Protein 3IT4 (pdb70)

Foldseek 3Di:
DKDKFWLFFDLPFPQKKKAWAQLCLDVVSWTWKMKIFGNDPAFFDADKDFPPPFDALLRVLQVQLCVVRGAGMEMEGESDQLGPVPPVSNVLNLVLLQLLQVLVVVVPDHGHSSRYRYGYYYDHDDHTPRVSSSVVSNVGSVVIDSDRVRRVNNQRNNEDPDPHWTWMKIQDPVGGMHIHTDYDDPPDDGDID/DAEEEAEELADDDPVLVVVLQVLQCVAAVVQECAANDDDPDYDYYYYYPVNVVHHDDSVVSNVVSNVVRNVVSVVCLVPDQPFQAWEKEKEWAFQALVLRSLLSVQQQNDQVNQQCLQVQWLPVVSSLVSSVPRPGDADLQQKWKDKPNHTQAHSNHGDVCNRVDGSPDRYIYMYIYRNHGTHMGMHTYGHDDPRNVVVVPD/DKDKDWLFFDLPFPQKKKAWAQLCLDVVSFTWKMKIFGRDPAFFDDDKDFPPPFDALLRVLQVVLCVVRGAGMEMEGESEFNTPVPPVSNVLNLVLLQLLQVLVVVVPDRGHSSRYRYGYYDDHDDHTPSVSSSVRSNVGSVVIDSDRVRRLRNQRNNEDPDPHWTKMKIQDPVGGIHIHTDYDDPPDDGDID/DDEEEAEELADDDVVLVVVLVVLLCVAAVVQECAANDDDPDYDYYYYYPVNVVHHDDSVVSSVVSNVVRNVVSVVCQVPDQPFQAWEKEKEWAFPAQVLQSQLSVQQQNDQVNQACLQVQHPCVVSSLVRSVPRPGDADLQQKWKDKPNHTQDGSNHGDVDGRVHRYIYIYMYRNNHGHMGMHIYGHDYVRNVVVVPD

Nearest PDB structures (foldseek):
  3it4-assembly1_B  TM=1.005E+00  e=2.518E-44  Mycobacterium tuberculosis
  3it4-assembly1_D  TM=1.002E+00  e=5.647E-40  Mycobacterium tuberculosis
  1vra-assembly1_B  TM=9.342E-01  e=1.288E-21  Halalkalibacterium halodurans
  2vzk-assembly1_B  TM=9.354E-01  e=4.824E-19  Streptomyces clavuligerus
  2yep-assembly4_H  TM=9.374E-01  e=1.156E-17  Streptomyces clavuligerus

Organism: Mycobacterium tuberculosis (strain ATCC 25618 / H37Rv) (NCBI:txid83332)

Secondary structure (DSSP, 8-state):
--EEEES--TTSSTTEEEEEE--S-STT----EEEEEE--S--BEEEEEB--SS--HHHHHHHHHHTTSB-SEEEEE-SB---S-HHHHHHHHHHHHHHHHHHHHHHTS---GGGEEEEEBS-SSPPP-HHHHHHHHHHHHHH-BSSHHHHHHHHHHT-SS-SS-EEEEEE-TTS-EEEEEEE-SSS----B-/--EEEEEE-S---HHHHHHHHHHHHHHTGGGB-SSS---S--EEEEEE--TT-----HHHHHHHHHHHHHHHHHHHHHT-TT---EEEEEEEEESSHHHHHHHHHHHHH-HHHHHHHHTT---HHHHHHHHTTSSS---GGG-EEEETTEEEEETTEEPTTGGG----SSEEEEEEE-SS--EEEEEEEE---HHHHHHHH-/--EEEES--TTSSTTEEEEEE--S-STT----EEEEEE-SS--BEEEEEB--SS--HHHHHHHHHGGG-B-SEEEEE-SB---S-HHHHHHHHHHHHHHHHHHHHHHT----GGGEEEEEBS-SSPPP-HHHHHHHHHHHHHH-BSSHHHHHHHHHHT-SS-SS-EEEEEE-TTS-EEEEEEE-SSS----B-/--EEEEEE-S---HHHHHHHHHHHHHHTGGGB-SSS---S--EEEEEE--TT-----HHHHHHHHHHHHHHHHHHHHHT-TT-S-EEEEEEEEESSHHHHHHHHHHHHH-HHHHHHHHTT---HHHHHHHHTTSSS---GGG-EEEETTEEEEETTEE------SSEEEEEEE-SSSSEEEEEEEE---HHHHHHHH-

InterPro domains:
  IPR002813 Arginine biosynthesis protein ArgJ [MF_01106] (1-404)
  IPR002813 Arginine biosynthesis protein ArgJ [PF01960] (23-404)
  IPR002813 Arginine biosynthesis protein ArgJ [PTHR23100] (13-404)
  IPR002813 Arginine biosynthesis protein ArgJ [TIGR00120] (14-403)
  IPR002813 Arginine biosynthesis protein ArgJ [cd02152] (19-404)
  IPR016117 ArgJ-like domain superfamily [SSF56266] (19-400)
  IPR042195 ArgJ beta chain, C-terminal domain [G3DSA:3.10.20.340] (279-404)

Radius of gyration: 29.38 Å; Cα contacts (8 Å, |Δi|>4): 2389; chains: 4; bounding box: 50×57×96 Å

Solvent-accessible surface area: 26120 Å² total; per-residue (Å²): 115,48,125,57,51,136,85,39,3,0,8,23,2,58,10,4,60,0,0,4,4,52,17,31,19,35,118,94,41,48,58,0,1,0,0,0,3,0,83,4,95,59,42,11,2,7,13,3,8,1,148,0,70,5,55,0,8,1,2,74,19,0,56,95,1,20,121,77,12,95,0,23,0,0,2,1,6,0,38,6,0,1,0,15,14,28,127,45,0,58,54,14,1,68,30,4,0,95,25,0,3,54,24,0,31,131,105,63,33,139,11,32,22,87,22,0,0,6,3,2,2,26,129,30,17,81,126,17,47,35,130,103,2,64,66,3,2,62,88,0,6,149,74,6,66,40,32,93,91,0,0,51,51,0,0,67,0,1,23,48,73,11,123,80,33,0,10,0,0,2,34,25,120,74,122,3,11,0,0,0,0,0,3,0,1,7,24,0,2,2,28,14,61,16,0,0,2,1,0,0,0,11,0,23,16,136,51,74,23,0,69,122,0,1,105,137,0,3,51,50,2,0,30,47,0,0,3,14,16,6,4,0,0,2,0,2,0,0,0,0,0,0,3,39,26,149,53,102,26,62,53,70,62,3,5,88,3,0,55,86,0,0,54,22,0,0,28,20,0,12,47,16,4,15,11,40,61,11,84,0,26,1,14,0,32,7,0,47,71,105,91,24,0,31,48,0,0,54,52,0,1,99,15,19,3,4,13,0,3,5,47,33,36,59,12,18,2,0,32,3,1,3,5,0,2,50,2,115,16,80,19,50,48,95,129,0,42,4,28,2,65,70,41,52,0,1,49,116,7,31,24,11,137,45,4,81,140,24,104,2,76,105,37,84,4,46,0,38,0,52,0,26,42,45,1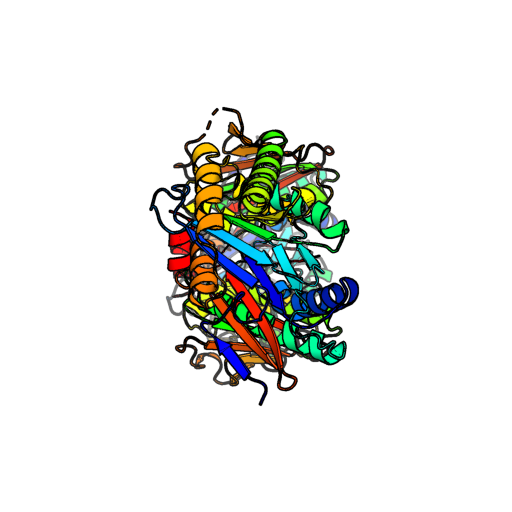32,8,115,7,136,0,50,2,2,5,8,0,52,43,9,0,96,96,16,16,122,117,41,125,57,66,132,82,31,0,0,7,23,3,53,11,4,71,0,0,6,6,51,17,33,18,36,116,97,47,47,58,0,1,0,0,0,4,0,82,6,95,60,45,12,2,8,13,3,9,2,147,0,66,6,52,0,7,1,1,72,19,0,58,103,3,21,121,76,11,96,0,16,0,0,2,0,5,0,37,6,0,0,0,13,13,22,123,45,0,58,56,10,1,85,43,4,0,86,24,0,1,46,16,0,26,134,84,66,39,142,10,33,11,86,23,0,0,7,3,2,1,27,82,10,14,67,142,16,51,36,125,101,2,68,66,4,2,52,86,0,1,131,84,7,68,40,33,82,92,0,0,44,51,0,0,85,0,0,18,48,69,10,120,80,35,0,14,0,0,2,31,24,106,76,122,3,10,0,0,0,0,0,3,0,1,8,20,0,2,3,28,15,58,15,0,0,1,0,0,0,0,10,0,25,16,133,53,78,22,0,71,112,0,0,106,140,0,4,52,50,3,0,29,45,0,1,2,11,18,7,4,0,1,2,0,2,0,0,0,0,0,0,2,36,25,147,52,102,25,65,48,65,60,2,3,101,2,0,65,91,0,0,53,21,0,0,26,20,0,12,50,16,4,12,10,41,60,11,85,0,32,0,6,0,33,8,0,42,72,99,93,24,0,27,45,0,0,50,47,0,1,98,13,20,4,4,14,0,3,3,48,31,39,59,37,36,32,2,41,1,1,4,4,0,2,56,3,115,20,78,17,46,42,105,134,0,30,0,20,1,68,76,39,55,25,0,51,130,7,45,33,38,181,84,112,3,76,105,34,84,4,45,0,41,0,48,0,30,45,44,130,6,111,7,139,0,52,1,2,3,7,0,51,46,6,0,84,94,16,15,109

Structure (mmCIF, N/CA/C/O backbone):
data_3IT4
#
_entry.id   3IT4
#
_cell.length_a   60.140
_cell.length_b   99.699
_cell.length_c   155.245
_cell.angle_alpha   90.00
_cell.angle_beta   90.00
_cell.angle_gamma   90.00
#
_symmetry.space_group_name_H-M   'P 21 21 21'
#
loop_
_entity.id
_entity.type
_entity.pdbx_description
1 polymer 'Arginine biosynthesis bifunctional protein argJ alpha chain'
2 polymer 'Arginine biosynthesis bifunctional protein argJ beta chain'
3 non-polymer GLYCEROL
4 non-polymer 'ACETATE ION'
5 non-polymer 'BENZOIC ACID'
6 water water
#
loop_
_atom_site.group_PDB
_atom_site.id
_atom_site.type_symbol
_atom_site.label_atom_id
_atom_site.label_alt_id
_atom_site.label_comp_id
_atom_site.label_asym_id
_atom_site.label_entity_id
_atom_site.label_seq_id
_atom_site.pdbx_PDB_ins_code
_atom_site.Cartn_x
_atom_site.Cartn_y
_atom_site.Cartn_z
_atom_site.occupancy
_atom_site.B_iso_or_equiv
_atom_site.auth_seq_id
_atom_site.auth_comp_id
_atom_site.auth_asym_id
_atom_site.auth_atom_id
_atom_site.pdbx_PDB_model_num
ATOM 1 N N . THR A 1 7 ? 8.389 -9.778 63.560 1.00 39.32 7 THR A N 1
ATOM 2 C CA . THR A 1 7 ? 6.990 -9.723 63.041 1.00 38.59 7 THR A CA 1
ATOM 3 C C . THR A 1 7 ? 6.572 -8.308 62.608 1.00 38.33 7 THR A C 1
ATOM 4 O O . THR A 1 7 ? 5.739 -7.676 63.266 1.00 38.50 7 THR A O 1
ATOM 6 N N . THR A 1 8 ? 7.156 -7.820 61.508 1.00 37.61 8 THR A N 1
ATOM 7 C CA . THR A 1 8 ? 6.771 -6.524 60.918 1.00 36.74 8 THR A CA 1
ATOM 8 C C . THR A 1 8 ? 5.340 -6.604 60.406 1.00 36.03 8 THR A C 1
ATOM 9 O O . THR A 1 8 ? 5.012 -7.492 59.615 1.00 35.56 8 THR A O 1
ATOM 13 N N . ARG A 1 9 ? 4.504 -5.668 60.851 1.00 34.79 9 ARG A N 1
ATOM 14 C CA . ARG A 1 9 ? 3.091 -5.638 60.469 1.00 33.94 9 ARG A CA 1
ATOM 15 C C . ARG A 1 9 ? 2.673 -4.269 59.935 1.00 32.25 9 ARG A C 1
ATOM 16 O O . ARG A 1 9 ? 3.101 -3.242 60.455 1.00 32.77 9 ARG A O 1
ATOM 24 N N . LEU A 1 10 ? 1.844 -4.274 58.901 1.00 30.52 10 LEU A N 1
ATOM 25 C CA . LEU A 1 10 ? 1.229 -3.054 58.358 1.00 28.53 10 LEU A CA 1
ATOM 26 C C . LEU A 1 10 ? -0.254 -3.026 58.753 1.00 27.35 10 LEU A C 1
ATOM 27 O O . LEU A 1 10 ? -1.037 -3.888 58.345 1.00 26.42 10 LEU A O 1
ATOM 32 N N . LEU A 1 11 ? -0.637 -2.040 59.557 1.00 25.94 11 LEU A N 1
ATOM 33 C CA . LEU A 1 11 ? -1.935 -2.042 60.224 1.00 25.69 11 LEU A CA 1
ATOM 34 C C . LEU A 1 11 ? -2.768 -0.801 59.936 1.00 24.99 11 LEU A C 1
ATOM 35 O O . LEU A 1 11 ? -2.352 0.310 60.277 1.00 25.21 11 LEU A O 1
ATOM 40 N N . ARG A 1 12 ? -3.942 -1.000 59.333 1.00 24.55 12 ARG A N 1
ATOM 41 C CA . ARG A 1 12 ? -4.900 0.091 59.060 1.00 23.94 12 ARG A CA 1
ATOM 42 C C . ARG A 1 12 ? -5.656 0.513 60.320 1.00 24.51 12 ARG A C 1
ATOM 43 O O . ARG A 1 12 ? -5.623 -0.194 61.341 1.00 24.03 12 ARG A O 1
ATOM 51 N N . ALA A 1 13 ? -6.322 1.671 60.246 1.00 23.82 13 ALA A N 1
ATOM 52 C CA . ALA A 1 13 ? -7.062 2.259 61.373 1.00 24.77 13 ALA A CA 1
ATOM 53 C C . ALA A 1 13 ? -6.126 2.677 62.511 1.00 24.24 13 ALA A C 1
ATOM 54 O O . ALA A 1 13 ? -6.547 2.812 63.668 1.00 25.73 13 ALA A O 1
ATOM 56 N N . GLN A 1 14 ? -4.856 2.854 62.163 1.00 24.51 14 GLN A N 1
ATOM 57 C CA . GLN A 1 14 ? -3.809 3.394 63.043 1.00 24.69 14 GLN A CA 1
ATOM 58 C C . GLN A 1 14 ? -3.018 4.406 62.203 1.00 23.54 14 GLN A C 1
ATOM 59 O O . GLN A 1 14 ? -2.738 4.142 61.028 1.00 23.17 14 GLN A O 1
ATOM 65 N N . GLY A 1 15 ? -2.621 5.522 62.800 1.00 22.60 15 GLY A N 1
ATOM 66 C CA . GLY A 1 15 ? -2.003 6.594 62.014 1.00 21.04 15 GLY A CA 1
ATOM 67 C C . GLY A 1 15 ? -0.882 7.313 62.716 1.00 19.85 15 GLY A C 1
ATOM 68 O O . GLY A 1 15 ? 0.043 6.702 63.238 1.00 19.67 15 GLY A O 1
ATOM 69 N N . VAL A 1 16 ? -0.954 8.633 62.707 1.00 19.48 16 VAL A N 1
ATOM 70 C CA . VAL A 1 16 ? 0.205 9.425 63.046 1.00 19.48 16 VAL A CA 1
ATOM 71 C C . VAL A 1 16 ? 0.551 9.370 64.523 1.00 19.45 16 VAL A C 1
ATOM 72 O O . VAL A 1 16 ? 1.652 9.746 64.877 1.00 19.34 16 VAL A O 1
ATOM 76 N N . THR A 1 17 ? -0.368 8.923 65.377 1.00 19.34 17 THR A N 1
ATOM 77 C CA . THR A 1 17 ? 0.010 8.774 66.793 1.00 19.58 17 THR A CA 1
ATOM 78 C C . THR A 1 17 ? 0.382 7.344 67.167 1.00 20.49 17 THR A C 1
ATOM 79 O O . THR A 1 17 ? 0.598 7.061 68.345 1.00 20.56 17 THR A O 1
ATOM 83 N N . ALA A 1 18 ? 0.446 6.446 66.189 1.00 20.92 18 ALA A N 1
ATOM 84 C CA . ALA A 1 18 ? 0.969 5.088 66.447 1.00 21.08 18 ALA A CA 1
ATOM 85 C C . ALA A 1 18 ? 2.434 5.092 66.903 1.00 20.73 18 ALA A C 1
ATOM 86 O O . ALA A 1 18 ? 2.745 4.427 67.882 1.00 20.31 18 ALA A O 1
ATOM 88 N N . PRO A 1 19 ? 3.334 5.830 66.210 1.00 22.26 19 PRO A N 1
ATOM 89 C CA . PRO A 1 19 ? 4.697 5.907 66.762 1.00 21.90 19 PRO A CA 1
ATOM 90 C C . PRO A 1 19 ? 4.751 6.778 68.024 1.00 22.67 19 PRO A C 1
ATOM 91 O O . PRO A 1 19 ? 3.933 7.701 68.193 1.00 21.24 19 PRO A O 1
ATOM 95 N N . ALA A 1 20 ? 5.715 6.495 68.896 1.00 23.17 20 ALA A N 1
ATOM 96 C CA . ALA A 1 20 ? 5.871 7.264 70.125 1.00 24.05 20 ALA A CA 1
ATOM 97 C C . ALA A 1 20 ? 6.468 8.642 69.838 1.00 24.46 20 ALA A C 1
ATOM 98 O O . ALA A 1 20 ? 7.221 8.813 68.874 1.00 25.26 20 ALA A O 1
ATOM 100 N N . GLY A 1 21 ? 6.128 9.615 70.672 1.00 24.72 21 GLY A N 1
ATOM 101 C CA . GLY A 1 21 ? 6.671 10.970 70.544 1.00 24.39 21 GLY A CA 1
ATOM 102 C C . GLY A 1 21 ? 5.781 11.914 69.750 1.00 24.31 21 GLY A C 1
ATOM 103 O O . GLY A 1 21 ? 6.226 13.010 69.363 1.00 24.50 21 GLY A O 1
ATOM 104 N N . PHE A 1 22 ? 4.527 11.511 69.541 1.00 23.85 22 PHE A N 1
ATOM 105 C CA . PHE A 1 22 ? 3.564 12.279 68.746 1.00 23.71 22 PHE A CA 1
ATOM 106 C C . PHE A 1 22 ? 2.197 12.425 69.408 1.00 24.05 22 PHE A C 1
ATOM 107 O O . PHE A 1 22 ? 1.624 11.453 69.906 1.00 24.99 22 PHE A O 1
ATOM 115 N N . ARG A 1 23 ? 1.670 13.642 69.394 1.00 23.64 23 ARG A N 1
ATOM 116 C CA . ARG A 1 23 ? 0.276 13.869 69.760 1.00 23.13 23 ARG A CA 1
ATOM 117 C C . ARG A 1 23 ? -0.510 14.380 68.551 1.00 22.60 23 ARG A C 1
ATOM 118 O O . ARG A 1 23 ? 0.081 14.881 67.597 1.00 22.16 23 ARG A O 1
ATOM 126 N N . ALA A 1 24 ? -1.835 14.266 68.592 1.00 21.61 24 ALA A N 1
ATOM 127 C CA . ALA A 1 24 ? -2.680 14.844 67.541 1.00 21.65 24 ALA A CA 1
ATOM 128 C C . ALA A 1 24 ? -4.084 15.070 68.029 1.00 21.05 24 ALA A C 1
ATOM 129 O O . ALA A 1 24 ? -4.494 14.513 69.053 1.00 21.70 24 ALA A O 1
ATOM 131 N N . ALA A 1 25 ? -4.827 15.894 67.296 1.00 20.79 25 ALA A N 1
ATOM 132 C CA . ALA A 1 25 ? -6.253 16.066 67.545 1.00 20.99 25 ALA A CA 1
ATOM 133 C C . ALA A 1 25 ? -6.940 16.624 66.314 1.00 21.31 25 ALA A C 1
ATOM 134 O O . ALA A 1 25 ? -6.275 17.005 65.355 1.00 21.34 25 ALA A O 1
ATOM 136 N N . GLY A 1 26 ? -8.267 16.629 66.322 1.00 21.85 26 GLY A N 1
ATOM 137 C CA . GLY A 1 26 ? -9.049 17.254 65.265 1.00 23.73 26 GLY A CA 1
ATOM 138 C C . GLY A 1 26 ? -10.309 17.852 65.852 1.00 24.12 26 GLY A C 1
ATOM 139 O O . GLY A 1 26 ? -10.952 17.239 66.699 1.00 24.65 26 GLY A O 1
ATOM 140 N N . VAL A 1 27 ? -10.644 19.070 65.439 1.00 24.61 27 VAL A N 1
ATOM 141 C CA . VAL A 1 27 ? -11.786 19.773 66.005 1.00 25.44 27 VAL A CA 1
ATOM 142 C C . VAL A 1 27 ? -12.660 20.359 64.908 1.00 25.27 27 VAL A C 1
ATOM 143 O O . VAL A 1 27 ? -12.215 20.489 63.756 1.00 25.05 27 VAL A O 1
ATOM 147 N N . ALA A 1 28 ? -13.909 20.665 65.272 1.00 26.23 28 ALA A N 1
ATOM 148 C CA . ALA A 1 28 ? -14.828 21.400 64.424 1.00 26.79 28 ALA A CA 1
ATOM 149 C C . ALA A 1 28 ? -14.724 22.898 64.729 1.00 27.74 28 ALA A C 1
ATOM 150 O O . ALA A 1 28 ? -15.344 23.393 65.675 1.00 28.37 28 ALA A O 1
ATOM 152 N N . ALA A 1 29 ? -13.963 23.618 63.918 1.00 28.49 29 ALA A N 1
ATOM 153 C CA . ALA A 1 29 ? -13.702 25.030 64.187 1.00 29.40 29 ALA A CA 1
ATOM 154 C C . ALA A 1 29 ? -14.761 25.953 63.585 1.00 30.09 29 ALA A C 1
ATOM 155 O O . ALA A 1 29 ? -14.682 27.172 63.741 1.00 30.49 29 ALA A O 1
ATOM 157 N N . GLY A 1 30 ? -15.766 25.373 62.923 1.00 30.27 30 GLY A N 1
ATOM 158 C CA . GLY A 1 30 ? -16.795 26.162 62.243 1.00 30.16 30 GLY A CA 1
ATOM 159 C C . GLY A 1 30 ? -16.383 26.693 60.879 1.00 30.12 30 GLY A C 1
ATOM 160 O O . GLY A 1 30 ? -17.102 27.519 60.297 1.00 30.72 30 GLY A O 1
ATOM 161 N N . ILE A 1 31 ? -15.233 26.234 60.375 1.00 29.51 31 ILE A N 1
ATOM 162 C CA . ILE A 1 31 ? -14.756 26.549 59.012 1.00 29.60 31 ILE A CA 1
ATOM 163 C C . ILE A 1 31 ? -15.733 25.955 57.997 1.00 29.96 31 ILE A C 1
ATOM 164 O O . ILE A 1 31 ? -16.132 26.618 57.051 1.00 29.38 31 ILE A O 1
ATOM 169 N N . LYS A 1 32 ? -16.115 24.701 58.209 1.00 30.64 32 LYS A N 1
ATOM 170 C CA . LYS A 1 32 ? -17.137 24.056 57.386 1.00 31.76 32 LYS A CA 1
ATOM 171 C C . LYS A 1 32 ? -18.549 24.425 57.846 1.00 32.70 32 LYS A C 1
ATOM 172 O O . LYS A 1 32 ? -18.876 24.324 59.042 1.00 33.77 32 LYS A O 1
ATOM 178 N N . ALA A 1 33 ? -19.386 24.827 56.893 1.00 34.22 33 ALA A N 1
ATOM 179 C CA . ALA A 1 33 ? -20.796 25.121 57.164 1.00 35.40 33 ALA A CA 1
ATOM 180 C C . ALA A 1 33 ? -21.474 23.929 57.841 1.00 35.90 33 ALA A C 1
ATOM 181 O O . ALA A 1 33 ? -22.302 24.105 58.744 1.00 37.04 33 ALA A O 1
ATOM 183 N N . SER A 1 34 ? -21.086 22.720 57.431 1.00 36.30 34 SER A N 1
ATOM 184 C CA . SER A 1 34 ? -21.587 21.477 58.037 1.00 35.97 34 SER A CA 1
ATOM 185 C C . SER A 1 34 ? -21.306 21.404 59.530 1.00 35.44 34 SER A C 1
ATOM 186 O O . SER A 1 34 ? -22.092 20.845 60.296 1.00 36.16 34 SER A O 1
ATOM 189 N N . GLY A 1 35 ? -20.184 21.970 59.946 1.00 34.71 35 GLY A N 1
ATOM 190 C CA . GLY A 1 35 ? -19.749 21.844 61.325 1.00 33.17 35 GLY A CA 1
ATOM 191 C C . GLY A 1 35 ? -19.108 20.500 61.598 1.00 31.64 35 GLY A C 1
ATOM 192 O O . GLY A 1 35 ? -19.017 20.084 62.751 1.00 31.96 35 GLY A O 1
ATOM 193 N N . ALA A 1 36 ? -18.665 19.819 60.536 1.00 30.45 36 ALA A N 1
ATOM 194 C CA . ALA A 1 36 ? -17.808 18.634 60.673 1.00 28.87 36 ALA A CA 1
ATOM 195 C C . ALA A 1 36 ? -16.424 19.056 61.161 1.00 27.75 36 ALA A C 1
ATOM 196 O O . ALA A 1 36 ? -16.089 20.247 61.130 1.00 27.23 36 ALA A O 1
ATOM 198 N N . LEU A 1 37 ? -15.641 18.079 61.619 1.00 25.75 37 LEU A N 1
ATOM 199 C CA . LEU A 1 37 ? -14.237 18.286 61.954 1.00 24.70 37 LEU A CA 1
ATOM 200 C C . LEU A 1 37 ? -13.538 18.880 60.737 1.00 24.30 37 LEU A C 1
ATOM 201 O O . LEU A 1 37 ? -13.779 18.451 59.608 1.00 22.86 37 LEU A O 1
ATOM 206 N N . ASP A 1 38 ? -12.711 19.893 60.971 1.00 23.40 38 ASP A N 1
ATOM 207 C CA . ASP A 1 38 ? -12.111 20.656 59.870 1.00 23.00 38 ASP A CA 1
ATOM 208 C C . ASP A 1 38 ? -10.746 21.228 60.213 1.00 22.49 38 ASP A C 1
ATOM 209 O O . ASP A 1 38 ? -10.127 21.899 59.389 1.00 22.09 38 ASP A O 1
ATOM 214 N N . LEU A 1 39 ? -10.276 20.977 61.427 1.00 21.13 39 LEU A N 1
ATOM 215 C CA . LEU A 1 39 ? -8.953 21.448 61.815 1.00 20.33 39 LEU A CA 1
ATOM 216 C C . LEU A 1 39 ? -8.192 20.357 62.556 1.00 20.55 39 LEU A C 1
ATOM 217 O O . LEU A 1 39 ? -8.688 19.858 63.579 1.00 20.29 39 LEU A O 1
ATOM 222 N N . ALA A 1 40 ? -7.018 19.990 62.023 1.00 20.00 40 ALA A N 1
ATOM 223 C CA . ALA A 1 40 ? -6.133 18.960 62.585 1.00 19.64 40 ALA A CA 1
ATOM 224 C C . ALA A 1 40 ? -4.758 19.458 63.000 1.00 20.03 40 ALA A C 1
ATOM 225 O O . ALA A 1 40 ? -4.161 20.356 62.367 1.00 19.15 40 ALA A O 1
ATOM 227 N N . LEU A 1 41 ? -4.242 18.860 64.076 1.00 20.08 41 LEU A N 1
ATOM 228 C CA . LEU A 1 41 ? -2.920 19.177 64.573 1.00 20.79 41 LEU A CA 1
ATOM 229 C C . LEU A 1 41 ? -2.106 17.900 64.786 1.00 21.48 41 LEU A C 1
ATOM 230 O O . LEU A 1 41 ? -2.601 16.928 65.359 1.00 21.16 41 LEU A O 1
ATOM 235 N N . VAL A 1 42 ? -0.864 17.913 64.327 1.00 20.73 42 VAL A N 1
ATOM 236 C CA . VAL A 1 42 ? 0.088 16.863 64.647 1.00 21.37 42 VAL A CA 1
ATOM 237 C C . VAL A 1 42 ? 1.274 17.524 65.318 1.00 21.26 42 VAL A C 1
ATOM 238 O O . VAL A 1 42 ? 1.867 18.455 64.777 1.00 20.26 42 VAL A O 1
ATOM 242 N N . PHE A 1 43 ? 1.594 17.038 66.513 1.00 21.27 43 PHE A N 1
ATOM 243 C CA . PHE A 1 43 ? 2.595 17.651 67.354 1.00 22.35 43 PHE A CA 1
ATOM 244 C C . PHE A 1 43 ? 3.709 16.676 67.627 1.00 22.60 43 PHE A C 1
ATOM 245 O O . PHE A 1 43 ? 3.476 15.531 68.054 1.00 22.56 43 PHE A O 1
ATOM 253 N N . ASN A 1 44 ? 4.932 17.133 67.406 1.00 23.13 44 ASN A N 1
ATOM 254 C CA . ASN A 1 44 ? 6.097 16.323 67.713 1.00 24.17 44 ASN A CA 1
ATOM 255 C C . ASN A 1 44 ? 6.629 16.623 69.138 1.00 24.61 44 ASN A C 1
ATOM 256 O O . ASN A 1 44 ? 6.991 17.768 69.440 1.00 23.76 44 ASN A O 1
ATOM 261 N N . GLU A 1 45 ? 6.681 15.591 69.991 1.00 25.36 45 GLU A N 1
ATOM 262 C CA . GLU A 1 45 ? 7.128 15.744 71.397 1.00 26.62 45 GLU A CA 1
ATOM 263 C C . GLU A 1 45 ? 8.634 15.698 71.566 1.00 26.78 45 GLU A C 1
ATOM 264 O O . GLU A 1 45 ? 9.146 15.901 72.680 1.00 26.62 45 GLU A O 1
ATOM 270 N N . GLY A 1 46 ? 9.344 15.415 70.481 1.00 27.15 46 GLY A N 1
ATOM 271 C CA . GLY A 1 46 ? 10.778 15.165 70.527 1.00 27.85 46 GLY A CA 1
ATOM 272 C C . GLY A 1 46 ? 11.119 13.748 70.996 1.00 28.09 46 GLY A C 1
ATOM 273 O O . GLY A 1 46 ? 10.242 12.881 71.046 1.00 27.75 46 GLY A O 1
ATOM 274 N N . PRO A 1 47 ? 12.387 13.509 71.386 1.00 28.88 47 PRO A N 1
ATOM 275 C CA . PRO A 1 47 ? 13.515 14.453 71.549 1.00 29.30 47 PRO A CA 1
ATOM 276 C C . PRO A 1 47 ? 14.065 15.089 70.272 1.00 29.19 47 PRO A C 1
ATOM 277 O O . PRO A 1 47 ? 14.681 16.150 70.348 1.00 29.64 47 PRO A O 1
ATOM 281 N N . ASP A 1 48 ? 13.847 14.438 69.128 1.00 28.53 48 ASP A N 1
ATOM 282 C CA . ASP A 1 48 ? 14.335 14.896 67.830 1.00 28.20 48 ASP A CA 1
ATOM 283 C C . ASP A 1 48 ? 13.216 15.581 67.062 1.00 26.96 48 ASP A C 1
ATOM 284 O O . ASP A 1 48 ? 12.036 15.368 67.352 1.00 26.32 48 ASP A O 1
ATOM 289 N N . TYR A 1 49 ? 13.592 16.422 66.097 1.00 26.27 49 TYR A N 1
ATOM 290 C CA . TYR A 1 49 ? 12.617 17.238 65.349 1.00 25.85 49 TYR A CA 1
ATOM 291 C C . TYR A 1 49 ? 12.865 17.243 63.846 1.00 25.26 49 TYR A C 1
ATOM 292 O O . TYR A 1 49 ? 12.341 18.115 63.119 1.00 25.85 49 TYR A O 1
ATOM 301 N N . ALA A 1 50 ? 13.634 16.258 63.388 1.00 24.64 50 ALA A N 1
ATOM 302 C CA . ALA A 1 50 ? 13.986 16.125 61.972 1.00 23.89 50 ALA A CA 1
ATOM 303 C C . ALA A 1 50 ? 12.725 15.990 61.118 1.00 23.14 50 ALA A C 1
ATOM 304 O O . ALA A 1 50 ? 11.772 15.345 61.529 1.00 23.14 50 ALA A O 1
ATOM 306 N N . ALA A 1 51 ? 12.754 16.582 59.926 1.00 22.64 51 ALA A N 1
ATOM 307 C CA . ALA A 1 51 ? 11.607 16.567 59.023 1.00 21.90 51 ALA A CA 1
ATOM 308 C C . ALA A 1 51 ? 12.045 16.679 57.559 1.00 21.21 51 ALA A C 1
ATOM 309 O O . ALA A 1 51 ? 13.088 17.241 57.254 1.00 19.66 51 ALA A O 1
ATOM 311 N N . ALA A 1 52 ? 11.211 16.158 56.662 1.00 19.72 52 ALA A N 1
ATOM 312 C CA . ALA A 1 52 ? 11.387 16.301 55.211 1.00 19.03 52 ALA A CA 1
ATOM 313 C C . ALA A 1 52 ? 10.005 16.535 54.590 1.00 18.46 52 ALA A C 1
ATOM 314 O O . ALA A 1 52 ? 8.990 16.152 55.170 1.00 18.76 52 ALA A O 1
ATOM 316 N N . GLY A 1 53 ? 9.946 17.202 53.443 1.00 19.14 53 GLY A N 1
ATOM 317 C CA . GLY A 1 53 ? 8.654 17.472 52.807 1.00 18.40 53 GLY A CA 1
ATOM 318 C C . GLY A 1 53 ? 8.774 17.497 51.304 1.00 18.98 53 GLY A C 1
ATOM 319 O O . GLY A 1 53 ? 9.853 17.786 50.770 1.00 18.56 53 GLY A O 1
ATOM 320 N N . VAL A 1 54 ? 7.687 17.123 50.619 1.00 18.98 54 VAL A N 1
ATOM 321 C CA . VAL A 1 54 ? 7.595 17.317 49.159 1.00 17.77 54 VAL A CA 1
ATOM 322 C C . VAL A 1 54 ? 6.249 17.945 48.856 1.00 17.13 54 VAL A C 1
ATOM 323 O O . VAL A 1 54 ? 5.268 17.803 49.616 1.00 16.85 54 VAL A O 1
ATOM 327 N N . PHE A 1 55 ? 6.208 18.658 47.734 1.00 16.98 55 PHE A N 1
ATOM 328 C CA . PHE A 1 55 ? 5.109 19.546 47.462 1.00 16.58 55 PHE A CA 1
ATOM 329 C C . PHE A 1 55 ? 4.754 19.522 46.005 1.00 16.65 55 PHE A C 1
ATOM 330 O O . PHE A 1 55 ? 5.577 19.126 45.169 1.00 17.46 55 PHE A O 1
ATOM 338 N N . THR A 1 56 ? 3.552 20.016 45.719 1.00 16.61 56 THR A N 1
ATOM 339 C CA . THR A 1 56 ? 3.038 20.046 44.343 1.00 16.11 56 THR A CA 1
ATOM 340 C C . THR A 1 56 ? 3.998 20.755 43.385 1.00 17.12 56 THR A C 1
ATOM 341 O O . THR A 1 56 ? 4.571 21.807 43.717 1.00 16.54 56 THR A O 1
ATOM 345 N N . ARG A 1 57 ? 4.200 20.154 42.213 1.00 16.75 57 ARG A N 1
ATOM 346 C CA . ARG A 1 57 ? 4.949 20.807 41.131 1.00 17.13 57 ARG A CA 1
ATOM 347 C C . ARG A 1 57 ? 4.135 21.778 40.272 1.00 16.69 57 ARG A C 1
ATOM 348 O O . ARG A 1 57 ? 4.694 22.410 39.359 1.00 15.82 57 ARG A O 1
ATOM 356 N N . ASN A 1 58 ? 2.835 21.903 40.568 1.00 15.94 58 ASN A N 1
ATOM 357 C CA . ASN A 1 58 ? 1.986 22.930 39.962 1.00 17.11 58 ASN A CA 1
ATOM 358 C C . ASN A 1 58 ? 2.656 24.311 40.087 1.00 17.26 58 ASN A C 1
ATOM 359 O O . ASN A 1 58 ? 3.151 24.661 41.147 1.00 17.59 58 ASN A O 1
ATOM 364 N N . GLN A 1 59 ? 2.730 25.065 38.987 1.00 17.28 59 GLN A N 1
ATOM 365 C CA . GLN A 1 59 ? 3.244 26.422 39.087 1.00 17.95 59 GLN A CA 1
ATOM 366 C C . GLN A 1 59 ? 2.347 27.388 39.874 1.00 18.54 59 GLN A C 1
ATOM 367 O O . GLN A 1 59 ? 2.828 28.424 40.363 1.00 19.99 59 GLN A O 1
ATOM 373 N N . VAL A 1 60 ? 1.066 27.074 40.023 1.00 18.32 60 VAL A N 1
ATOM 374 C CA . VAL A 1 60 ? 0.214 27.819 40.923 1.00 17.75 60 VAL A CA 1
ATOM 375 C C . VAL A 1 60 ? 0.265 27.091 42.273 1.00 18.44 60 VAL A C 1
ATOM 376 O O . VAL A 1 60 ? -0.248 25.974 42.391 1.00 18.16 60 VAL A O 1
ATOM 380 N N . LYS A 1 61 ? 0.940 27.693 43.251 1.00 17.98 61 LYS A N 1
ATOM 381 C CA . LYS A 1 61 ? 1.044 27.098 44.606 1.00 17.98 61 LYS A CA 1
ATOM 382 C C . LYS A 1 61 ? 0.297 27.912 45.638 1.00 18.17 61 LYS A C 1
ATOM 383 O O . LYS A 1 61 ? 0.455 29.135 45.684 1.00 19.53 61 LYS A O 1
ATOM 389 N N . ALA A 1 62 ? -0.551 27.239 46.441 1.00 17.87 62 ALA A N 1
ATOM 390 C CA . ALA A 1 62 ? -1.284 27.860 47.557 1.00 16.00 62 ALA A CA 1
ATOM 391 C C . ALA A 1 62 ? -0.332 28.466 48.573 1.00 16.31 62 ALA A C 1
ATOM 392 O O . ALA A 1 62 ? 0.743 27.954 48.763 1.00 15.76 62 ALA A O 1
ATOM 394 N N . ALA A 1 63 ? -0.766 29.524 49.241 1.00 16.20 63 ALA A N 1
ATOM 395 C CA . ALA A 1 63 ? -0.049 30.089 50.397 1.00 15.77 63 ALA A CA 1
ATOM 396 C C . ALA A 1 63 ? 0.556 29.068 51.387 1.00 15.81 63 ALA A C 1
ATOM 397 O O . ALA A 1 63 ? 1.754 29.173 51.716 1.00 14.65 63 ALA A O 1
ATOM 399 N N . PRO A 1 64 ? -0.250 28.087 51.855 1.00 14.48 64 PRO A N 1
ATOM 400 C CA . PRO A 1 64 ? 0.355 27.129 52.785 1.00 15.19 64 PRO A CA 1
ATOM 401 C C . PRO A 1 64 ? 1.480 26.253 52.197 1.00 14.86 64 PRO A C 1
ATOM 402 O O . PRO A 1 64 ? 2.366 25.860 52.923 1.00 14.93 64 PRO A O 1
ATOM 406 N N . VAL A 1 65 ? 1.435 25.943 50.898 1.00 15.64 65 VAL A N 1
ATOM 407 C CA . VAL A 1 65 ? 2.543 25.262 50.244 1.00 16.26 65 VAL A CA 1
ATOM 408 C C . VAL A 1 65 ? 3.803 26.136 50.227 1.00 16.60 65 VAL A C 1
ATOM 409 O O . VAL A 1 65 ? 4.893 25.664 50.524 1.00 17.92 65 VAL A O 1
ATOM 413 N N . LEU A 1 66 ? 3.638 27.404 49.861 1.00 15.94 66 LEU A N 1
ATOM 414 C CA . LEU A 1 66 ? 4.763 28.347 49.821 1.00 18.02 66 LEU A CA 1
ATOM 415 C C . LEU A 1 66 ? 5.413 28.488 51.192 1.00 18.46 66 LEU A C 1
ATOM 416 O O . LEU A 1 66 ? 6.645 28.461 51.302 1.00 18.49 66 LEU A O 1
ATOM 421 N N . TRP A 1 67 ? 4.561 28.605 52.223 1.00 18.47 67 TRP A N 1
ATOM 422 C CA . TRP A 1 67 ? 5.031 28.783 53.612 1.00 18.64 67 TRP A CA 1
ATOM 423 C C . TRP A 1 67 ? 5.776 27.544 54.093 1.00 18.33 67 TRP A C 1
ATOM 424 O O . TRP A 1 67 ? 6.891 27.638 54.620 1.00 17.39 67 TRP A O 1
ATOM 435 N N . THR A 1 68 ? 5.168 26.374 53.890 1.00 17.59 68 THR A N 1
ATOM 436 C CA . THR A 1 68 ? 5.785 25.107 54.332 1.00 18.67 68 THR A CA 1
ATOM 437 C C . THR A 1 68 ? 7.070 24.719 53.566 1.00 19.45 68 THR A C 1
ATOM 438 O O . THR A 1 68 ? 8.002 24.126 54.139 1.00 19.94 68 THR A O 1
ATOM 442 N N . GLN A 1 69 ? 7.161 25.087 52.285 1.00 19.75 69 GLN A N 1
ATOM 443 C CA . GLN A 1 69 ? 8.398 24.861 51.555 1.00 21.87 69 GLN A CA 1
ATOM 444 C C . GLN A 1 69 ? 9.539 25.607 52.242 1.00 22.63 69 GLN A C 1
ATOM 445 O O . GLN A 1 69 ? 10.609 25.034 52.447 1.00 23.13 69 GLN A O 1
ATOM 451 N N . GLN A 1 70 ? 9.269 26.872 52.569 1.00 23.45 70 GLN A N 1
ATOM 452 C CA . GLN A 1 70 ? 10.151 27.777 53.324 1.00 24.97 70 GLN A CA 1
ATOM 453 C C . GLN A 1 70 ? 10.553 27.171 54.670 1.00 24.94 70 GLN A C 1
ATOM 454 O O . GLN A 1 70 ? 11.744 27.104 54.988 1.00 25.18 70 GLN A O 1
ATOM 460 N N . VAL A 1 71 ? 9.553 26.767 55.456 1.00 25.00 71 VAL A N 1
ATOM 461 C CA . VAL A 1 71 ? 9.785 26.103 56.740 1.00 25.55 71 VAL A CA 1
ATOM 462 C C . VAL A 1 71 ? 10.697 24.894 56.570 1.00 25.46 71 VAL A C 1
ATOM 463 O O . VAL A 1 71 ? 11.661 24.712 57.327 1.00 25.93 71 VAL A O 1
ATOM 467 N N . LEU A 1 72 ? 10.404 24.061 55.579 1.00 25.87 72 LEU A N 1
ATOM 468 C CA . LEU A 1 72 ? 11.153 22.819 55.425 1.00 26.01 72 LEU A CA 1
ATOM 469 C C . LEU A 1 72 ? 12.636 22.976 55.036 1.00 25.85 72 LEU A C 1
ATOM 470 O O . LEU A 1 72 ? 13.398 22.028 55.185 1.00 26.55 72 LEU A O 1
ATOM 475 N N . THR A 1 73 ? 13.062 24.166 54.600 1.00 27.02 73 THR A N 1
ATOM 476 C CA . THR A 1 73 ? 14.486 24.388 54.294 1.00 27.22 73 THR A CA 1
ATOM 477 C C . THR A 1 73 ? 15.361 24.244 55.546 1.00 27.73 73 THR A C 1
ATOM 478 O O . THR A 1 73 ? 16.575 24.049 55.431 1.00 27.88 73 THR A O 1
ATOM 482 N N . THR A 1 74 ? 14.743 24.330 56.731 1.00 28.01 74 THR A N 1
ATOM 483 C CA . THR A 1 74 ? 15.444 24.135 58.014 1.00 28.34 74 THR A CA 1
ATOM 484 C C . THR A 1 74 ? 15.681 22.653 58.373 1.00 28.81 74 THR A C 1
ATOM 485 O O . THR A 1 74 ? 16.568 22.333 59.181 1.00 29.52 74 THR A O 1
ATOM 489 N N . GLY A 1 75 ? 14.886 21.754 57.800 1.00 28.12 75 GLY A N 1
ATOM 490 C CA . GLY A 1 75 ? 14.953 20.326 58.140 1.00 27.36 75 GLY A CA 1
ATOM 491 C C . GLY A 1 75 ? 14.335 20.016 59.490 1.00 27.51 75 GLY A C 1
ATOM 492 O O . GLY A 1 75 ? 14.559 18.939 60.058 1.00 27.88 75 GLY A O 1
ATOM 493 N N . ARG A 1 76 ? 13.554 20.960 60.007 1.00 26.36 76 ARG A N 1
ATOM 494 C CA . ARG A 1 76 ? 13.076 20.895 61.375 1.00 27.34 76 ARG A CA 1
ATOM 495 C C . ARG A 1 76 ? 11.627 21.310 61.474 1.00 26.62 76 ARG A C 1
ATOM 496 O O . ARG A 1 76 ? 11.222 22.346 60.920 1.00 26.77 76 ARG A O 1
ATOM 504 N N . LEU A 1 77 ? 10.862 20.504 62.199 1.00 25.56 77 LEU A N 1
ATOM 505 C CA . LEU A 1 77 ? 9.471 20.775 62.471 1.00 24.90 77 LEU A CA 1
ATOM 506 C C . LEU A 1 77 ? 9.062 20.353 63.868 1.00 24.43 77 LEU A C 1
ATOM 507 O O . LEU A 1 77 ? 9.426 19.267 64.328 1.00 24.34 77 LEU A O 1
ATOM 512 N N . ARG A 1 78 ? 8.246 21.179 64.517 1.00 24.12 78 ARG A N 1
ATOM 513 C CA . ARG A 1 78 ? 7.631 20.770 65.766 1.00 23.97 78 ARG A CA 1
ATOM 514 C C . ARG A 1 78 ? 6.148 20.438 65.635 1.00 22.81 78 ARG A C 1
ATOM 515 O O . ARG A 1 78 ? 5.612 19.693 66.450 1.00 22.24 78 ARG A O 1
ATOM 523 N N . ALA A 1 79 ? 5.470 21.000 64.630 1.00 20.86 79 ALA A N 1
ATOM 524 C CA . ALA A 1 79 ? 4.041 20.734 64.472 1.00 20.19 79 ALA A CA 1
ATOM 525 C C . ALA A 1 79 ? 3.559 20.942 63.050 1.00 19.44 79 ALA A C 1
ATOM 526 O O . ALA A 1 79 ? 4.227 21.618 62.256 1.00 18.99 79 ALA A O 1
ATOM 528 N N . VAL A 1 80 ? 2.408 20.342 62.739 1.00 19.14 80 VAL A N 1
ATOM 529 C CA . VAL A 1 80 ? 1.763 20.560 61.462 1.00 18.85 80 VAL A CA 1
ATOM 530 C C . VAL A 1 80 ? 0.321 20.889 61.793 1.00 18.99 80 VAL A C 1
ATOM 531 O O . VAL A 1 80 ? -0.353 20.139 62.514 1.00 20.03 80 VAL A O 1
ATOM 535 N N . ILE A 1 81 ? -0.147 22.010 61.267 1.00 17.84 81 ILE A N 1
ATOM 536 C CA . ILE A 1 81 ? -1.538 22.383 61.410 1.00 17.49 81 ILE A CA 1
ATOM 537 C C . ILE A 1 81 ? -2.209 22.290 60.038 1.00 17.59 81 ILE A C 1
ATOM 538 O O . ILE A 1 81 ? -1.650 22.764 59.037 1.00 15.72 81 ILE A O 1
ATOM 543 N N . LEU A 1 82 ? -3.392 21.671 59.999 1.00 16.57 82 LEU A N 1
ATOM 544 C CA . LEU A 1 82 ? -4.051 21.360 58.716 1.00 17.17 82 LEU A CA 1
ATOM 545 C C . LEU A 1 82 ? -5.526 21.688 58.804 1.00 17.46 82 LEU A C 1
ATOM 546 O O . LEU A 1 82 ? -6.209 21.303 59.744 1.00 17.45 82 LEU A O 1
ATOM 551 N N . ASN A 1 83 ? -6.034 22.433 57.830 1.00 18.20 83 ASN A N 1
ATOM 552 C CA . ASN A 1 83 ? -7.470 22.667 57.796 1.00 18.97 83 ASN A CA 1
ATOM 553 C C . ASN A 1 83 ? -8.111 22.149 56.533 1.00 19.47 83 ASN A C 1
ATOM 554 O O . ASN A 1 83 ? -7.508 22.186 55.467 1.00 19.14 83 ASN A O 1
ATOM 559 N N . SER A 1 84 ? -9.370 21.725 56.655 1.00 19.77 84 SER A N 1
ATOM 560 C CA . SER A 1 84 ? -10.221 21.554 55.505 1.00 21.07 84 SER A CA 1
ATOM 561 C C . SER A 1 84 ? -11.233 22.699 55.447 1.00 21.69 84 SER A C 1
ATOM 562 O O . SER A 1 84 ? -11.194 23.623 56.273 1.00 22.33 84 SER A O 1
ATOM 565 N N . GLY A 1 85 ? -12.113 22.674 54.449 1.00 22.53 85 GLY A N 1
ATOM 566 C CA . GLY A 1 85 ? -13.067 23.758 54.284 1.00 22.75 85 GLY A CA 1
ATOM 567 C C . GLY A 1 85 ? -12.451 25.008 53.661 1.00 22.38 85 GLY A C 1
ATOM 568 O O . GLY A 1 85 ? -13.047 26.082 53.701 1.00 23.24 85 GLY A O 1
ATOM 569 N N . GLY A 1 86 ? -11.256 24.886 53.088 1.00 22.14 86 GLY A N 1
ATOM 570 C CA . GLY A 1 86 ? -10.679 26.008 52.321 1.00 21.65 86 GLY A CA 1
ATOM 571 C C . GLY A 1 86 ? -9.215 25.834 51.996 1.00 20.74 86 GLY A C 1
ATOM 572 O O . GLY A 1 86 ? -8.399 25.599 52.890 1.00 20.97 86 GLY A O 1
ATOM 573 N N . ALA A 1 87 ? -8.888 25.984 50.714 1.00 20.03 87 ALA A N 1
ATOM 574 C CA . ALA A 1 87 ? -7.537 25.804 50.228 1.00 18.16 87 ALA A CA 1
ATOM 575 C C . ALA A 1 87 ? -6.608 26.980 50.539 1.00 18.09 87 ALA A C 1
ATOM 576 O O . ALA A 1 87 ? -5.381 26.831 50.473 1.00 15.80 87 ALA A O 1
ATOM 578 N N . ASN A 1 88 ? -7.187 28.150 50.837 1.00 17.15 88 ASN A N 1
ATOM 579 C CA . ASN A 1 88 ? -6.380 29.362 50.941 1.00 17.96 88 ASN A CA 1
ATOM 580 C C . ASN A 1 88 ? -5.410 29.473 49.749 1.00 17.30 88 ASN A C 1
ATOM 581 O O . ASN A 1 88 ? -4.240 29.811 49.896 1.00 17.82 88 ASN A O 1
ATOM 586 N N . ALA A 1 89 ? -5.931 29.210 48.547 1.00 16.44 89 ALA A N 1
ATOM 587 C CA . ALA A 1 89 ? -5.122 29.152 47.344 1.00 16.99 89 ALA A CA 1
ATOM 588 C C . ALA A 1 89 ? -5.510 30.326 46.451 1.00 15.92 89 ALA A C 1
ATOM 589 O O . ALA A 1 89 ? -6.652 30.727 46.467 1.00 15.48 89 ALA A O 1
ATOM 591 N N . CYS A 1 90 ? -4.549 30.902 45.742 1.00 16.47 90 CYS A N 1
ATOM 592 C CA . CYS A 1 90 ? -4.801 32.099 44.890 1.00 17.67 90 CYS A CA 1
ATOM 593 C C . CYS A 1 90 ? -5.460 33.214 45.701 1.00 18.38 90 CYS A C 1
ATOM 594 O O . CYS A 1 90 ? -6.488 33.786 45.284 1.00 18.19 90 CYS A O 1
ATOM 597 N N . THR A 1 91 ? -4.886 33.496 46.875 1.00 19.01 91 THR A N 1
ATOM 598 C CA . THR A 1 91 ? -5.429 34.493 47.801 1.00 19.25 91 THR A CA 1
ATOM 599 C C . THR A 1 91 ? -4.497 35.696 48.074 1.00 19.47 91 THR A C 1
ATOM 600 O O . THR A 1 91 ? -4.806 36.560 48.917 1.00 18.70 91 THR A O 1
ATOM 604 N N . GLY A 1 92 ? -3.374 35.742 47.360 1.00 19.02 92 GLY A N 1
ATOM 605 C CA . GLY A 1 92 ? -2.524 36.926 47.334 1.00 20.22 92 GLY A CA 1
ATOM 606 C C . GLY A 1 92 ? -1.715 37.075 48.611 1.00 19.53 92 GLY A C 1
ATOM 607 O O . GLY A 1 92 ? -1.681 36.156 49.418 1.00 20.38 92 GLY A O 1
ATOM 608 N N . PRO A 1 93 ? -1.037 38.229 48.784 1.00 19.49 93 PRO A N 1
ATOM 609 C CA . PRO A 1 93 ? -0.257 38.563 49.980 1.00 19.12 93 PRO A CA 1
ATOM 610 C C . PRO A 1 93 ? -1.063 38.378 51.276 1.00 18.62 93 PRO A C 1
ATOM 611 O O . PRO A 1 93 ? -0.510 37.962 52.297 1.00 19.09 93 PRO A O 1
ATOM 615 N N . ALA A 1 94 ? -2.350 38.707 51.253 1.00 17.67 94 ALA A N 1
ATOM 616 C CA . ALA A 1 94 ? -3.152 38.609 52.442 1.00 18.46 94 ALA A CA 1
ATOM 617 C C . ALA A 1 94 ? -3.398 37.137 52.817 1.00 18.45 94 ALA A C 1
ATOM 618 O O . ALA A 1 94 ? -3.449 36.819 53.992 1.00 17.65 94 ALA A O 1
ATOM 620 N N . GLY A 1 95 ? -3.567 36.265 51.815 1.00 19.11 95 GLY A N 1
ATOM 621 C CA . GLY A 1 95 ? -3.708 34.820 52.090 1.00 18.63 95 GLY A CA 1
ATOM 622 C C . GLY A 1 95 ? -2.436 34.249 52.692 1.00 18.16 95 GLY A C 1
ATOM 623 O O . GLY A 1 95 ? -2.469 33.439 53.632 1.00 17.60 95 GLY A O 1
ATOM 624 N N . PHE A 1 96 ? -1.291 34.681 52.179 1.00 18.79 96 PHE A N 1
ATOM 625 C CA . PHE A 1 96 ? -0.032 34.248 52.744 1.00 18.15 96 PHE A CA 1
ATOM 626 C C . PHE A 1 96 ? 0.086 34.755 54.174 1.00 18.58 96 PHE A C 1
ATOM 627 O O . PHE A 1 96 ? 0.585 34.028 55.052 1.00 18.01 96 PHE A O 1
ATOM 635 N N . ALA A 1 97 ? -0.365 35.988 54.412 1.00 17.85 97 ALA A N 1
ATOM 636 C CA . ALA A 1 97 ? -0.377 36.512 55.795 1.00 18.18 97 ALA A CA 1
ATOM 637 C C . ALA A 1 97 ? -1.227 35.636 56.738 1.00 18.28 97 ALA A C 1
ATOM 638 O O . ALA A 1 97 ? -0.854 35.438 57.917 1.00 16.27 97 ALA A O 1
ATOM 640 N N . ASP A 1 98 ? -2.346 35.121 56.220 1.00 17.42 98 ASP A N 1
ATOM 641 C CA . ASP A 1 98 ? -3.266 34.260 56.988 1.00 17.79 98 ASP A CA 1
ATOM 642 C C . ASP A 1 98 ? -2.616 32.935 57.368 1.00 17.51 98 ASP A C 1
ATOM 643 O O . ASP A 1 98 ? -2.869 32.427 58.463 1.00 16.65 98 ASP A O 1
ATOM 648 N N . THR A 1 99 ? -1.802 32.390 56.453 1.00 17.49 99 THR A N 1
ATOM 649 C CA . THR A 1 99 ? -0.998 31.188 56.691 1.00 17.80 99 THR A CA 1
ATOM 650 C C . THR A 1 99 ? 0.007 31.447 57.806 1.00 18.41 99 THR A C 1
ATOM 651 O O . THR A 1 99 ? 0.107 30.664 58.756 1.00 17.40 99 THR A O 1
ATOM 655 N N . HIS A 1 100 ? 0.752 32.548 57.678 1.00 17.40 100 HIS A N 1
ATOM 656 C CA . HIS A 1 100 ? 1.674 32.946 58.735 1.00 18.42 100 HIS A CA 1
ATOM 657 C C . HIS A 1 100 ? 0.975 33.152 60.086 1.00 18.03 100 HIS A C 1
ATOM 658 O O . HIS A 1 100 ? 1.448 32.656 61.119 1.00 18.74 100 HIS A O 1
ATOM 665 N N . ALA A 1 101 ? -0.157 33.858 60.078 1.00 18.13 101 ALA A N 1
ATOM 666 C CA . ALA A 1 101 ? -0.959 34.072 61.307 1.00 17.97 101 ALA A CA 1
ATOM 667 C C . ALA A 1 101 ? -1.389 32.730 61.954 1.00 19.01 101 ALA A C 1
ATOM 668 O O . ALA A 1 101 ? -1.453 32.609 63.184 1.00 19.53 101 ALA A O 1
ATOM 670 N N . THR A 1 102 ? -1.680 31.726 61.128 1.00 18.44 102 THR A N 1
ATOM 671 C CA . THR A 1 102 ? -2.044 30.415 61.678 1.00 18.30 102 THR A CA 1
ATOM 672 C C . THR A 1 102 ? -0.852 29.767 62.385 1.00 18.76 102 THR A C 1
ATOM 673 O O . THR A 1 102 ? -0.977 29.272 63.515 1.00 20.16 102 THR A O 1
ATOM 677 N N . ALA A 1 103 ? 0.293 29.774 61.711 1.00 17.77 103 ALA A N 1
ATOM 678 C CA . ALA A 1 103 ? 1.533 29.179 62.242 1.00 18.47 103 ALA A CA 1
ATOM 679 C C . ALA A 1 103 ? 1.974 29.879 63.525 1.00 19.44 103 ALA A C 1
ATOM 680 O O . ALA A 1 103 ? 2.413 29.228 64.504 1.00 18.84 103 ALA A O 1
ATOM 682 N N . GLU A 1 104 ? 1.838 31.208 63.514 1.00 19.26 104 GLU A N 1
ATOM 683 C CA . GLU A 1 104 ? 2.099 32.050 64.703 1.00 21.13 104 GLU A CA 1
ATOM 684 C C . GLU A 1 104 ? 1.192 31.656 65.857 1.00 21.00 104 GLU A C 1
ATOM 685 O O . GLU A 1 104 ? 1.667 31.443 66.987 1.00 21.37 104 GLU A O 1
ATOM 691 N N . ALA A 1 105 ? -0.110 31.574 65.566 1.00 20.79 105 ALA A N 1
ATOM 692 C CA . ALA A 1 105 ? -1.155 31.154 66.517 1.00 21.20 105 ALA A CA 1
ATOM 693 C C . ALA A 1 105 ? -0.859 29.789 67.125 1.00 21.78 105 ALA A C 1
ATOM 694 O O . ALA A 1 105 ? -0.803 29.655 68.347 1.00 21.76 105 ALA A O 1
ATOM 696 N N . VAL A 1 106 ? -0.614 28.781 66.290 1.00 21.21 106 VAL A N 1
ATOM 697 C CA . VAL A 1 106 ? -0.177 27.471 66.832 1.00 22.00 106 VAL A CA 1
ATOM 698 C C . VAL A 1 106 ? 1.064 27.585 67.739 1.00 22.82 106 VAL A C 1
ATOM 699 O O . VAL A 1 106 ? 1.063 27.078 68.854 1.00 22.60 106 VAL A O 1
ATOM 703 N N . ALA A 1 107 ? 2.103 28.277 67.271 1.00 23.53 107 ALA A N 1
ATOM 704 C CA . ALA A 1 107 ? 3.359 28.375 68.017 1.00 24.97 107 ALA A CA 1
ATOM 705 C C . ALA A 1 107 ? 3.153 29.051 69.372 1.00 25.43 107 ALA A C 1
ATOM 706 O O . ALA A 1 107 ? 3.719 28.609 70.390 1.00 26.37 107 ALA A O 1
ATOM 708 N N . ALA A 1 108 ? 2.330 30.099 69.395 1.00 26.77 108 ALA A N 1
ATOM 709 C CA . ALA A 1 108 ? 1.965 30.780 70.649 1.00 28.20 108 ALA A CA 1
ATOM 710 C C . ALA A 1 108 ? 1.246 29.824 71.604 1.00 28.83 108 ALA A C 1
ATOM 711 O O . ALA A 1 108 ? 1.614 29.730 72.783 1.00 29.35 108 ALA A O 1
ATOM 713 N N . ALA A 1 109 ? 0.267 29.091 71.073 1.00 29.71 109 ALA A N 1
ATOM 714 C CA . ALA A 1 109 ? -0.555 28.161 71.851 1.00 30.34 109 ALA A CA 1
ATOM 715 C C . ALA A 1 109 ? 0.268 27.010 72.414 1.00 30.78 109 ALA A C 1
ATOM 716 O O . ALA A 1 109 ? -0.019 26.526 73.525 1.00 31.09 109 ALA A O 1
ATOM 718 N N . LEU A 1 110 ? 1.263 26.558 71.650 1.00 31.13 110 LEU A N 1
ATOM 719 C CA . LEU A 1 110 ? 2.182 25.532 72.128 1.00 31.71 110 LEU A CA 1
ATOM 720 C C . LEU A 1 110 ? 3.062 26.086 73.232 1.00 32.71 110 LEU A C 1
ATOM 721 O O . LEU A 1 110 ? 3.321 25.395 74.229 1.00 32.77 110 LEU A O 1
ATOM 726 N N . SER A 1 111 ? 3.517 27.327 73.039 1.00 33.48 111 SER A N 1
ATOM 727 C CA . SER A 1 111 ? 4.339 28.027 74.021 1.00 34.40 111 SER A CA 1
ATOM 728 C C . SER A 1 111 ? 3.583 28.192 75.339 1.00 35.47 111 SER A C 1
ATOM 729 O O . SER A 1 111 ? 4.165 28.029 76.413 1.00 35.79 111 SER A O 1
ATOM 732 N N . ASP A 1 112 ? 2.281 28.468 75.253 1.00 36.74 112 ASP A N 1
ATOM 733 C CA . ASP A 1 112 ? 1.407 28.491 76.433 1.00 37.91 112 ASP A CA 1
ATOM 734 C C . ASP A 1 112 ? 1.119 27.105 77.038 1.00 38.14 112 ASP A C 1
ATOM 735 O O . ASP A 1 112 ? 0.973 26.980 78.262 1.00 38.81 112 ASP A O 1
ATOM 740 N N . TRP A 1 113 ? 1.041 26.082 76.185 1.00 38.10 113 TRP A N 1
ATOM 741 C CA . TRP A 1 113 ? 0.807 24.681 76.590 1.00 38.04 113 TRP A CA 1
ATOM 742 C C . TRP A 1 113 ? 1.963 24.152 77.429 1.00 37.56 113 TRP A C 1
ATOM 743 O O . TRP A 1 113 ? 1.765 23.369 78.370 1.00 37.56 113 TRP A O 1
ATOM 754 N N . GLY A 1 114 ? 3.174 24.584 77.091 1.00 36.68 114 GLY A N 1
ATOM 755 C CA . GLY A 1 114 ? 4.332 24.251 77.902 1.00 35.40 114 GLY A CA 1
ATOM 756 C C . GLY A 1 114 ? 5.605 24.031 77.117 1.00 34.57 114 GLY A C 1
ATOM 757 O O . GLY A 1 114 ? 6.646 23.764 77.708 1.00 34.15 114 GLY A O 1
ATOM 758 N N . THR A 1 115 ? 5.524 24.134 75.787 1.00 33.63 115 THR A N 1
ATOM 759 C CA . THR A 1 115 ? 6.672 23.905 74.914 1.00 32.91 115 THR A CA 1
ATOM 760 C C . THR A 1 115 ? 6.962 25.143 74.068 1.00 32.89 115 THR A C 1
ATOM 761 O O . THR A 1 115 ? 6.188 25.468 73.160 1.00 33.26 115 THR A O 1
ATOM 765 N N . GLU A 1 116 ? 8.070 25.827 74.351 1.00 32.52 116 GLU A N 1
ATOM 766 C CA . GLU A 1 116 ? 8.394 27.058 73.620 1.00 31.99 116 GLU A CA 1
ATOM 767 C C . GLU A 1 116 ? 8.592 26.770 72.130 1.00 30.77 116 GLU A C 1
ATOM 768 O O . GLU A 1 116 ? 9.417 25.936 71.743 1.00 31.00 116 GLU A O 1
ATOM 774 N N . THR A 1 117 ? 7.828 27.475 71.304 1.00 29.05 117 THR A N 1
ATOM 775 C CA . THR A 1 117 ? 7.799 27.215 69.863 1.00 27.48 117 THR A CA 1
ATOM 776 C C . THR A 1 117 ? 7.634 28.515 69.078 1.00 26.29 117 THR A C 1
ATOM 777 O O . THR A 1 117 ? 6.877 29.380 69.477 1.00 24.78 117 THR A O 1
ATOM 781 N N . GLY A 1 118 ? 8.328 28.606 67.947 1.00 26.01 118 GLY A N 1
ATOM 782 C CA . GLY A 1 118 ? 8.215 29.751 67.039 1.00 24.94 118 GLY A CA 1
ATOM 783 C C . GLY A 1 118 ? 7.465 29.388 65.773 1.00 24.11 118 GLY A C 1
ATOM 784 O O . GLY A 1 118 ? 7.387 28.218 65.415 1.00 23.84 118 GLY A O 1
ATOM 785 N N . ALA A 1 119 ? 6.928 30.398 65.090 1.00 23.56 119 ALA A N 1
ATOM 786 C CA . ALA A 1 119 ? 6.158 30.178 63.855 1.00 24.07 119 ALA A CA 1
ATOM 787 C C . ALA A 1 119 ? 6.883 29.310 62.821 1.00 24.06 119 ALA A C 1
ATOM 788 O O . ALA A 1 119 ? 6.245 28.489 62.139 1.00 24.24 119 ALA A O 1
ATOM 790 N N . ILE A 1 120 ? 8.196 29.492 62.705 1.00 24.38 120 ILE A N 1
ATOM 791 C CA . ILE A 1 120 ? 8.996 28.849 61.682 1.00 24.49 120 ILE A CA 1
ATOM 792 C C . ILE A 1 120 ? 9.090 27.334 61.940 1.00 23.77 120 ILE A C 1
ATOM 793 O O . ILE A 1 120 ? 9.534 26.584 61.084 1.00 23.99 120 ILE A O 1
ATOM 798 N N . GLU A 1 121 ? 8.644 26.899 63.119 1.00 22.60 121 GLU A N 1
ATOM 799 C CA . GLU A 1 121 ? 8.583 25.475 63.470 1.00 23.19 121 GLU A CA 1
ATOM 800 C C . GLU A 1 121 ? 7.253 24.789 63.139 1.00 22.25 121 GLU A C 1
ATOM 801 O O . GLU A 1 121 ? 7.045 23.613 63.486 1.00 22.75 121 GLU A O 1
ATOM 807 N N . VAL A 1 122 ? 6.355 25.498 62.465 1.00 21.08 122 VAL A N 1
ATOM 808 C CA . VAL A 1 122 ? 4.968 25.011 62.308 1.00 20.18 122 VAL A CA 1
ATOM 809 C C . VAL A 1 122 ? 4.599 24.943 60.829 1.00 19.89 122 VAL A C 1
ATOM 810 O O . VAL A 1 122 ? 4.439 25.981 60.166 1.00 20.25 122 VAL A O 1
ATOM 814 N N . ALA A 1 123 ? 4.504 23.719 60.303 1.00 18.32 123 ALA A N 1
ATOM 815 C CA . ALA A 1 123 ? 4.078 23.549 58.906 1.00 17.76 123 ALA A CA 1
ATOM 816 C C . ALA A 1 123 ? 2.580 23.785 58.829 1.00 17.10 123 ALA A C 1
ATOM 817 O O . ALA A 1 123 ? 1.865 23.542 59.786 1.00 19.15 123 ALA A O 1
ATOM 819 N N . VAL A 1 124 ? 2.090 24.279 57.692 1.00 17.02 124 VAL A N 1
ATOM 820 C CA . VAL A 1 124 ? 0.686 24.610 57.566 1.00 16.27 124 VAL A CA 1
ATOM 821 C C . VAL A 1 124 ? 0.204 23.962 56.250 1.00 16.98 124 VAL A C 1
ATOM 822 O O . VAL A 1 124 ? 0.852 24.111 55.201 1.00 17.96 124 VAL A O 1
ATOM 826 N N . CYS A 1 125 ? -0.922 23.262 56.327 1.00 16.56 125 CYS A N 1
ATOM 827 C CA . CYS A 1 125 ? -1.540 22.672 55.137 1.00 16.17 125 CYS A CA 1
ATOM 828 C C . CYS A 1 125 ? -2.990 23.079 55.054 1.00 16.59 125 CYS A C 1
ATOM 829 O O . CYS A 1 125 ? -3.636 23.288 56.076 1.00 17.21 125 CYS A O 1
ATOM 832 N N . SER A 1 126 ? -3.514 23.173 53.839 1.00 15.14 126 SER A N 1
ATOM 833 C CA . SER A 1 126 ? -4.909 23.523 53.649 1.00 15.41 126 SER A CA 1
ATOM 834 C C . SER A 1 126 ? -5.480 22.681 52.507 1.00 16.41 126 SER A C 1
ATOM 835 O O . SER A 1 126 ? -4.759 22.308 51.590 1.00 17.02 126 SER A O 1
ATOM 838 N N . THR A 1 127 ? -6.786 22.427 52.561 1.00 17.02 127 THR A N 1
ATOM 839 C CA . THR A 1 127 ? -7.472 21.785 51.441 1.00 17.09 127 THR A CA 1
ATOM 840 C C . THR A 1 127 ? -8.917 22.283 51.354 1.00 18.08 127 THR A C 1
ATOM 841 O O . THR A 1 127 ? -9.572 22.557 52.376 1.00 18.41 127 THR A O 1
ATOM 845 N N . GLY A 1 128 ? -9.412 22.411 50.130 1.00 19.55 128 GLY A N 1
ATOM 846 C CA . GLY A 1 128 ? -10.793 22.854 49.919 1.00 19.78 128 GLY A CA 1
ATOM 847 C C . GLY A 1 128 ? -10.905 23.701 48.675 1.00 21.58 128 GLY A C 1
ATOM 848 O O . GLY A 1 128 ? -10.099 23.570 47.759 1.00 20.68 128 GLY A O 1
ATOM 849 N N . LEU A 1 129 ? -11.903 24.582 48.651 1.00 22.17 129 LEU A N 1
ATOM 850 C CA . LEU A 1 129 ? -12.112 25.467 47.483 1.00 23.64 129 LEU A CA 1
ATOM 851 C C . LEU A 1 129 ? -10.980 26.456 47.252 1.00 24.05 129 LEU A C 1
ATOM 852 O O . LEU A 1 129 ? -10.421 27.004 48.217 1.00 24.21 129 LEU A O 1
ATOM 857 N N . ILE A 1 130 ? -10.652 26.677 45.974 1.00 23.94 130 ILE A N 1
ATOM 858 C CA . ILE A 1 130 ? -9.609 27.615 45.547 1.00 23.84 130 ILE A CA 1
ATOM 859 C C . ILE A 1 130 ? -10.196 28.996 45.357 1.00 24.56 130 ILE A C 1
ATOM 860 O O . ILE A 1 130 ? -11.274 29.148 44.766 1.00 24.97 130 ILE A O 1
ATOM 865 N N . GLY A 1 131 ? -9.493 30.000 45.868 1.00 24.01 131 GLY A N 1
ATOM 866 C CA . GLY A 1 131 ? -9.841 31.389 45.598 1.00 24.78 131 GLY A CA 1
ATOM 867 C C . GLY A 1 131 ? -10.523 32.126 46.708 1.00 24.81 131 GLY A C 1
ATOM 868 O O . GLY A 1 131 ? -10.664 33.340 46.646 1.00 26.24 131 GLY A O 1
ATOM 869 N N . ASP A 1 132 ? -10.938 31.403 47.741 1.00 25.11 132 ASP A N 1
ATOM 870 C CA . ASP A 1 132 ? -11.648 32.008 48.869 1.00 25.74 132 ASP A CA 1
ATOM 871 C C . ASP A 1 132 ? -10.684 32.193 50.026 1.00 25.21 132 ASP A C 1
ATOM 872 O O . ASP A 1 132 ? -9.803 31.374 50.225 1.00 24.51 132 ASP A O 1
ATOM 877 N N . ARG A 1 133 ? -10.851 33.282 50.771 1.00 25.22 133 ARG A N 1
ATOM 878 C CA . ARG A 1 133 ? -10.106 33.523 52.012 1.00 24.75 133 ARG A CA 1
ATOM 879 C C . ARG A 1 133 ? -10.629 32.675 53.187 1.00 24.70 133 ARG A C 1
ATOM 880 O O . ARG A 1 133 ? -11.809 32.357 53.243 1.00 24.54 133 ARG A O 1
ATOM 888 N N . LEU A 1 134 ? -9.737 32.313 54.115 1.00 24.60 134 LEU A N 1
ATOM 889 C CA . LEU A 1 134 ? -10.089 31.606 55.365 1.00 25.02 134 LEU A CA 1
ATOM 890 C C . LEU A 1 134 ? -10.880 32.472 56.385 1.00 25.53 134 LEU A C 1
ATOM 891 O O . LEU A 1 134 ? -10.682 33.687 56.452 1.00 25.50 134 LEU A O 1
ATOM 896 N N . PRO A 1 135 ? -11.780 31.851 57.188 1.00 25.76 135 PRO A N 1
ATOM 897 C CA . PRO A 1 135 ? -12.441 32.605 58.270 1.00 26.19 135 PRO A CA 1
ATOM 898 C C . PRO A 1 135 ? -11.561 32.625 59.523 1.00 26.67 135 PRO A C 1
ATOM 899 O O . PRO A 1 135 ? -11.635 31.718 60.369 1.00 26.64 135 PRO A O 1
ATOM 903 N N . MET A 1 136 ? -10.726 33.652 59.624 1.00 26.73 136 MET A N 1
ATOM 904 C CA . MET A 1 136 ? -9.630 33.673 60.580 1.00 27.47 136 MET A CA 1
ATOM 905 C C . MET A 1 136 ? -10.036 33.648 62.060 1.00 28.13 136 MET A C 1
ATOM 906 O O . MET A 1 136 ? -9.414 32.932 62.838 1.00 27.92 136 MET A O 1
ATOM 911 N N . ASP A 1 137 ? -11.075 34.393 62.438 1.00 29.24 137 ASP A N 1
ATOM 912 C CA . ASP A 1 137 ? -11.583 34.362 63.821 1.00 29.98 137 ASP A CA 1
ATOM 913 C C . ASP A 1 137 ? -11.864 32.906 64.218 1.00 29.83 137 ASP A C 1
ATOM 914 O O . ASP A 1 137 ? -11.380 32.438 65.246 1.00 29.91 137 ASP A O 1
ATOM 919 N N . LYS A 1 138 ? -12.648 32.212 63.384 1.00 29.68 138 LYS A N 1
ATOM 920 C CA . LYS A 1 138 ? -12.991 30.806 63.585 1.00 29.34 138 LYS A CA 1
ATOM 921 C C . LYS A 1 138 ? -11.758 29.907 63.610 1.00 28.64 138 LYS A C 1
ATOM 922 O O . LYS A 1 138 ? -11.599 29.090 64.525 1.00 28.26 138 LYS A O 1
ATOM 928 N N . LEU A 1 139 ? -10.882 30.054 62.613 1.00 27.52 139 LEU A N 1
ATOM 929 C CA . LEU A 1 139 ? -9.655 29.256 62.556 1.00 27.22 139 LEU A CA 1
ATOM 930 C C . LEU A 1 139 ? -8.813 29.422 63.816 1.00 27.31 139 LEU A C 1
ATOM 931 O O . LEU A 1 139 ? -8.329 28.446 64.388 1.00 26.72 139 LEU A O 1
ATOM 936 N N . LEU A 1 140 ? -8.641 30.662 64.255 1.00 27.18 140 LEU A N 1
ATOM 937 C CA . LEU A 1 140 ? -7.697 30.937 65.312 1.00 27.06 140 LEU A CA 1
ATOM 938 C C . LEU A 1 140 ? -8.250 30.427 66.645 1.00 26.79 140 LEU A C 1
ATOM 939 O O . LEU A 1 140 ? -7.497 29.938 67.493 1.00 26.80 140 LEU A O 1
ATOM 944 N N . ALA A 1 141 ? -9.568 30.497 66.794 1.00 26.06 141 ALA A N 1
ATOM 945 C CA . ALA A 1 141 ? -10.258 29.935 67.963 1.00 25.99 141 ALA A CA 1
ATOM 946 C C . ALA A 1 141 ? -10.099 28.420 67.987 1.00 25.60 141 ALA A C 1
ATOM 947 O O . ALA A 1 141 ? -10.000 27.809 69.058 1.00 24.87 141 ALA A O 1
ATOM 949 N N . GLY A 1 142 ? -10.095 27.819 66.795 1.00 25.25 142 GLY A N 1
ATOM 950 C CA . GLY A 1 142 ? -9.915 26.378 66.662 1.00 24.94 142 GLY A CA 1
ATOM 951 C C . GLY A 1 142 ? -8.512 25.915 67.007 1.00 24.72 142 GLY A C 1
ATOM 952 O O . GLY A 1 142 ? -8.325 24.834 67.560 1.00 24.69 142 GLY A O 1
ATOM 953 N N . VAL A 1 143 ? -7.519 26.742 66.686 1.00 24.90 143 VAL A N 1
ATOM 954 C CA . VAL A 1 143 ? -6.132 26.451 67.024 1.00 25.08 143 VAL A CA 1
ATOM 955 C C . VAL A 1 143 ? -5.974 26.330 68.552 1.00 25.54 143 VAL A C 1
ATOM 956 O O . VAL A 1 143 ? -5.275 25.441 69.055 1.00 25.34 143 VAL A O 1
ATOM 960 N N . ALA A 1 144 ? -6.642 27.225 69.280 1.00 25.99 144 ALA A N 1
ATOM 961 C CA . ALA A 1 144 ? -6.591 27.203 70.729 1.00 26.39 144 ALA A CA 1
ATOM 962 C C . ALA A 1 144 ? -7.189 25.897 71.233 1.00 26.83 144 ALA A C 1
ATOM 963 O O . ALA A 1 144 ? -6.625 25.255 72.119 1.00 27.25 144 ALA A O 1
ATOM 965 N N . HIS A 1 145 ? -8.324 25.512 70.650 1.00 27.12 145 HIS A N 1
ATOM 966 C CA . HIS A 1 145 ? -9.041 24.306 71.045 1.00 28.05 145 HIS A CA 1
ATOM 967 C C . HIS A 1 145 ? -8.200 23.060 70.725 1.00 27.52 145 HIS A C 1
ATOM 968 O O . HIS A 1 145 ? -7.908 22.263 71.604 1.00 27.69 145 HIS A O 1
ATOM 975 N N . VAL A 1 146 ? -7.784 22.920 69.469 1.00 27.66 146 VAL A N 1
ATOM 976 C CA . VAL A 1 146 ? -7.042 21.736 69.024 1.00 27.99 146 VAL A CA 1
ATOM 977 C C . VAL A 1 146 ? -5.742 21.487 69.808 1.00 28.58 146 VAL A C 1
ATOM 978 O O . VAL A 1 146 ? -5.396 20.346 70.090 1.00 28.19 146 VAL A O 1
ATOM 982 N N . VAL A 1 147 ? -5.038 22.553 70.174 1.00 29.43 147 VAL A N 1
ATOM 983 C CA . VAL A 1 147 ? -3.818 22.415 70.975 1.00 30.43 147 VAL A CA 1
ATOM 984 C C . VAL A 1 147 ? -4.136 21.894 72.386 1.00 31.45 147 VAL A C 1
ATOM 985 O O . VAL A 1 147 ? -3.361 21.131 72.965 1.00 31.82 147 VAL A O 1
ATOM 989 N N . HIS A 1 148 ? -5.281 22.309 72.921 1.00 32.79 148 HIS A N 1
ATOM 990 C CA . HIS A 1 148 ? -5.725 21.861 74.241 1.00 33.93 148 HIS A CA 1
ATOM 991 C C . HIS A 1 148 ? -6.241 20.415 74.205 1.00 33.95 148 HIS A C 1
ATOM 992 O O . HIS A 1 148 ? -6.299 19.747 75.244 1.00 33.98 148 HIS A O 1
ATOM 999 N N . GLU A 1 149 ? -6.579 19.934 73.008 1.00 33.44 149 GLU A N 1
ATOM 1000 C CA . GLU A 1 149 ? -7.178 18.602 72.836 1.00 33.63 149 GLU A CA 1
ATOM 1001 C C . GLU A 1 149 ? -6.162 17.523 72.500 1.00 32.55 149 GLU A C 1
ATOM 1002 O O . GLU A 1 149 ? -6.455 16.334 72.646 1.00 32.84 149 GLU A O 1
ATOM 1008 N N . MET A 1 150 ? -4.987 17.930 72.029 1.00 31.62 150 MET A N 1
ATOM 1009 C CA . MET A 1 150 ? -4.051 16.988 71.435 1.00 30.90 150 MET A CA 1
ATOM 1010 C C . MET A 1 150 ? -3.584 15.942 72.439 1.00 30.26 150 MET A C 1
ATOM 1011 O O . MET A 1 150 ? -3.211 16.273 73.565 1.00 29.95 150 MET A O 1
ATOM 1016 N N . HIS A 1 151 ? -3.640 14.676 72.035 1.00 29.17 151 HIS A N 1
ATOM 1017 C CA . HIS A 1 151 ? -3.080 13.600 72.854 1.00 29.06 151 HIS A CA 1
ATOM 1018 C C . HIS A 1 151 ? -2.410 12.514 72.025 1.00 28.36 151 HIS A C 1
ATOM 1019 O O . HIS A 1 151 ? -2.599 12.449 70.805 1.00 27.60 151 HIS A O 1
ATOM 1026 N N . GLY A 1 152 ? -1.614 11.676 72.691 1.00 27.76 152 GLY A N 1
ATOM 1027 C CA . GLY A 1 152 ? -0.851 10.626 72.021 1.00 27.24 152 GLY A CA 1
ATOM 1028 C C . GLY A 1 152 ? -1.597 9.325 71.765 1.00 27.11 152 GLY A C 1
ATOM 1029 O O . GLY A 1 152 ? -1.029 8.386 71.207 1.00 27.41 152 GLY A O 1
ATOM 1030 N N . GLY A 1 153 ? -2.865 9.267 72.180 1.00 27.18 153 GLY A N 1
ATOM 1031 C CA . GLY A 1 153 ? -3.711 8.087 71.968 1.00 27.48 153 GLY A CA 1
ATOM 1032 C C . GLY A 1 153 ? -4.023 7.923 70.496 1.00 27.29 153 GLY A C 1
ATOM 1033 O O . GLY A 1 153 ? -3.886 8.869 69.745 1.00 27.48 153 GLY A O 1
ATOM 1034 N N . LEU A 1 154 ? -4.416 6.719 70.085 1.00 26.44 154 LEU A N 1
ATOM 1035 C CA . LEU A 1 154 ? -4.810 6.480 68.700 1.00 25.78 154 LEU A CA 1
ATOM 1036 C C . LEU A 1 154 ? -5.967 7.376 68.264 1.00 25.64 154 LEU A C 1
ATOM 1037 O O . LEU A 1 154 ? -5.987 7.842 67.120 1.00 25.54 154 LEU A O 1
ATOM 1042 N N . VAL A 1 155 ? -6.920 7.615 69.168 1.00 24.63 155 VAL A N 1
ATOM 1043 C CA . VAL A 1 155 ? -8.085 8.462 68.875 1.00 24.35 155 VAL A CA 1
ATOM 1044 C C . VAL A 1 155 ? -7.672 9.872 68.414 1.00 23.49 155 VAL A C 1
ATOM 1045 O O . VAL A 1 155 ? -8.329 10.476 67.557 1.00 23.71 155 VAL A O 1
ATOM 1049 N N . GLY A 1 156 ? -6.589 10.379 68.991 1.00 22.97 156 GLY A N 1
ATOM 1050 C CA . GLY A 1 156 ? -6.006 11.658 68.573 1.00 22.59 156 GLY A CA 1
ATOM 1051 C C . GLY A 1 156 ? -5.601 11.674 67.101 1.00 22.04 156 GLY A C 1
ATOM 1052 O O . GLY A 1 156 ? -5.946 12.612 66.377 1.00 21.61 156 GLY A O 1
ATOM 1053 N N . GLY A 1 157 ? -4.825 10.669 66.682 1.00 22.38 157 GLY A N 1
ATOM 1054 C CA . GLY A 1 157 ? -4.475 10.457 65.251 1.00 22.35 157 GLY A CA 1
ATOM 1055 C C . GLY A 1 157 ? -5.738 10.314 64.413 1.00 23.07 157 GLY A C 1
ATOM 1056 O O . GLY A 1 157 ? -5.845 10.864 63.300 1.00 22.44 157 GLY A O 1
ATOM 1057 N N . ASP A 1 158 ? -6.719 9.592 64.952 1.00 22.44 158 ASP A N 1
ATOM 1058 C CA . ASP A 1 158 ? -7.957 9.343 64.227 1.00 22.72 158 ASP A CA 1
ATOM 1059 C C . ASP A 1 158 ? -8.821 10.582 63.960 1.00 22.48 158 ASP A C 1
ATOM 1060 O O . ASP A 1 158 ? -9.358 10.770 62.845 1.00 22.28 158 ASP A O 1
ATOM 1065 N N . GLU A 1 159 ? -8.961 11.425 64.979 1.00 22.28 159 GLU A N 1
ATOM 1066 C CA . GLU A 1 159 ? -9.667 12.699 64.842 1.00 22.19 159 GLU A CA 1
ATOM 1067 C C . GLU A 1 159 ? -8.962 13.580 63.836 1.00 21.08 159 GLU A C 1
ATOM 1068 O O . GLU A 1 159 ? -9.636 14.222 63.034 1.00 21.92 159 GLU A O 1
ATOM 1074 N N . ALA A 1 160 ? -7.624 13.585 63.853 1.00 19.47 160 ALA A N 1
ATOM 1075 C CA . ALA A 1 160 ? -6.874 14.390 62.868 1.00 18.68 160 ALA A CA 1
ATOM 1076 C C . ALA A 1 160 ? -7.113 13.882 61.445 1.00 17.56 160 ALA A C 1
ATOM 1077 O O . ALA A 1 160 ? -7.277 14.685 60.515 1.00 18.84 160 ALA A O 1
ATOM 1079 N N . ALA A 1 161 ? -7.142 12.560 61.268 1.00 17.18 161 ALA A N 1
ATOM 1080 C CA . ALA A 1 161 ? -7.390 11.989 59.931 1.00 16.97 161 ALA A CA 1
ATOM 1081 C C . ALA A 1 161 ? -8.789 12.337 59.455 1.00 17.56 161 ALA A C 1
ATOM 1082 O O . ALA A 1 161 ? -9.028 12.504 58.266 1.00 17.35 161 ALA A O 1
ATOM 1084 N N . HIS A 1 162 ? -9.737 12.432 60.376 1.00 18.48 162 HIS A N 1
ATOM 1085 C CA . HIS A 1 162 ? -11.067 12.850 59.994 1.00 19.41 162 HIS A CA 1
ATOM 1086 C C . HIS A 1 162 ? -11.161 14.340 59.650 1.00 19.68 162 HIS A C 1
ATOM 1087 O O . HIS A 1 162 ? -11.932 14.748 58.770 1.00 19.36 162 HIS A O 1
ATOM 1094 N N . ALA A 1 163 ? -10.404 15.155 60.390 1.00 19.16 163 ALA A N 1
ATOM 1095 C CA . ALA A 1 163 ? -10.479 16.603 60.283 1.00 18.97 163 ALA A CA 1
ATOM 1096 C C . ALA A 1 163 ? -9.931 17.112 58.959 1.00 19.28 163 ALA A C 1
ATOM 1097 O O . ALA A 1 163 ? -10.289 18.212 58.537 1.00 20.29 163 ALA A O 1
ATOM 1099 N N . ILE A 1 164 ? -9.057 16.330 58.318 1.00 17.78 164 ILE A N 1
ATOM 1100 C CA . ILE A 1 164 ? -8.468 16.765 57.025 1.00 18.39 164 ILE A CA 1
ATOM 1101 C C . ILE A 1 164 ? -9.319 16.362 55.819 1.00 18.53 164 ILE A C 1
ATOM 1102 O O . ILE A 1 164 ? -9.010 16.729 54.671 1.00 18.21 164 ILE A O 1
ATOM 1107 N N . MET A 1 165 ? -10.399 15.627 56.065 1.00 18.10 165 MET A N 1
ATOM 1108 C CA . MET A 1 165 ? -11.272 15.214 54.956 1.00 18.76 165 MET A CA 1
ATOM 1109 C C . MET A 1 165 ? -12.057 16.367 54.336 1.00 19.57 165 MET A C 1
ATOM 1110 O O . MET A 1 165 ? -12.468 17.332 55.024 1.00 19.49 165 MET A O 1
ATOM 1115 N N . THR A 1 166 ? -12.269 16.257 53.024 1.00 20.11 166 THR A N 1
ATOM 1116 C CA . THR A 1 166 ? -13.178 17.150 52.324 1.00 21.16 166 THR A CA 1
ATOM 1117 C C . THR A 1 166 ? -14.304 16.342 51.696 1.00 21.50 166 THR A C 1
ATOM 1118 O O . THR A 1 166 ? -15.354 16.165 52.311 1.00 23.12 166 THR A O 1
ATOM 1122 N N . THR A 1 167 ? -14.071 15.827 50.493 1.00 21.43 167 THR A N 1
ATOM 1123 C CA . THR A 1 167 ? -15.069 15.028 49.771 1.00 21.48 167 THR A CA 1
ATOM 1124 C C . THR A 1 167 ? -14.875 13.538 50.040 1.00 22.04 167 THR A C 1
ATOM 1125 O O . THR A 1 167 ? -15.601 12.684 49.502 1.00 22.11 167 THR A O 1
ATOM 1129 N N . ASP A 1 168 ? -13.883 13.228 50.863 1.00 20.65 168 ASP A N 1
ATOM 1130 C CA . ASP A 1 168 ? -13.604 11.851 51.279 1.00 20.73 168 ASP A CA 1
ATOM 1131 C C . ASP A 1 168 ? -14.813 11.297 52.001 1.00 21.01 168 ASP A C 1
ATOM 1132 O O . ASP A 1 168 ? -15.480 12.047 52.716 1.00 21.13 168 ASP A O 1
ATOM 1137 N N . ASN A 1 169 ? -15.085 9.996 51.848 1.00 21.22 169 ASN A N 1
ATOM 1138 C CA . ASN A 1 169 ? -16.135 9.360 52.658 1.00 22.01 169 ASN A CA 1
ATOM 1139 C C . ASN A 1 169 ? -15.537 8.656 53.874 1.00 21.48 169 ASN A C 1
ATOM 1140 O O . ASN A 1 169 ? -16.181 8.542 54.916 1.00 22.96 169 ASN A O 1
ATOM 1145 N N . VAL A 1 170 ? -14.283 8.213 53.758 1.00 21.82 170 VAL A N 1
ATOM 1146 C CA . VAL A 1 170 ? -13.581 7.594 54.895 1.00 21.44 170 VAL A CA 1
ATOM 1147 C C . VAL A 1 170 ? -12.189 8.203 55.050 1.00 21.31 170 VAL A C 1
ATOM 1148 O O . VAL A 1 170 ? -11.634 8.714 54.073 1.00 19.95 170 VAL A O 1
ATOM 1152 N N . PRO A 1 171 ? -11.622 8.152 56.269 1.00 20.69 171 PRO A N 1
ATOM 1153 C CA . PRO A 1 171 ? -10.239 8.610 56.459 1.00 21.34 171 PRO A CA 1
ATOM 1154 C C . PRO A 1 171 ? -9.287 7.558 55.912 1.00 20.71 171 PRO A C 1
ATOM 1155 O O . PRO A 1 171 ? -9.694 6.407 55.666 1.00 22.00 171 PRO A O 1
ATOM 1159 N N . LYS A 1 172 ? -8.031 7.941 55.745 1.00 20.76 172 LYS A N 1
ATOM 1160 C CA . LYS A 1 172 ? -7.021 7.051 55.216 1.00 19.92 172 LYS A CA 1
ATOM 1161 C C . LYS A 1 172 ? -5.877 7.073 56.216 1.00 19.90 172 LYS A C 1
ATOM 1162 O O . LYS A 1 172 ? -5.285 8.123 56.455 1.00 19.60 172 LYS A O 1
ATOM 1168 N N . GLN A 1 173 ? -5.602 5.926 56.824 1.00 19.64 173 GLN A N 1
ATOM 1169 C CA . GLN A 1 173 ? -4.586 5.797 57.867 1.00 20.87 173 GLN A CA 1
ATOM 1170 C C . GLN A 1 173 ? -3.941 4.424 57.811 1.00 20.13 173 GLN A C 1
ATOM 1171 O O . GLN A 1 173 ? -4.614 3.453 57.521 1.00 20.33 173 GLN A O 1
ATOM 1177 N N . VAL A 1 174 ? -2.652 4.359 58.137 1.00 19.56 174 VAL A N 1
ATOM 1178 C CA . VAL A 1 174 ? -1.932 3.088 58.295 1.00 19.61 174 VAL A CA 1
ATOM 1179 C C . VAL A 1 174 ? -0.684 3.292 59.172 1.00 19.37 174 VAL A C 1
ATOM 1180 O O . VAL A 1 174 ? -0.184 4.396 59.312 1.00 18.91 174 VAL A O 1
ATOM 1184 N N . ALA A 1 175 ? -0.209 2.223 59.796 1.00 20.34 175 ALA A N 1
ATOM 1185 C CA . ALA A 1 175 ? 1.077 2.264 60.484 1.00 20.56 175 ALA A CA 1
ATOM 1186 C C . ALA A 1 175 ? 1.847 0.992 60.243 1.00 21.95 175 ALA A C 1
ATOM 1187 O O . ALA A 1 175 ? 1.249 -0.086 60.167 1.00 22.72 175 ALA A O 1
ATOM 1189 N N . LEU A 1 176 ? 3.161 1.130 60.073 1.00 23.59 176 LEU A N 1
ATOM 1190 C CA . LEU A 1 176 ? 4.071 -0.008 59.934 1.00 24.99 176 LEU A CA 1
ATOM 1191 C C . LEU A 1 176 ? 4.892 -0.112 61.213 1.00 25.79 176 LEU A C 1
ATOM 1192 O O . LEU A 1 176 ? 5.622 0.820 61.581 1.00 24.82 176 LEU A O 1
ATOM 1197 N N . HIS A 1 177 ? 4.723 -1.244 61.890 1.00 26.66 177 HIS A N 1
ATOM 1198 C CA . HIS A 1 177 ? 5.447 -1.551 63.116 1.00 28.23 177 HIS A CA 1
ATOM 1199 C C . HIS A 1 177 ? 6.582 -2.497 62.781 1.00 28.97 177 HIS A C 1
ATOM 1200 O O . HIS A 1 177 ? 6.356 -3.697 62.574 1.00 29.29 177 HIS A O 1
ATOM 1207 N N . HIS A 1 178 ? 7.793 -1.952 62.705 1.00 29.77 178 HIS A N 1
ATOM 1208 C CA . HIS A 1 178 ? 8.983 -2.733 62.361 1.00 31.53 178 HIS A CA 1
ATOM 1209 C C . HIS A 1 178 ? 9.384 -3.667 63.510 1.00 32.55 178 HIS A C 1
ATOM 1210 O O . HIS A 1 178 ? 9.144 -3.365 64.688 1.00 32.17 178 HIS A O 1
ATOM 1217 N N . HIS A 1 179 ? 9.974 -4.804 63.150 1.00 34.36 179 HIS A N 1
ATOM 1218 C CA . HIS A 1 179 ? 10.399 -5.804 64.131 1.00 35.90 179 HIS A CA 1
ATOM 1219 C C . HIS A 1 179 ? 11.621 -5.375 64.963 1.00 36.19 179 HIS A C 1
ATOM 1220 O O . HIS A 1 179 ? 12.032 -6.090 65.875 1.00 36.95 179 HIS A O 1
ATOM 1227 N N . ASP A 1 180 ? 12.185 -4.206 64.655 1.00 36.13 180 ASP A N 1
ATOM 1228 C CA . ASP A 1 180 ? 13.237 -3.607 65.482 1.00 35.84 180 ASP A CA 1
ATOM 1229 C C . ASP A 1 180 ? 12.710 -2.529 66.424 1.00 35.19 180 ASP A C 1
ATOM 1230 O O . ASP A 1 180 ? 13.475 -1.705 66.920 1.00 35.72 180 ASP A O 1
ATOM 1235 N N . ASN A 1 181 ? 11.399 -2.546 66.663 1.00 34.15 181 ASN A N 1
ATOM 1236 C CA . ASN A 1 181 ? 10.733 -1.704 67.675 1.00 32.91 181 ASN A CA 1
ATOM 1237 C C . ASN A 1 181 ? 10.670 -0.212 67.354 1.00 31.37 181 ASN A C 1
ATOM 1238 O O . ASN A 1 181 ? 10.840 0.635 68.233 1.00 31.48 181 ASN A O 1
ATOM 1243 N N . TRP A 1 182 ? 10.426 0.103 66.085 1.00 29.54 182 TRP A N 1
ATOM 1244 C CA . TRP A 1 182 ? 10.098 1.472 65.684 1.00 27.69 182 TRP A CA 1
ATOM 1245 C C . TRP A 1 182 ? 8.952 1.404 64.684 1.00 26.27 182 TRP A C 1
ATOM 1246 O O . TRP A 1 182 ? 8.702 0.356 64.083 1.00 25.47 182 TRP A O 1
ATOM 1257 N N . THR A 1 183 ? 8.272 2.534 64.504 1.00 25.05 183 THR A N 1
ATOM 1258 C CA . THR A 1 183 ? 7.018 2.562 63.782 1.00 24.57 183 THR A CA 1
ATOM 1259 C C . THR A 1 183 ? 7.021 3.760 62.846 1.00 23.39 183 THR A C 1
ATOM 1260 O O . THR A 1 183 ? 7.588 4.802 63.180 1.00 23.07 183 THR A O 1
ATOM 1264 N N . VAL A 1 184 ? 6.399 3.585 61.677 1.00 22.55 184 VAL A N 1
ATOM 1265 C CA . VAL A 1 184 ? 6.034 4.693 60.792 1.00 21.02 184 VAL A CA 1
ATOM 1266 C C . VAL A 1 184 ? 4.512 4.748 60.686 1.00 20.10 184 VAL A C 1
ATOM 1267 O O . VAL A 1 184 ? 3.863 3.726 60.367 1.00 21.03 184 VAL A O 1
ATOM 1271 N N . GLY A 1 185 ? 3.946 5.919 60.984 1.00 18.44 185 GLY A N 1
ATOM 1272 C CA . GLY A 1 185 ? 2.493 6.123 60.938 1.00 17.97 185 GLY A CA 1
ATOM 1273 C C . GLY A 1 185 ? 2.118 7.097 59.838 1.00 18.68 185 GLY A C 1
ATOM 1274 O O . GLY A 1 185 ? 2.930 7.936 59.453 1.00 20.61 185 GLY A O 1
ATOM 1275 N N . GLY A 1 186 ? 0.887 7.005 59.342 1.00 18.90 186 GLY A N 1
ATOM 1276 C CA . GLY A 1 186 ? 0.458 7.932 58.280 1.00 17.80 186 GLY A CA 1
ATOM 1277 C C . GLY A 1 186 ? -1.033 8.188 58.213 1.00 17.82 186 GLY A C 1
ATOM 1278 O O . GLY A 1 186 ? -1.852 7.300 58.524 1.00 16.89 186 GLY A O 1
ATOM 1279 N N . MET A 1 187 ? -1.388 9.419 57.818 1.00 17.11 187 MET A N 1
ATOM 1280 C CA . MET A 1 187 ? -2.746 9.743 57.426 1.00 17.71 187 MET A CA 1
ATOM 1281 C C . MET A 1 187 ? -2.666 10.453 56.079 1.00 17.62 187 MET A C 1
ATOM 1282 O O . MET A 1 187 ? -1.641 11.072 55.762 1.00 17.97 187 MET A O 1
ATOM 1287 N N . ALA A 1 188 ? -3.733 10.360 55.288 1.00 16.78 188 ALA A N 1
ATOM 1288 C CA . ALA A 1 188 ? -3.811 11.087 54.023 1.00 15.82 188 ALA A CA 1
ATOM 1289 C C . ALA A 1 188 ? -5.257 11.454 53.732 1.00 15.81 188 ALA A C 1
ATOM 1290 O O . ALA A 1 188 ? -6.148 10.891 54.335 1.00 15.11 188 ALA A O 1
ATOM 1292 N N . LYS A 1 189 ? -5.491 12.372 52.782 1.00 14.73 189 LYS A N 1
ATOM 1293 C CA . LYS A 1 189 ? -6.835 12.619 52.294 1.00 14.54 189 LYS A CA 1
ATOM 1294 C C . LYS A 1 189 ? -6.694 12.931 50.825 1.00 15.65 189 LYS A C 1
ATOM 1295 O O . LYS A 1 189 ? -5.584 13.203 50.358 1.00 16.13 189 LYS A O 1
ATOM 1301 N N . GLY A 1 190 ? -7.809 12.896 50.114 1.00 16.13 190 GLY A N 1
ATOM 1302 C CA . GLY A 1 190 ? -7.818 13.292 48.716 1.00 17.03 190 GLY A CA 1
ATOM 1303 C C . GLY A 1 190 ? -8.603 12.314 47.884 1.00 17.90 190 GLY A C 1
ATOM 1304 O O . GLY A 1 190 ? -8.190 11.160 47.734 1.00 20.81 190 GLY A O 1
ATOM 1305 N N . ALA A 1 191 ? -9.739 12.771 47.347 1.00 16.96 191 ALA A N 1
ATOM 1306 C CA . ALA A 1 191 ? -10.626 11.924 46.549 1.00 17.20 191 ALA A CA 1
ATOM 1307 C C . ALA A 1 191 ? -10.874 12.481 45.136 1.00 17.44 191 ALA A C 1
ATOM 1308 O O . ALA A 1 191 ? -11.347 11.759 44.255 1.00 17.52 191 ALA A O 1
ATOM 1310 N N . GLY A 1 192 ? -10.520 13.752 44.909 1.00 17.63 192 GLY A N 1
ATOM 1311 C CA . GLY A 1 192 ? -10.577 14.365 43.556 1.00 17.30 192 GLY A CA 1
ATOM 1312 C C . GLY A 1 192 ? -9.542 15.472 43.427 1.00 18.12 192 GLY A C 1
ATOM 1313 O O . GLY A 1 192 ? -8.907 15.839 44.428 1.00 19.47 192 GLY A O 1
ATOM 1314 N N . MET A 1 193 ? -9.362 16.015 42.219 1.00 18.29 193 MET A N 1
ATOM 1315 C CA . MET A 1 193 ? -8.150 16.825 41.892 1.00 19.76 193 MET A CA 1
ATOM 1316 C C . MET A 1 193 ? -6.934 16.111 42.488 1.00 18.94 193 MET A C 1
ATOM 1317 O O . MET A 1 193 ? -6.164 16.653 43.330 1.00 18.16 193 MET A O 1
ATOM 1322 N N . LEU A 1 194 ? -6.800 14.859 42.052 1.00 18.09 194 LEU A N 1
ATOM 1323 C CA . LEU A 1 194 ? -5.949 13.868 42.657 1.00 18.69 194 LEU A CA 1
ATOM 1324 C C . LEU A 1 194 ? -5.073 13.191 41.599 1.00 18.35 194 LEU A C 1
ATOM 1325 O O . LEU A 1 194 ? -5.383 12.116 41.081 1.00 18.80 194 LEU A O 1
ATOM 1330 N N . ALA A 1 195 ? -3.976 13.862 41.270 1.00 18.28 195 ALA A N 1
ATOM 1331 C CA . ALA A 1 195 ? -2.966 13.325 40.388 1.00 17.04 195 ALA A CA 1
ATOM 1332 C C . ALA A 1 195 ? -1.627 13.954 40.802 1.00 17.02 195 ALA A C 1
ATOM 1333 O O . ALA A 1 195 ? -1.084 14.812 40.086 1.00 17.52 195 ALA A O 1
ATOM 1335 N N . PRO A 1 196 ? -1.077 13.523 41.961 1.00 15.82 196 PRO A N 1
ATOM 1336 C CA . PRO A 1 196 ? 0.051 14.262 42.500 1.00 15.97 196 PRO A CA 1
ATOM 1337 C C . PRO A 1 196 ? 1.270 14.184 41.604 1.00 15.44 196 PRO A C 1
ATOM 1338 O O . PRO A 1 196 ? 1.493 13.183 40.910 1.00 15.70 196 PRO A O 1
ATOM 1342 N N . SER A 1 197 ? 2.004 15.281 41.593 1.00 15.10 197 SER A N 1
ATOM 1343 C CA . SER A 1 197 ? 3.314 15.358 40.980 1.00 15.86 197 SER A CA 1
ATOM 1344 C C . SER A 1 197 ? 4.158 16.179 41.940 1.00 16.20 197 SER A C 1
ATOM 1345 O O . SER A 1 197 ? 4.021 17.403 42.028 1.00 16.59 197 SER A O 1
ATOM 1348 N N . LEU A 1 198 ? 5.018 15.478 42.673 1.00 17.05 198 LEU A N 1
ATOM 1349 C CA . LEU A 1 198 ? 5.678 16.018 43.874 1.00 18.41 198 LEU A CA 1
ATOM 1350 C C . LEU A 1 198 ? 7.174 16.308 43.720 1.00 19.43 198 LEU A C 1
ATOM 1351 O O . LEU A 1 198 ? 7.889 15.554 43.064 1.00 21.11 198 LEU A O 1
ATOM 1356 N N . ALA A 1 199 ? 7.656 17.371 44.375 1.00 18.84 199 ALA A N 1
ATOM 1357 C CA . ALA A 1 199 ? 9.111 17.618 44.513 1.00 18.08 199 ALA A CA 1
ATOM 1358 C C . ALA A 1 199 ? 9.421 18.492 45.735 0.50 17.08 199 ALA A C 1
ATOM 1359 O O . ALA A 1 199 ? 8.559 19.228 46.213 0.50 14.73 199 ALA A O 1
ATOM 1362 N N . THR B 2 1 ? -7.332 17.604 45.989 1.00 20.33 200 THR B N 1
ATOM 1363 C CA . THR B 2 1 ? -6.080 17.793 46.795 1.00 20.48 200 THR B CA 1
ATOM 1364 C C . THR B 2 1 ? -5.693 16.561 47.590 1.00 20.22 200 THR B C 1
ATOM 1365 O O . THR B 2 1 ? -6.519 15.959 48.283 1.00 20.23 200 THR B O 1
ATOM 1369 N N . MET B 2 2 ? -4.417 16.233 47.530 1.00 20.45 201 MET B N 1
ATOM 1370 C CA . MET B 2 2 ? -3.865 15.160 48.352 1.00 20.38 201 MET B CA 1
ATOM 1371 C C . MET B 2 2 ? -2.958 15.780 49.429 1.00 19.36 201 MET B C 1
ATOM 1372 O O . MET B 2 2 ? -1.981 16.475 49.109 1.00 18.22 201 MET B O 1
ATOM 1377 N N . LEU B 2 3 ? -3.302 15.556 50.702 1.00 18.59 202 LEU B N 1
ATOM 1378 C CA . LEU B 2 3 ? -2.421 15.916 51.824 1.00 18.17 202 LEU B CA 1
ATOM 1379 C C . LEU B 2 3 ? -2.059 14.640 52.552 1.00 18.88 202 LEU B C 1
ATOM 1380 O O . LEU B 2 3 ? -2.918 13.789 52.778 1.00 17.62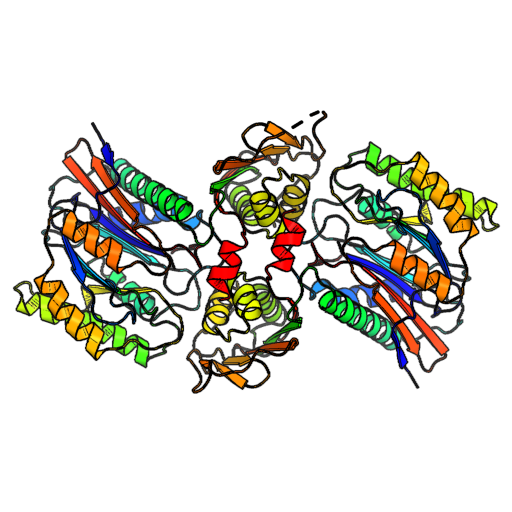 202 LEU B O 1
ATOM 1385 N N . CYS B 2 4 ? -0.794 14.518 52.928 1.00 17.44 203 CYS B N 1
ATOM 1386 C CA . CYS B 2 4 ? -0.362 13.355 53.704 1.00 17.38 203 CYS B CA 1
ATOM 1387 C C . CYS B 2 4 ? 0.635 13.746 54.779 1.00 17.34 203 CYS B C 1
ATOM 1388 O O . CYS B 2 4 ? 1.560 14.510 54.531 1.00 17.60 203 CYS B O 1
ATOM 1391 N N . VAL B 2 5 ? 0.441 13.231 55.994 1.00 17.34 204 VAL B N 1
ATOM 1392 C CA . VAL B 2 5 ? 1.445 13.438 57.020 1.00 17.36 204 VAL B CA 1
ATOM 1393 C C . VAL B 2 5 ? 1.897 12.066 57.499 1.00 17.29 204 VAL B C 1
ATOM 1394 O O . VAL B 2 5 ? 1.054 11.198 57.800 1.00 17.97 204 VAL B O 1
ATOM 1398 N N . LEU B 2 6 ? 3.217 11.874 57.506 1.00 17.67 205 LEU B N 1
ATOM 1399 C CA . LEU B 2 6 ? 3.862 10.671 58.054 1.00 18.88 205 LEU B CA 1
ATOM 1400 C C . LEU B 2 6 ? 4.674 11.002 59.297 1.00 18.94 205 LEU B C 1
ATOM 1401 O O . LEU B 2 6 ? 5.347 12.036 59.367 1.00 18.84 205 LEU B O 1
ATOM 1406 N N . THR B 2 7 ? 4.624 10.117 60.279 1.00 19.35 206 THR B N 1
ATOM 1407 C CA . THR B 2 7 ? 5.419 10.293 61.495 1.00 20.28 206 THR B CA 1
ATOM 1408 C C . THR B 2 7 ? 6.256 9.042 61.764 1.00 21.26 206 THR B C 1
ATOM 1409 O O . THR B 2 7 ? 5.878 7.941 61.375 1.00 20.03 206 THR B O 1
ATOM 1413 N N . THR B 2 8 ? 7.393 9.210 62.437 1.00 21.04 207 THR B N 1
ATOM 1414 C CA . THR B 2 8 ? 8.177 8.062 62.837 1.00 22.90 207 THR B CA 1
ATOM 1415 C C . THR B 2 8 ? 8.883 8.306 64.156 1.00 23.86 207 THR B C 1
ATOM 1416 O O . THR B 2 8 ? 9.319 9.431 64.437 1.00 23.55 207 THR B O 1
ATOM 1420 N N . ASP B 2 9 ? 8.957 7.256 64.971 1.00 24.94 208 ASP B N 1
ATOM 1421 C CA . ASP B 2 9 ? 9.766 7.305 66.181 1.00 26.51 208 ASP B CA 1
ATOM 1422 C C . ASP B 2 9 ? 11.180 6.731 65.968 1.00 27.00 208 ASP B C 1
ATOM 1423 O O . ASP B 2 9 ? 11.966 6.631 66.914 1.00 27.85 208 ASP B O 1
ATOM 1428 N N . ALA B 2 10 ? 11.491 6.370 64.719 1.00 27.16 209 ALA B N 1
ATOM 1429 C CA . ALA B 2 10 ? 12.850 6.021 64.302 1.00 27.38 209 ALA B CA 1
ATOM 1430 C C . ALA B 2 10 ? 13.755 7.242 64.386 1.00 27.70 209 ALA B C 1
ATOM 1431 O O . ALA B 2 10 ? 13.302 8.363 64.172 1.00 27.83 209 ALA B O 1
ATOM 1433 N N . ALA B 2 11 ? 15.022 7.028 64.738 1.00 28.07 210 ALA B N 1
ATOM 1434 C CA . ALA B 2 11 ? 16.001 8.117 64.772 1.00 28.43 210 ALA B CA 1
ATOM 1435 C C . ALA B 2 11 ? 16.560 8.260 63.376 1.00 28.49 210 ALA B C 1
ATOM 1436 O O . ALA B 2 11 ? 17.039 7.289 62.795 1.00 28.86 210 ALA B O 1
ATOM 1438 N N . ALA B 2 12 ? 16.438 9.457 62.814 1.00 28.72 211 ALA B N 1
ATOM 1439 C CA . ALA B 2 12 ? 16.906 9.724 61.463 1.00 28.96 211 ALA B CA 1
ATOM 1440 C C . ALA B 2 12 ? 17.122 11.209 61.235 1.00 28.65 211 ALA B C 1
ATOM 1441 O O . ALA B 2 12 ? 16.289 12.041 61.618 1.00 29.09 211 ALA B O 1
ATOM 1443 N N . GLU B 2 13 ? 18.251 11.526 60.617 1.00 29.21 212 GLU B N 1
ATOM 1444 C CA . GLU B 2 13 ? 18.580 12.890 60.231 1.00 29.54 212 GLU B CA 1
ATOM 1445 C C . GLU B 2 13 ? 17.695 13.332 59.064 1.00 28.76 212 GLU B C 1
ATOM 1446 O O . GLU B 2 13 ? 17.169 12.491 58.335 1.00 28.37 212 GLU B O 1
ATOM 1452 N N . PRO B 2 14 ? 17.509 14.652 58.899 1.00 28.15 213 PRO B N 1
ATOM 1453 C CA . PRO B 2 14 ? 16.640 15.161 57.837 1.00 27.54 213 PRO B CA 1
ATOM 1454 C C . PRO B 2 14 ? 16.924 14.562 56.464 1.00 28.03 213 PRO B C 1
ATOM 1455 O O . PRO B 2 14 ? 15.980 14.158 55.764 1.00 27.90 213 PRO B O 1
ATOM 1459 N N . ALA B 2 15 ? 18.204 14.467 56.099 1.00 27.55 214 ALA B N 1
ATOM 1460 C CA . ALA B 2 15 ? 18.617 13.891 54.825 1.00 27.65 214 ALA B CA 1
ATOM 1461 C C . ALA B 2 15 ? 18.178 12.437 54.624 1.00 27.36 214 ALA B C 1
ATOM 1462 O O . ALA B 2 15 ? 17.909 12.007 53.488 1.00 27.20 214 ALA B O 1
ATOM 1464 N N . ALA B 2 16 ? 18.085 11.688 55.719 1.00 26.61 215 ALA B N 1
ATOM 1465 C CA . ALA B 2 16 ? 17.708 10.281 55.632 1.00 25.81 215 ALA B CA 1
ATOM 1466 C C . ALA B 2 16 ? 16.212 10.221 55.343 1.00 25.07 215 ALA B C 1
ATOM 1467 O O . ALA B 2 16 ? 15.762 9.427 54.523 1.00 24.88 215 ALA B O 1
ATOM 1469 N N . LEU B 2 17 ? 15.473 11.111 55.999 1.00 24.14 216 LEU B N 1
ATOM 1470 C CA . LEU B 2 17 ? 14.037 11.209 55.843 1.00 24.35 216 LEU B CA 1
ATOM 1471 C C . LEU B 2 17 ? 13.703 11.694 54.437 1.00 23.59 216 LEU B C 1
ATOM 1472 O O . LEU B 2 17 ? 12.769 11.214 53.819 1.00 24.73 216 LEU B O 1
ATOM 1477 N N . GLU B 2 18 ? 14.473 12.663 53.953 1.00 24.13 217 GLU B N 1
ATOM 1478 C CA . GLU B 2 18 ? 14.297 13.175 52.597 1.00 23.85 217 GLU B CA 1
ATOM 1479 C C . GLU B 2 18 ? 14.479 12.068 51.555 1.00 23.58 217 GLU B C 1
ATOM 1480 O O . GLU B 2 18 ? 13.664 11.942 50.635 1.00 22.04 217 GLU B O 1
ATOM 1486 N N . ARG B 2 19 ? 15.527 11.256 51.704 1.00 23.42 218 ARG B N 1
ATOM 1487 C CA . ARG B 2 19 ? 15.727 10.131 50.782 1.00 24.43 218 ARG B CA 1
ATOM 1488 C C . ARG B 2 19 ? 14.546 9.175 50.797 1.00 23.89 218 ARG B C 1
ATOM 1489 O O . ARG B 2 19 ? 14.040 8.786 49.747 1.00 24.63 218 ARG B O 1
ATOM 1497 N N . ALA B 2 20 ? 14.125 8.795 52.002 1.00 23.32 219 ALA B N 1
ATOM 1498 C CA . ALA B 2 20 ? 12.969 7.928 52.193 1.00 22.92 219 ALA B CA 1
ATOM 1499 C C . ALA B 2 20 ? 11.718 8.471 51.493 1.00 22.56 219 ALA B C 1
ATOM 1500 O O . ALA B 2 20 ? 11.008 7.727 50.809 1.00 22.14 219 ALA B O 1
ATOM 1502 N N . LEU B 2 21 ? 11.469 9.761 51.674 1.00 21.56 220 LEU B N 1
ATOM 1503 C CA . LEU B 2 21 ? 10.220 10.372 51.245 1.00 21.56 220 LEU B CA 1
ATOM 1504 C C . LEU B 2 21 ? 10.195 10.554 49.729 1.00 21.38 220 LEU B C 1
ATOM 1505 O O . LEU B 2 21 ? 9.176 10.247 49.071 1.00 21.56 220 LEU B O 1
ATOM 1510 N N . ARG B 2 22 ? 11.303 11.043 49.177 1.00 21.38 221 ARG B N 1
ATOM 1511 C CA . ARG B 2 22 ? 11.411 11.233 47.731 1.00 21.87 221 ARG B CA 1
ATOM 1512 C C . ARG B 2 22 ? 11.280 9.903 47.018 1.00 22.18 221 ARG B C 1
ATOM 1513 O O . ARG B 2 22 ? 10.566 9.808 46.011 1.00 23.19 221 ARG B O 1
ATOM 1521 N N . ARG B 2 23 ? 11.957 8.877 47.524 1.00 21.29 222 ARG B N 1
ATOM 1522 C CA . ARG B 2 23 ? 11.861 7.548 46.914 1.00 21.85 222 ARG B CA 1
ATOM 1523 C C . ARG B 2 23 ? 10.451 6.988 46.969 1.00 20.86 222 ARG B C 1
ATOM 1524 O O . ARG B 2 23 ? 9.997 6.406 45.997 1.00 22.25 222 ARG B O 1
ATOM 1532 N N . ALA B 2 24 ? 9.760 7.177 48.093 1.00 20.41 223 ALA B N 1
ATOM 1533 C CA . ALA B 2 24 ? 8.407 6.663 48.262 1.00 19.53 223 ALA B CA 1
ATOM 1534 C C . ALA B 2 24 ? 7.394 7.420 47.394 1.00 20.20 223 ALA B C 1
ATOM 1535 O O . ALA B 2 24 ? 6.559 6.800 46.719 1.00 21.02 223 ALA B O 1
ATOM 1537 N N . ALA B 2 25 ? 7.510 8.744 47.382 1.00 19.52 224 ALA B N 1
ATOM 1538 C CA . ALA B 2 25 ? 6.558 9.595 46.659 1.00 19.87 224 ALA B CA 1
ATOM 1539 C C . ALA B 2 25 ? 6.615 9.317 45.171 1.00 20.20 224 ALA B C 1
ATOM 1540 O O . ALA B 2 25 ? 5.579 9.322 44.501 1.00 19.92 224 ALA B O 1
ATOM 1542 N N . ALA B 2 26 ? 7.819 9.068 44.654 1.00 19.92 225 ALA B N 1
ATOM 1543 C CA . ALA B 2 26 ? 7.995 8.809 43.223 1.00 20.45 225 ALA B CA 1
ATOM 1544 C C . ALA B 2 26 ? 7.335 7.487 42.825 1.00 20.79 225 ALA B C 1
ATOM 1545 O O . ALA B 2 26 ? 6.791 7.362 41.718 1.00 21.51 225 ALA B O 1
ATOM 1547 N N . ALA B 2 27 ? 7.363 6.518 43.726 1.00 20.97 226 ALA B N 1
ATOM 1548 C CA . ALA B 2 27 ? 6.840 5.182 43.458 1.00 21.21 226 ALA B CA 1
ATOM 1549 C C . ALA B 2 27 ? 5.351 5.041 43.762 1.00 21.01 226 ALA B C 1
ATOM 1550 O O . ALA B 2 27 ? 4.718 4.085 43.306 1.00 21.26 226 ALA B O 1
ATOM 1552 N N . THR B 2 28 ? 4.791 5.967 44.537 1.00 20.11 227 THR B N 1
ATOM 1553 C CA . THR B 2 28 ? 3.427 5.809 45.051 1.00 19.99 227 THR B CA 1
ATOM 1554 C C . THR B 2 28 ? 2.525 6.968 44.632 1.00 20.24 227 THR B C 1
ATOM 1555 O O . THR B 2 28 ? 1.738 6.840 43.674 1.00 20.24 227 THR B O 1
ATOM 1559 N N . PHE B 2 29 ? 2.644 8.102 45.323 1.00 19.10 228 PHE B N 1
ATOM 1560 C CA . PHE B 2 29 ? 1.766 9.245 45.083 1.00 18.45 228 PHE B CA 1
ATOM 1561 C C . PHE B 2 29 ? 1.897 9.754 43.666 1.00 17.85 228 PHE B C 1
ATOM 1562 O O . PHE B 2 29 ? 0.910 10.147 43.053 1.00 17.97 228 PHE B O 1
ATOM 1570 N N . ASP B 2 30 ? 3.115 9.733 43.141 1.00 17.42 229 ASP B N 1
ATOM 1571 C CA . ASP B 2 30 ? 3.350 10.262 41.791 1.00 18.37 229 ASP B CA 1
ATOM 1572 C C . ASP B 2 30 ? 2.739 9.338 40.736 1.00 17.96 229 ASP B C 1
ATOM 1573 O O . ASP B 2 30 ? 2.639 9.711 39.572 1.00 17.90 229 ASP B O 1
ATOM 1578 N N . ARG B 2 31 ? 2.343 8.133 41.152 1.00 17.72 230 ARG B N 1
ATOM 1579 C CA . ARG B 2 31 ? 1.782 7.116 40.235 1.00 17.42 230 ARG B CA 1
ATOM 1580 C C . ARG B 2 31 ? 0.316 6.816 40.555 1.00 17.26 230 ARG B C 1
ATOM 1581 O O . ARG B 2 31 ? -0.241 5.807 40.127 1.00 18.74 230 ARG B O 1
ATOM 1589 N N . LEU B 2 32 ? -0.273 7.693 41.358 1.00 16.11 231 LEU B N 1
ATOM 1590 C CA . LEU B 2 32 ? -1.669 7.643 41.733 1.00 17.40 231 LEU B CA 1
ATOM 1591 C C . LEU B 2 32 ? -2.349 8.714 40.908 1.00 17.64 231 LEU B C 1
ATOM 1592 O O . LEU B 2 32 ? -1.987 9.884 41.014 1.00 19.12 231 LEU B O 1
ATOM 1597 N N . ASP B 2 33 ? -3.297 8.333 40.053 1.00 18.64 232 ASP B N 1
ATOM 1598 C CA . ASP B 2 33 ? -3.833 9.302 39.086 1.00 19.08 232 ASP B CA 1
ATOM 1599 C C . ASP B 2 33 ? -5.301 9.001 38.841 1.00 19.72 232 ASP B C 1
ATOM 1600 O O . ASP B 2 33 ? -5.638 8.124 38.059 1.00 18.27 232 ASP B O 1
ATOM 1605 N N . ILE B 2 34 ? -6.135 9.760 39.536 1.00 18.67 233 ILE B N 1
ATOM 1606 C CA . ILE B 2 34 ? -7.584 9.520 39.621 1.00 20.35 233 ILE B CA 1
ATOM 1607 C C . ILE B 2 34 ? -8.301 10.256 38.496 1.00 20.10 233 ILE B C 1
ATOM 1608 O O . ILE B 2 34 ? -9.011 9.632 37.699 1.00 20.76 233 ILE B O 1
ATOM 1613 N N . ASP B 2 35 ? -8.102 11.573 38.400 1.00 19.66 234 ASP B N 1
ATOM 1614 C CA . ASP B 2 35 ? -8.821 12.357 37.401 1.00 19.59 234 ASP B CA 1
ATOM 1615 C C . ASP B 2 35 ? -7.942 13.302 36.606 1.00 19.44 234 ASP B C 1
ATOM 1616 O O . ASP B 2 35 ? -8.460 14.172 35.903 1.00 20.32 234 ASP B O 1
ATOM 1621 N N . GLY B 2 36 ? -6.634 13.111 36.711 1.00 18.64 235 GLY B N 1
ATOM 1622 C CA . GLY B 2 36 ? -5.659 13.782 35.866 1.00 19.54 235 GLY B CA 1
ATOM 1623 C C . GLY B 2 36 ? -5.424 15.241 36.228 1.00 20.00 235 GLY B C 1
ATOM 1624 O O . GLY B 2 36 ? -4.746 15.941 35.489 1.00 20.87 235 GLY B O 1
ATOM 1625 N N . SER B 2 37 ? -5.986 15.698 37.343 1.00 20.26 236 SER B N 1
ATOM 1626 C CA . SER B 2 37 ? -5.917 17.113 37.725 1.00 21.51 236 SER B CA 1
ATOM 1627 C C . SER B 2 37 ? -5.064 17.283 38.968 1.00 21.63 236 SER B C 1
ATOM 1628 O O . SER B 2 37 ? -5.478 16.927 40.063 1.00 21.62 236 SER B O 1
ATOM 1631 N N . CYS B 2 38 ? -3.890 17.870 38.787 1.00 21.80 237 CYS B N 1
ATOM 1632 C CA . CYS B 2 38 ? -2.945 18.076 39.867 1.00 21.57 237 CYS B CA 1
ATOM 1633 C C . CYS B 2 38 ? -3.229 19.392 40.604 1.00 21.11 237 CYS B C 1
ATOM 1634 O O . CYS B 2 38 ? -3.305 20.458 39.987 1.00 21.96 237 CYS B O 1
ATOM 1637 N N . SER B 2 39 ? -3.366 19.306 41.926 1.00 20.24 238 SER B N 1
ATOM 1638 C CA . SER B 2 39 ? -3.823 20.426 42.741 1.00 19.94 238 SER B CA 1
ATOM 1639 C C . SER B 2 39 ? -2.745 21.455 43.116 1.00 19.00 238 SER B C 1
ATOM 1640 O O . SER B 2 39 ? -1.564 21.198 42.987 1.00 20.06 238 SER B O 1
ATOM 1643 N N . THR B 2 40 ? -3.200 22.628 43.555 1.00 17.98 239 THR B N 1
ATOM 1644 C CA . THR B 2 40 ? -2.345 23.723 44.029 1.00 17.95 239 THR B CA 1
ATOM 1645 C C . THR B 2 40 ? -1.835 23.541 45.459 1.00 17.47 239 THR B C 1
ATOM 1646 O O . THR B 2 40 ? -1.042 24.340 45.947 1.00 18.34 239 THR B O 1
ATOM 1650 N N . ASN B 2 41 ? -2.286 22.483 46.126 1.00 17.45 240 ASN B N 1
ATOM 1651 C CA . ASN B 2 41 ? -2.088 22.373 47.577 1.00 15.71 240 ASN B CA 1
ATOM 1652 C C . ASN B 2 41 ? -1.360 21.113 48.021 1.00 16.89 240 ASN B C 1
ATOM 1653 O O . ASN B 2 41 ? -1.077 20.976 49.207 1.00 17.01 240 ASN B O 1
ATOM 1658 N N . ASP B 2 42 ? -1.073 20.180 47.113 1.00 16.33 241 ASP B N 1
ATOM 1659 C CA . ASP B 2 42 ? -0.594 18.858 47.554 1.00 16.90 241 ASP B CA 1
ATOM 1660 C C . ASP B 2 42 ? 0.702 18.960 48.379 1.00 17.99 241 ASP B C 1
ATOM 1661 O O . ASP B 2 42 ? 1.647 19.666 47.988 1.00 16.59 241 ASP B O 1
ATOM 1666 N N . THR B 2 43 ? 0.743 18.220 49.490 1.00 18.46 242 THR B N 1
ATOM 1667 C CA . THR B 2 43 ? 1.891 18.252 50.402 1.00 19.10 242 THR B CA 1
ATOM 1668 C C . THR B 2 43 ? 2.061 16.857 50.983 1.00 18.63 242 THR B C 1
ATOM 1669 O O . THR B 2 43 ? 1.058 16.234 51.318 1.00 18.57 242 THR B O 1
ATOM 1673 N N . VAL B 2 44 ? 3.301 16.400 51.131 1.00 18.28 243 VAL B N 1
ATOM 1674 C CA . VAL B 2 44 ? 3.594 15.214 51.970 1.00 18.83 243 VAL B CA 1
ATOM 1675 C C . VAL B 2 44 ? 4.743 15.582 52.885 1.00 18.61 243 VAL B C 1
ATOM 1676 O O . VAL B 2 44 ? 5.798 16.024 52.418 1.00 18.35 243 VAL B O 1
ATOM 1680 N N . LEU B 2 45 ? 4.528 15.365 54.179 1.00 18.66 244 LEU B N 1
ATOM 1681 C CA . LEU B 2 45 ? 5.499 15.695 55.226 1.00 19.62 244 LEU B CA 1
ATOM 1682 C C . LEU B 2 45 ? 5.891 14.420 55.949 1.00 19.28 244 LEU B C 1
ATOM 1683 O O . LEU B 2 45 ? 5.068 13.528 56.100 1.00 20.27 244 LEU B O 1
ATOM 1688 N N . LEU B 2 46 ? 7.160 14.331 56.348 1.00 19.45 245 LEU B N 1
ATOM 1689 C CA . LEU B 2 46 ? 7.641 13.193 57.135 1.00 19.85 245 LEU B CA 1
ATOM 1690 C C . LEU B 2 46 ? 8.412 13.696 58.351 1.00 19.76 245 LEU B C 1
ATOM 1691 O O . LEU B 2 46 ? 9.469 14.295 58.187 1.00 19.60 245 LEU B O 1
ATOM 1696 N N . LEU B 2 47 ? 7.876 13.433 59.551 1.00 20.13 246 LEU B N 1
ATOM 1697 C CA . LEU B 2 47 ? 8.433 13.958 60.816 1.00 20.82 246 LEU B CA 1
ATOM 1698 C C . LEU B 2 47 ? 9.037 12.805 61.614 1.00 21.58 246 LEU B C 1
ATOM 1699 O O . LEU B 2 47 ? 8.518 11.683 61.594 1.00 21.05 246 LEU B O 1
ATOM 1704 N N . SER B 2 48 ? 10.145 13.081 62.295 1.00 21.80 247 SER B N 1
ATOM 1705 C CA . SER B 2 48 ? 10.760 12.073 63.168 1.00 22.92 247 SER B CA 1
ATOM 1706 C C . SER B 2 48 ? 10.965 12.640 64.569 1.00 23.87 247 SER B C 1
ATOM 1707 O O . SER B 2 48 ? 11.541 13.731 64.726 1.00 24.64 247 SER B O 1
ATOM 1710 N N . SER B 2 49 ? 10.485 11.896 65.566 1.00 23.98 248 SER B N 1
ATOM 1711 C CA . SER B 2 49 ? 10.677 12.223 66.983 1.00 24.39 248 SER B CA 1
ATOM 1712 C C . SER B 2 49 ? 11.938 11.550 67.528 1.00 25.38 248 SER B C 1
ATOM 1713 O O . SER B 2 49 ? 12.526 12.035 68.504 1.00 25.48 248 SER B O 1
ATOM 1716 N N . GLY B 2 50 ? 12.346 10.451 66.898 1.00 25.92 249 GLY B N 1
ATOM 1717 C CA . GLY B 2 50 ? 13.480 9.650 67.354 1.00 28.34 249 GLY B CA 1
ATOM 1718 C C . GLY B 2 50 ? 13.305 9.056 68.742 1.00 29.05 249 GLY B C 1
ATOM 1719 O O . GLY B 2 50 ? 14.282 8.578 69.339 1.00 29.75 249 GLY B O 1
ATOM 1720 N N . ALA B 2 51 ? 12.071 9.081 69.247 1.00 29.89 250 ALA B N 1
ATOM 1721 C CA . ALA B 2 51 ? 11.731 8.594 70.595 1.00 30.77 250 ALA B CA 1
ATOM 1722 C C . ALA B 2 51 ? 12.045 7.112 70.829 1.00 31.63 250 ALA B C 1
ATOM 1723 O O . ALA B 2 51 ? 12.174 6.687 71.976 1.00 31.39 250 ALA B O 1
ATOM 1725 N N . SER B 2 52 ? 12.195 6.338 69.753 1.00 32.38 251 SER B N 1
ATOM 1726 C CA . SER B 2 52 ? 12.574 4.927 69.863 1.00 32.95 251 SER B CA 1
ATOM 1727 C C . SER B 2 52 ? 14.056 4.778 70.216 1.00 33.97 251 SER B C 1
ATOM 1728 O O . SER B 2 52 ? 14.467 3.741 70.739 1.00 34.15 251 SER B O 1
ATOM 1731 N N . GLU B 2 53 ? 14.839 5.818 69.914 1.00 34.67 252 GLU B N 1
ATOM 1732 C CA . GLU B 2 53 ? 16.302 5.825 70.053 1.00 35.63 252 GLU B CA 1
ATOM 1733 C C . GLU B 2 53 ? 17.004 4.812 69.144 1.00 35.67 252 GLU B C 1
ATOM 1734 O O . GLU B 2 53 ? 18.207 4.571 69.279 1.00 35.89 252 GLU B O 1
ATOM 1740 N N . ILE B 2 54 ? 16.261 4.239 68.195 1.00 35.62 253 ILE B N 1
ATOM 1741 C CA . ILE B 2 54 ? 16.840 3.295 67.245 1.00 35.94 253 ILE B CA 1
ATOM 1742 C C . ILE B 2 54 ? 17.048 3.992 65.895 1.00 35.80 253 ILE B C 1
ATOM 1743 O O . ILE B 2 54 ? 16.101 4.553 65.342 1.00 35.81 253 ILE B O 1
ATOM 1748 N N . PRO B 2 55 ? 18.294 3.981 65.385 1.00 35.67 254 PRO B N 1
ATOM 1749 C CA . PRO B 2 55 ? 18.588 4.4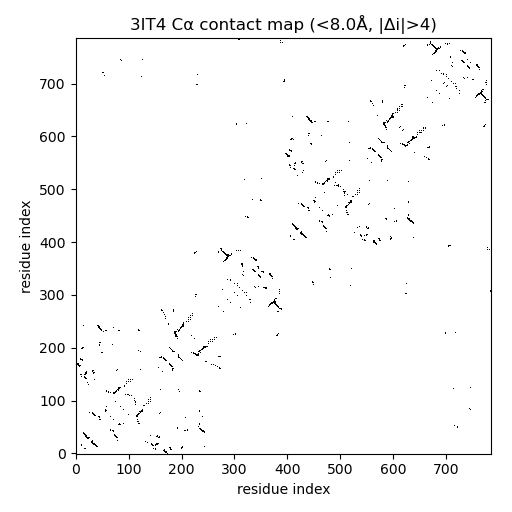66 64.037 1.00 35.49 254 PRO B CA 1
ATOM 1750 C C . PRO B 2 55 ? 18.583 3.326 63.011 1.00 35.19 254 PRO B C 1
ATOM 1751 O O . PRO B 2 55 ? 19.568 2.575 62.907 1.00 35.51 254 PRO B O 1
ATOM 1755 N N . PRO B 2 56 ? 17.486 3.190 62.240 1.00 34.52 255 PRO B N 1
ATOM 1756 C CA . PRO B 2 56 ? 17.451 2.059 61.312 1.00 34.05 255 PRO B CA 1
ATOM 1757 C C . PRO B 2 56 ? 18.404 2.249 60.131 1.00 33.53 255 PRO B C 1
ATOM 1758 O O . PRO B 2 56 ? 18.824 3.372 59.835 1.00 33.90 255 PRO B O 1
ATOM 1762 N N . ALA B 2 57 ? 18.766 1.154 59.476 1.00 33.28 256 ALA B N 1
ATOM 1763 C CA . ALA B 2 57 ? 19.549 1.238 58.249 1.00 32.72 256 ALA B CA 1
ATOM 1764 C C . ALA B 2 57 ? 18.715 1.983 57.190 1.00 32.29 256 ALA B C 1
ATOM 1765 O O . ALA B 2 57 ? 17.495 1.906 57.229 1.00 32.36 256 ALA B O 1
ATOM 1767 N N . GLN B 2 58 ? 19.370 2.720 56.286 1.00 32.45 257 GLN B N 1
ATOM 1768 C CA . GLN B 2 58 ? 18.667 3.569 55.298 1.00 32.13 257 GLN B CA 1
ATOM 1769 C C . GLN B 2 58 ? 17.680 2.755 54.471 1.00 31.40 257 GLN B C 1
ATOM 1770 O O . GLN B 2 58 ? 16.534 3.160 54.304 1.00 31.71 257 GLN B O 1
ATOM 1776 N N . ALA B 2 59 ? 18.137 1.608 53.976 1.00 30.98 258 ALA B N 1
ATOM 1777 C CA . ALA B 2 59 ? 17.293 0.684 53.231 1.00 30.09 258 ALA B CA 1
ATOM 1778 C C . ALA B 2 59 ? 16.020 0.313 53.995 1.00 29.59 258 ALA B C 1
ATOM 1779 O O . ALA B 2 59 ? 14.953 0.201 53.404 1.00 28.69 258 ALA B O 1
ATOM 1781 N N . ASP B 2 60 ? 16.136 0.116 55.306 1.00 29.56 259 ASP B N 1
ATOM 1782 C CA . ASP B 2 60 ? 14.965 -0.262 56.115 1.00 29.34 259 ASP B CA 1
ATOM 1783 C C . ASP B 2 60 ? 14.002 0.892 56.334 1.00 28.18 259 ASP B C 1
ATOM 1784 O O . ASP B 2 60 ? 12.784 0.709 56.275 1.00 27.71 259 ASP B O 1
ATOM 1789 N N . LEU B 2 61 ? 14.546 2.080 56.575 1.00 27.40 260 LEU B N 1
ATOM 1790 C CA . LEU B 2 61 ? 13.733 3.307 56.637 1.00 26.99 260 LEU B CA 1
ATOM 1791 C C . LEU B 2 61 ? 12.992 3.559 55.308 1.00 26.70 260 LEU B C 1
ATOM 1792 O O . LEU B 2 61 ? 11.778 3.746 55.325 1.00 25.85 260 LEU B O 1
ATOM 1797 N N . ASP B 2 62 ? 13.719 3.533 54.182 1.00 26.47 261 ASP B N 1
ATOM 1798 C CA . ASP B 2 62 ? 13.130 3.608 52.828 1.00 25.99 261 ASP B CA 1
ATOM 1799 C C . ASP B 2 62 ? 11.946 2.654 52.625 1.00 25.82 261 ASP B C 1
ATOM 1800 O O . ASP B 2 62 ? 10.825 3.078 52.280 1.00 25.30 261 ASP B O 1
ATOM 1805 N N . GLU B 2 63 ? 12.192 1.365 52.841 1.00 25.42 262 GLU B N 1
ATOM 1806 C CA . GLU B 2 63 ? 11.161 0.351 52.662 1.00 25.34 262 GLU B CA 1
ATOM 1807 C C . GLU B 2 63 ? 9.922 0.618 53.501 1.00 23.93 262 GLU B C 1
ATOM 1808 O O . GLU B 2 63 ? 8.819 0.536 52.981 1.00 23.63 262 GLU B O 1
ATOM 1814 N N . ALA B 2 64 ? 10.093 0.975 54.779 1.00 22.60 263 ALA B N 1
ATOM 1815 C CA . ALA B 2 64 ? 8.953 1.235 55.658 1.00 21.64 263 ALA B CA 1
ATOM 1816 C C . ALA B 2 64 ? 8.102 2.417 55.168 1.00 21.27 263 ALA B C 1
ATOM 1817 O O . ALA B 2 64 ? 6.864 2.336 55.139 1.00 20.58 263 ALA B O 1
ATOM 1819 N N . VAL B 2 65 ? 8.774 3.512 54.808 1.00 21.29 264 VAL B N 1
ATOM 1820 C CA . VAL B 2 65 ? 8.068 4.709 54.336 1.00 21.08 264 VAL B CA 1
ATOM 1821 C C . VAL B 2 65 ? 7.349 4.352 53.030 1.00 20.45 264 VAL B C 1
ATOM 1822 O O . VAL B 2 65 ? 6.172 4.691 52.827 1.00 19.65 264 VAL B O 1
ATOM 1826 N N . LEU B 2 66 ? 8.066 3.664 52.144 1.00 20.88 265 LEU B N 1
ATOM 1827 C CA . LEU B 2 66 ? 7.470 3.143 50.912 1.00 20.87 265 LEU B CA 1
ATOM 1828 C C . LEU B 2 66 ? 6.185 2.323 51.136 1.00 21.08 265 LEU B C 1
ATOM 1829 O O . LEU B 2 66 ? 5.161 2.558 50.467 1.00 21.08 265 LEU B O 1
ATOM 1834 N N . ARG B 2 67 ? 6.238 1.358 52.050 1.00 20.57 266 ARG B N 1
ATOM 1835 C CA . ARG B 2 67 ? 5.075 0.490 52.305 1.00 20.34 266 ARG B CA 1
ATOM 1836 C C . ARG B 2 67 ? 3.890 1.265 52.841 1.00 18.79 266 ARG B C 1
ATOM 1837 O O . ARG B 2 67 ? 2.720 1.031 52.448 1.00 18.29 266 ARG B O 1
ATOM 1845 N N . VAL B 2 68 ? 4.185 2.217 53.722 1.00 17.88 267 VAL B N 1
ATOM 1846 C CA . VAL B 2 68 ? 3.142 3.055 54.278 1.00 17.37 267 VAL B CA 1
ATOM 1847 C C . VAL B 2 68 ? 2.466 3.905 53.198 1.00 17.18 267 VAL B C 1
ATOM 1848 O O . VAL B 2 68 ? 1.229 3.993 53.143 1.00 17.61 267 VAL B O 1
ATOM 1852 N N . CYS B 2 69 ? 3.279 4.523 52.348 1.00 18.50 268 CYS B N 1
ATOM 1853 C CA . CYS B 2 69 ? 2.766 5.405 51.298 1.00 19.02 268 CYS B CA 1
ATOM 1854 C C . CYS B 2 69 ? 1.973 4.615 50.276 1.00 19.05 268 CYS B C 1
ATOM 1855 O O . CYS B 2 69 ? 0.937 5.077 49.790 1.00 18.17 268 CYS B O 1
ATOM 1858 N N . ASP B 2 70 ? 2.467 3.419 49.965 1.00 18.50 269 ASP B N 1
ATOM 1859 C CA . ASP B 2 70 ? 1.800 2.563 48.983 1.00 19.38 269 ASP B CA 1
ATOM 1860 C C . ASP B 2 70 ? 0.432 2.156 49.533 1.00 18.45 269 ASP B C 1
ATOM 1861 O O . ASP B 2 70 ? -0.555 2.112 48.804 1.00 18.65 269 ASP B O 1
ATOM 1866 N N . ASP B 2 71 ? 0.357 1.863 50.834 1.00 17.41 270 ASP B N 1
ATOM 1867 C CA . ASP B 2 71 ? -0.945 1.501 51.403 1.00 17.81 270 ASP B CA 1
ATOM 1868 C C . ASP B 2 71 ? -1.939 2.655 51.464 1.00 17.31 270 ASP B C 1
ATOM 1869 O O . ASP B 2 71 ? -3.170 2.466 51.253 1.00 17.06 270 ASP B O 1
ATOM 1874 N N . LEU B 2 72 ? -1.434 3.849 51.775 1.00 16.38 271 LEU B N 1
ATOM 1875 C CA . LEU B 2 72 ? -2.314 5.012 51.774 1.00 15.98 271 LEU B CA 1
ATOM 1876 C C . LEU B 2 72 ? -2.815 5.294 50.348 1.00 15.96 271 LEU B C 1
ATOM 1877 O O . LEU B 2 72 ? -3.974 5.674 50.174 1.00 16.56 271 LEU B O 1
ATOM 1882 N N . CYS B 2 73 ? -1.950 5.090 49.347 1.00 16.06 272 CYS B N 1
ATOM 1883 C CA . CYS B 2 73 ? -2.360 5.198 47.920 1.00 15.96 272 CYS B CA 1
ATOM 1884 C C . CYS B 2 73 ? -3.472 4.233 47.550 1.00 16.32 272 CYS B C 1
ATOM 1885 O O . CYS B 2 73 ? -4.409 4.621 46.869 1.00 15.59 272 CYS B O 1
ATOM 1888 N N . ALA B 2 74 ? -3.361 2.969 47.975 1.00 16.39 273 ALA B N 1
ATOM 1889 C CA . ALA B 2 74 ? -4.495 2.047 47.865 1.00 17.49 273 ALA B CA 1
ATOM 1890 C C . ALA B 2 74 ? -5.780 2.561 48.542 1.00 17.41 273 ALA B C 1
ATOM 1891 O O . ALA B 2 74 ? -6.867 2.477 47.971 1.00 16.45 273 ALA B O 1
ATOM 1893 N N . GLN B 2 75 ? -5.676 3.108 49.755 1.00 16.38 274 GLN B N 1
ATOM 1894 C CA . GLN B 2 75 ? -6.876 3.631 50.407 1.00 15.86 274 GLN B CA 1
ATOM 1895 C C . GLN B 2 75 ? -7.492 4.843 49.673 1.00 15.67 274 GLN B C 1
ATOM 1896 O O . GLN B 2 75 ? -8.743 4.947 49.557 1.00 16.70 274 GLN B O 1
ATOM 1902 N N . LEU B 2 76 ? -6.630 5.714 49.129 1.00 16.17 275 LEU B N 1
ATOM 1903 C CA . LEU B 2 76 ? -7.088 6.904 48.428 1.00 15.76 275 LEU B CA 1
ATOM 1904 C C . LEU B 2 76 ? -7.785 6.479 47.134 1.00 15.31 275 LEU B C 1
ATOM 1905 O O . LEU B 2 76 ? -8.859 6.973 46.809 1.00 15.65 275 LEU B O 1
ATOM 1910 N N . GLN B 2 77 ? -7.185 5.537 46.415 1.00 15.67 276 GLN B N 1
ATOM 1911 C CA . GLN B 2 77 ? -7.835 4.987 45.209 1.00 16.04 276 GLN B CA 1
ATOM 1912 C C . GLN B 2 77 ? -9.226 4.411 45.519 1.00 16.65 276 GLN B C 1
ATOM 1913 O O . GLN B 2 77 ? -10.224 4.687 44.809 1.00 17.47 276 GLN B O 1
ATOM 1919 N N . ALA B 2 78 ? -9.290 3.603 46.569 1.00 16.53 277 ALA B N 1
ATOM 1920 C CA . ALA B 2 78 ? -10.537 2.945 46.957 1.00 17.70 277 ALA B CA 1
ATOM 1921 C C . ALA B 2 78 ? -11.674 3.882 47.351 1.00 17.73 277 ALA B C 1
ATOM 1922 O O . ALA B 2 78 ? -12.833 3.481 47.276 1.00 18.26 277 ALA B O 1
ATOM 1924 N N . ASP B 2 79 ? -11.363 5.123 47.762 1.00 18.11 278 ASP B N 1
ATOM 1925 C CA . ASP B 2 79 ? -12.388 6.083 48.166 1.00 18.51 278 ASP B CA 1
ATOM 1926 C C . ASP B 2 79 ? -12.433 7.315 47.256 1.00 18.03 278 ASP B C 1
ATOM 1927 O O . ASP B 2 79 ? -12.975 8.362 47.635 1.00 18.79 278 ASP B O 1
ATOM 1932 N N . ALA B 2 80 ? -11.866 7.190 46.055 1.00 18.12 279 ALA B N 1
ATOM 1933 C CA . ALA B 2 80 ? -11.896 8.277 45.069 1.00 18.71 279 ALA B CA 1
ATOM 1934 C C . ALA B 2 80 ? -13.326 8.754 44.765 1.00 19.26 279 ALA B C 1
ATOM 1935 O O . ALA B 2 80 ? -14.300 7.980 44.891 1.00 18.63 279 ALA B O 1
ATOM 1937 N N . GLU B 2 81 ? -13.465 10.033 44.394 1.00 19.27 280 GLU B N 1
ATOM 1938 C CA . GLU B 2 81 ? -14.797 10.581 44.055 1.00 18.63 280 GLU B CA 1
ATOM 1939 C C . GLU B 2 81 ? -15.511 9.753 42.981 1.00 19.37 280 GLU B C 1
ATOM 1940 O O . GLU B 2 81 ? -14.989 9.563 41.878 1.00 18.28 280 GLU B O 1
ATOM 1946 N N . GLY B 2 82 ? -16.689 9.244 43.337 1.00 19.04 281 GLY B N 1
ATOM 1947 C CA . GLY B 2 82 ? -17.534 8.482 42.408 1.00 20.31 281 GLY B CA 1
ATOM 1948 C C . GLY B 2 82 ? -16.946 7.162 41.936 1.00 20.68 281 GLY B C 1
ATOM 1949 O O . GLY B 2 82 ? -17.386 6.609 40.922 1.00 21.51 281 GLY B O 1
ATOM 1950 N N . VAL B 2 83 ? -15.960 6.641 42.662 1.00 20.40 282 VAL B N 1
ATOM 1951 C CA . VAL B 2 83 ? -15.343 5.372 42.256 1.00 20.06 282 VAL B CA 1
ATOM 1952 C C . VAL B 2 83 ? -16.344 4.205 42.190 1.00 19.72 282 VAL B C 1
ATOM 1953 O O . VAL B 2 83 ? -17.117 3.986 43.118 1.00 19.44 282 VAL B O 1
ATOM 1957 N N . THR B 2 84 ? -16.309 3.477 41.085 1.00 19.44 283 THR B N 1
ATOM 1958 C CA . THR B 2 84 ? -16.960 2.151 41.007 1.00 19.47 283 THR B CA 1
ATOM 1959 C C . THR B 2 84 ? -15.950 1.050 40.651 1.00 19.08 283 THR B C 1
ATOM 1960 O O . THR B 2 84 ? -16.149 -0.130 40.991 1.00 19.65 283 THR B O 1
ATOM 1964 N N . LYS B 2 85 ? -14.880 1.414 39.945 1.00 18.26 284 LYS B N 1
ATOM 1965 C CA . LYS B 2 85 ? -13.858 0.453 39.560 1.00 17.71 284 LYS B CA 1
ATOM 1966 C C . LYS B 2 85 ? -12.498 0.912 40.077 1.00 18.05 284 LYS B C 1
ATOM 1967 O O . LYS B 2 85 ? -12.071 2.040 39.802 1.00 18.42 284 LYS B O 1
ATOM 1973 N N . ARG B 2 86 ? -11.826 0.055 40.837 1.00 17.63 285 ARG B N 1
ATOM 1974 C CA . ARG B 2 86 ? -10.444 0.288 41.217 1.00 17.62 285 ARG B CA 1
ATOM 1975 C C . ARG B 2 86 ? -9.541 -0.269 40.131 1.00 17.97 285 ARG B C 1
ATOM 1976 O O . ARG B 2 86 ? -9.421 -1.494 39.970 1.00 17.88 285 ARG B O 1
ATOM 1984 N N . VAL B 2 87 ? -8.919 0.618 39.349 1.00 17.86 286 VAL B N 1
ATOM 1985 C CA . VAL B 2 87 ? -8.251 0.193 38.124 1.00 17.19 286 VAL B CA 1
ATOM 1986 C C . VAL B 2 87 ? -6.758 0.371 38.281 1.00 17.17 286 VAL B C 1
ATOM 1987 O O . VAL B 2 87 ? -6.304 1.444 38.711 1.00 17.25 286 VAL B O 1
ATOM 1991 N N . THR B 2 88 ? -6.012 -0.684 37.972 1.00 16.84 287 THR B N 1
ATOM 1992 C CA . THR B 2 88 ? -4.552 -0.620 37.950 1.00 17.69 287 THR B CA 1
ATOM 1993 C C . THR B 2 88 ? -4.076 -0.796 36.526 1.00 17.96 287 THR B C 1
ATOM 1994 O O . THR B 2 88 ? -4.402 -1.802 35.908 1.00 19.37 287 THR B O 1
ATOM 1998 N N . VAL B 2 89 ? -3.327 0.174 35.999 1.00 17.20 288 VAL B N 1
ATOM 1999 C CA . VAL B 2 89 ? -2.784 0.092 34.617 1.00 16.89 288 VAL B CA 1
ATOM 2000 C C . VAL B 2 89 ? -1.291 -0.173 34.674 1.00 17.04 288 VAL B C 1
ATOM 2001 O O . VAL B 2 89 ? -0.518 0.647 35.175 1.00 16.91 288 VAL B O 1
ATOM 2005 N N . THR B 2 90 ? -0.882 -1.341 34.169 1.00 16.71 289 THR B N 1
ATOM 2006 C CA . THR B 2 90 ? 0.522 -1.705 34.153 1.00 17.62 289 THR B CA 1
ATOM 2007 C C . THR B 2 90 ? 0.961 -1.749 32.711 1.00 17.61 289 THR B C 1
ATOM 2008 O O . THR B 2 90 ? 0.290 -2.333 31.873 1.00 17.47 289 THR B O 1
ATOM 2012 N N . VAL B 2 91 ? 2.084 -1.099 32.450 1.00 17.81 290 VAL B N 1
ATOM 2013 C CA . VAL B 2 91 ? 2.762 -1.192 31.172 1.00 18.22 290 VAL B CA 1
ATOM 2014 C C . VAL B 2 91 ? 4.117 -1.869 31.359 1.00 18.85 290 VAL B C 1
ATOM 2015 O O . VAL B 2 91 ? 4.898 -1.492 32.242 1.00 19.64 290 VAL B O 1
ATOM 2019 N N . THR B 2 92 ? 4.378 -2.886 30.540 1.00 18.57 291 THR B N 1
ATOM 2020 C CA . THR B 2 92 ? 5.662 -3.609 30.563 1.00 19.84 291 THR B CA 1
ATOM 2021 C C . THR B 2 92 ? 6.217 -3.619 29.141 1.00 19.63 291 THR B C 1
ATOM 2022 O O . THR B 2 92 ? 5.492 -3.289 28.194 1.00 20.07 291 THR B O 1
ATOM 2026 N N . GLY B 2 93 ? 7.485 -3.993 28.988 1.00 19.55 292 GLY B N 1
ATOM 2027 C CA . GLY B 2 93 ? 8.138 -4.085 27.675 1.00 19.47 292 GLY B CA 1
ATOM 2028 C C . GLY B 2 93 ? 8.325 -2.781 26.919 1.00 19.36 292 GLY B C 1
ATOM 2029 O O . GLY B 2 93 ? 8.340 -2.766 25.685 1.00 19.75 292 GLY B O 1
ATOM 2030 N N . ALA B 2 94 ? 8.405 -1.683 27.657 1.00 19.25 293 ALA B N 1
ATOM 2031 C CA . ALA B 2 94 ? 8.692 -0.363 27.098 1.00 19.92 293 ALA B CA 1
ATOM 2032 C C . ALA B 2 94 ? 10.185 -0.173 26.883 1.00 20.98 293 ALA B C 1
ATOM 2033 O O . ALA B 2 94 ? 10.982 -0.900 27.470 1.00 20.70 293 ALA B O 1
ATOM 2035 N N . ALA B 2 95 ? 10.551 0.787 26.030 1.00 21.78 294 ALA B N 1
ATOM 2036 C CA . ALA B 2 95 ? 11.962 1.085 25.754 1.00 22.60 294 ALA B CA 1
ATOM 2037 C C . ALA B 2 95 ? 12.704 1.545 27.015 1.00 23.90 294 ALA B C 1
ATOM 2038 O O . ALA B 2 95 ? 13.860 1.184 27.211 1.00 23.16 294 ALA B O 1
ATOM 2040 N N . THR B 2 96 ? 12.029 2.328 27.860 1.00 23.50 295 THR B N 1
ATOM 2041 C CA . THR B 2 96 ? 12.571 2.831 29.131 1.00 24.92 295 THR B CA 1
ATOM 2042 C C . THR B 2 96 ? 11.514 2.720 30.240 1.00 24.56 295 THR B C 1
ATOM 2043 O O . THR B 2 96 ? 10.314 2.554 29.941 1.00 24.12 295 THR B O 1
ATOM 2047 N N . GLU B 2 97 ? 11.934 2.815 31.511 1.00 24.27 296 GLU B N 1
ATOM 2048 C CA . GLU B 2 97 ? 10.984 2.902 32.627 1.00 24.76 296 GLU B CA 1
ATOM 2049 C C . GLU B 2 97 ? 10.077 4.133 32.441 1.00 24.13 296 GLU B C 1
ATOM 2050 O O . GLU B 2 97 ? 8.861 4.028 32.599 1.00 24.36 296 GLU B O 1
ATOM 2056 N N . ASP B 2 98 ? 10.669 5.272 32.072 1.00 23.69 297 ASP B N 1
ATOM 2057 C CA . ASP B 2 98 ? 9.890 6.492 31.876 1.00 23.34 297 ASP B CA 1
ATOM 2058 C C . ASP B 2 98 ? 8.861 6.339 30.760 1.00 22.26 297 ASP B C 1
ATOM 2059 O O . ASP B 2 98 ? 7.752 6.796 30.931 1.00 21.42 297 ASP B O 1
ATOM 2064 N N . ASP B 2 99 ? 9.236 5.702 29.647 1.00 21.37 298 ASP B N 1
ATOM 2065 C CA . ASP B 2 99 ? 8.264 5.380 28.591 1.00 21.20 298 ASP B CA 1
ATOM 2066 C C . ASP B 2 99 ? 7.054 4.562 29.092 1.00 21.00 298 ASP B C 1
ATOM 2067 O O . ASP B 2 99 ? 5.901 4.827 28.698 1.00 20.08 298 ASP B O 1
ATOM 2072 N N . ALA B 2 100 ? 7.300 3.555 29.937 1.00 19.82 299 ALA B N 1
ATOM 2073 C CA . ALA B 2 100 ? 6.197 2.764 30.481 1.00 19.55 299 ALA B CA 1
ATOM 2074 C C . ALA B 2 100 ? 5.274 3.605 31.328 1.00 18.57 299 ALA B C 1
ATOM 2075 O O . ALA B 2 100 ? 4.053 3.393 31.328 1.00 18.79 299 ALA B O 1
ATOM 2077 N N . LEU B 2 101 ? 5.853 4.539 32.082 1.00 17.53 300 LEU B N 1
ATOM 2078 C CA . LEU B 2 101 ? 5.064 5.379 32.964 1.00 18.44 300 LEU B CA 1
ATOM 2079 C C . LEU B 2 101 ? 4.230 6.364 32.151 1.00 17.53 300 LEU B C 1
ATOM 2080 O O . LEU B 2 101 ? 3.059 6.583 32.460 1.00 18.39 300 LEU B O 1
ATOM 2085 N N . VAL B 2 102 ? 4.838 6.946 31.120 1.00 17.88 301 VAL B N 1
ATOM 2086 C CA . VAL B 2 102 ? 4.120 7.844 30.204 1.00 17.62 301 VAL B CA 1
ATOM 2087 C C . VAL B 2 102 ? 2.954 7.098 29.509 1.00 17.83 301 VAL B C 1
ATOM 2088 O O . VAL B 2 102 ? 1.851 7.610 29.435 1.00 17.93 301 VAL B O 1
ATOM 2092 N N . ALA B 2 103 ? 3.213 5.870 29.062 1.00 17.06 302 ALA B N 1
ATOM 2093 C CA . ALA B 2 103 ? 2.181 4.970 28.503 1.00 16.24 302 ALA B CA 1
ATOM 2094 C C . ALA B 2 103 ? 0.995 4.680 29.443 1.00 15.79 302 ALA B C 1
ATOM 2095 O O . ALA B 2 103 ? -0.199 4.817 29.071 1.00 14.20 302 ALA B O 1
ATOM 2097 N N . ALA B 2 104 ? 1.346 4.262 30.661 1.00 14.83 303 ALA B N 1
ATOM 2098 C CA . ALA B 2 104 ? 0.408 3.890 31.682 1.00 15.31 303 ALA B CA 1
ATOM 2099 C C . ALA B 2 104 ? -0.479 5.096 32.024 1.00 15.58 303 ALA B C 1
ATOM 2100 O O . ALA B 2 104 ? -1.703 4.965 32.163 1.00 15.91 303 ALA B O 1
ATOM 2102 N N . ARG B 2 105 ? 0.143 6.269 32.127 1.00 16.19 304 ARG B N 1
ATOM 2103 C CA . ARG B 2 105 ? -0.602 7.480 32.446 1.00 16.70 304 ARG B CA 1
ATOM 2104 C C . ARG B 2 105 ? -1.526 7.908 31.308 1.00 16.71 304 ARG B C 1
ATOM 2105 O O . ARG B 2 105 ? -2.654 8.332 31.583 1.00 16.90 304 ARG B O 1
ATOM 2113 N N . GLN B 2 106 ? -1.058 7.810 30.055 1.00 15.85 305 GLN B N 1
ATOM 2114 C CA . GLN B 2 106 ? -1.896 8.096 28.871 1.00 15.98 305 GLN B CA 1
ATOM 2115 C C . GLN B 2 106 ? -3.166 7.254 28.880 1.00 15.27 305 GLN B C 1
ATOM 2116 O O . GLN B 2 106 ? -4.229 7.777 28.609 1.00 16.30 305 GLN B O 1
ATOM 2122 N N . ILE B 2 107 ? -3.042 5.959 29.193 1.00 15.23 306 ILE B N 1
ATOM 2123 C CA . ILE B 2 107 ? -4.209 5.068 29.274 1.00 15.43 306 ILE B CA 1
ATOM 2124 C C . ILE B 2 107 ? -5.122 5.445 30.444 1.00 15.43 306 ILE B C 1
ATOM 2125 O O . ILE B 2 107 ? -6.368 5.537 30.312 1.00 15.90 306 ILE B O 1
ATOM 2130 N N . ALA B 2 108 ? -4.511 5.661 31.597 1.00 16.07 307 ALA B N 1
ATOM 2131 C CA . ALA B 2 108 ? -5.268 5.887 32.815 1.00 16.94 307 ALA B CA 1
ATOM 2132 C C . ALA B 2 108 ? -6.126 7.149 32.747 1.00 16.76 307 ALA B C 1
ATOM 2133 O O . ALA B 2 108 ? -7.220 7.210 33.350 1.00 18.05 307 ALA B O 1
ATOM 2135 N N . ARG B 2 109 ? -5.634 8.154 32.041 1.00 16.74 308 ARG B N 1
ATOM 2136 C CA . ARG B 2 109 ? -6.329 9.437 31.973 1.00 16.42 308 ARG B CA 1
ATOM 2137 C C . ARG B 2 109 ? -7.370 9.513 30.853 1.00 16.66 308 ARG B C 1
ATOM 2138 O O . ARG B 2 109 ? -8.153 10.480 30.772 1.00 17.15 308 ARG B O 1
ATOM 2146 N N . ASP B 2 110 ? -7.362 8.529 29.959 1.00 15.68 309 ASP B N 1
ATOM 2147 C CA . ASP B 2 110 ? -8.205 8.626 28.753 1.00 15.65 309 ASP B CA 1
ATOM 2148 C C . ASP B 2 110 ? -9.646 8.514 29.127 1.00 15.13 309 ASP B C 1
ATOM 2149 O O . ASP B 2 110 ? -10.066 7.507 29.737 1.00 14.46 309 ASP B O 1
ATOM 2154 N N . SER B 2 111 ? -10.429 9.507 28.710 1.00 14.02 310 SER B N 1
ATOM 2155 C CA . SER B 2 111 ? -11.852 9.554 29.089 1.00 14.77 310 SER B CA 1
ATOM 2156 C C . SER B 2 111 ? -12.655 8.363 28.502 1.00 14.47 310 SER B C 1
ATOM 2157 O O . SER B 2 111 ? -13.605 7.904 29.118 1.00 15.48 310 SER B O 1
ATOM 2160 N N . LEU B 2 112 ? -12.288 7.907 27.311 1.00 13.51 311 LEU B N 1
ATOM 2161 C CA . LEU B 2 112 ? -13.000 6.768 26.691 1.00 13.14 311 LEU B CA 1
ATOM 2162 C C . LEU B 2 112 ? -12.630 5.463 27.371 1.00 13.19 311 LEU B C 1
ATOM 2163 O O . LEU B 2 112 ? -13.507 4.629 27.606 1.00 14.63 311 LEU B O 1
ATOM 2168 N N . VAL B 2 113 ? -11.357 5.305 27.751 1.00 13.72 312 VAL B N 1
ATOM 2169 C CA . VAL B 2 113 ? -10.969 4.131 28.558 1.00 12.51 312 VAL B CA 1
ATOM 2170 C C . VAL B 2 113 ? -11.782 4.166 29.864 1.00 13.14 312 VAL B C 1
ATOM 2171 O O . VAL B 2 113 ? -12.432 3.171 30.240 1.00 14.37 312 VAL B O 1
ATOM 2175 N N . LYS B 2 114 ? -11.802 5.319 30.521 1.00 13.92 313 LYS B N 1
ATOM 2176 C CA . LYS B 2 114 ? -12.415 5.383 31.845 1.00 14.54 313 LYS B CA 1
ATOM 2177 C C . LYS B 2 114 ? -13.916 5.170 31.815 1.00 14.74 313 LYS B C 1
ATOM 2178 O O . LYS B 2 114 ? -14.447 4.543 32.729 1.00 15.09 313 LYS B O 1
ATOM 2184 N N . THR B 2 115 ? -14.582 5.641 30.758 1.00 15.40 314 THR B N 1
ATOM 2185 C CA . THR B 2 115 ? -16.034 5.466 30.669 1.00 16.03 314 THR B CA 1
ATOM 2186 C C . THR B 2 115 ? -16.354 4.033 30.261 1.00 16.47 314 THR B C 1
ATOM 2187 O O . THR B 2 115 ? -17.360 3.479 30.728 1.00 17.36 314 THR B O 1
ATOM 2191 N N . ALA B 2 116 ? -15.492 3.418 29.445 1.00 16.42 315 ALA B N 1
ATOM 2192 C CA . ALA B 2 116 ? -15.681 1.978 29.104 1.00 16.05 315 ALA B CA 1
ATOM 2193 C C . ALA B 2 116 ? -15.628 1.127 30.360 1.00 16.57 315 ALA B C 1
ATOM 2194 O O . ALA B 2 116 ? -16.471 0.259 30.568 1.00 14.95 315 ALA B O 1
ATOM 2196 N N . LEU B 2 117 ? -14.637 1.390 31.210 1.00 16.35 316 LEU B N 1
ATOM 2197 C CA . LEU B 2 117 ? -14.538 0.677 32.482 1.00 16.20 316 LEU B CA 1
ATOM 2198 C C . LEU B 2 117 ? -15.747 0.906 33.437 1.00 16.60 316 LEU B C 1
ATOM 2199 O O . LEU B 2 117 ? -16.194 -0.012 34.122 1.00 15.48 316 LEU B O 1
ATOM 2204 N N . PHE B 2 118 ? -16.286 2.113 33.458 1.00 15.43 317 PHE B N 1
ATOM 2205 C CA . PHE B 2 118 ? -17.486 2.385 34.257 1.00 15.91 317 PHE B CA 1
ATOM 2206 C C . PHE B 2 118 ? -18.640 1.472 33.806 1.00 16.04 317 PHE B C 1
ATOM 2207 O O . PHE B 2 118 ? -19.402 0.930 34.637 1.00 16.39 317 PHE B O 1
ATOM 2215 N N . GLY B 2 119 ? -18.710 1.265 32.492 1.00 16.20 318 GLY B N 1
ATOM 2216 C CA . GLY B 2 119 ? -19.703 0.394 31.870 1.00 17.36 318 GLY B CA 1
ATOM 2217 C C . GLY B 2 119 ? -19.409 -1.098 31.938 1.00 18.52 318 GLY B C 1
ATOM 2218 O O . GLY B 2 119 ? -20.211 -1.896 31.407 1.00 19.70 318 GLY B O 1
ATOM 2219 N N . SER B 2 120 ? -18.286 -1.458 32.569 1.00 18.53 319 SER B N 1
ATOM 2220 C CA . SER B 2 120 ? -17.767 -2.842 32.620 1.00 18.78 319 SER B CA 1
ATOM 2221 C C . SER B 2 120 ? -17.535 -3.415 31.208 1.00 19.58 319 SER B C 1
ATOM 2222 O O . SER B 2 120 ? -17.715 -4.617 30.979 1.00 19.70 319 SER B O 1
ATOM 2225 N N . ASP B 2 121 ? -17.159 -2.558 30.268 1.00 19.57 320 ASP B N 1
ATOM 2226 C CA . ASP B 2 121 ? -17.103 -2.956 28.866 1.00 21.22 320 ASP B CA 1
ATOM 2227 C C . ASP B 2 121 ? -15.643 -3.185 28.443 1.00 21.64 320 ASP B C 1
ATOM 2228 O O . ASP B 2 121 ? -14.841 -2.260 28.526 1.00 22.64 320 ASP B O 1
ATOM 2233 N N . PRO B 2 122 ? -15.289 -4.403 27.978 1.00 21.29 321 PRO B N 1
ATOM 2234 C CA . PRO B 2 122 ? -13.876 -4.618 27.612 1.00 21.48 321 PRO B CA 1
ATOM 2235 C C . PRO B 2 122 ? -13.575 -4.069 26.207 1.00 22.05 321 PRO B C 1
ATOM 2236 O O . PRO B 2 122 ? -13.227 -4.801 25.285 1.00 22.93 321 PRO B O 1
ATOM 2240 N N . ASN B 2 123 ? -13.702 -2.752 26.068 1.00 21.41 322 ASN B N 1
ATOM 2241 C CA . ASN B 2 123 ? -13.508 -2.081 24.808 1.00 21.53 322 ASN B CA 1
ATOM 2242 C C . ASN B 2 123 ? -12.011 -1.810 24.636 1.00 21.00 322 ASN B C 1
ATOM 2243 O O . ASN B 2 123 ? -11.559 -0.657 24.700 1.00 22.30 322 ASN B O 1
ATOM 2248 N N . TRP B 2 124 ? -11.247 -2.883 24.423 1.00 19.60 323 TRP B N 1
ATOM 2249 C CA . TRP B 2 124 ? -9.785 -2.861 24.315 1.00 17.73 323 TRP B CA 1
ATOM 2250 C C . TRP B 2 124 ? -9.227 -1.934 23.217 1.00 16.72 323 TRP B C 1
ATOM 2251 O O . TRP B 2 124 ? -8.097 -1.445 23.318 1.00 15.56 323 TRP B O 1
ATOM 2262 N N . GLY B 2 125 ? -10.015 -1.699 22.174 1.00 15.53 324 GLY B N 1
ATOM 2263 C CA . GLY B 2 125 ? -9.601 -0.772 21.115 1.00 14.67 324 GLY B CA 1
ATOM 2264 C C . GLY B 2 125 ? -9.318 0.618 21.653 1.00 14.15 324 GLY B C 1
ATOM 2265 O O . GLY B 2 125 ? -8.425 1.331 21.130 1.00 14.44 324 GLY B O 1
ATOM 2266 N N . ARG B 2 126 ? -10.017 0.975 22.734 1.00 14.05 325 ARG B N 1
ATOM 2267 C CA . ARG B 2 126 ? -9.884 2.315 23.296 1.00 13.35 325 ARG B CA 1
ATOM 2268 C C . ARG B 2 126 ? -8.535 2.421 24.004 1.00 13.82 325 ARG B C 1
ATOM 2269 O O . ARG B 2 126 ? -7.918 3.495 24.061 1.00 14.00 325 ARG B O 1
ATOM 2277 N N . VAL B 2 127 ? -8.081 1.291 24.549 1.00 14.09 326 VAL B N 1
ATOM 2278 C CA . VAL B 2 127 ? -6.773 1.249 25.185 1.00 14.67 326 VAL B CA 1
ATOM 2279 C C . VAL B 2 127 ? -5.672 1.389 24.145 1.00 14.83 326 VAL B C 1
ATOM 2280 O O . VAL B 2 127 ? -4.679 2.077 24.408 1.00 15.26 326 VAL B O 1
ATOM 2284 N N . LEU B 2 128 ? -5.833 0.726 22.985 1.00 14.85 327 LEU B N 1
ATOM 2285 C CA . LEU B 2 128 ? -4.844 0.847 21.911 1.00 15.13 327 LEU B CA 1
ATOM 2286 C C . LEU B 2 128 ? -4.779 2.258 21.345 1.00 14.74 327 LEU B C 1
ATOM 2287 O O . LEU B 2 128 ? -3.696 2.792 21.099 1.00 15.90 327 LEU B O 1
ATOM 2292 N N . ALA B 2 129 ? -5.955 2.867 21.149 1.00 14.22 328 ALA B N 1
ATOM 2293 C CA . ALA B 2 129 ? -6.020 4.226 20.621 1.00 13.41 328 ALA B CA 1
ATOM 2294 C C . ALA B 2 129 ? -5.315 5.197 21.575 1.00 13.43 328 ALA B C 1
ATOM 2295 O O . ALA B 2 129 ? -4.599 6.076 21.118 1.00 14.33 328 ALA B O 1
ATOM 2297 N N . ALA B 2 130 ? -5.536 5.020 22.877 1.00 13.76 329 ALA B N 1
ATOM 2298 C CA . ALA B 2 130 ? -4.963 5.881 23.897 1.00 14.98 329 ALA B CA 1
ATOM 2299 C C . ALA B 2 130 ? -3.467 5.724 23.901 1.00 15.11 329 ALA B C 1
ATOM 2300 O O . ALA B 2 130 ? -2.724 6.731 23.833 1.00 15.66 329 ALA B O 1
ATOM 2302 N N . VAL B 2 131 ? -3.000 4.478 23.978 1.00 15.25 330 VAL B N 1
ATOM 2303 C CA . VAL B 2 131 ? -1.557 4.261 24.103 1.00 16.42 330 VAL B CA 1
ATOM 2304 C C . VAL B 2 131 ? -0.792 4.722 22.858 1.00 16.40 330 VAL B C 1
ATOM 2305 O O . VAL B 2 131 ? 0.338 5.165 22.977 1.00 15.54 330 VAL B O 1
ATOM 2309 N N . GLY B 2 132 ? -1.417 4.679 21.680 1.00 15.77 331 GLY B N 1
ATOM 2310 C CA . GLY B 2 132 ? -0.762 5.133 20.462 1.00 15.19 331 GLY B CA 1
ATOM 2311 C C . GLY B 2 132 ? -0.467 6.639 20.472 1.00 15.44 331 GLY B C 1
ATOM 2312 O O . GLY B 2 132 ? 0.281 7.122 19.634 1.00 16.72 331 GLY B O 1
ATOM 2313 N N . MET B 2 133 ? -1.059 7.377 21.409 1.00 15.72 332 MET B N 1
ATOM 2314 C CA . MET B 2 133 ? -0.779 8.831 21.499 1.00 15.66 332 MET B CA 1
ATOM 2315 C C . MET B 2 133 ? 0.356 9.165 22.475 1.00 16.36 332 MET B C 1
ATOM 2316 O O . MET B 2 133 ? 0.807 10.320 22.540 1.00 16.88 332 MET B O 1
ATOM 2321 N N . ALA B 2 134 ? 0.823 8.165 23.211 1.00 16.55 333 ALA B N 1
ATOM 2322 C CA . ALA B 2 134 ? 1.925 8.393 24.135 1.00 17.77 333 ALA B CA 1
ATOM 2323 C C . ALA B 2 134 ? 3.204 8.737 23.366 1.00 19.48 333 ALA B C 1
ATOM 2324 O O . ALA B 2 134 ? 3.512 8.073 22.369 1.00 19.91 333 ALA B O 1
ATOM 2326 N N . PRO B 2 135 ? 3.922 9.797 23.801 1.00 20.76 334 PRO B N 1
ATOM 2327 C CA . PRO B 2 135 ? 5.136 10.236 23.075 1.00 21.85 334 PRO B CA 1
ATOM 2328 C C . PRO B 2 135 ? 6.328 9.342 23.422 1.00 22.25 334 PRO B C 1
ATOM 2329 O O . PRO B 2 135 ? 7.338 9.801 23.999 1.00 23.16 334 PRO B O 1
ATOM 2333 N N . ILE B 2 136 ? 6.214 8.075 23.024 1.00 21.60 335 ILE B N 1
ATOM 2334 C CA . ILE B 2 136 ? 7.169 7.015 23.378 1.00 21.52 335 ILE B CA 1
ATOM 2335 C C . ILE B 2 136 ? 7.471 6.154 22.138 1.00 21.70 335 ILE B C 1
ATOM 2336 O O . ILE B 2 136 ? 6.783 6.283 21.107 1.00 20.91 335 ILE B O 1
ATOM 2341 N N . THR B 2 137 ? 8.515 5.320 22.235 1.00 21.97 336 THR B N 1
ATOM 2342 C CA . THR B 2 137 ? 8.844 4.320 21.237 1.00 22.93 336 THR B CA 1
ATOM 2343 C C . THR B 2 137 ? 7.791 3.227 21.289 1.00 23.05 336 THR B C 1
ATOM 2344 O O . THR B 2 137 ? 7.567 2.607 22.330 1.00 23.76 336 THR B O 1
ATOM 2348 N N . LEU B 2 138 ? 7.168 2.984 20.151 1.00 23.35 337 LEU B N 1
ATOM 2349 C CA . LEU B 2 138 ? 6.070 2.045 20.075 1.00 23.88 337 LEU B CA 1
ATOM 2350 C C . LEU B 2 138 ? 6.071 1.354 18.723 1.00 23.46 337 LEU B C 1
ATOM 2351 O O . LEU B 2 138 ? 6.389 1.961 17.701 1.00 24.52 337 LEU B O 1
ATOM 2356 N N . ASP B 2 139 ? 5.737 0.071 18.740 1.00 22.78 338 ASP B N 1
ATOM 2357 C CA . ASP B 2 139 ? 5.527 -0.688 17.514 1.00 22.35 338 ASP B CA 1
ATOM 2358 C C . ASP B 2 139 ? 4.125 -1.291 17.612 1.00 21.48 338 ASP B C 1
ATOM 2359 O O . ASP B 2 139 ? 3.896 -2.189 18.414 1.00 22.03 338 ASP B O 1
ATOM 2364 N N . PRO B 2 140 ? 3.162 -0.774 16.824 1.00 21.49 339 PRO B N 1
ATOM 2365 C CA . PRO B 2 140 ? 1.743 -1.180 16.967 1.00 21.44 339 PRO B CA 1
ATOM 2366 C C . PRO B 2 140 ? 1.521 -2.679 16.715 1.00 21.54 339 PRO B C 1
ATOM 2367 O O . PRO B 2 140 ? 0.543 -3.264 17.198 1.00 22.41 339 PRO B O 1
ATOM 2371 N N . ASP B 2 141 ? 2.448 -3.318 16.011 1.00 21.00 340 ASP B N 1
ATOM 2372 C CA . ASP B 2 141 ? 2.297 -4.746 15.743 1.00 21.28 340 ASP B CA 1
ATOM 2373 C C . ASP B 2 141 ? 2.778 -5.664 16.867 1.00 20.39 340 ASP B C 1
ATOM 2374 O O . ASP B 2 141 ? 2.703 -6.892 16.741 1.00 19.76 340 ASP B O 1
ATOM 2379 N N . ARG B 2 142 ? 3.267 -5.089 17.967 1.00 20.41 341 ARG B N 1
ATOM 2380 C CA . ARG B 2 142 ? 3.826 -5.899 19.035 1.00 20.85 341 ARG B CA 1
ATOM 2381 C C . ARG B 2 142 ? 3.108 -5.625 20.352 1.00 20.86 341 ARG B C 1
ATOM 2382 O O . ARG B 2 142 ? 3.570 -6.026 21.423 1.00 22.79 341 ARG B O 1
ATOM 2390 N N . ILE B 2 143 ? 2.001 -4.907 20.286 1.00 20.21 342 ILE B N 1
ATOM 2391 C CA . ILE B 2 143 ? 1.277 -4.591 21.511 1.00 19.88 342 ILE B CA 1
ATOM 2392 C C . ILE B 2 143 ? 0.392 -5.753 21.922 1.00 19.72 342 ILE B C 1
ATOM 2393 O O . ILE B 2 143 ? -0.374 -6.267 21.122 1.00 20.90 342 ILE B O 1
ATOM 2398 N N . SER B 2 144 ? 0.517 -6.173 23.182 1.00 19.44 343 SER B N 1
ATOM 2399 C CA . SER B 2 144 ? -0.360 -7.176 23.745 1.00 19.55 343 SER B CA 1
ATOM 2400 C C . SER B 2 144 ? -1.001 -6.600 24.985 1.00 19.07 343 SER B C 1
ATOM 2401 O O . SER B 2 144 ? -0.393 -5.798 25.697 1.00 19.08 343 SER B O 1
ATOM 2404 N N . VAL B 2 145 ? -2.242 -6.998 25.226 1.00 18.04 344 VAL B N 1
ATOM 2405 C CA . VAL B 2 145 ? -3.020 -6.475 26.349 1.00 17.98 344 VAL B CA 1
ATOM 2406 C C . VAL B 2 145 ? -3.840 -7.585 26.981 1.00 18.17 344 VAL B C 1
ATOM 2407 O O . VAL B 2 145 ? -4.478 -8.392 26.279 1.00 17.70 344 VAL B O 1
ATOM 2411 N N . SER B 2 146 ? -3.846 -7.590 28.315 1.00 18.08 345 SER B N 1
ATOM 2412 C CA . SER B 2 146 ? -4.736 -8.456 29.104 1.00 18.32 345 SER B CA 1
ATOM 2413 C C . SER B 2 146 ? -5.594 -7.618 30.047 1.00 18.52 345 SER B C 1
ATOM 2414 O O . SER B 2 146 ? -5.151 -6.558 30.510 1.00 18.86 345 SER B O 1
ATOM 2417 N N . PHE B 2 147 ? -6.837 -8.055 30.270 1.00 18.52 346 PHE B N 1
ATOM 2418 C CA . PHE B 2 147 ? -7.737 -7.433 31.252 1.00 19.81 346 PHE B CA 1
ATOM 2419 C C . PHE B 2 147 ? -8.055 -8.499 32.288 1.00 20.78 346 PHE B C 1
ATOM 2420 O O . PHE B 2 147 ? -8.563 -9.570 31.927 1.00 21.20 346 PHE B O 1
ATOM 2428 N N . ASN B 2 148 ? -7.787 -8.222 33.564 1.00 20.99 347 ASN B N 1
ATOM 2429 C CA . ASN B 2 148 ? -7.966 -9.228 34.624 1.00 22.11 347 ASN B CA 1
ATOM 2430 C C . ASN B 2 148 ? -7.351 -10.598 34.263 1.00 22.43 347 ASN B C 1
ATOM 2431 O O . ASN B 2 148 ? -7.915 -11.668 34.573 1.00 22.82 347 ASN B O 1
ATOM 2436 N N . GLY B 2 149 ? -6.187 -10.567 33.605 1.00 21.83 348 GLY B N 1
ATOM 2437 C CA . GLY B 2 149 ? -5.459 -11.774 33.261 1.00 21.28 348 GLY B CA 1
ATOM 2438 C C . GLY B 2 149 ? -5.837 -12.448 31.948 1.00 21.20 348 GLY B C 1
ATOM 2439 O O . GLY B 2 149 ? -5.145 -13.370 31.500 1.00 22.42 348 GLY B O 1
ATOM 2440 N N . ALA B 2 150 ? -6.956 -12.027 31.360 1.00 19.86 349 ALA B N 1
ATOM 2441 C CA . ALA B 2 150 ? -7.450 -12.587 30.098 1.00 19.53 349 ALA B CA 1
ATOM 2442 C C . ALA B 2 150 ? -6.994 -11.759 28.890 1.00 19.65 349 ALA B C 1
ATOM 2443 O O . ALA B 2 150 ? -7.109 -10.530 28.908 1.00 18.66 349 ALA B O 1
ATOM 2445 N N . ALA B 2 151 ? -6.492 -12.422 27.842 1.00 18.80 350 ALA B N 1
ATOM 2446 C CA . ALA B 2 151 ? -5.977 -11.705 26.656 1.00 19.85 350 ALA B CA 1
ATOM 2447 C C . ALA B 2 151 ? -7.093 -11.018 25.909 1.00 20.32 350 ALA B C 1
ATOM 2448 O O . ALA B 2 151 ? -8.129 -11.614 25.664 1.00 20.62 350 ALA B O 1
ATOM 2450 N N . VAL B 2 152 ? -6.875 -9.756 25.559 1.00 20.25 351 VAL B N 1
ATOM 2451 C CA . VAL B 2 152 ? -7.847 -9.034 24.742 1.00 19.70 351 VAL B CA 1
ATOM 2452 C C . VAL B 2 152 ? -7.199 -8.573 23.436 1.00 19.03 351 VAL B C 1
ATOM 2453 O O . VAL B 2 152 ? -7.887 -8.416 22.425 1.00 18.44 351 VAL B O 1
ATOM 2457 N N . CYS B 2 153 ? -5.883 -8.354 23.481 1.00 18.16 352 CYS B N 1
ATOM 2458 C CA . CYS B 2 153 ? -5.094 -7.925 22.347 1.00 17.81 352 CYS B CA 1
ATOM 2459 C C . CYS B 2 153 ? -3.818 -8.756 22.204 1.00 18.29 352 CYS B C 1
ATOM 2460 O O . CYS B 2 153 ? -3.066 -8.926 23.151 1.00 17.90 352 CYS B O 1
ATOM 2463 N N . VAL B 2 154 ? -3.568 -9.271 21.001 1.00 17.47 353 VAL B N 1
ATOM 2464 C CA . VAL B 2 154 ? -2.345 -10.021 20.759 1.00 17.36 353 VAL B CA 1
ATOM 2465 C C . VAL B 2 154 ? -1.679 -9.465 19.524 1.00 16.59 353 VAL B C 1
ATOM 2466 O O . VAL B 2 154 ? -2.301 -9.372 18.472 1.00 17.01 353 VAL B O 1
ATOM 2470 N N . HIS B 2 155 ? -0.403 -9.109 19.653 1.00 17.44 354 HIS B N 1
ATOM 2471 C CA . HIS B 2 155 ? 0.392 -8.551 18.560 1.00 17.92 354 HIS B CA 1
ATOM 2472 C C . HIS B 2 155 ? -0.392 -7.541 17.713 1.00 17.61 354 HIS B C 1
ATOM 2473 O O . HIS B 2 155 ? -0.381 -7.593 16.476 1.00 17.49 354 HIS B O 1
ATOM 2480 N N . GLY B 2 156 ? -1.062 -6.642 18.425 1.00 18.59 355 GLY B N 1
ATOM 2481 C CA . GLY B 2 156 ? -1.832 -5.549 17.836 1.00 18.57 355 GLY B CA 1
ATOM 2482 C C . GLY B 2 156 ? -3.196 -5.839 17.238 1.00 18.93 355 GLY B C 1
ATOM 2483 O O . GLY B 2 156 ? -3.837 -4.912 16.705 1.00 20.20 355 GLY B O 1
ATOM 2484 N N . VAL B 2 157 ? -3.660 -7.085 17.296 1.00 18.49 356 VAL B N 1
ATOM 2485 C CA . VAL B 2 157 ? -5.028 -7.420 16.882 1.00 18.77 356 VAL B CA 1
ATOM 2486 C C . VAL B 2 157 ? -5.828 -8.053 18.011 1.00 18.85 356 VAL B C 1
ATOM 2487 O O . VAL B 2 157 ? -5.292 -8.345 19.093 1.00 18.02 356 VAL B O 1
ATOM 2491 N N . GLY B 2 158 ? -7.119 -8.272 17.769 1.00 18.53 357 GLY B N 1
ATOM 2492 C CA . GLY B 2 158 ? -7.986 -8.813 18.801 1.00 19.90 357 GLY B CA 1
ATOM 2493 C C . GLY B 2 158 ? -7.683 -10.268 19.131 1.00 21.15 357 GLY B C 1
ATOM 2494 O O . GLY B 2 158 ? -7.390 -11.076 18.234 1.00 21.40 357 GLY B O 1
ATOM 2495 N N . ALA B 2 159 ? -7.745 -10.583 20.416 1.00 21.52 358 ALA B N 1
ATOM 2496 C CA . ALA B 2 159 ? -7.718 -11.978 20.875 1.00 22.87 358 ALA B CA 1
ATOM 2497 C C . ALA B 2 159 ? -9.086 -12.620 20.660 1.00 23.32 358 ALA B C 1
ATOM 2498 O O . ALA B 2 159 ? -10.121 -12.001 20.929 1.00 22.88 358 ALA B O 1
ATOM 2500 N N . PRO B 2 160 ? -9.116 -13.891 20.215 1.00 23.86 359 PRO B N 1
ATOM 2501 C CA . PRO B 2 160 ? -10.416 -14.563 20.292 1.00 24.63 359 PRO B CA 1
ATOM 2502 C C . PRO B 2 160 ? -11.008 -14.520 21.703 1.00 24.57 359 PRO B C 1
ATOM 2503 O O . PRO B 2 160 ? -10.301 -14.791 22.678 1.00 25.68 359 PRO B O 1
ATOM 2507 N N . GLY B 2 161 ? -12.286 -14.161 21.812 1.00 25.34 360 GLY B N 1
ATOM 2508 C CA . GLY B 2 161 ? -12.993 -14.155 23.102 1.00 25.51 360 GLY B CA 1
ATOM 2509 C C . GLY B 2 161 ? -12.942 -12.809 23.820 1.00 25.55 360 GLY B C 1
ATOM 2510 O O . GLY B 2 161 ? -13.622 -12.614 24.814 1.00 25.82 360 GLY B O 1
ATOM 2511 N N . ALA B 2 162 ? -12.156 -11.874 23.290 1.00 26.05 361 ALA B N 1
ATOM 2512 C CA . ALA B 2 162 ? -11.893 -10.583 23.954 1.00 26.28 361 ALA B CA 1
ATOM 2513 C C . ALA B 2 162 ? -13.172 -9.865 24.408 1.00 26.54 361 ALA B C 1
ATOM 2514 O O . ALA B 2 162 ? -13.245 -9.358 25.530 1.00 26.79 361 ALA B O 1
ATOM 2516 N N . ARG B 2 163 ? -14.190 -9.864 23.554 1.00 26.96 362 ARG B N 1
ATOM 2517 C CA . ARG B 2 163 ? -15.393 -9.087 23.822 1.00 28.18 362 ARG B CA 1
ATOM 2518 C C . ARG B 2 163 ? -16.330 -9.719 24.868 1.00 29.02 362 ARG B C 1
ATOM 2519 O O . ARG B 2 163 ? -17.301 -9.095 25.284 1.00 29.46 362 ARG B O 1
ATOM 2527 N N . GLU B 2 164 ? -16.007 -10.938 25.300 1.00 28.78 363 GLU B N 1
ATOM 2528 C CA . GLU B 2 164 ? -16.742 -11.642 26.356 1.00 28.68 363 GLU B CA 1
ATOM 2529 C C . GLU B 2 164 ? -16.013 -11.608 27.713 1.00 27.93 363 GLU B C 1
ATOM 2530 O O . GLU B 2 164 ? -16.457 -12.238 28.682 1.00 27.83 363 GLU B O 1
ATOM 2536 N N . VAL B 2 165 ? -14.894 -10.890 27.793 1.00 25.80 364 VAL B N 1
ATOM 2537 C CA . VAL B 2 165 ? -14.163 -10.777 29.065 1.00 25.23 364 VAL B CA 1
ATOM 2538 C C . VAL B 2 165 ? -15.031 -10.075 30.121 1.00 24.90 364 VAL B C 1
ATOM 2539 O O . VAL B 2 165 ? -15.623 -9.022 29.854 1.00 24.68 364 VAL B O 1
ATOM 2543 N N . ASP B 2 166 ? -15.125 -10.684 31.307 1.00 24.09 365 ASP B N 1
ATOM 2544 C CA . ASP B 2 166 ? -16.027 -10.214 32.357 1.00 24.46 365 ASP B CA 1
ATOM 2545 C C . ASP B 2 166 ? -15.330 -9.174 33.249 1.00 23.62 365 ASP B C 1
ATOM 2546 O O . ASP B 2 166 ? -14.359 -9.496 33.944 1.00 24.09 365 ASP B O 1
ATOM 2551 N N . LEU B 2 167 ? -15.811 -7.930 33.195 1.00 23.08 366 LEU B N 1
ATOM 2552 C CA . LEU B 2 167 ? -15.276 -6.826 34.008 1.00 22.57 366 LEU B CA 1
ATOM 2553 C C . LEU B 2 167 ? -16.289 -6.328 35.045 1.00 23.12 366 LEU B C 1
ATOM 2554 O O . LEU B 2 167 ? -16.232 -5.168 35.464 1.00 22.60 366 LEU B O 1
ATOM 2559 N N . SER B 2 168 ? -17.225 -7.199 35.434 1.00 22.79 367 SER B N 1
ATOM 2560 C CA . SER B 2 168 ? -18.309 -6.826 36.333 1.00 23.83 367 SER B CA 1
ATOM 2561 C C . SER B 2 168 ? -17.821 -6.513 37.736 1.00 23.21 367 SER B C 1
ATOM 2562 O O . SER B 2 168 ? -18.384 -5.647 38.394 1.00 23.81 367 SER B O 1
ATOM 2565 N N . ASP B 2 169 ? -16.763 -7.195 38.170 1.00 23.89 368 ASP B N 1
ATOM 2566 C CA . ASP B 2 169 ? -16.146 -6.947 39.485 1.00 24.11 368 ASP B CA 1
ATOM 2567 C C . ASP B 2 169 ? -15.555 -5.516 39.590 1.00 23.66 368 ASP B C 1
ATOM 2568 O O . ASP B 2 169 ? -15.298 -4.844 38.578 1.00 23.28 368 ASP B O 1
ATOM 2573 N N . ALA B 2 170 ? -15.331 -5.062 40.819 1.00 23.06 369 ALA B N 1
ATOM 2574 C CA . ALA B 2 170 ? -14.842 -3.700 41.069 1.00 23.17 369 ALA B CA 1
ATOM 2575 C C . ALA B 2 170 ? -13.364 -3.508 40.728 1.00 23.07 369 ALA B C 1
ATOM 2576 O O . ALA B 2 170 ? -12.967 -2.458 40.210 1.00 23.78 369 ALA B O 1
ATOM 2578 N N . ASP B 2 171 ? -12.552 -4.519 41.015 1.00 23.08 370 ASP B N 1
ATOM 2579 C CA . ASP B 2 171 ? -11.127 -4.458 40.676 1.00 22.28 370 ASP B CA 1
ATOM 2580 C C 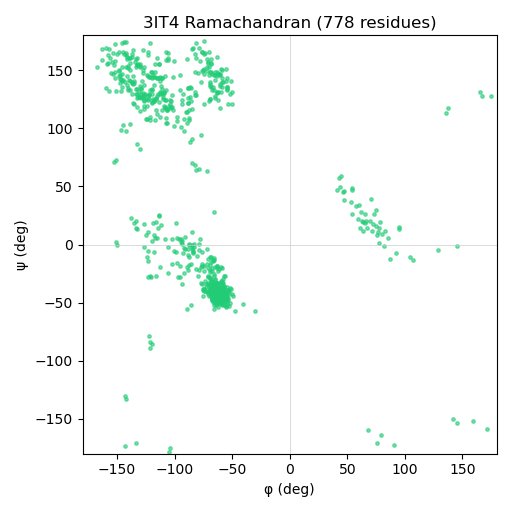. ASP B 2 171 ? -10.903 -4.816 39.213 1.00 21.95 370 ASP B C 1
ATOM 2581 O O . ASP B 2 171 ? -11.402 -5.836 38.737 1.00 21.41 370 ASP B O 1
ATOM 2586 N N . ILE B 2 172 ? -10.168 -3.958 38.502 1.00 20.57 371 ILE B N 1
ATOM 2587 C CA . ILE B 2 172 ? -9.750 -4.226 37.124 1.00 20.61 371 ILE B CA 1
ATOM 2588 C C . ILE B 2 172 ? -8.241 -4.012 36.969 1.00 20.62 371 ILE B C 1
ATOM 2589 O O . ILE B 2 172 ? -7.714 -2.940 37.316 1.00 20.63 371 ILE B O 1
ATOM 2594 N N . ASP B 2 173 ? -7.539 -5.021 36.461 1.00 20.38 372 ASP B N 1
ATOM 2595 C CA . ASP B 2 173 ? -6.145 -4.814 36.093 1.00 22.11 372 ASP B CA 1
ATOM 2596 C C . ASP B 2 173 ? -5.987 -4.854 34.594 1.00 21.47 372 ASP B C 1
ATOM 2597 O O . ASP B 2 173 ? -6.393 -5.815 33.930 1.00 22.43 372 ASP B O 1
ATOM 2602 N N . ILE B 2 174 ? -5.363 -3.807 34.074 1.00 20.16 373 ILE B N 1
ATOM 2603 C CA . ILE B 2 174 ? -4.995 -3.755 32.662 1.00 19.29 373 ILE B CA 1
ATOM 2604 C C . ILE B 2 174 ? -3.481 -3.910 32.596 1.00 18.74 373 ILE B C 1
ATOM 2605 O O . ILE B 2 174 ? -2.772 -3.170 33.271 1.00 18.94 373 ILE B O 1
ATOM 2610 N N . THR B 2 175 ? -2.995 -4.903 31.846 1.00 18.03 374 THR B N 1
ATOM 2611 C CA . THR B 2 175 ? -1.572 -5.036 31.589 1.00 19.33 374 THR B CA 1
ATOM 2612 C C . THR B 2 175 ? -1.373 -4.912 30.107 1.00 19.22 374 THR B C 1
ATOM 2613 O O . THR B 2 175 ? -1.988 -5.660 29.326 1.00 19.35 374 THR B O 1
ATOM 2617 N N . VAL B 2 176 ? -0.514 -3.971 29.737 1.00 17.96 375 VAL B N 1
ATOM 2618 C CA . VAL B 2 176 ? -0.158 -3.713 28.343 1.00 17.92 375 VAL B CA 1
ATOM 2619 C C . VAL B 2 176 ? 1.314 -3.961 28.164 1.00 18.20 375 VAL B C 1
ATOM 2620 O O . VAL B 2 176 ? 2.151 -3.346 28.832 1.00 18.07 375 VAL B O 1
ATOM 2624 N N . ASP B 2 177 ? 1.642 -4.850 27.233 1.00 17.70 376 ASP B N 1
ATOM 2625 C CA . ASP B 2 177 ? 3.019 -5.111 26.917 1.00 17.64 376 ASP B CA 1
ATOM 2626 C C . ASP B 2 177 ? 3.395 -4.552 25.537 1.00 18.11 376 ASP B C 1
ATOM 2627 O O . ASP B 2 177 ? 2.690 -4.786 24.536 1.00 19.78 376 ASP B O 1
ATOM 2632 N N . LEU B 2 178 ? 4.504 -3.815 25.488 1.00 18.22 377 LEU B N 1
ATOM 2633 C CA . LEU B 2 178 ? 4.874 -3.091 24.266 1.00 19.58 377 LEU B CA 1
ATOM 2634 C C . LEU B 2 178 ? 5.921 -3.791 23.403 1.00 19.55 377 LEU B C 1
ATOM 2635 O O . LEU B 2 178 ? 6.206 -3.345 22.302 1.00 20.62 377 LEU B O 1
ATOM 2640 N N . GLY B 2 179 ? 6.481 -4.885 23.901 1.00 21.16 378 GLY B N 1
ATOM 2641 C CA . GLY B 2 179 ? 7.449 -5.680 23.131 1.00 21.89 378 GLY B CA 1
ATOM 2642 C C . GLY B 2 179 ? 8.663 -4.948 22.557 1.00 22.47 378 GLY B C 1
ATOM 2643 O O . GLY B 2 179 ? 9.230 -5.389 21.541 1.00 22.85 378 GLY B O 1
ATOM 2644 N N . VAL B 2 180 ? 9.073 -3.841 23.193 1.00 23.11 379 VAL B N 1
ATOM 2645 C CA . VAL B 2 180 ? 10.187 -3.029 22.697 1.00 24.63 379 VAL B CA 1
ATOM 2646 C C . VAL B 2 180 ? 11.302 -2.761 23.729 1.00 25.88 379 VAL B C 1
ATOM 2647 O O . VAL B 2 180 ? 12.144 -1.851 23.560 1.00 27.14 379 VAL B O 1
ATOM 2651 N N . GLY B 2 181 ? 11.320 -3.565 24.784 1.00 25.94 380 GLY B N 1
ATOM 2652 C CA . GLY B 2 181 ? 12.297 -3.414 25.859 1.00 25.87 380 GLY B CA 1
ATOM 2653 C C . GLY B 2 181 ? 11.811 -4.085 27.128 1.00 26.24 380 GLY B C 1
ATOM 2654 O O . GLY B 2 181 ? 11.038 -5.048 27.067 1.00 27.01 380 GLY B O 1
ATOM 2655 N N . ASP B 2 182 ? 12.252 -3.590 28.280 1.00 26.48 381 ASP B N 1
ATOM 2656 C CA . ASP B 2 182 ? 11.794 -4.138 29.562 1.00 27.04 381 ASP B CA 1
ATOM 2657 C C . ASP B 2 182 ? 11.487 -3.075 30.602 1.00 25.73 381 ASP B C 1
ATOM 2658 O O . ASP B 2 182 ? 11.512 -3.363 31.800 1.00 26.06 381 ASP B O 1
ATOM 2663 N N . GLY B 2 183 ? 11.213 -1.853 30.145 1.00 24.57 382 GLY B N 1
ATOM 2664 C CA . GLY B 2 183 ? 10.737 -0.791 31.016 1.00 22.61 382 GLY B CA 1
ATOM 2665 C C . GLY B 2 183 ? 9.326 -1.129 31.467 1.00 22.37 382 GLY B C 1
ATOM 2666 O O . GLY B 2 183 ? 8.501 -1.590 30.666 1.00 21.16 382 GLY B O 1
ATOM 2667 N N . GLN B 2 184 ? 9.054 -0.936 32.760 1.00 21.90 383 GLN B N 1
ATOM 2668 C CA . GLN B 2 184 ? 7.732 -1.202 33.318 1.00 21.62 383 GLN B CA 1
ATOM 2669 C C . GLN B 2 184 ? 7.311 -0.128 34.320 1.00 21.10 383 GLN B C 1
ATOM 2670 O O . GLN B 2 184 ? 8.169 0.548 34.893 1.00 21.75 383 GLN B O 1
ATOM 2676 N N . ALA B 2 185 ? 6.002 0.022 34.517 1.00 19.63 384 ALA B N 1
ATOM 2677 C CA . ALA B 2 185 ? 5.416 1.011 35.436 1.00 18.59 384 ALA B CA 1
ATOM 2678 C C . ALA B 2 185 ? 3.923 0.705 35.658 1.00 19.08 384 ALA B C 1
ATOM 2679 O O . ALA B 2 185 ? 3.241 0.120 34.793 1.00 18.60 384 ALA B O 1
ATOM 2681 N N . ARG B 2 186 ? 3.423 1.107 36.820 1.00 18.98 385 ARG B N 1
ATOM 2682 C CA . ARG B 2 186 ? 2.040 0.860 37.207 1.00 20.12 385 ARG B CA 1
ATOM 2683 C C . ARG B 2 186 ? 1.377 2.137 37.685 1.00 20.10 385 ARG B C 1
ATOM 2684 O O . ARG B 2 186 ? 1.985 2.877 38.440 1.00 21.67 385 ARG B O 1
ATOM 2692 N N . ILE B 2 187 ? 0.135 2.390 37.262 1.00 18.98 386 ILE B N 1
ATOM 2693 C CA . ILE B 2 187 ? -0.624 3.557 37.729 1.00 18.93 386 ILE B CA 1
ATOM 2694 C C . ILE B 2 187 ? -1.887 3.071 38.429 1.00 18.52 386 ILE B C 1
ATOM 2695 O O . ILE B 2 187 ? -2.588 2.181 37.932 1.00 18.28 386 ILE B O 1
ATOM 2700 N N . ARG B 2 188 ? -2.180 3.624 39.598 1.00 17.27 387 ARG B N 1
ATOM 2701 C CA . ARG B 2 188 ? -3.507 3.432 40.183 1.00 17.18 387 ARG B CA 1
ATOM 2702 C C . ARG B 2 188 ? -4.456 4.504 39.708 1.00 16.89 387 ARG B C 1
ATOM 2703 O O . ARG B 2 188 ? -4.213 5.690 39.926 1.00 16.93 387 ARG B O 1
ATOM 2711 N N . THR B 2 189 ? -5.557 4.077 39.082 1.00 16.13 388 THR B N 1
ATOM 2712 C CA . THR B 2 189 ? -6.623 4.984 38.662 1.00 16.68 388 THR B CA 1
ATOM 2713 C C . THR B 2 189 ? -8.022 4.481 39.036 1.00 17.32 388 THR B C 1
ATOM 2714 O O . THR B 2 189 ? -8.185 3.520 39.831 1.00 16.86 388 THR B O 1
ATOM 2718 N N . THR B 2 190 ? -9.036 5.158 38.509 1.00 17.34 389 THR B N 1
ATOM 2719 C CA . THR B 2 190 ? -10.442 4.771 38.723 1.00 18.57 389 THR B CA 1
ATOM 2720 C C . THR B 2 190 ? -11.184 5.009 37.429 1.00 18.77 389 THR B C 1
ATOM 2721 O O . THR B 2 190 ? -10.617 5.523 36.457 1.00 19.00 389 THR B O 1
ATOM 2725 N N . ASP B 2 191 ? -12.450 4.609 37.396 1.00 17.98 390 ASP B N 1
ATOM 2726 C CA . ASP B 2 191 ? -13.274 4.841 36.229 1.00 18.93 390 ASP B CA 1
ATOM 2727 C C . ASP B 2 191 ? -13.825 6.270 36.216 1.00 17.93 390 ASP B C 1
ATOM 2728 O O . ASP B 2 191 ? -13.633 7.018 37.171 1.00 19.21 390 ASP B O 1
ATOM 2733 N N . LEU B 2 192 ? -14.488 6.649 35.123 1.00 17.35 391 LEU B N 1
ATOM 2734 C CA . LEU B 2 192 ? -15.244 7.900 35.058 1.00 17.50 391 LEU B CA 1
ATOM 2735 C C . LEU B 2 192 ? -16.750 7.597 35.081 1.00 17.10 391 LEU B C 1
ATOM 2736 O O . LEU B 2 192 ? -17.326 7.179 34.067 1.00 16.71 391 LEU B O 1
ATOM 2741 N N . SER B 2 193 ? -17.355 7.848 36.241 1.00 16.82 392 SER B N 1
ATOM 2742 C CA . SER B 2 193 ? -18.744 7.478 36.545 1.00 17.02 392 SER B CA 1
ATOM 2743 C C . SER B 2 193 ? -19.725 8.642 36.550 1.00 17.55 392 SER B C 1
ATOM 2744 O O . SER B 2 193 ? -19.322 9.809 36.613 1.00 17.80 392 SER B O 1
ATOM 2747 N N . HIS B 2 194 ? -21.030 8.345 36.515 1.00 16.52 393 HIS B N 1
ATOM 2748 C CA . HIS B 2 194 ? -22.041 9.399 36.721 1.00 17.20 393 HIS B CA 1
ATOM 2749 C C . HIS B 2 194 ? -21.862 10.113 38.066 1.00 17.32 393 HIS B C 1
ATOM 2750 O O . HIS B 2 194 ? -22.000 11.328 38.160 1.00 17.25 393 HIS B O 1
ATOM 2757 N N . ALA B 2 195 ? -21.498 9.345 39.085 1.00 17.43 394 ALA B N 1
ATOM 2758 C CA . ALA B 2 195 ? -21.235 9.876 40.426 1.00 18.13 394 ALA B CA 1
ATOM 2759 C C . ALA B 2 195 ? -20.111 10.931 40.420 1.00 17.99 394 ALA B C 1
ATOM 2760 O O . ALA B 2 195 ? -20.175 11.931 41.142 1.00 18.10 394 ALA B O 1
ATOM 2762 N N . TYR B 2 196 ? -19.069 10.686 39.621 1.00 17.47 395 TYR B N 1
ATOM 2763 C CA . TYR B 2 196 ? -17.962 11.645 39.533 1.00 17.45 395 TYR B CA 1
ATOM 2764 C C . TYR B 2 196 ? -18.466 12.945 38.928 1.00 17.67 395 TYR B C 1
ATOM 2765 O O . TYR B 2 196 ? -18.116 14.029 39.396 1.00 16.84 395 TYR B O 1
ATOM 2774 N N . VAL B 2 197 ? -19.274 12.831 37.867 1.00 17.23 396 VAL B N 1
ATOM 2775 C CA . VAL B 2 197 ? -19.779 13.995 37.172 1.00 18.12 396 VAL B CA 1
ATOM 2776 C C . VAL B 2 197 ? -20.740 14.767 38.072 1.00 18.93 396 VAL B C 1
ATOM 2777 O O . VAL B 2 197 ? -20.661 15.986 38.167 1.00 18.58 396 VAL B O 1
ATOM 2781 N N . GLU B 2 198 ? -21.636 14.048 38.740 1.00 19.20 397 GLU B N 1
ATOM 2782 C CA . GLU B 2 198 ? -22.574 14.685 39.636 1.00 21.00 397 GLU B CA 1
ATOM 2783 C C . GLU B 2 198 ? -21.847 15.437 40.745 1.00 20.46 397 GLU B C 1
ATOM 2784 O O . GLU B 2 198 ? -22.149 16.598 41.011 1.00 20.91 397 GLU B O 1
ATOM 2790 N N . GLU B 2 199 ? -20.851 14.800 41.353 1.00 20.94 398 GLU B N 1
ATOM 2791 C CA . GLU B 2 199 ? -20.131 15.433 42.456 1.00 21.37 398 GLU B CA 1
ATOM 2792 C C . GLU B 2 199 ? -19.432 16.718 42.018 1.00 20.91 398 GLU B C 1
ATOM 2793 O O . GLU B 2 199 ? -19.454 17.742 42.720 1.00 21.68 398 GLU B O 1
ATOM 2799 N N . ASN B 2 200 ? -18.879 16.686 40.817 1.00 20.02 399 ASN B N 1
ATOM 2800 C CA . ASN B 2 200 ? -18.046 17.794 40.332 1.00 20.31 399 ASN B CA 1
ATOM 2801 C C . ASN B 2 200 ? -18.754 18.849 39.492 1.00 20.54 399 ASN B C 1
ATOM 2802 O O . ASN B 2 200 ? -18.116 19.810 39.041 1.00 20.75 399 ASN B O 1
ATOM 2807 N N . SER B 2 201 ? -20.073 18.694 39.322 1.00 21.65 400 SER B N 1
ATOM 2808 C CA . SER B 2 201 ? -20.883 19.661 38.560 1.00 23.25 400 SER B CA 1
ATOM 2809 C C . SER B 2 201 ? -21.975 20.350 39.384 1.00 25.26 400 SER B C 1
ATOM 2810 O O . SER B 2 201 ? -22.634 21.278 38.898 1.00 26.09 400 SER B O 1
ATOM 2813 N N . ALA B 2 202 ? -22.156 19.914 40.631 1.00 27.62 401 ALA B N 1
ATOM 2814 C CA . ALA B 2 202 ? -23.236 20.447 41.489 1.00 29.64 401 ALA B CA 1
ATOM 2815 C C . ALA B 2 202 ? -23.055 21.939 41.798 1.00 30.49 401 ALA B C 1
ATOM 2816 O O . ALA B 2 202 ? -22.823 22.336 42.948 1.00 32.46 401 ALA B O 1
ATOM 2818 N N . THR C 1 7 ? -20.032 38.951 -2.275 1.00 30.30 7 THR C N 1
ATOM 2819 C CA . THR C 1 7 ? -20.098 38.079 -3.479 1.00 29.45 7 THR C CA 1
ATOM 2820 C C . THR C 1 7 ? -19.685 36.634 -3.135 1.00 28.69 7 THR C C 1
ATOM 2821 O O . THR C 1 7 ? -20.353 35.695 -3.551 1.00 29.14 7 THR C O 1
ATOM 2823 N N . THR C 1 8 ? -18.614 36.459 -2.356 1.00 27.74 8 THR C N 1
ATOM 2824 C CA . THR C 1 8 ? -18.293 35.121 -1.803 1.00 26.28 8 THR C CA 1
ATOM 2825 C C . THR C 1 8 ? -19.357 34.708 -0.766 1.00 25.31 8 THR C C 1
ATOM 2826 O O . THR C 1 8 ? -19.753 35.510 0.074 1.00 24.74 8 THR C O 1
ATOM 2830 N N . ARG C 1 9 ? -19.818 33.464 -0.840 1.00 24.38 9 ARG C N 1
ATOM 2831 C CA . ARG C 1 9 ? -20.871 32.964 0.052 1.00 22.40 9 ARG C CA 1
ATOM 2832 C C . ARG C 1 9 ? -20.350 31.684 0.697 1.00 21.00 9 ARG C C 1
ATOM 2833 O O . ARG C 1 9 ? -19.965 30.751 -0.022 1.00 21.28 9 ARG C O 1
ATOM 2841 N N . LEU C 1 10 ? -20.329 31.650 2.029 1.00 19.73 10 LEU C N 1
ATOM 2842 C CA . LEU C 1 10 ? -20.099 30.394 2.776 1.00 17.99 10 LEU C CA 1
ATOM 2843 C C . LEU C 1 10 ? -21.459 29.883 3.273 1.00 17.14 10 LEU C C 1
ATOM 2844 O O . LEU C 1 10 ? -22.132 30.542 4.059 1.00 17.64 10 LEU C O 1
ATOM 2849 N N . LEU C 1 11 ? -21.873 28.719 2.787 1.00 16.54 11 LEU C N 1
ATOM 2850 C CA . LEU C 1 11 ? -23.229 28.204 3.035 1.00 16.93 11 LEU C CA 1
ATOM 2851 C C . LEU C 1 11 ? -23.208 26.787 3.555 1.00 16.56 11 LEU C C 1
ATOM 2852 O O . LEU C 1 11 ? -22.563 25.901 2.966 1.00 17.85 11 LEU C O 1
ATOM 2857 N N . ARG C 1 12 ? -23.931 26.573 4.645 1.00 16.83 12 ARG C N 1
ATOM 2858 C CA . ARG C 1 12 ? -24.222 25.234 5.146 1.00 16.99 12 ARG C CA 1
ATOM 2859 C C . ARG C 1 12 ? -25.271 24.568 4.255 1.00 17.17 12 ARG C C 1
ATOM 2860 O O . ARG C 1 12 ? -25.744 25.187 3.293 1.00 18.44 12 ARG C O 1
ATOM 2868 N N . ALA C 1 13 ? -25.574 23.299 4.530 1.00 19.00 13 ALA C N 1
ATOM 2869 C CA . ALA C 1 13 ? -26.522 22.498 3.726 1.00 19.03 13 ALA C CA 1
ATOM 2870 C C . ALA C 1 13 ? -26.070 22.290 2.277 1.00 18.90 13 ALA C C 1
ATOM 2871 O O . ALA C 1 13 ? -26.881 21.970 1.400 1.00 21.43 13 ALA C O 1
ATOM 2873 N N . GLN C 1 14 ? -24.777 22.453 2.017 1.00 18.18 14 GLN C N 1
ATOM 2874 C CA . GLN C 1 14 ? -24.193 22.070 0.733 1.00 17.92 14 GLN C CA 1
ATOM 2875 C C . GLN C 1 14 ? -22.863 21.423 1.035 1.00 17.46 14 GLN C C 1
ATOM 2876 O O . GLN C 1 14 ? -22.233 21.824 2.006 1.00 16.88 14 GLN C O 1
ATOM 2882 N N . GLY C 1 15 ? -22.408 20.480 0.195 1.00 15.63 15 GLY C N 1
ATOM 2883 C CA . GLY C 1 15 ? -21.203 19.689 0.520 1.00 16.55 15 GLY C CA 1
ATOM 2884 C C . GLY C 1 15 ? -20.284 19.358 -0.651 1.00 16.85 15 GLY C C 1
ATOM 2885 O O . GLY C 1 15 ? -19.918 20.228 -1.475 1.00 16.31 15 GLY C O 1
ATOM 2886 N N . VAL C 1 16 ? -19.898 18.085 -0.722 1.00 15.53 16 VAL C N 1
ATOM 2887 C CA . VAL C 1 16 ? -18.869 17.630 -1.637 1.00 15.84 16 VAL C CA 1
ATOM 2888 C C . VAL C 1 16 ? -19.234 17.737 -3.102 1.00 15.59 16 VAL C C 1
ATOM 2889 O O . VAL C 1 16 ? -18.330 17.827 -3.934 1.00 16.33 16 VAL C O 1
ATOM 2893 N N . THR C 1 17 ? -20.533 17.719 -3.401 1.00 15.86 17 THR C N 1
ATOM 2894 C CA . THR C 1 17 ? -20.982 17.913 -4.788 1.00 15.98 17 THR C CA 1
ATOM 2895 C C . THR C 1 17 ? -21.335 19.353 -5.144 1.00 15.78 17 THR C C 1
ATOM 2896 O O . THR C 1 17 ? -21.806 19.596 -6.248 1.00 15.62 17 THR C O 1
ATOM 2900 N N . ALA C 1 18 ? -21.151 20.307 -4.234 1.00 16.07 18 ALA C N 1
ATOM 2901 C CA . ALA C 1 18 ? -21.287 21.729 -4.639 1.00 15.77 18 ALA C CA 1
ATOM 2902 C C . ALA C 1 18 ? -20.338 22.173 -5.788 1.00 15.87 18 ALA C C 1
ATOM 2903 O O . ALA C 1 18 ? -20.808 22.799 -6.780 1.00 15.76 18 ALA C O 1
ATOM 2905 N N . PRO C 1 19 ? -19.016 21.859 -5.704 1.00 15.91 19 PRO C N 1
ATOM 2906 C CA . PRO C 1 19 ? -18.192 22.214 -6.858 1.00 16.47 19 PRO C CA 1
ATOM 2907 C C . PRO C 1 19 ? -18.492 21.368 -8.061 1.00 16.33 19 PRO C C 1
ATOM 2908 O O . PRO C 1 19 ? -18.921 20.214 -7.925 1.00 17.22 19 PRO C O 1
ATOM 2912 N N . ALA C 1 20 ? -18.246 21.922 -9.246 1.00 17.55 20 ALA C N 1
ATOM 2913 C CA . ALA C 1 20 ? -18.291 21.108 -10.451 1.00 16.91 20 ALA C CA 1
ATOM 2914 C C . ALA C 1 20 ? -17.243 19.960 -10.486 1.00 16.52 20 ALA C C 1
ATOM 2915 O O . ALA C 1 20 ? -16.117 20.071 -9.937 1.00 16.97 20 ALA C O 1
ATOM 2917 N N . GLY C 1 21 ? -17.639 18.846 -11.114 1.00 15.49 21 GLY C N 1
ATOM 2918 C CA . GLY C 1 21 ? -16.730 17.767 -11.425 1.00 16.76 21 GLY C CA 1
ATOM 2919 C C . GLY C 1 21 ? -16.734 16.683 -10.370 1.00 16.51 21 GLY C C 1
ATOM 2920 O O . GLY C 1 21 ? -15.821 15.859 -10.335 1.00 17.34 21 GLY C O 1
ATOM 2921 N N . PHE C 1 22 ? -17.727 16.716 -9.482 1.00 15.35 22 PHE C N 1
ATOM 2922 C CA . PHE C 1 22 ? -17.852 15.675 -8.415 1.00 15.92 22 PHE C CA 1
ATOM 2923 C C . PHE C 1 22 ? -19.192 15.004 -8.362 1.00 16.91 22 PHE C C 1
ATOM 2924 O O . PHE C 1 22 ? -20.216 15.682 -8.451 1.00 17.99 22 PHE C O 1
ATOM 2932 N N . ARG C 1 23 ? -19.186 13.667 -8.189 1.00 16.16 23 ARG C N 1
ATOM 2933 C CA . ARG C 1 23 ? -20.391 12.933 -7.879 1.00 16.01 23 ARG C CA 1
ATOM 2934 C C . ARG C 1 23 ? -20.230 12.294 -6.521 1.00 15.80 23 ARG C C 1
ATOM 2935 O O . ARG C 1 23 ? -19.106 12.069 -6.076 1.00 15.77 23 ARG C O 1
ATOM 2943 N N . ALA C 1 24 ? -21.350 12.033 -5.870 1.00 15.99 24 ALA C N 1
ATOM 2944 C CA . ALA C 1 24 ? -21.371 11.341 -4.567 1.00 15.85 24 ALA C CA 1
ATOM 2945 C C . ALA C 1 24 ? -22.647 10.590 -4.359 1.00 16.54 24 ALA C C 1
ATOM 2946 O O . ALA C 1 24 ? -23.665 10.909 -4.962 1.00 15.92 24 ALA C O 1
ATOM 2948 N N . ALA C 1 25 ? -22.593 9.596 -3.466 1.00 16.78 25 ALA C N 1
ATOM 2949 C CA . ALA C 1 25 ? -23.793 8.919 -2.994 1.00 17.26 25 ALA C CA 1
ATOM 2950 C C . ALA C 1 25 ? -23.497 8.282 -1.649 1.00 16.83 25 ALA C C 1
ATOM 2951 O O . ALA C 1 25 ? -22.338 8.205 -1.227 1.00 16.08 25 ALA C O 1
ATOM 2953 N N . GLY C 1 26 ? -24.559 7.835 -0.994 1.00 17.03 26 GLY C N 1
ATOM 2954 C CA . GLY C 1 26 ? -24.469 7.013 0.230 1.00 17.38 26 GLY C CA 1
ATOM 2955 C C . GLY C 1 26 ? -25.509 5.930 0.132 1.00 18.49 26 GLY C C 1
ATOM 2956 O O . GLY C 1 26 ? -26.645 6.196 -0.306 1.00 18.20 26 GLY C O 1
ATOM 2957 N N . VAL C 1 27 ? -25.158 4.721 0.568 1.00 18.31 27 VAL C N 1
ATOM 2958 C CA . VAL C 1 27 ? -26.101 3.601 0.569 1.00 18.29 27 VAL C CA 1
ATOM 2959 C C . VAL C 1 27 ? -26.044 2.883 1.909 1.00 19.43 27 VAL C C 1
ATOM 2960 O O . VAL C 1 27 ? -25.049 3.039 2.658 1.00 18.74 27 VAL C O 1
ATOM 2964 N N . ALA C 1 28 ? -27.108 2.131 2.215 1.00 20.98 28 ALA C N 1
ATOM 2965 C CA . ALA C 1 28 ? -27.112 1.187 3.341 1.00 22.63 28 ALA C CA 1
ATOM 2966 C C . ALA C 1 28 ? -26.634 -0.179 2.818 1.00 23.27 28 ALA C C 1
ATOM 2967 O O . ALA C 1 28 ? -27.290 -0.779 1.959 1.00 24.70 28 ALA C O 1
ATOM 2969 N N . ALA C 1 29 ? -25.472 -0.630 3.293 1.00 23.76 29 ALA C N 1
ATOM 2970 C CA . ALA C 1 29 ? -24.857 -1.872 2.824 1.00 24.04 29 ALA C CA 1
ATOM 2971 C C . ALA C 1 29 ? -25.001 -2.993 3.854 1.00 24.51 29 ALA C C 1
ATOM 2972 O O . ALA C 1 29 ? -24.555 -4.132 3.625 1.00 26.10 29 ALA C O 1
ATOM 2974 N N . GLY C 1 30 ? -25.609 -2.672 4.995 1.00 24.00 30 GLY C N 1
ATOM 2975 C CA . GLY C 1 30 ? -25.856 -3.659 6.044 1.00 23.90 30 GLY C CA 1
ATOM 2976 C C . GLY C 1 30 ? -24.667 -3.904 6.947 1.00 24.57 30 GLY C C 1
ATOM 2977 O O . GLY C 1 30 ? -24.647 -4.874 7.725 1.00 23.60 30 GLY C O 1
ATOM 2978 N N . ILE C 1 31 ? -23.664 -3.033 6.835 1.00 23.75 31 ILE C N 1
ATOM 2979 C CA . ILE C 1 31 ? -22.566 -2.993 7.777 1.00 24.66 31 ILE C CA 1
ATOM 2980 C C . ILE C 1 31 ? -23.141 -2.655 9.151 1.00 24.39 31 ILE C C 1
ATOM 2981 O O . ILE C 1 31 ? -22.793 -3.282 10.147 1.00 24.84 31 ILE C O 1
ATOM 2986 N N . LYS C 1 32 ? -24.036 -1.673 9.208 1.00 24.95 32 LYS C N 1
ATOM 2987 C CA . LYS C 1 32 ? -24.674 -1.321 10.468 1.00 25.46 32 LYS C CA 1
ATOM 2988 C C . LYS C 1 32 ? -25.873 -2.218 10.684 1.00 27.09 32 LYS C C 1
ATOM 2989 O O . LYS C 1 32 ? -26.671 -2.412 9.770 1.00 26.50 32 LYS C O 1
ATOM 2995 N N . ALA C 1 33 ? -26.007 -2.742 11.900 1.00 28.66 33 ALA C N 1
ATOM 2996 C CA . ALA C 1 33 ? -27.109 -3.650 12.209 1.00 30.29 33 ALA C CA 1
ATOM 2997 C C . ALA C 1 33 ? -28.425 -2.895 12.045 1.00 30.79 33 ALA C C 1
ATOM 2998 O O . ALA C 1 33 ? -29.413 -3.460 11.595 1.00 32.17 33 ALA C O 1
ATOM 3000 N N . SER C 1 34 ? -28.394 -1.599 12.345 1.00 31.13 34 SER C N 1
ATOM 3001 C CA . SER C 1 34 ? -29.581 -0.735 12.287 1.00 30.78 34 SER C CA 1
ATOM 3002 C C . SER C 1 34 ? -30.216 -0.564 10.895 1.00 30.53 34 SER C C 1
ATOM 3003 O O . SER C 1 34 ? -31.376 -0.160 10.789 1.00 31.52 34 SER C O 1
ATOM 3006 N N . GLY C 1 35 ? -29.456 -0.839 9.833 1.00 29.34 35 GLY C N 1
ATOM 3007 C CA . GLY C 1 35 ? -29.919 -0.608 8.471 1.00 27.96 35 GLY C CA 1
ATOM 3008 C C . GLY C 1 35 ? -29.707 0.801 7.920 1.00 26.52 35 GLY C C 1
ATOM 3009 O O . GLY C 1 35 ? -30.162 1.110 6.813 1.00 27.31 35 GLY C O 1
ATOM 3010 N N . ALA C 1 36 ? -29.017 1.650 8.679 1.00 25.41 36 ALA C N 1
ATOM 3011 C CA . ALA C 1 36 ? -28.792 3.052 8.301 1.00 23.40 36 ALA C CA 1
ATOM 3012 C C . ALA C 1 36 ? -27.757 3.119 7.197 1.00 21.85 36 ALA C C 1
ATOM 3013 O O . ALA C 1 36 ? -27.041 2.154 6.970 1.00 22.38 36 ALA C O 1
ATOM 3015 N N . LEU C 1 37 ? -27.679 4.261 6.519 1.00 20.37 37 LEU C N 1
ATOM 3016 C CA . LEU C 1 37 ? -26.664 4.468 5.492 1.00 19.02 37 LEU C CA 1
ATOM 3017 C C . LEU C 1 37 ? -25.287 4.308 6.141 1.00 17.94 37 LEU C C 1
ATOM 3018 O O . LEU C 1 37 ? -25.050 4.773 7.279 1.00 17.51 37 LEU C O 1
ATOM 3023 N N . ASP C 1 38 ? -24.371 3.658 5.434 1.00 16.39 38 ASP C N 1
ATOM 3024 C CA . ASP C 1 38 ? -23.085 3.331 6.051 1.00 15.37 38 ASP C CA 1
ATOM 3025 C C . ASP C 1 38 ? -21.932 3.251 5.084 1.00 15.84 38 ASP C C 1
ATOM 3026 O O . ASP C 1 38 ? -20.811 2.969 5.489 1.00 15.37 38 ASP C O 1
ATOM 3031 N N . LEU C 1 39 ? -22.199 3.531 3.806 1.00 14.79 39 LEU C N 1
ATOM 3032 C CA . LEU C 1 39 ? -21.146 3.504 2.793 1.00 14.90 39 LEU C CA 1
ATOM 3033 C C . LEU C 1 39 ? -21.254 4.731 1.873 1.00 14.68 39 LEU C C 1
ATOM 3034 O O . LEU C 1 39 ? -22.271 4.927 1.224 1.00 13.59 39 LEU C O 1
ATOM 3039 N N . ALA C 1 40 ? -20.197 5.530 1.817 1.00 14.40 40 ALA C N 1
ATOM 3040 C CA . ALA C 1 40 ? -20.205 6.750 1.007 1.00 14.13 40 ALA C CA 1
ATOM 3041 C C . ALA C 1 40 ? -19.162 6.648 -0.091 1.00 14.38 40 ALA C C 1
ATOM 3042 O O . ALA C 1 40 ? -18.106 6.036 0.086 1.00 14.48 40 ALA C O 1
ATOM 3044 N N . LEU C 1 41 ? -19.452 7.274 -1.228 1.00 15.16 41 LEU C N 1
ATOM 3045 C CA . LEU C 1 41 ? -18.500 7.373 -2.320 1.00 15.06 41 LEU C CA 1
ATOM 3046 C C . LEU C 1 41 ? -18.444 8.808 -2.823 1.00 14.66 41 LEU C C 1
ATOM 3047 O O . LEU C 1 41 ? -19.474 9.443 -3.022 1.00 15.28 41 LEU C O 1
ATO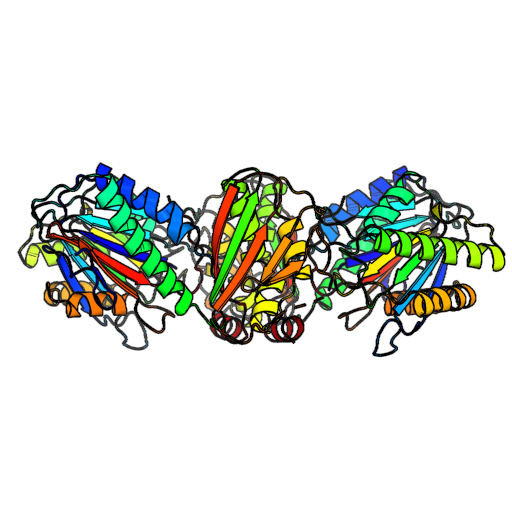M 3052 N N . VAL C 1 42 ? -17.228 9.301 -3.020 1.00 14.38 42 VAL C N 1
ATOM 3053 C CA . VAL C 1 42 ? -17.019 10.608 -3.619 1.00 14.29 42 VAL C CA 1
ATOM 3054 C C . VAL C 1 42 ? -16.139 10.382 -4.830 1.00 14.46 42 VAL C C 1
ATOM 3055 O O . VAL C 1 42 ? -15.084 9.759 -4.735 1.00 15.04 42 VAL C O 1
ATOM 3059 N N . PHE C 1 43 ? -16.595 10.891 -5.982 1.00 14.03 43 PHE C N 1
ATOM 3060 C CA . PHE C 1 43 ? -15.964 10.606 -7.261 1.00 15.09 43 PHE C CA 1
ATOM 3061 C C . PHE C 1 43 ? -15.615 11.898 -7.998 1.00 15.38 43 PHE C C 1
ATOM 3062 O O . PHE C 1 43 ? -16.449 12.766 -8.142 1.00 15.43 43 PHE C O 1
ATOM 3070 N N . ASN C 1 44 ? -14.364 12.004 -8.430 1.00 15.90 44 ASN C N 1
ATOM 3071 C CA . ASN C 1 44 ? -13.899 13.138 -9.210 1.00 16.13 44 ASN C CA 1
ATOM 3072 C C . ASN C 1 44 ? -14.030 12.790 -10.705 1.00 17.35 44 ASN C C 1
ATOM 3073 O O . ASN C 1 44 ? -13.484 11.787 -11.184 1.00 18.56 44 ASN C O 1
ATOM 3078 N N . GLU C 1 45 ? -14.743 13.641 -11.416 1.00 18.58 45 GLU C N 1
ATOM 3079 C CA . GLU C 1 45 ? -15.065 13.419 -12.829 1.00 19.74 45 GLU C CA 1
ATOM 3080 C C . GLU C 1 45 ? -13.971 13.987 -13.719 1.00 19.93 45 GLU C C 1
ATOM 3081 O O . GLU C 1 45 ? -13.986 13.771 -14.947 1.00 19.97 45 GLU C O 1
ATOM 3087 N N . GLY C 1 46 ? -13.034 14.725 -13.123 1.00 19.33 46 GLY C N 1
ATOM 3088 C CA . GLY C 1 46 ? -11.970 15.362 -13.875 1.00 19.27 46 GLY C CA 1
ATOM 3089 C C . GLY C 1 46 ? -12.407 16.747 -14.289 1.00 19.09 46 GLY C C 1
ATOM 3090 O O . GLY C 1 46 ? -13.477 17.198 -13.910 1.00 19.36 46 GLY C O 1
ATOM 3091 N N . PRO C 1 47 ? -11.611 17.416 -15.128 1.00 19.48 47 PRO C N 1
ATOM 3092 C CA . PRO C 1 47 ? -10.474 16.907 -15.902 1.00 19.42 47 PRO C CA 1
ATOM 3093 C C . PRO C 1 47 ? -9.159 16.653 -15.162 1.00 19.10 47 PRO C C 1
ATOM 3094 O O . PRO C 1 47 ? -8.312 15.940 -15.684 1.00 19.77 47 PRO C O 1
ATOM 3098 N N . ASP C 1 48 ? -8.997 17.243 -13.977 1.00 19.16 48 ASP C N 1
ATOM 3099 C CA . ASP C 1 48 ? -7.798 17.129 -13.156 1.00 18.56 48 ASP C CA 1
ATOM 3100 C C . ASP C 1 48 ? -8.104 16.189 -11.978 1.00 17.30 48 ASP C C 1
ATOM 3101 O O . ASP C 1 48 ? -9.269 16.020 -11.635 1.00 16.23 48 ASP C O 1
ATOM 3106 N N . TYR C 1 49 ? -7.058 15.613 -11.378 1.00 16.75 49 TYR C N 1
ATOM 3107 C CA . TYR C 1 49 ? -7.183 14.598 -10.282 1.00 17.39 49 TYR C CA 1
ATOM 3108 C C . TYR C 1 49 ? -6.264 14.861 -9.087 1.00 16.82 49 TYR C C 1
ATOM 3109 O O . TYR C 1 49 ? -5.956 13.973 -8.290 1.00 17.44 49 TYR C O 1
ATOM 3118 N N . ALA C 1 50 ? -5.816 16.103 -8.974 1.00 16.56 50 ALA C N 1
ATOM 3119 C CA . ALA C 1 50 ? -4.956 16.519 -7.874 1.00 15.62 50 ALA C CA 1
ATOM 3120 C C . ALA C 1 50 ? -5.592 16.209 -6.521 1.00 15.68 50 ALA C C 1
ATOM 3121 O O . ALA C 1 50 ? -6.804 16.433 -6.329 1.00 15.24 50 ALA C O 1
ATOM 3123 N N . ALA C 1 51 ? -4.751 15.776 -5.586 1.00 15.27 51 ALA C N 1
ATOM 3124 C CA . ALA C 1 51 ? -5.196 15.451 -4.237 1.00 15.10 51 ALA C CA 1
ATOM 3125 C C . ALA C 1 51 ? -4.125 15.717 -3.199 1.00 14.63 51 ALA C C 1
ATOM 3126 O O . ALA C 1 51 ? -2.939 15.600 -3.481 1.00 14.46 51 ALA C O 1
ATOM 3128 N N . ALA C 1 52 ? -4.543 16.059 -1.986 1.00 13.83 52 ALA C N 1
ATOM 3129 C CA . ALA C 1 52 ? -3.664 16.100 -0.840 1.00 13.89 52 ALA C CA 1
ATOM 3130 C C . ALA C 1 52 ? -4.425 15.519 0.344 1.00 13.41 52 ALA C C 1
ATOM 3131 O O . ALA C 1 52 ? -5.673 15.429 0.331 1.00 14.20 52 ALA C O 1
ATOM 3133 N N . GLY C 1 53 ? -3.663 15.105 1.341 1.00 13.86 53 GLY C N 1
ATOM 3134 C CA . GLY C 1 53 ? -4.211 14.467 2.516 1.00 13.24 53 GLY C CA 1
ATOM 3135 C C . GLY C 1 53 ? -3.345 14.593 3.739 1.00 13.44 53 GLY C C 1
ATOM 3136 O O . GLY C 1 53 ? -2.091 14.649 3.653 1.00 14.36 53 GLY C O 1
ATOM 3137 N N . VAL C 1 54 ? -4.022 14.656 4.882 1.00 12.85 54 VAL C N 1
ATOM 3138 C CA . VAL C 1 54 ? -3.362 14.590 6.178 1.00 13.22 54 VAL C CA 1
ATOM 3139 C C . VAL C 1 54 ? -4.057 13.561 7.052 1.00 12.47 54 VAL C C 1
ATOM 3140 O O . VAL C 1 54 ? -5.237 13.295 6.872 1.00 12.63 54 VAL C O 1
ATOM 3144 N N . PHE C 1 55 ? -3.310 12.980 7.991 1.00 13.06 55 PHE C N 1
ATOM 3145 C CA . PHE C 1 55 ? -3.767 11.782 8.693 1.00 12.79 55 PHE C CA 1
ATOM 3146 C C . PHE C 1 55 ? -3.420 11.841 10.138 1.00 12.92 55 PHE C C 1
ATOM 3147 O O . PHE C 1 55 ? -2.537 12.602 10.546 1.00 14.12 55 PHE C O 1
ATOM 3155 N N . THR C 1 56 ? -4.114 11.036 10.934 1.00 13.08 56 THR C N 1
ATOM 3156 C CA . THR C 1 56 ? -3.766 10.966 12.349 1.00 13.45 56 THR C CA 1
ATOM 3157 C C . THR C 1 56 ? -2.265 10.714 12.609 1.00 13.93 56 THR C C 1
ATOM 3158 O O . THR C 1 56 ? -1.598 9.904 11.923 1.00 14.68 56 THR C O 1
ATOM 3162 N N . ARG C 1 57 ? -1.781 11.410 13.630 1.00 13.77 57 ARG C N 1
ATOM 3163 C CA . ARG C 1 57 ? -0.431 11.210 14.163 1.00 13.88 57 ARG C CA 1
ATOM 3164 C C . ARG C 1 57 ? -0.395 10.118 15.229 1.00 14.14 57 ARG C C 1
ATOM 3165 O O . ARG C 1 57 ? 0.694 9.807 15.715 1.00 15.55 57 ARG C O 1
ATOM 3173 N N . ASN C 1 58 ? -1.549 9.513 15.535 1.00 13.44 58 ASN C N 1
ATOM 3174 C CA . ASN C 1 58 ? -1.594 8.303 16.369 1.00 15.15 58 ASN C CA 1
ATOM 3175 C C . ASN C 1 58 ? -0.650 7.236 15.835 1.00 15.29 58 ASN C C 1
ATOM 3176 O O . ASN C 1 58 ? -0.656 6.949 14.650 1.00 15.50 58 ASN C O 1
ATOM 3181 N N . GLN C 1 59 ? 0.207 6.673 16.697 1.00 15.23 59 GLN C N 1
ATOM 3182 C CA . GLN C 1 59 ? 1.140 5.652 16.218 1.00 15.64 59 GLN C CA 1
ATOM 3183 C C . GLN C 1 59 ? 0.451 4.337 15.880 1.00 15.22 59 GLN C C 1
ATOM 3184 O O . GLN C 1 59 ? 1.034 3.529 15.150 1.00 16.48 59 GLN C O 1
ATOM 3190 N N . VAL C 1 60 ? -0.753 4.140 16.425 1.00 15.14 60 VAL C N 1
ATOM 3191 C CA . VAL C 1 60 ? -1.683 3.076 16.015 1.00 15.67 60 VAL C CA 1
ATOM 3192 C C . VAL C 1 60 ? -2.563 3.631 14.896 1.00 16.01 60 VAL C C 1
ATOM 3193 O O . VAL C 1 60 ? -3.466 4.454 15.144 1.00 16.31 60 VAL C O 1
ATOM 3197 N N . LYS C 1 61 ? -2.279 3.224 13.666 1.00 16.02 61 LYS C N 1
ATOM 3198 C CA . LYS C 1 61 ? -3.087 3.693 12.539 1.00 15.94 61 LYS C CA 1
ATOM 3199 C C . LYS C 1 61 ? -3.890 2.545 11.942 1.00 15.30 61 LYS C C 1
ATOM 3200 O O . LYS C 1 61 ? -3.347 1.449 11.684 1.00 15.18 61 LYS C O 1
ATOM 3206 N N . ALA C 1 62 ? -5.160 2.801 11.649 1.00 15.03 62 ALA C N 1
ATOM 3207 C CA . ALA C 1 62 ? -5.970 1.796 10.954 1.00 14.67 62 ALA C CA 1
ATOM 3208 C C . ALA C 1 62 ? -5.494 1.483 9.536 1.00 14.42 62 ALA C C 1
ATOM 3209 O O . ALA C 1 62 ? -5.004 2.345 8.819 1.00 15.59 62 ALA C O 1
ATOM 3211 N N . ALA C 1 63 ? -5.711 0.232 9.152 1.00 14.13 63 ALA C N 1
ATOM 3212 C CA . ALA C 1 63 ? -5.628 -0.195 7.742 1.00 14.06 63 ALA C CA 1
ATOM 3213 C C . ALA C 1 63 ? -5.983 0.877 6.699 1.00 13.40 63 ALA C C 1
ATOM 3214 O O . ALA C 1 63 ? -5.151 1.131 5.801 1.00 14.04 63 ALA C O 1
ATOM 3216 N N . PRO C 1 64 ? -7.212 1.471 6.769 1.00 12.15 64 PRO C N 1
ATOM 3217 C CA . PRO C 1 64 ? -7.490 2.465 5.713 1.00 12.21 64 PRO C CA 1
ATOM 3218 C C . PRO C 1 64 ? -6.561 3.708 5.719 1.00 12.16 64 PRO C C 1
ATOM 3219 O O . PRO C 1 64 ? -6.238 4.237 4.661 1.00 13.47 64 PRO C O 1
ATOM 3223 N N . VAL C 1 65 ? -6.139 4.165 6.892 1.00 12.66 65 VAL C N 1
ATOM 3224 C CA . VAL C 1 65 ? -5.094 5.234 6.964 1.00 13.15 65 VAL C CA 1
ATOM 3225 C C . VAL C 1 65 ? -3.776 4.813 6.316 1.00 14.21 65 VAL C C 1
ATOM 3226 O O . VAL C 1 65 ? -3.161 5.588 5.540 1.00 14.57 65 VAL C O 1
ATOM 3230 N N . LEU C 1 66 ? -3.320 3.595 6.618 1.00 14.78 66 LEU C N 1
ATOM 3231 C CA . LEU C 1 66 ? -2.045 3.148 6.074 1.00 15.75 66 LEU C CA 1
ATOM 3232 C C . LEU C 1 66 ? -2.153 3.063 4.563 1.00 15.71 66 LEU C C 1
ATOM 3233 O O . LEU C 1 66 ? -1.230 3.468 3.850 1.00 15.88 66 LEU C O 1
ATOM 3238 N N . TRP C 1 67 ? -3.301 2.567 4.076 1.00 15.79 67 TRP C N 1
ATOM 3239 C CA . TRP C 1 67 ? -3.525 2.440 2.635 1.00 15.89 67 TRP C CA 1
ATOM 3240 C C . TRP C 1 67 ? -3.492 3.841 2.007 1.00 16.00 67 TRP C C 1
ATOM 3241 O O . TRP C 1 67 ? -2.748 4.104 1.051 1.00 15.16 67 TRP C O 1
ATOM 3252 N N . THR C 1 68 ? -4.303 4.739 2.551 1.00 14.32 68 THR C N 1
ATOM 3253 C CA . THR C 1 68 ? -4.476 6.034 1.938 1.00 14.85 68 THR C CA 1
ATOM 3254 C C . THR C 1 68 ? -3.221 6.897 2.029 1.00 15.58 68 THR C C 1
ATOM 3255 O O . THR C 1 68 ? -2.909 7.643 1.090 1.00 15.35 68 THR C O 1
ATOM 3259 N N . GLN C 1 69 ? -2.492 6.805 3.137 1.00 16.62 69 GLN C N 1
ATOM 3260 C CA . GLN C 1 69 ? -1.167 7.441 3.193 1.00 18.24 69 GLN C CA 1
ATOM 3261 C C . GLN C 1 69 ? -0.240 7.063 2.049 1.00 20.09 69 GLN C C 1
ATOM 3262 O O . GLN C 1 69 ? 0.447 7.938 1.472 1.00 20.14 69 GLN C O 1
ATOM 3268 N N . GLN C 1 70 ? -0.226 5.771 1.707 1.00 19.62 70 GLN C N 1
ATOM 3269 C CA . GLN C 1 70 ? 0.554 5.294 0.561 1.00 20.59 70 GLN C CA 1
ATOM 3270 C C . GLN C 1 70 ? 0.041 5.866 -0.759 1.00 19.97 70 GLN C C 1
ATOM 3271 O O . GLN C 1 70 ? 0.814 6.398 -1.543 1.00 21.33 70 GLN C O 1
ATOM 3277 N N . VAL C 1 71 ? -1.264 5.769 -0.994 1.00 19.13 71 VAL C N 1
ATOM 3278 C CA . VAL C 1 71 ? -1.871 6.273 -2.229 1.00 19.31 71 VAL C CA 1
ATOM 3279 C C . VAL C 1 71 ? -1.644 7.780 -2.456 1.00 19.31 71 VAL C C 1
ATOM 3280 O O . VAL C 1 71 ? -1.347 8.202 -3.589 1.00 18.91 71 VAL C O 1
ATOM 3284 N N . LEU C 1 72 ? -1.718 8.577 -1.384 1.00 18.48 72 LEU C N 1
ATOM 3285 C CA . LEU C 1 72 ? -1.555 10.035 -1.534 1.00 19.06 72 LEU C CA 1
ATOM 3286 C C . LEU C 1 72 ? -0.160 10.517 -1.955 1.00 19.58 72 LEU C C 1
ATOM 3287 O O . LEU C 1 72 ? -0.008 11.679 -2.352 1.00 18.68 72 LEU C O 1
ATOM 3292 N N . THR C 1 73 ? 0.848 9.639 -1.874 1.00 20.82 73 THR C N 1
ATOM 3293 C CA . THR C 1 73 ? 2.203 9.995 -2.290 1.00 21.60 73 THR C CA 1
ATOM 3294 C C . THR C 1 73 ? 2.248 10.307 -3.775 1.00 22.14 73 THR C C 1
ATOM 3295 O O . THR C 1 73 ? 3.161 11.001 -4.217 1.00 23.22 73 THR C O 1
ATOM 3299 N N . THR C 1 74 ? 1.225 9.852 -4.510 1.00 21.36 74 THR C N 1
ATOM 3300 C CA . THR C 1 74 ? 1.092 10.113 -5.954 1.00 21.60 74 THR C CA 1
ATOM 3301 C C . THR C 1 74 ? 0.504 11.495 -6.240 1.00 20.78 74 THR C C 1
ATOM 3302 O O . THR C 1 74 ? 0.682 12.029 -7.329 1.00 21.13 74 THR C O 1
ATOM 3306 N N . GLY C 1 75 ? -0.188 12.068 -5.258 1.00 19.57 75 GLY C N 1
ATOM 3307 C CA . GLY C 1 75 ? -0.856 13.357 -5.440 1.00 19.48 75 GLY C CA 1
ATOM 3308 C C . GLY C 1 75 ? -2.061 13.272 -6.376 1.00 19.36 75 GLY C C 1
ATOM 3309 O O . GLY C 1 75 ? -2.529 14.287 -6.876 1.00 18.65 75 GLY C O 1
ATOM 3310 N N . ARG C 1 76 ? -2.601 12.063 -6.566 1.00 18.94 76 ARG C N 1
ATOM 3311 C CA . ARG C 1 76 ? -3.690 11.843 -7.514 1.00 19.29 76 ARG C CA 1
ATOM 3312 C C . ARG C 1 76 ? -4.825 10.985 -6.905 1.00 18.56 76 ARG C C 1
ATOM 3313 O O . ARG C 1 76 ? -4.581 9.909 -6.356 1.00 19.55 76 ARG C O 1
ATOM 3321 N N . LEU C 1 77 ? -6.056 11.448 -7.004 1.00 17.81 77 LEU C N 1
ATOM 3322 C CA . LEU C 1 77 ? -7.171 10.600 -6.627 1.00 16.22 77 LEU C CA 1
ATOM 3323 C C . LEU C 1 77 ? -8.315 10.666 -7.629 1.00 16.60 77 LEU C C 1
ATOM 3324 O O . LEU C 1 77 ? -8.694 11.750 -8.104 1.00 16.03 77 LEU C O 1
ATOM 3329 N N . ARG C 1 78 ? -8.884 9.498 -7.911 1.00 16.90 78 ARG C N 1
ATOM 3330 C CA . ARG C 1 78 ? -10.131 9.426 -8.648 1.00 16.84 78 ARG C CA 1
ATOM 3331 C C . ARG C 1 78 ? -11.354 9.371 -7.722 1.00 16.14 78 ARG C C 1
ATOM 3332 O O . ARG C 1 78 ? -12.424 9.877 -8.059 1.00 15.52 78 ARG C O 1
ATOM 3340 N N . ALA C 1 79 ? -11.207 8.728 -6.564 1.00 15.58 79 ALA C N 1
ATOM 3341 C CA . ALA C 1 79 ? -12.394 8.436 -5.723 1.00 14.06 79 ALA C CA 1
ATOM 3342 C C . ALA C 1 79 ? -11.992 8.305 -4.268 1.00 14.16 79 ALA C C 1
ATOM 3343 O O . ALA C 1 79 ? -10.839 8.015 -3.980 1.00 13.13 79 ALA C O 1
ATOM 3345 N N . VAL C 1 80 ? -12.952 8.514 -3.374 1.00 13.40 80 VAL C N 1
ATOM 3346 C CA . VAL C 1 80 ? -12.780 8.191 -1.944 1.00 13.12 80 VAL C CA 1
ATOM 3347 C C . VAL C 1 80 ? -13.953 7.303 -1.602 1.00 13.97 80 VAL C C 1
ATOM 3348 O O . VAL C 1 80 ? -15.111 7.679 -1.829 1.00 14.01 80 VAL C O 1
ATOM 3352 N N . ILE C 1 81 ? -13.669 6.129 -1.041 1.00 13.21 81 ILE C N 1
ATOM 3353 C CA . ILE C 1 81 ? -14.733 5.281 -0.511 1.00 13.05 81 ILE C CA 1
ATOM 3354 C C . ILE C 1 81 ? -14.606 5.290 1.007 1.00 12.66 81 ILE C C 1
ATOM 3355 O O . ILE C 1 81 ? -13.505 5.079 1.532 1.00 12.41 81 ILE C O 1
ATOM 3360 N N . LEU C 1 82 ? -15.731 5.561 1.687 1.00 13.16 82 LEU C N 1
ATOM 3361 C CA . LEU C 1 82 ? -15.739 5.681 3.168 1.00 13.69 82 LEU C CA 1
ATOM 3362 C C . LEU C 1 82 ? -16.837 4.813 3.783 1.00 14.44 82 LEU C C 1
ATOM 3363 O O . LEU C 1 82 ? -17.968 4.825 3.316 1.00 14.76 82 LEU C O 1
ATOM 3368 N N . ASN C 1 83 ? -16.516 4.072 4.845 1.00 14.05 83 ASN C N 1
ATOM 3369 C CA . ASN C 1 83 ? -17.571 3.356 5.545 1.00 14.39 83 ASN C CA 1
ATOM 3370 C C . ASN C 1 83 ? -17.712 3.749 6.995 1.00 13.32 83 ASN C C 1
ATOM 3371 O O . ASN C 1 83 ? -16.726 4.050 7.658 1.00 12.89 83 ASN C O 1
ATOM 3376 N N . SER C 1 84 ? -18.935 3.679 7.500 1.00 13.30 84 SER C N 1
ATOM 3377 C CA . SER C 1 84 ? -19.128 3.696 8.946 1.00 13.78 84 SER C CA 1
ATOM 3378 C C . SER C 1 84 ? -19.450 2.265 9.369 1.00 14.51 84 SER C C 1
ATOM 3379 O O . SER C 1 84 ? -19.373 1.347 8.546 1.00 15.24 84 SER C O 1
ATOM 3382 N N . GLY C 1 85 ? -19.762 2.066 10.637 1.00 15.08 85 GLY C N 1
ATOM 3383 C CA . GLY C 1 85 ? -20.029 0.710 11.108 1.00 16.60 85 GLY C CA 1
ATOM 3384 C C . GLY C 1 85 ? -18.801 -0.164 11.314 1.00 17.27 85 GLY C C 1
ATOM 3385 O O . GLY C 1 85 ? -18.929 -1.385 11.547 1.00 18.27 85 GLY C O 1
ATOM 3386 N N . GLY C 1 86 ? -17.617 0.429 11.263 1.00 16.29 86 GLY C N 1
ATOM 3387 C CA . GLY C 1 86 ? -16.398 -0.273 11.643 1.00 16.34 86 GLY C CA 1
ATOM 3388 C C . GLY C 1 86 ? -15.151 0.437 11.187 1.00 15.62 86 GLY C C 1
ATOM 3389 O O . GLY C 1 86 ? -15.014 0.795 10.026 1.00 13.91 86 GLY C O 1
ATOM 3390 N N . ALA C 1 87 ? -14.214 0.597 12.108 1.00 15.67 87 ALA C N 1
ATOM 3391 C CA . ALA C 1 87 ? -12.969 1.303 11.840 1.00 15.89 87 ALA C CA 1
ATOM 3392 C C . ALA C 1 87 ? -11.933 0.514 11.023 1.00 14.77 87 ALA C C 1
ATOM 3393 O O . ALA C 1 87 ? -10.984 1.103 10.524 1.00 14.98 87 ALA C O 1
ATOM 3395 N N . ASN C 1 88 ? -12.084 -0.817 10.916 1.00 13.93 88 ASN C N 1
ATOM 3396 C CA . ASN C 1 88 ? -11.001 -1.657 10.376 1.00 13.84 88 ASN C CA 1
ATOM 3397 C C . ASN C 1 88 ? -9.619 -1.266 10.934 1.00 13.48 88 ASN C C 1
ATOM 3398 O O . ASN C 1 88 ? -8.639 -1.037 10.190 1.00 13.34 88 ASN C O 1
ATOM 3403 N N . ALA C 1 89 ? -9.584 -1.146 12.266 1.00 13.18 89 ALA C N 1
ATOM 3404 C CA . ALA C 1 89 ? -8.417 -0.694 13.003 1.00 14.58 89 ALA C CA 1
ATOM 3405 C C . ALA C 1 89 ? -7.955 -1.827 13.908 1.00 13.73 89 ALA C C 1
ATOM 3406 O O . ALA C 1 89 ? -8.776 -2.558 14.399 1.00 14.75 89 ALA C O 1
ATOM 3408 N N . CYS C 1 90 ? -6.643 -1.964 14.086 1.00 15.55 90 CYS C N 1
ATOM 3409 C CA . CYS C 1 90 ? -6.046 -3.095 14.881 1.00 14.54 90 CYS C CA 1
ATOM 3410 C C . CYS C 1 90 ? -6.547 -4.427 14.346 1.00 14.48 90 CYS C C 1
ATOM 3411 O O . CYS C 1 90 ? -7.002 -5.299 15.096 1.00 14.03 90 CYS C O 1
ATOM 3414 N N . THR C 1 91 ? -6.495 -4.544 13.025 1.00 14.67 91 THR C N 1
ATOM 3415 C CA . THR C 1 91 ? -6.943 -5.743 12.316 1.00 15.49 91 THR C CA 1
ATOM 3416 C C . THR C 1 91 ? -5.796 -6.390 11.515 1.00 16.68 91 THR C C 1
ATOM 3417 O O . THR C 1 91 ? -6.008 -7.404 10.802 1.00 16.71 91 THR C O 1
ATOM 3421 N N . GLY C 1 92 ? -4.589 -5.829 11.622 1.00 16.64 92 GLY C N 1
ATOM 3422 C CA . GLY C 1 92 ? -3.377 -6.530 11.148 1.00 17.74 92 GLY C CA 1
ATOM 3423 C C . GLY C 1 92 ? -3.310 -6.692 9.635 1.00 17.95 92 GLY C C 1
ATOM 3424 O O . GLY C 1 92 ? -3.982 -5.955 8.901 1.00 18.16 92 GLY C O 1
ATOM 3425 N N . PRO C 1 93 ? -2.500 -7.650 9.159 1.00 18.86 93 PRO C N 1
ATOM 3426 C CA . PRO C 1 93 ? -2.355 -7.718 7.693 1.00 18.85 93 PRO C CA 1
ATOM 3427 C C . PRO C 1 93 ? -3.654 -8.069 6.975 1.00 18.31 93 PRO C C 1
ATOM 3428 O O . PRO C 1 93 ? -3.909 -7.563 5.860 1.00 18.54 93 PRO C O 1
ATOM 3432 N N . ALA C 1 94 ? -4.479 -8.892 7.609 1.00 17.88 94 ALA C N 1
ATOM 3433 C CA . ALA C 1 94 ? -5.764 -9.280 7.023 1.00 18.19 94 ALA C CA 1
ATOM 3434 C C . ALA C 1 94 ? -6.694 -8.080 6.858 1.00 17.31 94 ALA C C 1
ATOM 3435 O O . ALA C 1 94 ? -7.359 -7.947 5.823 1.00 17.88 94 ALA C O 1
ATOM 3437 N N . GLY C 1 95 ? -6.707 -7.195 7.859 1.00 17.06 95 GLY C N 1
ATOM 3438 C CA . GLY C 1 95 ? -7.443 -5.927 7.763 1.00 16.26 95 GLY C CA 1
ATOM 3439 C C . GLY C 1 95 ? -6.950 -5.038 6.629 1.00 15.73 95 GLY C C 1
ATOM 3440 O O . GLY C 1 95 ? -7.733 -4.449 5.905 1.00 14.82 95 GLY C O 1
ATOM 3441 N N . PHE C 1 96 ? -5.634 -4.957 6.456 1.00 15.91 96 PHE C N 1
ATOM 3442 C CA . PHE C 1 96 ? -5.050 -4.232 5.334 1.00 15.75 96 PHE C CA 1
ATOM 3443 C C . PHE C 1 96 ? -5.416 -4.876 3.995 1.00 15.62 96 PHE C C 1
ATOM 3444 O O . PHE C 1 96 ? -5.643 -4.168 3.032 1.00 14.11 96 PHE C O 1
ATOM 3452 N N . ALA C 1 97 ? -5.506 -6.208 3.948 1.00 15.70 97 ALA C N 1
ATOM 3453 C CA . ALA C 1 97 ? -5.947 -6.884 2.720 1.00 15.94 97 ALA C CA 1
ATOM 3454 C C . ALA C 1 97 ? -7.372 -6.517 2.370 1.00 16.04 97 ALA C C 1
ATOM 3455 O O . ALA C 1 97 ? -7.705 -6.348 1.201 1.00 16.30 97 ALA C O 1
ATOM 3457 N N . ASP C 1 98 ? -8.208 -6.366 3.391 1.00 15.25 98 ASP C N 1
ATOM 3458 C CA . ASP C 1 98 ? -9.605 -5.974 3.173 1.00 15.99 98 ASP C CA 1
ATOM 3459 C C . ASP C 1 98 ? -9.690 -4.551 2.613 1.00 15.10 98 ASP C C 1
ATOM 3460 O O . ASP C 1 98 ? -10.545 -4.262 1.757 1.00 15.26 98 ASP C O 1
ATOM 3465 N N . THR C 1 99 ? -8.862 -3.656 3.161 1.00 14.57 99 THR C N 1
ATOM 3466 C CA . THR C 1 99 ? -8.769 -2.287 2.633 1.00 14.93 99 THR C CA 1
ATOM 3467 C C . THR C 1 99 ? -8.371 -2.285 1.153 1.00 15.49 99 THR C C 1
ATOM 3468 O O . THR C 1 99 ? -9.013 -1.598 0.342 1.00 15.87 99 THR C O 1
ATOM 3472 N N . HIS C 1 100 ? -7.300 -3.017 0.818 1.00 15.87 100 HIS C N 1
ATOM 3473 C CA . HIS C 1 100 ? -6.859 -3.161 -0.574 1.00 17.10 100 HIS C CA 1
ATOM 3474 C C . HIS C 1 100 ? -8.027 -3.722 -1.423 1.00 18.19 100 HIS C C 1
ATOM 3475 O O . HIS C 1 100 ? -8.367 -3.188 -2.500 1.00 17.60 100 HIS C O 1
ATOM 3482 N N . ALA C 1 101 ? -8.694 -4.762 -0.918 1.00 17.17 101 ALA C N 1
ATOM 3483 C CA . ALA C 1 101 ? -9.803 -5.360 -1.662 1.00 16.70 101 ALA C CA 1
ATOM 3484 C C . ALA C 1 101 ? -10.923 -4.368 -1.924 1.00 15.42 101 ALA C C 1
ATOM 3485 O O . ALA C 1 101 ? -11.537 -4.419 -2.981 1.00 16.18 101 ALA C O 1
ATOM 3487 N N . THR C 1 102 ? -11.161 -3.446 -0.990 1.00 14.77 102 THR C N 1
ATOM 3488 C CA . THR C 1 102 ? -12.220 -2.431 -1.149 1.00 14.61 102 THR C CA 1
ATOM 3489 C C . THR C 1 102 ? -11.828 -1.483 -2.275 1.00 14.98 102 THR C C 1
ATOM 3490 O O . THR C 1 102 ? -12.623 -1.178 -3.157 1.00 15.58 102 THR C O 1
ATOM 3494 N N . ALA C 1 103 ? -10.595 -1.002 -2.242 1.00 15.51 103 ALA C N 1
ATOM 3495 C CA . ALA C 1 103 ? -10.120 -0.072 -3.273 1.00 16.13 103 ALA C CA 1
ATOM 3496 C C . ALA C 1 103 ? -10.163 -0.739 -4.642 1.00 16.96 103 ALA C C 1
ATOM 3497 O O . ALA C 1 103 ? -10.583 -0.116 -5.629 1.00 17.13 103 ALA C O 1
ATOM 3499 N N . GLU C 1 104 ? -9.709 -1.989 -4.715 1.00 16.60 104 GLU C N 1
ATOM 3500 C CA . GLU C 1 104 ? -9.769 -2.727 -5.995 1.00 17.39 104 GLU C CA 1
ATOM 3501 C C . GLU C 1 104 ? -11.222 -2.871 -6.498 1.00 16.27 104 GLU C C 1
ATOM 3502 O O . GLU C 1 104 ? -11.479 -2.781 -7.704 1.00 15.51 104 GLU C O 1
ATOM 3508 N N . ALA C 1 105 ? -12.146 -3.106 -5.571 1.00 15.20 105 ALA C N 1
ATOM 3509 C CA . ALA C 1 105 ? -13.557 -3.286 -5.920 1.00 16.27 105 ALA C CA 1
ATOM 3510 C C . ALA C 1 105 ? -14.176 -1.986 -6.421 1.00 16.65 105 ALA C C 1
ATOM 3511 O O . ALA C 1 105 ? -15.019 -1.993 -7.349 1.00 18.32 105 ALA C O 1
ATOM 3513 N N . VAL C 1 106 ? -13.788 -0.870 -5.794 1.00 15.78 106 VAL C N 1
ATOM 3514 C CA . VAL C 1 106 ? -14.257 0.441 -6.260 1.00 15.21 106 VAL C CA 1
ATOM 3515 C C . VAL C 1 106 ? -13.694 0.712 -7.674 1.00 15.31 106 VAL C C 1
ATOM 3516 O O . VAL C 1 106 ? -14.421 1.143 -8.597 1.00 16.31 106 VAL C O 1
ATOM 3520 N N . ALA C 1 107 ? -12.407 0.429 -7.862 1.00 14.96 107 ALA C N 1
ATOM 3521 C CA . ALA C 1 107 ? -11.747 0.665 -9.164 1.00 16.07 107 ALA C CA 1
ATOM 3522 C C . ALA C 1 107 ? -12.366 -0.178 -10.267 1.00 16.24 107 ALA C C 1
ATOM 3523 O O . ALA C 1 107 ? -12.603 0.316 -11.388 1.00 16.45 107 ALA C O 1
ATOM 3525 N N . ALA C 1 108 ? -12.681 -1.432 -9.941 1.00 16.59 108 ALA C N 1
ATOM 3526 C CA . ALA C 1 108 ? -13.320 -2.349 -10.901 1.00 17.43 108 ALA C CA 1
ATOM 3527 C C . ALA C 1 108 ? -14.754 -1.905 -11.265 1.00 18.07 108 ALA C C 1
ATOM 3528 O O . ALA C 1 108 ? -15.156 -1.908 -12.454 1.00 19.37 108 ALA C O 1
ATOM 3530 N N . ALA C 1 109 ? -15.504 -1.455 -10.260 1.00 19.05 109 ALA C N 1
ATOM 3531 C CA . ALA C 1 109 ? -16.881 -0.995 -10.464 1.00 19.27 109 ALA C CA 1
ATOM 3532 C C . ALA C 1 109 ? -16.899 0.277 -11.307 1.00 19.71 109 ALA C C 1
ATOM 3533 O O . ALA C 1 109 ? -17.765 0.407 -12.180 1.00 20.24 109 ALA C O 1
ATOM 3535 N N . LEU C 1 110 ? -15.983 1.208 -11.019 1.00 20.06 110 LEU C N 1
ATOM 3536 C CA . LEU C 1 110 ? -15.866 2.447 -11.807 1.00 20.30 110 LEU C CA 1
ATOM 3537 C C . LEU C 1 110 ? -15.431 2.139 -13.239 1.00 20.95 110 LEU C C 1
ATOM 3538 O O . LEU C 1 110 ? -16.016 2.672 -14.185 1.00 20.19 110 LEU C O 1
ATOM 3543 N N . SER C 1 111 ? -14.404 1.296 -13.384 1.00 21.41 111 SER C N 1
ATOM 3544 C CA . SER C 1 111 ? -13.930 0.891 -14.721 1.00 22.12 111 SER C CA 1
ATOM 3545 C C . SER C 1 111 ? -15.084 0.286 -15.537 1.00 22.94 111 SER C C 1
ATOM 3546 O O . SER C 1 111 ? -15.280 0.660 -16.701 1.00 22.37 111 SER C O 1
ATOM 3549 N N . ASP C 1 112 ? -15.865 -0.615 -14.925 1.00 23.76 112 ASP C N 1
ATOM 3550 C CA . ASP C 1 112 ? -17.012 -1.240 -15.611 1.00 24.97 112 ASP C CA 1
ATOM 3551 C C . ASP C 1 112 ? -18.082 -0.216 -15.982 1.00 25.32 112 ASP C C 1
ATOM 3552 O O . ASP C 1 112 ? -18.725 -0.303 -17.042 1.00 25.65 112 ASP C O 1
ATOM 3557 N N . TRP C 1 113 ? -18.256 0.761 -15.101 1.00 24.66 113 TRP C N 1
ATOM 3558 C CA . TRP C 1 113 ? -19.237 1.829 -15.238 1.00 25.23 113 TRP C CA 1
ATOM 3559 C C . TRP C 1 113 ? -18.849 2.788 -16.377 1.00 25.44 113 TRP C C 1
ATOM 3560 O O . TRP C 1 113 ? -19.677 3.543 -16.857 1.00 25.50 113 TRP C O 1
ATOM 3571 N N . GLY C 1 114 ? -17.587 2.751 -16.802 1.00 26.36 114 GLY C N 1
ATOM 3572 C CA . GLY C 1 114 ? -17.128 3.572 -17.940 1.00 27.02 114 GLY C CA 1
ATOM 3573 C C . GLY C 1 114 ? -15.886 4.435 -17.755 1.00 27.27 114 GLY C C 1
ATOM 3574 O O . GLY C 1 114 ? -15.417 5.074 -18.701 1.00 27.99 114 GLY C O 1
ATOM 3575 N N . THR C 1 115 ? -15.336 4.469 -16.546 1.00 26.72 115 THR C N 1
ATOM 3576 C CA . THR C 1 115 ? -14.147 5.273 -16.273 1.00 25.71 115 THR C CA 1
ATOM 3577 C C . THR C 1 115 ? -12.982 4.404 -15.752 1.00 25.82 115 THR C C 1
ATOM 3578 O O . THR C 1 115 ? -12.983 3.969 -14.598 1.00 24.29 115 THR C O 1
ATOM 3582 N N . GLU C 1 116 ? -11.974 4.186 -16.596 1.00 25.38 116 GLU C N 1
ATOM 3583 C CA . GLU C 1 116 ? -10.846 3.317 -16.254 1.00 25.79 116 GLU C CA 1
ATOM 3584 C C . GLU C 1 116 ? -10.091 3.839 -15.028 1.00 24.80 116 GLU C C 1
ATOM 3585 O O . GLU C 1 116 ? -9.519 4.935 -15.044 1.00 25.47 116 GLU C O 1
ATOM 3591 N N . THR C 1 117 ? -10.096 3.026 -13.974 1.00 23.41 117 THR C N 1
ATOM 3592 C CA . THR C 1 117 ? -9.575 3.393 -12.660 1.00 22.45 117 THR C CA 1
ATOM 3593 C C . THR C 1 117 ? -8.771 2.216 -12.121 1.00 21.56 117 THR C C 1
ATOM 3594 O O . THR C 1 117 ? -9.160 1.066 -12.287 1.00 22.23 117 THR C O 1
ATOM 3598 N N . GLY C 1 118 ? -7.641 2.514 -11.498 1.00 21.03 118 GLY C N 1
ATOM 3599 C CA . GLY C 1 118 ? -6.885 1.505 -10.764 1.00 19.41 118 GLY C CA 1
ATOM 3600 C C . GLY C 1 118 ? -7.045 1.699 -9.274 1.00 18.85 118 GLY C C 1
ATOM 3601 O O . GLY C 1 118 ? -7.397 2.802 -8.807 1.00 18.17 118 GLY C O 1
ATOM 3602 N N . ALA C 1 119 ? -6.763 0.649 -8.506 1.00 18.53 119 ALA C N 1
ATOM 3603 C CA . ALA C 1 119 ? -6.972 0.735 -7.050 1.00 18.84 119 ALA C CA 1
ATOM 3604 C C . ALA C 1 119 ? -6.176 1.852 -6.393 1.00 19.04 119 ALA C C 1
ATOM 3605 O O . ALA C 1 119 ? -6.638 2.448 -5.403 1.00 17.89 119 ALA C O 1
ATOM 3607 N N . ILE C 1 120 ? -4.988 2.124 -6.952 1.00 19.94 120 ILE C N 1
ATOM 3608 C CA . ILE C 1 120 ? -4.064 3.126 -6.435 1.00 20.32 120 ILE C CA 1
ATOM 3609 C C . ILE C 1 120 ? -4.637 4.540 -6.558 1.00 19.84 120 ILE C C 1
ATOM 3610 O O . ILE C 1 120 ? -4.077 5.477 -5.984 1.00 19.54 120 ILE C O 1
ATOM 3615 N N . GLU C 1 121 ? -5.731 4.689 -7.310 1.00 17.56 121 GLU C N 1
ATOM 3616 C CA . GLU C 1 121 ? -6.415 5.982 -7.445 1.00 17.68 121 GLU C CA 1
ATOM 3617 C C . GLU C 1 121 ? -7.616 6.163 -6.489 1.00 16.40 121 GLU C C 1
ATOM 3618 O O . GLU C 1 121 ? -8.298 7.179 -6.548 1.00 15.82 121 GLU C O 1
ATOM 3624 N N . VAL C 1 122 ? -7.826 5.195 -5.597 1.00 14.90 122 VAL C N 1
ATOM 3625 C CA . VAL C 1 122 ? -8.964 5.181 -4.683 1.00 14.22 122 VAL C CA 1
ATOM 3626 C C . VAL C 1 122 ? -8.516 5.280 -3.204 1.00 14.13 122 VAL C C 1
ATOM 3627 O O . VAL C 1 122 ? -7.810 4.375 -2.710 1.00 14.57 122 VAL C O 1
ATOM 3631 N N . ALA C 1 123 ? -8.899 6.370 -2.533 1.00 12.99 123 ALA C N 1
ATOM 3632 C CA . ALA C 1 123 ? -8.641 6.552 -1.098 1.00 13.01 123 ALA C CA 1
ATOM 3633 C C . ALA C 1 123 ? -9.674 5.755 -0.315 1.00 11.84 123 ALA C C 1
ATOM 3634 O O . ALA C 1 123 ? -10.803 5.609 -0.759 1.00 12.66 123 ALA C O 1
ATOM 3636 N N . VAL C 1 124 ? -9.288 5.238 0.851 1.00 11.59 124 VAL C N 1
ATOM 3637 C CA . VAL C 1 124 ? -10.238 4.466 1.632 1.00 12.09 124 VAL C CA 1
ATOM 3638 C C . VAL C 1 124 ? -10.279 5.018 3.042 1.00 11.82 124 VAL C C 1
ATOM 3639 O O . VAL C 1 124 ? -9.215 5.189 3.680 1.00 13.98 124 VAL C O 1
ATOM 3643 N N . CYS C 1 125 ? -11.489 5.279 3.550 1.00 13.35 125 CYS C N 1
ATOM 3644 C CA . CYS C 1 125 ? -11.621 5.672 4.960 1.00 13.72 125 CYS C CA 1
ATOM 3645 C C . CYS C 1 125 ? -12.625 4.800 5.669 1.00 12.88 125 CYS C C 1
ATOM 3646 O O . CYS C 1 125 ? -13.611 4.392 5.082 1.00 13.55 125 CYS C O 1
ATOM 3649 N N . SER C 1 126 ? -12.391 4.555 6.951 1.00 13.57 126 SER C N 1
ATOM 3650 C CA . SER C 1 126 ? -13.352 3.849 7.786 1.00 12.56 126 SER C CA 1
ATOM 3651 C C . SER C 1 126 ? -13.538 4.534 9.124 1.00 13.28 126 SER C C 1
ATOM 3652 O O . SER C 1 126 ? -12.609 5.230 9.615 1.00 13.26 126 SER C O 1
ATOM 3655 N N . THR C 1 127 ? -14.691 4.267 9.749 1.00 12.46 127 THR C N 1
ATOM 3656 C CA . THR C 1 127 ? -14.970 4.769 11.095 1.00 13.00 127 THR C CA 1
ATOM 3657 C C . THR C 1 127 ? -15.924 3.867 11.871 1.00 13.95 127 THR C C 1
ATOM 3658 O O . THR C 1 127 ? -16.840 3.308 11.290 1.00 12.46 127 THR C O 1
ATOM 3662 N N . GLY C 1 128 ? -15.670 3.742 13.180 1.00 14.77 128 GLY C N 1
ATOM 3663 C CA . GLY C 1 128 ? -16.520 2.936 14.077 1.00 16.12 128 GLY C CA 1
ATOM 3664 C C . GLY C 1 128 ? -15.718 2.175 15.118 1.00 16.10 128 GLY C C 1
ATOM 3665 O O . GLY C 1 128 ? -14.660 2.630 15.546 1.00 17.01 128 GLY C O 1
ATOM 3666 N N . LEU C 1 129 ? -16.236 1.017 15.539 1.00 16.45 129 LEU C N 1
ATOM 3667 C CA . LEU C 1 129 ? -15.552 0.203 16.556 1.00 18.13 129 LEU C CA 1
ATOM 3668 C C . LEU C 1 129 ? -14.146 -0.257 16.114 1.00 17.12 129 LEU C C 1
ATOM 3669 O O . LEU C 1 129 ? -13.945 -0.677 14.983 1.00 17.47 129 LEU C O 1
ATOM 3674 N N . ILE C 1 130 ? -13.174 -0.157 17.021 1.00 17.35 130 ILE C N 1
ATOM 3675 C CA . ILE C 1 130 ? -11.806 -0.615 16.770 1.00 17.36 130 ILE C CA 1
ATOM 3676 C C . ILE C 1 130 ? -11.721 -2.098 17.133 1.00 18.26 130 ILE C C 1
ATOM 3677 O O . ILE C 1 130 ? -12.234 -2.512 18.171 1.00 18.24 130 ILE C O 1
ATOM 3682 N N . GLY C 1 131 ? -11.083 -2.875 16.273 1.00 19.17 131 GLY C N 1
ATOM 3683 C CA . GLY C 1 131 ? -10.745 -4.274 16.578 1.00 20.48 131 GLY C CA 1
ATOM 3684 C C . GLY C 1 131 ? -11.565 -5.344 15.869 1.00 21.56 131 GLY C C 1
ATOM 3685 O O . GLY C 1 131 ? -11.206 -6.522 15.903 1.00 22.42 131 GLY C O 1
ATOM 3686 N N . ASP C 1 132 ? -12.683 -4.972 15.256 1.00 22.19 132 ASP C N 1
ATOM 3687 C CA . ASP C 1 132 ? -13.447 -5.963 14.467 1.00 21.95 132 ASP C CA 1
ATOM 3688 C C . ASP C 1 132 ? -13.067 -5.891 12.998 1.00 21.83 132 ASP C C 1
ATOM 3689 O O . ASP C 1 132 ? -12.805 -4.812 12.487 1.00 19.72 132 ASP C O 1
ATOM 3694 N N . ARG C 1 133 ? -13.057 -7.027 12.295 1.00 21.73 133 ARG C N 1
ATOM 3695 C CA . ARG C 1 133 ? -12.877 -6.970 10.836 1.00 21.91 133 ARG C CA 1
ATOM 3696 C C . ARG C 1 133 ? -14.191 -6.560 10.143 1.00 21.73 133 ARG C C 1
ATOM 3697 O O . ARG C 1 133 ? -15.270 -6.702 10.700 1.00 21.48 133 ARG C O 1
ATOM 3705 N N . LEU C 1 134 ? -14.092 -6.041 8.923 1.00 20.96 134 LEU C N 1
ATOM 3706 C CA . LEU C 1 134 ? -15.270 -5.628 8.143 1.00 21.74 134 LEU C CA 1
ATOM 3707 C C . LEU C 1 134 ? -16.052 -6.806 7.571 1.00 21.18 134 LEU C C 1
ATOM 3708 O O . LEU C 1 134 ? -15.430 -7.810 7.210 1.00 21.22 134 LEU C O 1
ATOM 3713 N N . PRO C 1 135 ? -17.397 -6.670 7.457 1.00 21.28 135 PRO C N 1
ATOM 3714 C CA . PRO C 1 135 ? -18.187 -7.699 6.731 1.00 21.23 135 PRO C CA 1
ATOM 3715 C C . PRO C 1 135 ? -18.045 -7.527 5.217 1.00 20.71 135 PRO C C 1
ATOM 3716 O O . PRO C 1 135 ? -18.801 -6.780 4.597 1.00 20.54 135 PRO C O 1
ATOM 3720 N N . MET C 1 136 ? -17.104 -8.245 4.633 1.00 21.28 136 MET C N 1
ATOM 3721 C CA . MET C 1 136 ? -16.662 -7.950 3.270 1.00 21.38 136 MET C CA 1
ATOM 3722 C C . MET C 1 136 ? -17.752 -8.237 2.230 1.00 21.67 136 MET C C 1
ATOM 3723 O O . MET C 1 136 ? -17.875 -7.489 1.266 1.00 19.64 136 MET C O 1
ATOM 3728 N N . ASP C 1 137 ? -18.552 -9.295 2.419 1.00 22.17 137 ASP C N 1
ATOM 3729 C CA . ASP C 1 137 ? -19.633 -9.572 1.453 1.00 23.50 137 ASP C CA 1
ATOM 3730 C C . ASP C 1 137 ? -20.583 -8.391 1.333 1.00 22.90 137 ASP C C 1
ATOM 3731 O O . ASP C 1 137 ? -20.986 -8.014 0.228 1.00 22.87 137 ASP C O 1
ATOM 3736 N N . LYS C 1 138 ? -20.942 -7.824 2.479 1.00 22.39 138 LYS C N 1
ATOM 3737 C CA . LYS C 1 138 ? -21.836 -6.674 2.545 1.00 22.08 138 LYS C CA 1
ATOM 3738 C C . LYS C 1 138 ? -21.194 -5.431 1.957 1.00 20.71 138 LYS C C 1
ATOM 3739 O O . LYS C 1 138 ? -21.821 -4.732 1.158 1.00 19.83 138 LYS C O 1
ATOM 3745 N N . LEU C 1 139 ? -19.947 -5.166 2.347 1.00 20.38 139 LEU C N 1
ATOM 3746 C CA . LEU C 1 139 ? -19.230 -3.977 1.867 1.00 20.93 139 LEU C CA 1
ATOM 3747 C C . LEU C 1 139 ? -19.042 -4.011 0.332 1.00 20.42 139 LEU C C 1
ATOM 3748 O O . LEU C 1 139 ? -19.221 -3.011 -0.343 1.00 20.59 139 LEU C O 1
ATOM 3753 N N . LEU C 1 140 ? -18.676 -5.163 -0.208 1.00 20.24 140 LEU C N 1
ATOM 3754 C CA . LEU C 1 140 ? -18.373 -5.272 -1.639 1.00 20.47 140 LEU C CA 1
ATOM 3755 C C . LEU C 1 140 ? -19.650 -5.163 -2.464 1.00 19.49 140 LEU C C 1
ATOM 3756 O O . LEU C 1 140 ? -19.620 -4.630 -3.584 1.00 18.86 140 LEU C O 1
ATOM 3761 N N . ALA C 1 141 ? -20.760 -5.662 -1.919 1.00 18.75 141 ALA C N 1
ATOM 3762 C CA . ALA C 1 141 ? -22.067 -5.540 -2.555 1.00 18.80 141 ALA C CA 1
ATOM 3763 C C . ALA C 1 141 ? -22.481 -4.069 -2.529 1.00 17.96 141 ALA C C 1
ATOM 3764 O O . ALA C 1 141 ? -23.001 -3.512 -3.510 1.00 19.02 141 ALA C O 1
ATOM 3766 N N . GLY C 1 142 ? -22.233 -3.434 -1.392 1.00 17.99 142 GLY C N 1
ATOM 3767 C CA . GLY C 1 142 ? -22.480 -2.001 -1.262 1.00 16.96 142 GLY C CA 1
ATOM 3768 C C . GLY C 1 142 ? -21.692 -1.148 -2.259 1.00 17.12 142 GLY C C 1
ATOM 3769 O O . GLY C 1 142 ? -22.228 -0.167 -2.785 1.00 16.04 142 GLY C O 1
ATOM 3770 N N . VAL C 1 143 ? -20.414 -1.506 -2.481 1.00 15.90 143 VAL C N 1
ATOM 3771 C CA . VAL C 1 143 ? -19.535 -0.834 -3.456 1.00 16.68 143 VAL C CA 1
ATOM 3772 C C . VAL C 1 143 ? -20.158 -0.789 -4.857 1.00 17.51 143 VAL C C 1
ATOM 3773 O O . VAL C 1 143 ? -20.254 0.258 -5.471 1.00 16.21 143 VAL C O 1
ATOM 3777 N N . ALA C 1 144 ? -20.591 -1.932 -5.351 1.00 19.18 144 ALA C N 1
ATOM 3778 C CA . ALA C 1 144 ? -21.232 -1.954 -6.654 1.00 19.84 144 ALA C CA 1
ATOM 3779 C C . ALA C 1 144 ? -22.484 -1.065 -6.696 1.00 20.81 144 ALA C C 1
ATOM 3780 O O . ALA C 1 144 ? -22.730 -0.345 -7.665 1.00 20.92 144 ALA C O 1
ATOM 3782 N N . HIS C 1 145 ? -23.281 -1.132 -5.637 1.00 20.69 145 HIS C N 1
ATOM 3783 C CA . HIS C 1 145 ? -24.476 -0.349 -5.515 1.00 21.45 145 HIS C CA 1
ATOM 3784 C C . HIS C 1 145 ? -24.196 1.159 -5.550 1.00 21.37 145 HIS C C 1
ATOM 3785 O O . HIS C 1 145 ? -24.849 1.890 -6.305 1.00 22.22 145 HIS C O 1
ATOM 3792 N N . VAL C 1 146 ? -23.217 1.607 -4.759 1.00 19.23 146 VAL C N 1
ATOM 3793 C CA . VAL C 1 146 ? -22.979 3.041 -4.593 1.00 19.11 146 VAL C CA 1
ATOM 3794 C C . VAL C 1 146 ? -22.384 3.684 -5.853 1.00 18.97 146 VAL C C 1
ATOM 3795 O O . VAL C 1 146 ? -22.634 4.866 -6.138 1.00 18.91 146 VAL C O 1
ATOM 3799 N N . VAL C 1 147 ? -21.647 2.903 -6.641 1.00 18.55 147 VAL C N 1
ATOM 3800 C CA . VAL C 1 147 ? -21.128 3.430 -7.901 1.00 19.39 147 VAL C CA 1
ATOM 3801 C C . VAL C 1 147 ? -22.300 3.761 -8.853 1.00 19.67 147 VAL C C 1
ATOM 3802 O O . VAL C 1 147 ? -22.263 4.737 -9.623 1.00 20.11 147 VAL C O 1
ATOM 3806 N N . HIS C 1 148 ? -23.345 2.952 -8.787 1.00 20.57 148 HIS C N 1
ATOM 3807 C CA . HIS C 1 148 ? -24.534 3.161 -9.619 1.00 21.87 148 HIS C CA 1
ATOM 3808 C C . HIS C 1 148 ? -25.538 4.171 -9.048 1.00 22.76 148 HIS C C 1
ATOM 3809 O O . HIS C 1 148 ? -26.490 4.581 -9.732 1.00 23.59 148 HIS C O 1
ATOM 3816 N N . GLU C 1 149 ? -25.308 4.632 -7.824 1.00 21.81 149 GLU C N 1
ATOM 3817 C CA . GLU C 1 149 ? -26.158 5.677 -7.288 1.00 22.17 149 GLU C CA 1
ATOM 3818 C C . GLU C 1 149 ? -25.522 7.060 -7.325 1.00 21.29 149 GLU C C 1
ATOM 3819 O O . GLU C 1 149 ? -26.229 8.045 -7.196 1.00 21.06 149 GLU C O 1
ATOM 3825 N N . MET C 1 150 ? -24.199 7.147 -7.491 1.00 19.94 150 MET C N 1
ATOM 3826 C CA . MET C 1 150 ? -23.533 8.456 -7.396 1.00 19.27 150 MET C CA 1
ATOM 3827 C C . MET C 1 150 ? -24.025 9.429 -8.462 1.00 19.63 150 MET C C 1
ATOM 3828 O O . MET C 1 150 ? -24.383 9.034 -9.570 1.00 19.94 150 MET C O 1
ATOM 3833 N N . HIS C 1 151 ? -24.053 10.697 -8.090 1.00 18.55 151 HIS C N 1
ATOM 3834 C CA . HIS C 1 151 ? -24.433 11.749 -9.015 1.00 18.54 151 HIS C CA 1
ATOM 3835 C C . HIS C 1 151 ? -23.999 13.107 -8.491 1.00 18.07 151 HIS C C 1
ATOM 3836 O O . HIS C 1 151 ? -23.588 13.273 -7.308 1.00 18.00 151 HIS C O 1
ATOM 3843 N N . GLY C 1 152 ? -24.087 14.083 -9.376 1.00 17.76 152 GLY C N 1
ATOM 3844 C CA . GLY C 1 152 ? -23.587 15.438 -9.105 1.00 18.68 152 GLY C CA 1
ATOM 3845 C C . GLY C 1 152 ? -24.492 16.340 -8.291 1.00 18.48 152 GLY C C 1
ATOM 3846 O O . GLY C 1 152 ? -24.068 17.426 -7.880 1.00 18.74 152 GLY C O 1
ATOM 3847 N N . GLY C 1 153 ? -25.735 15.911 -8.058 1.00 18.54 153 GLY C N 1
ATOM 3848 C CA . GLY C 1 153 ? -26.729 16.711 -7.323 1.00 18.04 153 GLY C CA 1
ATOM 3849 C C . GLY C 1 153 ? -26.377 16.866 -5.855 1.00 16.84 153 GLY C C 1
ATOM 3850 O O . GLY C 1 153 ? -25.644 16.049 -5.294 1.00 16.51 153 GLY C O 1
ATOM 3851 N N . LEU C 1 154 ? -26.888 17.926 -5.241 1.00 16.93 154 LEU C N 1
ATOM 3852 C CA . LEU C 1 154 ? -26.648 18.182 -3.813 1.00 16.98 154 LEU C CA 1
ATOM 3853 C C . LEU C 1 154 ? -27.104 17.073 -2.867 1.00 17.22 154 LEU C C 1
ATOM 3854 O O . LEU C 1 154 ? -26.494 16.871 -1.825 1.00 15.65 154 LEU C O 1
ATOM 3859 N N . VAL C 1 155 ? -28.167 16.355 -3.222 1.00 17.37 155 VAL C N 1
ATOM 3860 C CA . VAL C 1 155 ? -28.653 15.246 -2.382 1.00 18.77 155 VAL C CA 1
ATOM 3861 C C . VAL C 1 155 ? -27.631 14.083 -2.390 1.00 17.83 155 VAL C C 1
ATOM 3862 O O . VAL C 1 155 ? -27.538 13.360 -1.403 1.00 16.74 155 VAL C O 1
ATOM 3866 N N . GLY C 1 156 ? -26.880 13.915 -3.482 1.00 17.37 156 GLY C N 1
ATOM 3867 C CA . GLY C 1 156 ? -25.825 12.884 -3.544 1.00 17.49 156 GLY C CA 1
ATOM 3868 C C . GLY C 1 156 ? -24.784 13.181 -2.464 1.00 16.94 156 GLY C C 1
ATOM 3869 O O . GLY C 1 156 ? -24.383 12.292 -1.698 1.00 15.91 156 GLY C O 1
ATOM 3870 N N . GLY C 1 157 ? -24.370 14.450 -2.387 1.00 15.97 157 GLY C N 1
ATOM 3871 C CA . GLY C 1 157 ? -23.516 14.925 -1.290 1.00 15.94 157 GLY C CA 1
ATOM 3872 C C . GLY C 1 157 ? -24.112 14.696 0.089 1.00 15.70 157 GLY C C 1
ATOM 3873 O O . GLY C 1 157 ? -23.384 14.284 1.033 1.00 15.68 157 GLY C O 1
ATOM 3874 N N . ASP C 1 158 ? -25.432 14.903 0.214 1.00 15.25 158 ASP C N 1
ATOM 3875 C CA . ASP C 1 158 ? -26.135 14.766 1.499 1.00 15.68 158 ASP C CA 1
ATOM 3876 C C . ASP C 1 158 ? -26.033 13.304 1.951 1.00 15.80 158 ASP C C 1
ATOM 3877 O O . ASP C 1 158 ? -25.784 12.994 3.128 1.00 15.04 158 ASP C O 1
ATOM 3882 N N . GLU C 1 159 ? -26.322 12.408 1.014 1.00 15.86 159 GLU C N 1
ATOM 3883 C CA . GLU C 1 159 ? -26.339 10.982 1.340 1.00 15.10 159 GLU C CA 1
ATOM 3884 C C . GLU C 1 159 ? -24.967 10.526 1.815 1.00 15.28 159 GLU C C 1
ATOM 3885 O O . GLU C 1 159 ? -24.852 9.752 2.764 1.00 14.36 159 GLU C O 1
ATOM 3891 N N . ALA C 1 160 ? -23.932 10.971 1.104 1.00 14.02 160 ALA C N 1
ATOM 3892 C CA . ALA C 1 160 ? -22.543 10.652 1.491 1.00 14.43 160 ALA C CA 1
ATOM 3893 C C . ALA C 1 160 ? -22.236 11.183 2.899 1.00 13.35 160 ALA C C 1
ATOM 3894 O O . ALA C 1 160 ? -21.628 10.486 3.727 1.00 12.97 160 ALA C O 1
ATOM 3896 N N . ALA C 1 161 ? -22.673 12.401 3.188 1.00 13.24 161 ALA C N 1
ATOM 3897 C CA . ALA C 1 161 ? -22.511 12.954 4.539 1.00 13.00 161 ALA C CA 1
ATOM 3898 C C . ALA C 1 161 ? -23.224 12.186 5.643 1.00 13.99 161 ALA C C 1
ATOM 3899 O O . ALA C 1 161 ? -22.696 12.031 6.755 1.00 13.24 161 ALA C O 1
ATOM 3901 N N . HIS C 1 162 ? -24.409 11.671 5.320 1.00 13.56 162 HIS C N 1
ATOM 3902 C CA . HIS C 1 162 ? -25.172 10.860 6.250 1.00 14.23 162 HIS C CA 1
ATOM 3903 C C . HIS C 1 162 ? -24.515 9.488 6.439 1.00 13.67 162 HIS C C 1
ATOM 3904 O O . HIS C 1 162 ? -24.464 8.981 7.551 1.00 13.71 162 HIS C O 1
ATOM 3911 N N . ALA C 1 163 ? -24.023 8.908 5.353 1.00 14.52 163 ALA C N 1
ATOM 3912 C CA . ALA C 1 163 ? -23.449 7.535 5.368 1.00 13.82 163 ALA C CA 1
ATOM 3913 C C . ALA C 1 163 ? -22.159 7.436 6.215 1.00 15.78 163 ALA C C 1
ATOM 3914 O O . ALA C 1 163 ? -21.855 6.385 6.761 1.00 16.50 163 ALA C O 1
ATOM 3916 N N . ILE C 1 164 ? -21.426 8.539 6.356 1.00 14.66 164 ILE C N 1
ATOM 3917 C CA . ILE C 1 164 ? -20.214 8.484 7.170 1.00 14.64 164 ILE C CA 1
ATOM 3918 C C . ILE C 1 164 ? -20.450 8.657 8.677 1.00 14.51 164 ILE C C 1
ATOM 3919 O O . ILE C 1 164 ? -19.518 8.491 9.454 1.00 15.42 164 ILE C O 1
ATOM 3924 N N . MET C 1 165 ? -21.685 8.971 9.088 1.00 13.87 165 MET C N 1
ATOM 3925 C CA . MET C 1 165 ? -22.002 9.188 10.504 1.00 14.49 165 MET C CA 1
ATOM 3926 C C . MET C 1 165 ? -21.906 7.920 11.356 1.00 15.36 165 MET C C 1
ATOM 3927 O O . MET C 1 165 ? -22.177 6.840 10.855 1.00 13.87 165 MET C O 1
ATOM 3932 N N . THR C 1 166 ? -21.500 8.082 12.619 1.00 14.91 166 THR C N 1
ATOM 3933 C CA . THR C 1 166 ? -21.470 6.975 13.605 1.00 17.13 166 THR C CA 1
ATOM 3934 C C . THR C 1 166 ? -22.360 7.425 14.755 1.00 16.93 166 THR C C 1
ATOM 3935 O O . THR C 1 166 ? -23.567 7.222 14.694 1.00 20.40 166 THR C O 1
ATOM 3939 N N . THR C 1 167 ? -21.809 8.113 15.750 1.00 17.63 167 THR C N 1
ATOM 3940 C CA . THR C 1 167 ? -22.590 8.599 16.888 1.00 18.48 167 THR C CA 1
ATOM 3941 C C . THR C 1 167 ? -23.125 10.017 16.660 1.00 19.06 167 THR C C 1
ATOM 3942 O O . THR C 1 167 ? -23.847 10.557 17.492 1.00 19.38 167 THR C O 1
ATOM 3946 N N . ASP C 1 168 ? -22.767 10.608 15.523 1.00 18.40 168 ASP C N 1
ATOM 3947 C CA . ASP C 1 168 ? -23.305 11.912 15.080 1.00 17.75 168 ASP C CA 1
ATOM 3948 C C . ASP C 1 168 ? -24.831 11.878 15.057 1.00 18.93 168 ASP C C 1
ATOM 3949 O O . ASP C 1 168 ? -25.418 10.850 14.715 1.00 18.31 168 ASP C O 1
ATOM 3954 N N . ASN C 1 169 ? -25.474 12.986 15.425 1.00 19.03 169 ASN C N 1
ATOM 3955 C CA . ASN C 1 169 ? -26.934 13.090 15.288 1.00 19.92 169 ASN C CA 1
ATOM 3956 C C . ASN C 1 169 ? -27.357 13.776 14.003 1.00 19.33 169 ASN C C 1
ATOM 3957 O O . ASN C 1 169 ? -28.439 13.497 13.465 1.00 19.08 169 ASN C O 1
ATOM 3962 N N . VAL C 1 170 ? -26.496 14.662 13.494 1.00 17.78 170 VAL C N 1
ATOM 3963 C CA . VAL C 1 170 ? -26.753 15.374 12.267 1.00 17.09 170 VAL C CA 1
ATOM 3964 C C . VAL C 1 170 ? -25.495 15.331 11.382 1.00 16.09 170 VAL C C 1
ATOM 3965 O O . VAL C 1 170 ? -24.377 15.193 11.904 1.00 15.86 170 VAL C O 1
ATOM 3969 N N . PRO C 1 171 ? -25.668 15.423 10.056 1.00 17.18 171 PRO C N 1
ATOM 3970 C CA . PRO C 1 171 ? -24.460 15.426 9.254 1.00 16.56 171 PRO C CA 1
ATOM 3971 C C . PRO C 1 171 ? -23.783 16.802 9.274 1.00 15.80 171 PRO C C 1
ATOM 3972 O O . PRO C 1 171 ? -24.380 17.768 9.743 1.00 16.56 171 PRO C O 1
ATOM 3976 N N . LYS C 1 172 ? -22.554 16.892 8.767 1.00 14.53 172 LYS C N 1
ATOM 3977 C CA . LYS C 1 172 ? -21.809 18.164 8.757 1.00 14.56 172 LYS C CA 1
ATOM 3978 C C . LYS C 1 172 ? -21.360 18.436 7.327 1.00 13.91 172 LYS C C 1
ATOM 3979 O O . LYS C 1 172 ? -20.626 17.626 6.759 1.00 14.61 172 LYS C O 1
ATOM 3985 N N . GLN C 1 173 ? -21.810 19.562 6.753 1.00 13.75 173 GLN C N 1
ATOM 3986 C CA . GLN C 1 173 ? -21.536 19.932 5.364 1.00 13.65 173 GLN C CA 1
ATOM 3987 C C . GLN C 1 173 ? -21.400 21.429 5.287 1.00 13.31 173 GLN C C 1
ATOM 3988 O O . GLN C 1 173 ? -22.138 22.124 5.959 1.00 12.54 173 GLN C O 1
ATOM 3994 N N . VAL C 1 174 ? -20.536 21.925 4.392 1.00 11.47 174 VAL C N 1
ATOM 3995 C CA . VAL C 1 174 ? -20.533 23.351 4.063 1.00 12.62 174 VAL C CA 1
ATOM 3996 C C . VAL C 1 174 ? -19.868 23.555 2.722 1.00 13.58 174 VAL C C 1
ATOM 3997 O O . VAL C 1 174 ? -19.041 22.728 2.285 1.00 13.71 174 VAL C O 1
ATOM 4001 N N . ALA C 1 175 ? -20.214 24.654 2.049 1.00 14.29 175 ALA C N 1
ATOM 4002 C CA . ALA C 1 175 ? -19.551 24.973 0.830 1.00 15.80 175 ALA C CA 1
ATOM 4003 C C . ALA C 1 175 ? -19.221 26.453 0.772 1.00 17.18 175 ALA C C 1
ATOM 4004 O O . ALA C 1 175 ? -20.015 27.293 1.215 1.00 17.44 175 ALA C O 1
ATOM 4006 N N . LEU C 1 176 ? -18.031 26.761 0.265 1.00 16.97 176 LEU C N 1
ATOM 4007 C CA . LEU C 1 176 ? -17.655 28.159 0.006 1.00 17.83 176 LEU C CA 1
ATOM 4008 C C . LEU C 1 176 ? -17.736 28.445 -1.501 1.00 18.13 176 LEU C C 1
ATOM 4009 O O . LEU C 1 176 ? -16.999 27.849 -2.275 1.00 19.28 176 LEU C O 1
ATOM 4014 N N . HIS C 1 177 ? -18.618 29.371 -1.901 1.00 19.36 177 HIS C N 1
ATOM 4015 C CA . HIS C 1 177 ? -18.739 29.810 -3.305 1.00 20.12 177 HIS C CA 1
ATOM 4016 C C . HIS C 1 177 ? -17.948 31.115 -3.464 1.00 21.00 177 HIS C C 1
ATOM 4017 O O . HIS C 1 177 ? -18.337 32.153 -2.920 1.00 21.43 177 HIS C O 1
ATOM 4024 N N . HIS C 1 178 ? -16.822 31.056 -4.174 1.00 21.94 178 HIS C N 1
ATOM 4025 C CA . HIS C 1 178 ? -15.985 32.243 -4.328 1.00 23.63 178 HIS C CA 1
ATOM 4026 C C . HIS C 1 178 ? -16.529 33.124 -5.438 1.00 24.41 178 HIS C C 1
ATOM 4027 O O . HIS C 1 178 ? -17.113 32.620 -6.402 1.00 24.65 178 HIS C O 1
ATOM 4034 N N . HIS C 1 179 ? -16.345 34.435 -5.296 1.00 26.18 179 HIS C N 1
ATOM 4035 C CA . HIS C 1 179 ? -16.895 35.377 -6.268 1.00 27.37 179 HIS C CA 1
ATOM 4036 C C . HIS C 1 179 ? -16.276 35.221 -7.654 1.00 27.55 179 HIS C C 1
ATOM 4037 O O . HIS C 1 179 ? -16.860 35.630 -8.644 1.00 28.52 179 HIS C O 1
ATOM 4044 N N . ASP C 1 180 ? -15.109 34.592 -7.713 1.00 26.59 180 ASP C N 1
ATOM 4045 C CA . ASP C 1 180 ? -14.434 34.305 -8.970 1.00 26.69 180 ASP C CA 1
ATOM 4046 C C . ASP C 1 180 ? -14.909 33.017 -9.636 1.00 26.64 180 ASP C C 1
ATOM 4047 O O . ASP C 1 180 ? -14.282 32.552 -10.586 1.00 27.03 180 ASP C O 1
ATOM 4052 N N . ASN C 1 181 ? -16.010 32.446 -9.129 1.00 26.56 181 ASN C N 1
ATOM 4053 C CA . ASN C 1 181 ? -16.691 31.287 -9.741 1.00 26.37 181 ASN C CA 1
ATOM 4054 C C . ASN C 1 181 ? -16.055 29.903 -9.606 1.00 25.02 181 ASN C C 1
ATOM 4055 O O . ASN C 1 181 ? -16.223 29.036 -10.469 1.00 25.20 181 ASN C O 1
ATOM 4060 N N . TRP C 1 182 ? -15.336 29.715 -8.513 1.00 22.40 182 TRP C N 1
ATOM 4061 C CA . TRP C 1 182 ? -14.902 28.392 -8.109 1.00 20.27 182 TRP C CA 1
ATOM 4062 C C . TRP C 1 182 ? -15.429 28.160 -6.699 1.00 18.52 182 TRP C C 1
ATOM 4063 O O . TRP C 1 182 ? -15.806 29.092 -6.018 1.00 17.36 182 TRP C O 1
ATOM 4074 N N . THR C 1 183 ? -15.445 26.903 -6.276 1.00 17.98 183 THR C N 1
ATOM 4075 C CA . THR C 1 183 ? -16.128 26.533 -5.048 1.00 17.20 183 THR C CA 1
ATOM 4076 C C . THR C 1 183 ? -15.324 25.470 -4.303 1.00 16.14 183 THR C C 1
ATOM 4077 O O . THR C 1 183 ? -14.724 24.621 -4.939 1.00 15.53 183 THR C O 1
ATOM 4081 N N . VAL C 1 184 ? -15.335 25.518 -2.968 1.00 15.50 184 VAL C N 1
ATOM 4082 C CA . VAL C 1 184 ? -14.804 24.417 -2.138 1.00 15.39 184 VAL C CA 1
ATOM 4083 C C . VAL C 1 184 ? -15.962 23.825 -1.339 1.00 14.99 184 VAL C C 1
ATOM 4084 O O . VAL C 1 184 ? -16.657 24.549 -0.693 1.00 16.23 184 VAL C O 1
ATOM 4088 N N . GLY C 1 185 ? -16.188 22.514 -1.422 1.00 14.51 185 GLY C N 1
ATOM 4089 C CA . GLY C 1 185 ? -17.270 21.870 -0.665 1.00 12.82 185 GLY C CA 1
ATOM 4090 C C . GLY C 1 185 ? -16.625 20.948 0.359 1.00 13.72 185 GLY C C 1
ATOM 4091 O O . GLY C 1 185 ? -15.491 20.492 0.182 1.00 14.36 185 GLY C O 1
ATOM 4092 N N . GLY C 1 186 ? -17.334 20.673 1.434 1.00 12.78 186 GLY C N 1
ATOM 4093 C CA . GLY C 1 186 ? -16.799 19.757 2.444 1.00 13.06 186 GLY C CA 1
ATOM 4094 C C . GLY C 1 186 ? -17.869 19.019 3.201 1.00 13.23 186 GLY C C 1
ATOM 4095 O O . GLY C 1 186 ? -18.978 19.517 3.393 1.00 12.99 186 GLY C O 1
ATOM 4096 N N . MET C 1 187 ? -17.542 17.800 3.601 1.00 12.77 187 MET C N 1
ATOM 4097 C CA . MET C 1 187 ? -18.334 17.111 4.609 1.00 12.11 187 MET C CA 1
ATOM 4098 C C . MET C 1 187 ? -17.390 16.569 5.685 1.00 12.47 187 MET C C 1
ATOM 4099 O O . MET C 1 187 ? -16.233 16.285 5.410 1.00 11.79 187 MET C O 1
ATOM 4104 N N . ALA C 1 188 ? -17.925 16.374 6.881 1.00 12.42 188 ALA C N 1
ATOM 4105 C CA . ALA C 1 188 ? -17.142 15.783 7.993 1.00 12.25 188 ALA C CA 1
ATOM 4106 C C . ALA C 1 188 ? -18.076 15.014 8.921 1.00 12.46 188 ALA C C 1
ATOM 4107 O O . ALA C 1 188 ? -19.313 15.170 8.891 1.00 12.22 188 ALA C O 1
ATOM 4109 N N . LYS C 1 189 ? -17.480 14.172 9.751 1.00 11.98 189 LYS C N 1
ATOM 4110 C CA . LYS C 1 189 ? -18.181 13.518 10.837 1.00 12.17 189 LYS C CA 1
ATOM 4111 C C . LYS C 1 189 ? -17.218 13.414 12.023 1.00 12.45 189 LYS C C 1
ATOM 4112 O O . LYS C 1 189 ? -15.982 13.591 11.866 1.00 12.52 189 LYS C O 1
ATOM 4118 N N . GLY C 1 190 ? -17.780 13.155 13.199 1.00 13.29 190 GLY C N 1
ATOM 4119 C CA . GLY C 1 190 ? -16.991 12.853 14.379 1.00 14.33 190 GLY C CA 1
ATOM 4120 C C . GLY C 1 190 ? -17.550 13.571 15.569 1.00 14.80 190 GLY C C 1
ATOM 4121 O O . GLY C 1 190 ? -17.572 14.796 15.593 1.00 15.87 190 GLY C O 1
ATOM 4122 N N . ALA C 1 191 ? -18.003 12.814 16.552 1.00 15.24 191 ALA C N 1
ATOM 4123 C CA . ALA C 1 191 ? -18.609 13.396 17.750 1.00 15.19 191 ALA C CA 1
ATOM 4124 C C . ALA C 1 191 ? -17.919 12.957 19.036 1.00 16.01 191 ALA C C 1
ATOM 4125 O O . ALA C 1 191 ? -18.210 13.473 20.111 1.00 16.27 191 ALA C O 1
ATOM 4127 N N . GLY C 1 192 ? -17.043 11.968 18.924 1.00 15.42 192 GLY C N 1
ATOM 4128 C CA . GLY C 1 192 ? -16.350 11.409 20.083 1.00 16.34 192 GLY C CA 1
ATOM 4129 C C . GLY C 1 192 ? -15.040 10.828 19.580 1.00 15.27 192 GLY C C 1
ATOM 4130 O O . GLY C 1 192 ? -14.887 10.614 18.375 1.00 14.90 192 GLY C O 1
ATOM 4131 N N . MET C 1 193 ? -14.130 10.549 20.507 1.00 14.92 193 MET C N 1
ATOM 4132 C CA . MET C 1 193 ? -12.711 10.264 20.194 1.00 15.73 193 MET C CA 1
ATOM 4133 C C . MET C 1 193 ? -12.259 11.307 19.171 1.00 15.77 193 MET C C 1
ATOM 4134 O O . MET C 1 193 ? -11.842 11.004 18.038 1.00 16.88 193 MET C O 1
ATOM 4139 N N . LEU C 1 194 ? -12.378 12.554 19.602 1.00 15.94 194 LEU C N 1
ATOM 4140 C CA . LEU C 1 194 ? -12.335 13.676 18.689 1.00 15.52 194 LEU C CA 1
ATOM 4141 C C . LEU C 1 194 ? -11.395 14.715 19.256 1.00 16.16 194 LEU C C 1
ATOM 4142 O O . LEU C 1 194 ? -11.804 15.621 20.006 1.00 16.86 194 LEU C O 1
ATOM 4147 N N . ALA C 1 195 ? -10.125 14.527 18.930 1.00 14.92 195 ALA C N 1
ATOM 4148 C CA . ALA C 1 195 ? -9.080 15.485 19.274 1.00 14.83 195 ALA C CA 1
ATOM 4149 C C . ALA C 1 195 ? -8.004 15.318 18.213 1.00 13.66 195 ALA C C 1
ATOM 4150 O O . ALA C 1 195 ? -6.935 14.746 18.501 1.00 14.12 195 ALA C O 1
ATOM 4152 N N . PRO C 1 196 ? -8.281 15.749 16.963 1.00 14.08 196 PRO C N 1
ATOM 4153 C CA . PRO C 1 196 ? -7.339 15.470 15.883 1.00 14.46 196 PRO C CA 1
ATOM 4154 C C . PRO C 1 196 ? -5.954 16.056 16.087 1.00 15.30 196 PRO C C 1
ATOM 4155 O O . PRO C 1 196 ? -5.781 17.110 16.748 1.00 15.65 196 PRO C O 1
ATOM 4159 N N . SER C 1 197 ? -4.975 15.317 15.590 1.00 13.95 197 SER C N 1
ATOM 4160 C CA . SER C 1 197 ? -3.606 15.742 15.519 1.00 14.65 197 SER C CA 1
ATOM 4161 C C . SER C 1 197 ? -3.128 15.127 14.230 1.00 14.51 197 SER C C 1
ATOM 4162 O O . SER C 1 197 ? -2.904 13.923 14.159 1.00 13.92 197 SER C O 1
ATOM 4165 N N . LEU C 1 198 ? -3.032 15.984 13.202 1.00 13.85 198 LEU C N 1
ATOM 4166 C CA . LEU C 1 198 ? -2.888 15.586 11.811 1.00 13.83 198 LEU C CA 1
ATOM 4167 C C . LEU C 1 198 ? -1.549 15.960 11.181 1.00 15.38 198 LEU C C 1
ATOM 4168 O O . LEU C 1 198 ? -0.995 17.038 11.456 1.00 17.70 198 LEU C O 1
ATOM 4173 N N . ALA C 1 199 ? -1.050 15.074 10.325 1.00 14.15 199 ALA C N 1
ATOM 4174 C CA . ALA C 1 199 ? 0.151 15.335 9.543 1.00 15.01 199 ALA C CA 1
ATOM 4175 C C . ALA C 1 199 ? 0.133 14.550 8.236 0.50 13.10 199 ALA C C 1
ATOM 4176 O O . ALA C 1 199 ? -0.459 13.484 8.141 0.50 12.15 199 ALA C O 1
ATOM 4179 N N . THR D 2 1 ? -13.649 9.422 16.117 1.00 14.88 200 THR D N 1
ATOM 4180 C CA . THR D 2 1 ? -12.961 9.574 14.823 1.00 13.99 200 THR D CA 1
ATOM 4181 C C . THR D 2 1 ? -13.544 10.745 14.057 1.00 13.84 200 THR D C 1
ATOM 4182 O O . THR D 2 1 ? -14.780 10.887 13.974 1.00 14.90 200 THR D O 1
ATOM 4186 N N . MET D 2 2 ? -12.643 11.543 13.472 1.00 14.96 201 MET D N 1
ATOM 4187 C CA . MET D 2 2 ? -12.976 12.650 12.596 1.00 15.50 201 MET D CA 1
ATOM 4188 C C . MET D 2 2 ? -12.555 12.318 11.163 1.00 15.29 201 MET D C 1
ATOM 4189 O O . MET D 2 2 ? -11.363 12.103 10.926 1.00 15.00 201 MET D O 1
ATOM 4194 N N . LEU D 2 3 ? -13.520 12.206 10.242 1.00 14.25 202 LEU D N 1
ATOM 4195 C CA . LEU D 2 3 ? -13.203 12.078 8.828 1.00 13.36 202 LEU D CA 1
ATOM 4196 C C . LEU D 2 3 ? -13.727 13.303 8.139 1.00 13.45 202 LEU D C 1
ATOM 4197 O O . LEU D 2 3 ? -14.825 13.777 8.452 1.00 14.46 202 LEU D O 1
ATOM 4202 N N . CYS D 2 4 ? -12.983 13.772 7.145 1.00 13.49 203 CYS D N 1
ATOM 4203 C CA . CYS D 2 4 ? -13.419 14.946 6.398 1.00 12.39 203 CYS D CA 1
ATOM 4204 C C . CYS D 2 4 ? -12.967 14.804 4.956 1.00 13.11 203 CYS D C 1
ATOM 4205 O O . CYS D 2 4 ? -11.801 14.467 4.682 1.00 12.10 203 CYS D O 1
ATOM 4208 N N . VAL D 2 5 ? -13.890 15.057 4.035 1.00 11.91 204 VAL D N 1
ATOM 4209 C CA . VAL D 2 5 ? -13.557 15.094 2.617 1.00 12.80 204 VAL D CA 1
ATOM 4210 C C . VAL D 2 5 ? -13.860 16.503 2.110 1.00 12.52 204 VAL D C 1
ATOM 4211 O O . VAL D 2 5 ? -14.999 16.962 2.235 1.00 14.43 204 VAL D O 1
ATOM 4215 N N . LEU D 2 6 ? -12.855 17.143 1.496 1.00 12.82 205 LEU D N 1
ATOM 4216 C CA . LEU D 2 6 ? -13.019 18.464 0.866 1.00 12.49 205 LEU D CA 1
ATOM 4217 C C . LEU D 2 6 ? -12.895 18.282 -0.638 1.00 13.23 205 LEU D C 1
ATOM 4218 O O . LEU D 2 6 ? -12.073 17.493 -1.106 1.00 12.83 205 LEU D O 1
ATOM 4223 N N . THR D 2 7 ? -13.685 19.032 -1.408 1.00 11.41 206 THR D N 1
ATOM 4224 C CA . THR D 2 7 ? -13.505 19.012 -2.867 1.00 13.46 206 THR D CA 1
ATOM 4225 C C . THR D 2 7 ? -13.474 20.430 -3.428 1.00 12.96 206 THR D C 1
ATOM 4226 O O . THR D 2 7 ? -14.001 21.331 -2.828 1.00 14.64 206 THR D O 1
ATOM 4230 N N . THR D 2 8 ? -12.821 20.617 -4.564 1.00 13.58 207 THR D N 1
ATOM 4231 C CA . THR D 2 8 ? -12.812 21.930 -5.210 1.00 14.45 207 THR D CA 1
ATOM 4232 C C . THR D 2 8 ? -12.792 21.779 -6.722 1.00 14.67 207 THR D C 1
ATOM 4233 O O . THR D 2 8 ? -12.287 20.803 -7.254 1.00 14.79 207 THR D O 1
ATOM 4237 N N . ASP D 2 9 ? -13.337 22.778 -7.398 1.00 15.09 208 ASP D N 1
ATOM 4238 C CA . ASP D 2 9 ? -13.293 22.827 -8.860 1.00 16.45 208 ASP D CA 1
ATOM 4239 C C . ASP D 2 9 ? -12.319 23.935 -9.291 1.00 17.10 208 ASP D C 1
ATOM 4240 O O . ASP D 2 9 ? -12.138 24.200 -10.485 1.00 18.91 208 ASP D O 1
ATOM 4245 N N . ALA D 2 10 ? -11.655 24.535 -8.311 1.00 17.74 209 ALA D N 1
ATOM 4246 C CA . ALA D 2 10 ? -10.514 25.396 -8.597 1.00 18.47 209 ALA D CA 1
ATOM 4247 C C . ALA D 2 10 ? -9.387 24.575 -9.252 1.00 19.46 209 ALA D C 1
ATOM 4248 O O . ALA D 2 10 ? -9.207 23.379 -8.956 1.00 19.55 209 ALA D O 1
ATOM 4250 N N . ALA D 2 11 ? -8.653 25.195 -10.185 1.00 19.60 210 ALA D N 1
ATOM 4251 C CA . ALA D 2 11 ? -7.530 24.531 -10.803 1.00 20.78 210 ALA D CA 1
ATOM 4252 C C . ALA D 2 11 ? -6.310 24.722 -9.904 1.00 21.47 210 ALA D C 1
ATOM 4253 O O . ALA D 2 11 ? -5.917 25.855 -9.625 1.00 23.23 210 ALA D O 1
ATOM 4255 N N . ALA D 2 12 ? -5.776 23.618 -9.382 1.00 20.93 211 ALA D N 1
ATOM 4256 C CA . ALA D 2 12 ? -4.708 23.634 -8.390 1.00 22.03 211 ALA D CA 1
ATOM 4257 C C . ALA D 2 12 ? -3.957 22.323 -8.419 1.00 22.46 211 ALA D C 1
ATOM 4258 O O . ALA D 2 12 ? -4.569 21.256 -8.337 1.00 23.81 211 ALA D O 1
ATOM 4260 N N . GLU D 2 13 ? -2.634 22.406 -8.457 1.00 22.73 212 GLU D N 1
ATOM 4261 C CA . GLU D 2 13 ? -1.764 21.237 -8.426 1.00 22.52 212 GLU D CA 1
ATOM 4262 C C . GLU D 2 13 ? -1.732 20.641 -7.017 1.00 21.19 212 GLU D C 1
ATOM 4263 O O . GLU D 2 13 ? -2.136 21.304 -6.063 1.00 19.89 212 GLU D O 1
ATOM 4269 N N . PRO D 2 14 ? -1.241 19.400 -6.872 1.00 20.67 213 PRO D N 1
ATOM 4270 C CA . PRO D 2 14 ? -1.217 18.809 -5.525 1.00 20.13 213 PRO D CA 1
ATOM 4271 C C . PRO D 2 14 ? -0.491 19.666 -4.485 1.00 19.62 213 PRO D C 1
ATOM 4272 O O . PRO D 2 14 ? -0.954 19.769 -3.353 1.00 18.51 213 PRO D O 1
ATOM 4276 N N . ALA D 2 15 ? 0.632 20.289 -4.860 1.00 19.36 214 ALA D N 1
ATOM 4277 C CA . ALA D 2 15 ? 1.359 21.164 -3.930 1.00 18.61 214 ALA D CA 1
ATOM 4278 C C . ALA D 2 15 ? 0.500 22.333 -3.399 1.00 18.12 214 ALA D C 1
ATOM 4279 O O . ALA D 2 15 ? 0.589 22.690 -2.211 1.00 17.69 214 ALA D O 1
ATOM 4281 N N . ALA D 2 16 ? -0.326 22.904 -4.275 1.00 17.11 215 ALA D N 1
ATOM 4282 C CA . ALA D 2 16 ? -1.242 24.000 -3.922 1.00 16.02 215 ALA D CA 1
ATOM 4283 C C . ALA D 2 16 ? -2.295 23.495 -2.942 1.00 16.53 215 ALA D C 1
ATOM 4284 O O . ALA D 2 16 ? -2.645 24.188 -1.984 1.00 16.98 215 ALA D O 1
ATOM 4286 N N . LEU D 2 17 ? -2.758 22.267 -3.168 1.00 16.02 216 LEU D N 1
ATOM 4287 C CA . LEU D 2 17 ? -3.757 21.667 -2.263 1.00 16.08 216 LEU D CA 1
ATOM 4288 C C . LEU D 2 17 ? -3.148 21.309 -0.926 1.00 15.63 216 LEU D C 1
ATOM 4289 O O . LEU D 2 17 ? -3.796 21.501 0.139 1.00 16.09 216 LEU D O 1
ATOM 4294 N N . GLU D 2 18 ? -1.919 20.788 -0.959 1.00 14.89 217 GLU D N 1
ATOM 4295 C CA . GLU D 2 18 ? -1.235 20.412 0.278 1.00 14.94 217 GLU D CA 1
ATOM 4296 C C . GLU D 2 18 ? -1.059 21.637 1.204 1.00 15.43 217 GLU D C 1
ATOM 4297 O O . GLU D 2 18 ? -1.297 21.558 2.402 1.00 14.36 217 GLU D O 1
ATOM 4303 N N . ARG D 2 19 ? -0.665 22.772 0.628 1.00 15.45 218 ARG D N 1
ATOM 4304 C CA . ARG D 2 19 ? -0.465 23.980 1.440 1.00 14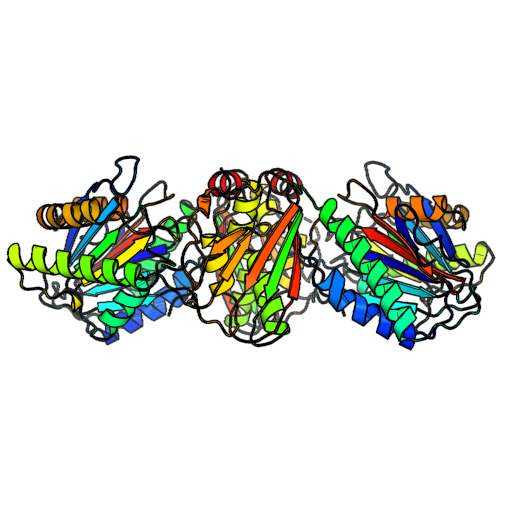.83 218 ARG D CA 1
ATOM 4305 C C . ARG D 2 19 ? -1.790 24.387 2.092 1.00 14.88 218 ARG D C 1
ATOM 4306 O O . ARG D 2 19 ? -1.859 24.669 3.301 1.00 15.94 218 ARG D O 1
ATOM 4314 N N . ALA D 2 20 ? -2.834 24.433 1.282 1.00 13.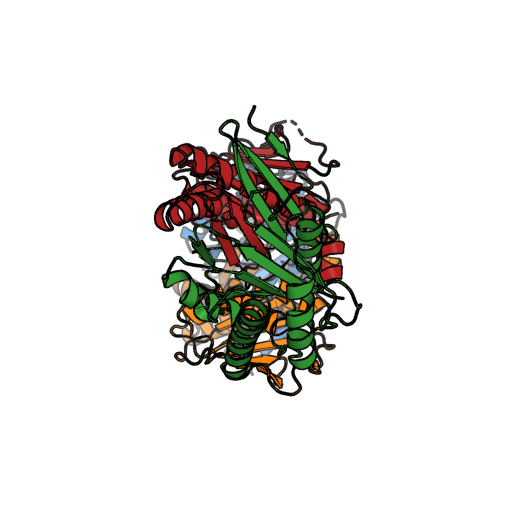55 219 ALA D N 1
ATOM 4315 C CA . ALA D 2 20 ? -4.117 24.908 1.762 1.00 14.39 219 ALA D CA 1
ATOM 4316 C C . ALA D 2 20 ? -4.589 23.989 2.862 1.00 14.15 219 ALA D C 1
ATOM 4317 O O . ALA D 2 20 ? -5.015 24.459 3.925 1.00 13.70 219 ALA D O 1
ATOM 4319 N N . LEU D 2 21 ? -4.478 22.680 2.612 1.00 14.33 220 LEU D N 1
ATOM 4320 C CA . LEU D 2 21 ? -4.875 21.696 3.624 1.00 13.70 220 LEU D CA 1
ATOM 4321 C C . LEU D 2 21 ? -4.063 21.754 4.922 1.00 14.52 220 LEU D C 1
ATOM 4322 O O . LEU D 2 21 ? -4.631 21.761 6.027 1.00 15.38 220 LEU D O 1
ATOM 4327 N N . ARG D 2 22 ? -2.737 21.812 4.809 1.00 13.96 221 ARG D N 1
ATOM 4328 C CA . ARG D 2 22 ? -1.910 21.801 6.015 1.00 13.52 221 ARG D CA 1
ATOM 4329 C C . ARG D 2 22 ? -2.123 23.070 6.815 1.00 13.30 221 ARG D C 1
ATOM 4330 O O . ARG D 2 22 ? -2.195 23.004 8.041 1.00 14.66 221 ARG D O 1
ATOM 4338 N N . ARG D 2 23 ? -2.238 24.215 6.144 1.00 13.36 222 ARG D N 1
ATOM 4339 C CA . ARG D 2 23 ? -2.548 25.448 6.900 1.00 13.98 222 ARG D CA 1
ATOM 4340 C C . ARG D 2 23 ? -3.917 25.349 7.621 1.00 14.46 222 ARG D C 1
ATOM 4341 O O . ARG D 2 23 ? -4.037 25.707 8.796 1.00 14.82 222 ARG D O 1
ATOM 4349 N N . ALA D 2 24 ? -4.939 24.885 6.914 1.00 15.08 223 ALA D N 1
ATOM 4350 C CA . ALA D 2 24 ? -6.270 24.815 7.473 1.00 14.62 223 ALA D CA 1
ATOM 4351 C C . ALA D 2 24 ? -6.337 23.809 8.631 1.00 14.71 223 ALA D C 1
ATOM 4352 O O . ALA D 2 24 ? -6.902 24.112 9.693 1.00 14.40 223 ALA D O 1
ATOM 4354 N N . ALA D 2 25 ? -5.712 22.644 8.454 1.00 14.82 224 ALA D N 1
ATOM 4355 C CA . ALA D 2 25 ? -5.747 21.631 9.499 1.00 13.97 224 ALA D CA 1
ATOM 4356 C C . ALA D 2 25 ? -5.039 22.110 10.758 1.00 15.26 224 ALA D C 1
ATOM 4357 O O . ALA D 2 25 ? -5.499 21.833 11.873 1.00 15.68 224 ALA D O 1
ATOM 4359 N N . ALA D 2 26 ? -3.958 22.885 10.595 1.00 14.21 225 ALA D N 1
ATOM 4360 C CA . ALA D 2 26 ? -3.238 23.393 11.774 1.00 15.94 225 ALA D CA 1
ATOM 4361 C C . ALA D 2 26 ? -4.121 24.346 12.596 1.00 15.86 225 ALA D C 1
ATOM 4362 O O . ALA D 2 26 ? -4.045 24.365 13.827 1.00 17.14 225 ALA D O 1
ATOM 4364 N N . ALA D 2 27 ? -4.928 25.138 11.909 1.00 16.28 226 ALA D N 1
ATOM 4365 C CA . ALA D 2 27 ? -5.682 26.226 12.530 1.00 15.83 226 ALA D CA 1
ATOM 4366 C C . ALA D 2 27 ? -7.043 25.773 13.041 1.00 16.05 226 ALA D C 1
ATOM 4367 O O . ALA D 2 27 ? -7.630 26.439 13.902 1.00 16.78 226 ALA D O 1
ATOM 4369 N N . THR D 2 28 ? -7.531 24.642 12.534 1.00 15.97 227 THR D N 1
ATOM 4370 C CA . THR D 2 28 ? -8.938 24.254 12.757 1.00 14.11 227 THR D CA 1
ATOM 4371 C C . THR D 2 28 ? -9.053 22.895 13.461 1.00 14.54 227 THR D C 1
ATOM 4372 O O . THR D 2 28 ? -9.211 22.875 14.688 1.00 13.78 227 THR D O 1
ATOM 4376 N N . PHE D 2 29 ? -8.982 21.794 12.695 1.00 13.90 228 PHE D N 1
ATOM 4377 C CA . PHE D 2 29 ? -9.078 20.429 13.263 1.00 13.26 228 PHE D CA 1
ATOM 4378 C C . PHE D 2 29 ? -8.086 20.158 14.394 1.00 13.61 228 PHE D C 1
ATOM 4379 O O . PHE D 2 29 ? -8.424 19.516 15.395 1.00 13.49 228 PHE D O 1
ATOM 4387 N N . ASP D 2 30 ? -6.866 20.661 14.243 1.00 13.70 229 ASP D N 1
ATOM 4388 C CA . ASP D 2 30 ? -5.822 20.487 15.267 1.00 14.56 229 ASP D CA 1
ATOM 4389 C C . ASP D 2 30 ? -6.084 21.246 16.557 1.00 13.93 229 ASP D C 1
ATOM 4390 O O . ASP D 2 30 ? -5.399 21.030 17.569 1.00 14.03 229 ASP D O 1
ATOM 4395 N N . ARG D 2 31 ? -7.080 22.131 16.522 1.00 13.54 230 ARG D N 1
ATOM 4396 C CA . ARG D 2 31 ? -7.468 22.910 17.678 1.00 13.55 230 ARG D CA 1
ATOM 4397 C C . ARG D 2 31 ? -8.911 22.638 18.102 1.00 13.75 230 ARG D C 1
ATOM 4398 O O . ARG D 2 31 ? -9.500 23.443 18.807 1.00 13.81 230 ARG D O 1
ATOM 4406 N N . LEU D 2 32 ? -9.452 21.502 17.644 1.00 13.72 231 LEU D N 1
ATOM 4407 C CA . LEU D 2 32 ? -10.747 20.994 18.040 1.00 14.36 231 LEU D CA 1
ATOM 4408 C C . LEU D 2 32 ? -10.460 19.836 18.992 1.00 15.47 231 LEU D C 1
ATOM 4409 O O . LEU D 2 32 ? -9.785 18.854 18.646 1.00 14.98 231 LEU D O 1
ATOM 4414 N N . ASP D 2 33 ? -10.937 19.959 20.225 1.00 15.29 232 ASP D N 1
ATOM 4415 C CA . ASP D 2 33 ? -10.592 18.950 21.209 1.00 16.09 232 ASP D CA 1
ATOM 4416 C C . ASP D 2 33 ? -11.799 18.727 22.072 1.00 16.11 232 ASP D C 1
ATOM 4417 O O . ASP D 2 33 ? -12.055 19.504 22.977 1.00 16.43 232 ASP D O 1
ATOM 4422 N N . ILE D 2 34 ? -12.563 17.690 21.766 1.00 16.45 233 ILE D N 1
ATOM 4423 C CA . ILE D 2 34 ? -13.814 17.432 22.500 1.00 18.74 233 ILE D CA 1
ATOM 4424 C C . ILE D 2 34 ? -13.584 16.627 23.780 1.00 18.50 233 ILE D C 1
ATOM 4425 O O . ILE D 2 34 ? -14.058 17.008 24.857 1.00 19.99 233 ILE D O 1
ATOM 4430 N N . ASP D 2 35 ? -12.888 15.499 23.649 1.00 17.88 234 ASP D N 1
ATOM 4431 C CA . ASP D 2 35 ? -12.666 14.581 24.779 1.00 17.95 234 ASP D CA 1
ATOM 4432 C C . ASP D 2 35 ? -11.222 14.106 24.916 1.00 17.09 234 ASP D C 1
ATOM 4433 O O . ASP D 2 35 ? -10.948 13.117 25.627 1.00 17.95 234 ASP D O 1
ATOM 4438 N N . GLY D 2 36 ? -10.325 14.795 24.209 1.00 16.63 235 GLY D N 1
ATOM 4439 C CA . GLY D 2 36 ? -8.886 14.628 24.379 1.00 15.71 235 GLY D CA 1
ATOM 4440 C C . GLY D 2 36 ? -8.333 13.288 23.942 1.00 17.26 235 GLY D C 1
ATOM 4441 O O . GLY D 2 36 ? -7.162 12.969 24.256 1.00 16.49 235 GLY D O 1
ATOM 4442 N N . SER D 2 37 ? -9.139 12.533 23.188 1.00 17.31 236 SER D N 1
ATOM 4443 C CA . SER D 2 37 ? -8.768 11.174 22.754 1.00 18.73 236 SER D CA 1
ATOM 4444 C C . SER D 2 37 ? -8.645 11.222 21.233 1.00 18.80 236 SER D C 1
ATOM 4445 O O . SER D 2 37 ? -9.622 11.450 20.540 1.00 17.95 236 SER D O 1
ATOM 4448 N N . CYS D 2 38 ? -7.433 11.056 20.733 1.00 18.36 237 CYS D N 1
ATOM 4449 C CA . CYS D 2 38 ? -7.135 11.137 19.316 1.00 18.93 237 CYS D CA 1
ATOM 4450 C C . CYS D 2 38 ? -7.211 9.745 18.664 1.00 18.51 237 CYS D C 1
ATOM 4451 O O . CYS D 2 38 ? -6.608 8.775 19.138 1.00 19.02 237 CYS D O 1
ATOM 4454 N N . SER D 2 39 ? -7.952 9.658 17.570 1.00 17.35 238 SER D N 1
ATOM 4455 C CA . SER D 2 39 ? -8.328 8.359 17.043 1.00 16.91 238 SER D CA 1
ATOM 4456 C C . SER D 2 39 ? -7.271 7.709 16.150 1.00 16.02 238 SER D C 1
ATOM 4457 O O . SER D 2 39 ? -6.293 8.343 15.740 1.00 16.43 238 SER D O 1
ATOM 4460 N N . THR D 2 40 ? -7.502 6.439 15.839 1.00 14.51 239 THR D N 1
ATOM 4461 C CA . THR D 2 40 ? -6.652 5.656 14.952 1.00 14.32 239 THR D CA 1
ATOM 4462 C C . THR D 2 40 ? -6.984 5.819 13.451 1.00 13.49 239 THR D C 1
ATOM 4463 O O . THR D 2 40 ? -6.281 5.289 12.587 1.00 14.48 239 THR D O 1
ATOM 4467 N N . ASN D 2 41 ? -8.032 6.567 13.140 1.00 14.01 240 ASN D N 1
ATOM 4468 C CA . ASN D 2 41 ? -8.549 6.652 11.770 1.00 12.74 240 ASN D CA 1
ATOM 4469 C C . ASN D 2 41 ? -8.696 8.071 11.192 1.00 13.32 240 ASN D C 1
ATOM 4470 O O . ASN D 2 41 ? -9.136 8.197 10.046 1.00 15.95 240 ASN D O 1
ATOM 4475 N N . ASP D 2 42 ? -8.397 9.119 11.953 1.00 14.37 241 ASP D N 1
ATOM 4476 C CA . ASP D 2 42 ? -8.609 10.484 11.407 1.00 13.23 241 ASP D CA 1
ATOM 4477 C C . ASP D 2 42 ? -7.915 10.712 10.085 1.00 13.58 241 ASP D C 1
ATOM 4478 O O . ASP D 2 42 ? -6.701 10.431 9.898 1.00 12.61 241 ASP D O 1
ATOM 4483 N N . THR D 2 43 ? -8.680 11.290 9.173 1.00 13.73 242 THR D N 1
ATOM 4484 C CA . THR D 2 43 ? -8.242 11.533 7.838 1.00 14.24 242 THR D CA 1
ATOM 4485 C C . THR D 2 43 ? -8.895 12.808 7.346 1.00 13.41 242 THR D C 1
ATOM 4486 O O . THR D 2 43 ? -10.078 13.021 7.577 1.00 13.30 242 THR D O 1
ATOM 4490 N N . VAL D 2 44 ? -8.132 13.637 6.644 1.00 14.04 243 VAL D N 1
ATOM 4491 C CA . VAL D 2 44 ? -8.717 14.778 5.891 1.00 12.96 243 VAL D CA 1
ATOM 4492 C C . VAL D 2 44 ? -8.129 14.754 4.498 1.00 12.72 243 VAL D C 1
ATOM 4493 O O . VAL D 2 44 ? -6.899 14.790 4.321 1.00 13.11 243 VAL D O 1
ATOM 4497 N N . LEU D 2 45 ? -9.020 14.767 3.514 1.00 13.77 244 LEU D N 1
ATOM 4498 C CA . LEU D 2 45 ? -8.638 14.713 2.117 1.00 13.17 244 LEU D CA 1
ATOM 4499 C C . LEU D 2 45 ? -9.154 15.936 1.375 1.00 13.58 244 LEU D C 1
ATOM 4500 O O . LEU D 2 45 ? -10.256 16.416 1.639 1.00 13.31 244 LEU D O 1
ATOM 4505 N N . LEU D 2 46 ? -8.356 16.413 0.412 1.00 13.64 245 LEU D N 1
ATOM 4506 C CA . LEU D 2 46 ? -8.757 17.536 -0.424 1.00 13.96 245 LEU D CA 1
ATOM 4507 C C . LEU D 2 46 ? -8.472 17.196 -1.895 1.00 14.51 245 LEU D C 1
ATOM 4508 O O . LEU D 2 46 ? -7.293 16.941 -2.267 1.00 15.44 245 LEU D O 1
ATOM 4513 N N . LEU D 2 47 ? -9.549 17.169 -2.697 1.00 14.75 246 LEU D N 1
ATOM 4514 C CA . LEU D 2 47 ? -9.482 16.766 -4.111 1.00 14.56 246 LEU D CA 1
ATOM 4515 C C . LEU D 2 47 ? -9.831 17.929 -5.010 1.00 15.56 246 LEU D C 1
ATOM 4516 O O . LEU D 2 47 ? -10.762 18.703 -4.718 1.00 15.47 246 LEU D O 1
ATOM 4521 N N . SER D 2 48 ? -9.142 18.013 -6.144 1.00 15.42 247 SER D N 1
ATOM 4522 C CA . SER D 2 48 ? -9.488 19.048 -7.132 1.00 15.78 247 SER D CA 1
ATOM 4523 C C . SER D 2 48 ? -9.842 18.420 -8.478 1.00 15.31 247 SER D C 1
ATOM 4524 O O . SER D 2 48 ? -9.056 17.622 -9.009 1.00 16.79 247 SER D O 1
ATOM 4527 N N . SER D 2 49 ? -10.984 18.808 -9.028 1.00 15.28 248 SER D N 1
ATOM 4528 C CA . SER D 2 49 ? -11.364 18.418 -10.401 1.00 16.31 248 SER D CA 1
ATOM 4529 C C . SER D 2 49 ? -10.844 19.409 -11.443 1.00 17.93 248 SER D C 1
ATOM 4530 O O . SER D 2 49 ? -10.767 19.076 -12.641 1.00 17.87 248 SER D O 1
ATOM 4533 N N . GLY D 2 50 ? -10.559 20.631 -10.989 1.00 17.45 249 GLY D N 1
ATOM 4534 C CA . GLY D 2 50 ? -10.195 21.740 -11.890 1.00 19.36 249 GLY D CA 1
ATOM 4535 C C . GLY D 2 50 ? -11.255 22.095 -12.921 1.00 20.03 249 GLY D C 1
ATOM 4536 O O . GLY D 2 50 ? -10.941 22.740 -13.936 1.00 21.94 249 GLY D O 1
ATOM 4537 N N . ALA D 2 51 ? -12.509 21.739 -12.659 1.00 20.77 250 ALA D N 1
ATOM 4538 C CA . ALA D 2 51 ? -13.622 21.916 -13.624 1.00 21.38 250 ALA D CA 1
ATOM 4539 C C . ALA D 2 51 ? -14.019 23.369 -13.901 1.00 22.70 250 ALA D C 1
ATOM 4540 O O . ALA D 2 51 ? -14.743 23.641 -14.875 1.00 23.52 250 ALA D O 1
ATOM 4542 N N . SER D 2 52 ? -13.569 24.286 -13.044 1.00 23.13 251 SER D N 1
ATOM 4543 C CA . SER D 2 52 ? -13.770 25.734 -13.219 1.00 23.82 251 SER D CA 1
ATOM 4544 C C . SER D 2 52 ? -12.783 26.361 -14.205 1.00 25.06 251 SER D C 1
ATOM 4545 O O . SER D 2 52 ? -13.091 27.396 -14.808 1.00 25.56 251 SER D O 1
ATOM 4548 N N . GLU D 2 53 ? -11.602 25.745 -14.335 1.00 24.75 252 GLU D N 1
ATOM 4549 C CA . GLU D 2 53 ? -10.494 26.218 -15.184 1.00 25.94 252 GLU D CA 1
ATOM 4550 C C . GLU D 2 53 ? -9.802 27.465 -14.627 1.00 25.94 252 GLU D C 1
ATOM 4551 O O . GLU D 2 53 ? -8.988 28.107 -15.305 1.00 26.26 252 GLU D O 1
ATOM 4557 N N . ILE D 2 54 ? -10.114 27.794 -13.378 1.00 24.81 253 ILE D N 1
ATOM 4558 C CA . ILE D 2 54 ? -9.604 29.004 -12.753 1.00 24.49 253 ILE D CA 1
ATOM 4559 C C . ILE D 2 54 ? -8.577 28.647 -11.717 1.00 24.12 253 ILE D C 1
ATOM 4560 O O . ILE D 2 54 ? -8.921 27.971 -10.745 1.00 23.67 253 ILE D O 1
ATOM 4565 N N . PRO D 2 55 ? -7.317 29.097 -11.906 1.00 24.26 254 PRO D N 1
ATOM 4566 C CA . PRO D 2 55 ? -6.337 28.958 -10.846 1.00 23.94 254 PRO D CA 1
ATOM 4567 C C . PRO D 2 55 ? -6.379 30.147 -9.878 1.00 23.72 254 PRO D C 1
ATOM 4568 O O . PRO D 2 55 ? -6.005 31.269 -10.244 1.00 23.50 254 PRO D O 1
ATOM 4572 N N . PRO D 2 56 ? -6.869 29.926 -8.643 1.00 23.04 255 PRO D N 1
ATOM 4573 C CA . PRO D 2 56 ? -6.894 31.053 -7.689 1.00 22.47 255 PRO D CA 1
ATOM 4574 C C . PRO D 2 56 ? -5.497 31.428 -7.229 1.00 21.56 255 PRO D C 1
ATOM 4575 O O . PRO D 2 56 ? -4.595 30.601 -7.286 1.00 21.05 255 PRO D O 1
ATOM 4579 N N . ALA D 2 57 ? -5.326 32.667 -6.767 1.00 21.10 256 ALA D N 1
ATOM 4580 C CA . ALA D 2 57 ? -4.155 33.023 -5.995 1.00 21.21 256 ALA D CA 1
ATOM 4581 C C . ALA D 2 57 ? -4.147 32.097 -4.795 1.00 21.06 256 ALA D C 1
ATOM 4582 O O . ALA D 2 57 ? -5.217 31.794 -4.208 1.00 19.37 256 ALA D O 1
ATOM 4584 N N . GLN D 2 58 ? -2.953 31.644 -4.449 1.00 20.57 257 GLN D N 1
ATOM 4585 C CA . GLN D 2 58 ? -2.787 30.666 -3.365 1.00 20.41 257 GLN D CA 1
ATOM 4586 C C . GLN D 2 58 ? -3.411 31.154 -2.062 1.00 20.27 257 GLN D C 1
ATOM 4587 O O . GLN D 2 58 ? -4.082 30.384 -1.353 1.00 19.54 257 GLN D O 1
ATOM 4593 N N . ALA D 2 59 ? -3.212 32.435 -1.754 1.00 19.25 258 ALA D N 1
ATOM 4594 C CA . ALA D 2 59 ? -3.790 32.996 -0.540 1.00 18.85 258 ALA D CA 1
ATOM 4595 C C . ALA D 2 59 ? -5.305 32.849 -0.468 1.00 18.48 258 ALA D C 1
ATOM 4596 O O . ALA D 2 59 ? -5.851 32.619 0.610 1.00 17.11 258 ALA D O 1
ATOM 4598 N N . ASP D 2 60 ? -5.970 32.970 -1.615 1.00 17.35 259 ASP D N 1
ATOM 4599 C CA . ASP D 2 60 ? -7.430 32.862 -1.697 1.00 17.71 259 ASP D CA 1
ATOM 4600 C C . ASP D 2 60 ? -7.884 31.415 -1.583 1.00 16.36 259 ASP D C 1
ATOM 4601 O O . ASP D 2 60 ? -8.926 31.121 -0.938 1.00 16.71 259 ASP D O 1
ATOM 4606 N N . LEU D 2 61 ? -7.123 30.521 -2.208 1.00 16.98 260 LEU D N 1
ATOM 4607 C CA . LEU D 2 61 ? -7.390 29.081 -2.083 1.00 16.22 260 LEU D CA 1
ATOM 4608 C C . LEU D 2 61 ? -7.222 28.698 -0.625 1.00 16.73 260 LEU D C 1
ATOM 4609 O O . LEU D 2 61 ? -8.125 28.057 -0.075 1.00 16.77 260 LEU D O 1
ATOM 4614 N N . ASP D 2 62 ? -6.105 29.098 0.009 1.00 16.30 261 ASP D N 1
ATOM 4615 C CA . ASP D 2 62 ? -5.887 28.814 1.451 1.00 15.56 261 ASP D CA 1
ATOM 4616 C C . ASP D 2 62 ? -7.057 29.344 2.287 1.00 15.70 261 ASP D C 1
ATOM 4617 O O . ASP D 2 62 ? -7.616 28.618 3.136 1.00 14.54 261 ASP D O 1
ATOM 4622 N N . GLU D 2 63 ? -7.449 30.599 2.053 1.00 15.39 262 GLU D N 1
ATOM 4623 C CA . GLU D 2 63 ? -8.556 31.175 2.855 1.00 15.69 262 GLU D CA 1
ATOM 4624 C C . GLU D 2 63 ? -9.883 30.439 2.679 1.00 15.03 262 GLU D C 1
ATOM 4625 O O . GLU D 2 63 ? -10.648 30.280 3.633 1.00 16.34 262 GLU D O 1
ATOM 4631 N N . ALA D 2 64 ? -10.157 29.976 1.467 1.00 14.57 263 ALA D N 1
ATOM 4632 C CA . ALA D 2 64 ? -11.421 29.258 1.211 1.00 15.16 263 ALA D CA 1
ATOM 4633 C C . ALA D 2 64 ? -11.402 27.935 1.978 1.00 14.70 263 ALA D C 1
ATOM 4634 O O . ALA D 2 64 ? -12.369 27.593 2.669 1.00 14.05 263 ALA D O 1
ATOM 4636 N N . VAL D 2 65 ? -10.285 27.196 1.872 1.00 14.26 264 VAL D N 1
ATOM 4637 C CA . VAL D 2 65 ? -10.171 25.909 2.587 1.00 14.88 264 VAL D CA 1
ATOM 4638 C C . VAL D 2 65 ? -10.248 26.132 4.097 1.00 14.95 264 VAL D C 1
ATOM 4639 O O . VAL D 2 65 ? -10.908 25.362 4.810 1.00 15.06 264 VAL D O 1
ATOM 4643 N N . LEU D 2 66 ? -9.616 27.197 4.585 1.00 14.63 265 LEU D N 1
ATOM 4644 C CA . LEU D 2 66 ? -9.702 27.498 6.008 1.00 13.59 265 LEU D CA 1
ATOM 4645 C C . LEU D 2 66 ? -11.165 27.755 6.451 1.00 13.86 265 LEU D C 1
ATOM 4646 O O . LEU D 2 66 ? -11.576 27.264 7.498 1.00 12.74 265 LEU D O 1
ATOM 4651 N N . ARG D 2 67 ? -11.905 28.556 5.701 1.00 13.93 266 ARG D N 1
ATOM 4652 C CA . ARG D 2 67 ? -13.273 28.915 6.103 1.00 14.27 266 ARG D CA 1
ATOM 4653 C C . ARG D 2 67 ? -14.198 27.695 6.164 1.00 13.94 266 ARG D C 1
ATOM 4654 O O . ARG D 2 67 ? -15.014 27.558 7.089 1.00 14.32 266 ARG D O 1
ATOM 4662 N N . VAL D 2 68 ? -14.054 26.808 5.184 1.00 13.50 267 VAL D N 1
ATOM 4663 C CA . VAL D 2 68 ? -14.800 25.563 5.145 1.00 13.64 267 VAL D CA 1
ATOM 4664 C C . VAL D 2 68 ? -14.415 24.702 6.351 1.00 13.98 267 VAL D C 1
ATOM 4665 O O . VAL D 2 68 ? -15.273 24.213 7.068 1.00 14.52 267 VAL D O 1
ATOM 4669 N N . CYS D 2 69 ? -13.113 24.493 6.557 1.00 14.59 268 CYS D N 1
ATOM 4670 C CA . CYS D 2 69 ? -12.705 23.631 7.678 1.00 13.93 268 CYS D CA 1
ATOM 4671 C C . CYS D 2 69 ? -13.124 24.180 9.029 1.00 13.60 268 CYS D C 1
ATOM 4672 O O . CYS D 2 69 ? -13.534 23.410 9.921 1.00 14.30 268 CYS D O 1
ATOM 4675 N N . ASP D 2 70 ? -13.074 25.507 9.168 1.00 13.57 269 ASP D N 1
ATOM 4676 C CA . ASP D 2 70 ? -13.415 26.130 10.435 1.00 14.48 269 ASP D CA 1
ATOM 4677 C C . ASP D 2 70 ? -14.926 25.996 10.702 1.00 14.06 269 ASP D C 1
ATOM 4678 O O . ASP D 2 70 ? -15.357 25.736 11.845 1.00 14.24 269 ASP D O 1
ATOM 4683 N N . ASP D 2 71 ? -15.726 26.161 9.659 1.00 12.94 270 ASP D N 1
ATOM 4684 C CA . ASP D 2 71 ? -17.160 25.973 9.816 1.00 12.49 270 ASP D CA 1
ATOM 4685 C C . ASP D 2 71 ? -17.497 24.517 10.128 1.00 12.33 270 ASP D C 1
ATOM 4686 O O . ASP D 2 71 ? -18.428 24.253 10.904 1.00 13.02 270 ASP D O 1
ATOM 4691 N N . LEU D 2 72 ? -16.784 23.589 9.487 1.00 11.12 271 LEU D N 1
ATOM 4692 C CA . LEU D 2 72 ? -16.975 22.147 9.788 1.00 11.58 271 LEU D CA 1
ATOM 4693 C C . LEU D 2 72 ? -16.646 21.851 11.240 1.00 12.52 271 LEU D C 1
ATOM 4694 O O . LEU D 2 72 ? -17.375 21.104 11.909 1.00 13.22 271 LEU D O 1
ATOM 4699 N N . CYS D 2 73 ? -15.580 22.459 11.741 1.00 12.44 272 CYS D N 1
ATOM 4700 C CA . CYS D 2 73 ? -15.207 22.318 13.159 1.00 14.25 272 CYS D CA 1
ATOM 4701 C C . CYS D 2 73 ? -16.294 22.855 14.083 1.00 14.51 272 CYS D C 1
ATOM 4702 O O . CYS D 2 73 ? -16.608 22.247 15.105 1.00 14.42 272 CYS D O 1
ATOM 4705 N N . ALA D 2 74 ? -16.867 24.004 13.729 1.00 13.15 273 ALA D N 1
ATOM 4706 C CA . ALA D 2 74 ? -18.023 24.515 14.479 1.00 13.80 273 ALA D CA 1
ATOM 4707 C C . ALA D 2 74 ? -19.215 23.530 14.540 1.00 13.20 273 ALA D C 1
ATOM 4708 O O . ALA D 2 74 ? -19.783 23.292 15.611 1.00 12.72 273 ALA D O 1
ATOM 4710 N N . GLN D 2 75 ? -19.548 22.955 13.397 1.00 13.12 274 GLN D N 1
ATOM 4711 C CA . GLN D 2 75 ? -20.581 21.939 13.304 1.00 13.32 274 GLN D CA 1
ATOM 4712 C C . GLN D 2 75 ? -20.217 20.688 14.106 1.00 13.45 274 GLN D C 1
ATOM 4713 O O . GLN D 2 75 ? -21.044 20.152 14.829 1.00 15.12 274 GLN D O 1
ATOM 4719 N N . LEU D 2 76 ? -18.949 20.277 14.052 1.00 12.90 275 LEU D N 1
ATOM 4720 C CA . LEU D 2 76 ? -18.538 19.084 14.842 1.00 11.52 275 LEU D CA 1
ATOM 4721 C C . LEU D 2 76 ? -18.709 19.366 16.330 1.00 11.76 275 LEU D C 1
ATOM 4722 O O . LEU D 2 76 ? -19.251 18.535 17.061 1.00 12.75 275 LEU D O 1
ATOM 4727 N N . GLN D 2 77 ? -18.253 20.529 16.781 1.00 11.38 276 GLN D N 1
ATOM 4728 C CA . GLN D 2 77 ? -18.398 20.929 18.182 1.00 12.45 276 GLN D CA 1
ATOM 4729 C C . GLN D 2 77 ? -19.873 20.971 18.626 1.00 13.40 276 GLN D C 1
ATOM 4730 O O . GLN D 2 77 ? -20.197 20.503 19.728 1.00 13.81 276 GLN D O 1
ATOM 4736 N N . ALA D 2 78 ? -20.746 21.505 17.779 1.00 14.09 277 ALA D N 1
ATOM 4737 C CA . ALA D 2 78 ? -22.155 21.670 18.145 1.00 15.70 277 ALA D CA 1
ATOM 4738 C C . ALA D 2 78 ? -22.898 20.335 18.269 1.00 16.20 277 ALA D C 1
ATOM 4739 O O . ALA D 2 78 ? -23.891 20.241 18.980 1.00 16.69 277 ALA D O 1
ATOM 4741 N N . ASP D 2 79 ? -22.383 19.287 17.626 1.00 15.74 278 ASP D N 1
ATOM 4742 C CA . ASP D 2 79 ? -23.044 17.980 17.689 1.00 17.06 278 ASP D CA 1
ATOM 4743 C C . ASP D 2 79 ? -22.259 16.935 18.463 1.00 16.07 278 ASP D C 1
ATOM 4744 O O . ASP D 2 79 ? -22.503 15.732 18.298 1.00 16.41 278 ASP D O 1
ATOM 4749 N N . ALA D 2 80 ? -21.290 17.385 19.263 1.00 15.73 279 ALA D N 1
ATOM 4750 C CA . ALA D 2 80 ? -20.427 16.450 20.008 1.00 15.81 279 ALA D CA 1
ATOM 4751 C C . ALA D 2 80 ? -21.231 15.551 20.950 1.00 16.41 279 ALA D C 1
ATOM 4752 O O . ALA D 2 80 ? -22.345 15.909 21.409 1.00 15.38 279 ALA D O 1
ATOM 4754 N N . GLU D 2 81 ? -20.693 14.356 21.184 1.00 16.07 280 GLU D N 1
ATOM 4755 C CA . GLU D 2 81 ? -21.305 13.430 22.131 1.00 17.72 280 GLU D CA 1
ATOM 4756 C C . GLU D 2 81 ? -21.614 14.080 23.481 1.00 17.56 280 GLU D C 1
ATOM 4757 O O . GLU D 2 81 ? -20.726 14.552 24.200 1.00 17.74 280 GLU D O 1
ATOM 4763 N N . GLY D 2 82 ? -22.892 14.049 23.846 1.00 16.88 281 GLY D N 1
ATOM 4764 C CA . GLY D 2 82 ? -23.354 14.601 25.118 1.00 17.23 281 GLY D CA 1
ATOM 4765 C C . GLY D 2 82 ? -23.178 16.091 25.326 1.00 16.75 281 GLY D C 1
ATOM 4766 O O . GLY D 2 82 ? -23.221 16.550 26.449 1.00 17.59 281 GLY D O 1
ATOM 4767 N N . VAL D 2 83 ? -22.992 16.859 24.257 1.00 17.20 282 VAL D N 1
ATOM 4768 C CA . VAL D 2 83 ? -22.739 18.294 24.395 1.00 16.80 282 VAL D CA 1
ATOM 4769 C C . VAL D 2 83 ? -23.928 19.015 25.038 1.00 17.78 282 VAL D C 1
ATOM 4770 O O . VAL D 2 83 ? -25.093 18.836 24.634 1.00 17.28 282 VAL D O 1
ATOM 4774 N N . THR D 2 84 ? -23.622 19.827 26.036 1.00 18.13 283 THR D N 1
ATOM 4775 C CA . THR D 2 84 ? -24.577 20.790 26.556 1.00 18.30 283 THR D CA 1
ATOM 4776 C C . THR D 2 84 ? -23.982 22.201 26.476 1.00 18.83 283 THR D C 1
ATOM 4777 O O . THR D 2 84 ? -24.733 23.176 26.391 1.00 19.77 283 THR D O 1
ATOM 4781 N N . LYS D 2 85 ? -22.649 22.306 26.533 1.00 17.85 284 LYS D N 1
ATOM 4782 C CA . LYS D 2 85 ? -21.964 23.610 26.390 1.00 18.18 284 LYS D CA 1
ATOM 4783 C C . LYS D 2 85 ? -21.000 23.609 25.231 1.00 18.21 284 LYS D C 1
ATOM 4784 O O . LYS D 2 85 ? -20.174 22.693 25.113 1.00 18.27 284 LYS D O 1
ATOM 4790 N N . ARG D 2 86 ? -21.067 24.655 24.411 1.00 17.79 285 ARG D N 1
ATOM 4791 C CA . ARG D 2 86 ? -20.106 24.846 23.331 1.00 18.11 285 ARG D CA 1
ATOM 4792 C C . ARG D 2 86 ? -19.056 25.824 23.838 1.00 17.99 285 ARG D C 1
ATOM 4793 O O . ARG D 2 86 ? -19.329 27.032 23.995 1.00 18.54 285 ARG D O 1
ATOM 4801 N N . VAL D 2 87 ? -17.873 25.292 24.129 1.00 17.43 286 VAL D N 1
ATOM 4802 C CA . VAL D 2 87 ? -16.865 26.023 24.914 1.00 16.72 286 VAL D CA 1
ATOM 4803 C C . VAL D 2 87 ? -15.684 26.435 24.037 1.00 17.11 286 VAL D C 1
ATOM 4804 O O . VAL D 2 87 ? -15.128 25.638 23.292 1.00 17.11 286 VAL D O 1
ATOM 4808 N N . THR D 2 88 ? -15.296 27.694 24.120 1.00 17.86 287 THR D N 1
ATOM 4809 C CA . THR D 2 88 ? -14.050 28.103 23.485 1.00 18.87 287 THR D CA 1
ATOM 4810 C C . THR D 2 88 ? -13.083 28.547 24.575 1.00 18.81 287 THR D C 1
ATOM 4811 O O . THR D 2 88 ? -13.455 29.368 25.416 1.00 18.85 287 THR D O 1
ATOM 4815 N N . VAL D 2 89 ? -11.877 27.985 24.561 1.00 17.95 288 VAL D N 1
ATOM 4816 C CA . VAL D 2 89 ? -10.819 28.356 25.495 1.00 18.18 288 VAL D CA 1
ATOM 4817 C C . VAL D 2 89 ? -9.790 29.147 24.719 1.00 18.21 288 VAL D C 1
ATOM 4818 O O . VAL D 2 89 ? -9.075 28.598 23.862 1.00 18.16 288 VAL D O 1
ATOM 4822 N N . THR D 2 90 ? -9.740 30.448 24.999 1.00 17.58 289 THR D N 1
ATOM 4823 C CA . THR D 2 90 ? -8.765 31.347 24.402 1.00 18.42 289 THR D CA 1
ATOM 4824 C C . THR D 2 90 ? -7.654 31.678 25.404 1.00 17.87 289 THR D C 1
ATOM 4825 O O . THR D 2 90 ? -7.944 32.081 26.518 1.00 18.86 289 THR D O 1
ATOM 4829 N N . VAL D 2 91 ? -6.396 31.427 25.039 1.00 17.87 290 VAL D N 1
ATOM 4830 C CA . VAL D 2 91 ? -5.262 31.870 25.857 1.00 19.28 290 VAL D CA 1
ATOM 4831 C C . VAL D 2 91 ? -4.535 32.998 25.107 1.00 19.68 290 VAL D C 1
ATOM 4832 O O . VAL D 2 91 ? -4.171 32.840 23.947 1.00 20.20 290 VAL D O 1
ATOM 4836 N N . THR D 2 92 ? -4.373 34.139 25.772 1.00 20.69 291 THR D N 1
ATOM 4837 C CA . THR D 2 92 ? -3.624 35.267 25.218 1.00 20.85 291 THR D CA 1
ATOM 4838 C C . THR D 2 92 ? -2.506 35.613 26.201 1.00 21.20 291 THR D C 1
ATOM 4839 O O . THR D 2 92 ? -2.528 35.141 27.340 1.00 20.46 291 THR D O 1
ATOM 4843 N N . GLY D 2 93 ? -1.531 36.413 25.755 1.00 21.44 292 GLY D N 1
ATOM 4844 C CA . GLY D 2 93 ? -0.438 36.865 26.623 1.00 22.28 292 GLY D CA 1
ATOM 4845 C C . GLY D 2 93 ? 0.580 35.794 26.962 1.00 21.84 292 GLY D C 1
ATOM 4846 O O . GLY D 2 93 ? 1.221 35.871 28.005 1.00 23.78 292 GLY D O 1
ATOM 4847 N N . ALA D 2 94 ? 0.731 34.788 26.105 1.00 22.25 293 ALA D N 1
ATOM 4848 C CA . ALA D 2 94 ? 1.723 33.736 26.336 1.00 23.62 293 ALA D CA 1
ATOM 4849 C C . ALA D 2 94 ? 3.060 34.128 25.725 1.00 23.79 293 ALA D C 1
ATOM 4850 O O . ALA D 2 94 ? 3.093 34.965 24.826 1.00 24.24 293 ALA D O 1
ATOM 4852 N N . ALA D 2 95 ? 4.142 33.497 26.190 1.00 24.99 294 ALA D N 1
ATOM 4853 C CA . ALA D 2 95 ? 5.496 33.704 25.643 1.00 25.03 294 ALA D CA 1
ATOM 4854 C C . ALA D 2 95 ? 5.568 33.439 24.141 1.00 25.14 294 ALA D C 1
ATOM 4855 O O . ALA D 2 95 ? 6.247 34.157 23.404 1.00 25.26 294 ALA D O 1
ATOM 4857 N N . THR D 2 96 ? 4.883 32.386 23.699 1.00 24.96 295 THR D N 1
ATOM 4858 C CA . THR D 2 96 ? 4.828 32.006 22.289 1.00 24.73 295 THR D CA 1
ATOM 4859 C C . THR D 2 96 ? 3.424 31.523 21.932 1.00 24.48 295 THR D C 1
ATOM 4860 O O . THR D 2 96 ? 2.650 31.147 22.819 1.00 24.77 295 THR D O 1
ATOM 4864 N N . GLU D 2 97 ? 3.096 31.544 20.642 1.00 24.12 296 GLU D N 1
ATOM 4865 C CA . GLU D 2 97 ? 1.860 30.932 20.151 1.00 24.23 296 GLU D CA 1
ATOM 4866 C C . GLU D 2 97 ? 1.717 29.470 20.579 1.00 23.45 296 GLU D C 1
ATOM 4867 O O . GLU D 2 97 ? 0.620 29.032 20.952 1.00 22.83 296 GLU D O 1
ATOM 4873 N N . ASP D 2 98 ? 2.808 28.712 20.558 1.00 23.26 297 ASP D N 1
ATOM 4874 C CA . ASP D 2 98 ? 2.698 27.306 20.954 1.00 23.18 297 ASP D CA 1
ATOM 4875 C C . ASP D 2 98 ? 2.392 27.147 22.435 1.00 22.50 297 ASP D C 1
ATOM 4876 O O . ASP D 2 98 ? 1.623 26.255 22.813 1.00 22.22 297 ASP D O 1
ATOM 4881 N N . ASP D 2 99 ? 2.969 28.029 23.251 1.00 21.98 298 ASP D N 1
ATOM 4882 C CA . ASP D 2 99 ? 2.681 28.064 24.676 1.00 21.10 298 ASP D CA 1
ATOM 4883 C C . ASP D 2 99 ? 1.198 28.311 24.924 1.00 20.05 298 ASP D C 1
ATOM 4884 O O . ASP D 2 99 ? 0.590 27.674 25.794 1.00 19.91 298 ASP D O 1
ATOM 4889 N N . ALA D 2 100 ? 0.618 29.226 24.158 1.00 18.79 299 ALA D N 1
ATOM 4890 C CA . ALA D 2 100 ? -0.793 29.549 24.325 1.00 18.60 299 ALA D CA 1
ATOM 4891 C C . ALA D 2 100 ? -1.650 28.336 23.980 1.00 17.42 299 ALA D C 1
ATOM 4892 O O . ALA D 2 100 ? -2.608 28.046 24.688 1.00 15.08 299 ALA D O 1
ATOM 4894 N N . LEU D 2 101 ? -1.324 27.658 22.877 1.00 17.79 300 LEU D N 1
ATOM 4895 C CA . LEU D 2 101 ? -2.054 26.448 22.484 1.00 17.76 300 LEU D CA 1
ATOM 4896 C C . LEU D 2 101 ? -1.964 25.342 23.531 1.00 17.62 300 LEU D C 1
ATOM 4897 O O . LEU D 2 101 ? -2.989 24.736 23.886 1.00 18.05 300 LEU D O 1
ATOM 4902 N N . VAL D 2 102 ? -0.754 25.103 24.033 1.00 17.91 301 VAL D N 1
ATOM 4903 C CA . VAL D 2 102 ? -0.532 24.133 25.134 1.00 17.42 301 VAL D CA 1
ATOM 4904 C C . VAL D 2 102 ? -1.358 24.475 26.366 1.00 17.16 301 VAL D C 1
ATOM 4905 O O . VAL D 2 102 ? -2.008 23.585 26.936 1.00 17.71 301 VAL D O 1
ATOM 4909 N N . ALA D 2 103 ? -1.321 25.746 26.807 1.00 16.05 302 ALA D N 1
ATOM 4910 C CA . ALA D 2 103 ? -2.160 26.221 27.923 1.00 15.46 302 ALA D CA 1
ATOM 4911 C C . ALA D 2 103 ? -3.647 25.989 27.661 1.00 15.05 302 ALA D C 1
ATOM 4912 O O . ALA D 2 103 ? -4.376 25.547 28.538 1.00 14.62 302 ALA D O 1
ATOM 4914 N N . ALA D 2 104 ? -4.109 26.367 26.479 1.00 14.43 303 ALA D N 1
ATOM 4915 C CA . ALA D 2 104 ? -5.535 26.229 26.133 1.00 14.70 303 ALA D CA 1
ATOM 4916 C C . ALA D 2 104 ? -6.000 24.768 26.132 1.00 14.48 303 ALA D C 1
ATOM 4917 O O . ALA D 2 104 ? -7.119 24.447 26.597 1.00 14.52 303 ALA D O 1
ATOM 4919 N N . ARG D 2 105 ? -5.160 23.896 25.611 1.00 15.35 304 ARG D N 1
ATOM 4920 C CA . ARG D 2 105 ? -5.507 22.477 25.598 1.00 14.72 304 ARG D CA 1
ATOM 4921 C C . ARG D 2 105 ? -5.527 21.909 27.000 1.00 15.05 304 ARG D C 1
ATOM 4922 O O . ARG D 2 105 ? -6.354 21.077 27.311 1.00 13.67 304 ARG D O 1
ATOM 4930 N N . GLN D 2 106 ? -4.573 22.336 27.834 1.00 14.73 305 GLN D N 1
ATOM 4931 C CA . GLN D 2 106 ? -4.502 21.852 29.211 1.00 14.39 305 GLN D CA 1
ATOM 4932 C C . GLN D 2 106 ? -5.817 22.159 29.957 1.00 14.38 305 GLN D C 1
ATOM 4933 O O . GLN D 2 106 ? -6.371 21.327 30.713 1.00 13.98 305 GLN D O 1
ATOM 4939 N N . ILE D 2 107 ? -6.302 23.381 29.756 1.00 14.22 306 ILE D N 1
ATOM 4940 C CA . ILE D 2 107 ? -7.538 23.820 30.334 1.00 13.88 306 ILE D CA 1
ATOM 4941 C C . ILE D 2 107 ? -8.734 23.044 29.726 1.00 15.52 306 ILE D C 1
ATOM 4942 O O . ILE D 2 107 ? -9.599 22.548 30.439 1.00 15.63 306 ILE D O 1
ATOM 4947 N N . ALA D 2 108 ? -8.770 22.974 28.406 1.00 16.10 307 ALA D N 1
ATOM 4948 C CA . ALA D 2 108 ? -9.894 22.331 27.689 1.00 16.55 307 ALA D CA 1
ATOM 4949 C C . ALA D 2 108 ? -10.054 20.851 28.025 1.00 17.35 307 ALA D C 1
ATOM 4950 O O . ALA D 2 108 ? -11.180 20.328 28.054 1.00 18.08 307 ALA D O 1
ATOM 4952 N N . ARG D 2 109 ? -8.949 20.171 28.296 1.00 15.55 308 ARG D N 1
ATOM 4953 C CA . ARG D 2 109 ? -9.014 18.728 28.568 1.00 15.70 308 ARG D CA 1
ATOM 4954 C C . ARG D 2 109 ? -9.300 18.413 29.999 1.00 15.86 308 ARG D C 1
ATOM 4955 O O . ARG D 2 109 ? -9.603 17.257 30.322 1.00 17.67 308 ARG D O 1
ATOM 4963 N N . ASP D 2 110 ? -9.126 19.399 30.882 1.00 15.76 309 ASP D N 1
ATOM 4964 C CA . ASP D 2 110 ? -9.191 19.121 32.314 1.00 15.99 309 ASP D CA 1
ATOM 4965 C C . ASP D 2 110 ? -10.570 18.670 32.808 1.00 15.78 309 ASP D C 1
ATOM 4966 O O . ASP D 2 110 ? -11.574 19.311 32.528 1.00 14.83 309 ASP D O 1
ATOM 4971 N N . SER D 2 111 ? -10.627 17.541 33.524 1.00 15.03 310 SER D N 1
ATOM 4972 C CA . SER D 2 111 ? -11.950 16.968 33.861 1.00 14.87 310 SER D CA 1
ATOM 4973 C C . SER D 2 111 ? -12.749 17.810 34.859 1.00 15.26 310 SER D C 1
ATOM 4974 O O . SER D 2 111 ? -13.991 17.790 34.865 1.00 15.16 310 SER D O 1
ATOM 4977 N N . LEU D 2 112 ? -12.052 18.520 35.731 1.00 14.63 311 LEU D N 1
ATOM 4978 C CA . LEU D 2 112 ? -12.747 19.393 36.671 1.00 15.32 311 LEU D CA 1
ATOM 4979 C C . LEU D 2 112 ? -13.238 20.695 36.010 1.00 14.68 311 LEU D C 1
ATOM 4980 O O . LEU D 2 112 ? -14.292 21.184 36.348 1.00 14.77 311 LEU D O 1
ATOM 4985 N N . VAL D 2 113 ? -12.497 21.220 35.041 1.00 14.94 312 VAL D N 1
ATOM 4986 C CA . VAL D 2 113 ? -12.990 22.372 34.273 1.00 14.79 312 VAL D CA 1
ATOM 4987 C C . VAL D 2 113 ? -14.246 21.955 33.475 1.00 15.06 312 VAL D C 1
ATOM 4988 O O . VAL D 2 113 ? -15.276 22.617 33.518 1.00 15.52 312 VAL D O 1
ATOM 4992 N N . LYS D 2 114 ? -14.161 20.822 32.776 1.00 13.78 313 LYS D N 1
ATOM 4993 C CA . LYS D 2 114 ? -15.269 20.345 31.951 1.00 15.23 313 LYS D CA 1
ATOM 4994 C C . LYS D 2 114 ? -16.539 20.047 32.764 1.00 15.10 313 LYS D C 1
ATOM 4995 O O . LYS D 2 114 ? -17.624 20.317 32.301 1.00 16.54 313 LYS D O 1
ATOM 5001 N N . THR D 2 115 ? -16.401 19.508 33.973 1.00 15.77 314 THR D N 1
ATOM 5002 C CA . THR D 2 115 ? -17.584 19.245 34.809 1.00 15.95 314 THR D CA 1
ATOM 5003 C C . THR D 2 115 ? -18.190 20.516 35.441 1.00 16.60 314 THR D C 1
ATOM 5004 O O . THR D 2 115 ? -19.416 20.633 35.524 1.00 16.80 314 THR D O 1
ATOM 5008 N N . ALA D 2 116 ? -17.330 21.449 35.867 1.00 15.79 315 ALA D N 1
ATOM 5009 C CA . ALA D 2 116 ? -17.741 22.767 36.312 1.00 17.72 315 ALA D CA 1
ATOM 5010 C C . ALA D 2 116 ? -18.570 23.419 35.218 1.00 17.45 315 ALA D C 1
ATOM 5011 O O . ALA D 2 116 ? -19.646 23.948 35.490 1.00 18.92 315 ALA D O 1
ATOM 5013 N N . LEU D 2 117 ? -18.074 23.355 33.988 1.00 17.44 316 LEU D N 1
ATOM 5014 C CA . LEU D 2 117 ? -18.807 23.870 32.832 1.00 18.06 316 LEU D CA 1
ATOM 5015 C C . LEU D 2 117 ? -20.190 23.218 32.616 1.00 18.03 316 LEU D C 1
ATOM 5016 O O . LEU D 2 117 ? -21.179 23.914 32.366 1.00 18.59 316 LEU D O 1
ATOM 5021 N N . PHE D 2 118 ? -20.253 21.891 32.705 1.00 17.68 317 PHE D N 1
ATOM 5022 C CA . PHE D 2 118 ? -21.535 21.147 32.673 1.00 17.67 317 PHE D CA 1
ATOM 5023 C C . PHE D 2 118 ? -22.500 21.662 33.743 1.00 18.50 317 PHE D C 1
ATOM 5024 O O . PHE D 2 118 ? -23.696 21.813 33.492 1.00 18.79 317 PHE D O 1
ATOM 5032 N N . GLY D 2 119 ? -21.949 21.970 34.912 1.00 19.07 318 GLY D N 1
ATOM 5033 C CA . GLY D 2 119 ? -22.713 22.592 35.993 1.00 20.66 318 GLY D CA 1
ATOM 5034 C C . GLY D 2 119 ? -22.987 24.092 35.871 1.00 20.87 318 GLY D C 1
ATOM 5035 O O . GLY D 2 119 ? -23.588 24.688 36.787 1.00 22.20 318 GLY D O 1
ATOM 5036 N N . SER D 2 120 ? -22.595 24.708 34.751 1.00 21.23 319 SER D N 1
ATOM 5037 C CA . SER D 2 120 ? -22.756 26.166 34.534 1.00 22.07 319 SER D CA 1
ATOM 5038 C C . SER D 2 120 ? -22.013 27.016 35.590 1.00 22.94 319 SER D C 1
ATOM 5039 O O . SER D 2 120 ? -22.475 28.107 35.935 1.00 24.07 319 SER D O 1
ATOM 5042 N N . ASP D 2 121 ? -20.862 26.528 36.070 1.00 23.03 320 ASP D N 1
ATOM 5043 C CA . ASP D 2 121 ? -20.105 27.174 37.164 1.00 24.48 320 ASP D CA 1
ATOM 5044 C C . ASP D 2 121 ? -18.843 27.864 36.614 1.00 24.49 320 ASP D C 1
ATOM 5045 O O . ASP D 2 121 ? -17.959 27.187 36.078 1.00 24.66 320 ASP D O 1
ATOM 5050 N N . PRO D 2 122 ? -18.761 29.214 36.731 1.00 24.37 321 PRO D N 1
ATOM 5051 C CA . PRO D 2 122 ? -17.570 30.016 36.332 1.00 24.57 321 PRO D CA 1
ATOM 5052 C C . PRO D 2 122 ? -16.404 29.808 37.303 1.00 24.02 321 PRO D C 1
ATOM 5053 O O . PRO D 2 122 ? -15.980 30.746 37.998 1.00 25.20 321 PRO D O 1
ATOM 5057 N N . ASN D 2 123 ? -15.908 28.576 37.369 1.00 22.99 322 ASN D N 1
ATOM 5058 C CA . ASN D 2 123 ? -14.952 28.173 38.383 1.00 22.42 322 ASN D CA 1
ATOM 5059 C C . ASN D 2 123 ? -13.535 28.484 37.933 1.00 21.64 322 ASN D C 1
ATOM 5060 O O . ASN D 2 123 ? -12.867 27.649 37.334 1.00 20.06 322 ASN D O 1
ATOM 5065 N N . TRP D 2 124 ? -13.073 29.695 38.234 1.00 20.69 323 TRP D N 1
ATOM 5066 C CA . TRP D 2 124 ? -11.736 30.116 37.800 1.00 19.09 323 TRP D CA 1
ATOM 5067 C C . TRP D 2 124 ? -10.622 29.391 38.554 1.00 18.13 323 TRP D C 1
ATOM 5068 O O . TRP D 2 124 ? -9.505 29.218 38.028 1.00 16.99 323 TRP D O 1
ATOM 5079 N N . GLY D 2 125 ? -10.917 28.967 39.782 1.00 17.82 324 GLY D N 1
ATOM 5080 C CA . GLY D 2 125 ? -9.965 28.173 40.545 1.00 17.47 324 GLY D CA 1
ATOM 5081 C C . GLY D 2 125 ? -9.515 26.922 39.810 1.00 16.38 324 GLY D C 1
ATOM 5082 O O . GLY D 2 125 ? -8.322 26.631 39.756 1.00 15.96 324 GLY D O 1
ATOM 5083 N N . ARG D 2 126 ? -10.473 26.189 39.245 1.00 16.40 325 ARG D N 1
ATOM 5084 C CA . ARG D 2 126 ? -10.169 24.970 38.488 1.00 15.13 325 ARG D CA 1
ATOM 5085 C C . ARG D 2 126 ? -9.412 25.303 37.223 1.00 15.00 325 ARG D C 1
ATOM 5086 O O . ARG D 2 126 ? -8.515 24.566 36.816 1.00 16.01 325 ARG D O 1
ATOM 5094 N N . VAL D 2 127 ? -9.748 26.423 36.581 1.00 15.08 326 VAL D N 1
ATOM 5095 C CA . VAL D 2 127 ? -8.977 26.869 35.416 1.00 16.22 326 VAL D CA 1
ATOM 5096 C C . VAL D 2 127 ? -7.496 27.135 35.755 1.00 16.32 326 VAL D C 1
ATOM 5097 O O . VAL D 2 127 ? -6.579 26.702 35.020 1.00 17.14 326 VAL D O 1
ATOM 5101 N N . LEU D 2 128 ? -7.257 27.833 36.867 1.00 16.91 327 LEU D N 1
ATOM 5102 C CA . LEU D 2 128 ? -5.894 28.095 37.312 1.00 17.42 327 LEU D CA 1
ATOM 5103 C C . LEU D 2 128 ? -5.165 26.834 37.717 1.00 17.67 327 LEU D C 1
ATOM 5104 O O . LEU D 2 128 ? -4.004 26.688 37.360 1.00 16.36 327 LEU D O 1
ATOM 5109 N N . ALA D 2 129 ? -5.809 25.944 38.482 1.00 16.30 328 ALA D N 1
ATOM 5110 C CA . ALA D 2 129 ? -5.152 24.678 38.826 1.00 17.04 328 ALA D CA 1
ATOM 5111 C C . ALA D 2 129 ? -4.696 23.936 37.565 1.00 17.00 328 ALA D C 1
ATOM 5112 O O . ALA D 2 129 ? -3.580 23.399 37.533 1.00 16.84 328 ALA D O 1
ATOM 5114 N N . ALA D 2 130 ? -5.572 23.912 36.545 1.00 17.14 329 ALA D N 1
ATOM 5115 C CA . ALA D 2 130 ? -5.274 23.262 35.267 1.00 16.96 329 ALA D CA 1
ATOM 5116 C C . ALA D 2 130 ? -4.116 23.922 34.539 1.00 17.12 329 ALA D C 1
ATOM 5117 O O . ALA D 2 130 ? -3.182 23.244 34.127 1.00 17.33 329 ALA D O 1
ATOM 5119 N N . VAL D 2 131 ? -4.183 25.242 34.361 1.00 17.86 330 VAL D N 1
ATOM 5120 C CA . VAL D 2 131 ? -3.198 25.893 33.525 1.00 18.31 330 VAL D CA 1
ATOM 5121 C C . VAL D 2 131 ? -1.831 25.868 34.199 1.00 17.93 330 VAL D C 1
ATOM 5122 O O . VAL D 2 131 ? -0.812 25.842 33.520 1.00 17.52 330 VAL D O 1
ATOM 5126 N N . GLY D 2 132 ? -1.843 25.832 35.531 1.00 18.72 331 GLY D N 1
ATOM 5127 C CA . GLY D 2 132 ? -0.610 25.701 36.322 1.00 18.21 331 GLY D CA 1
ATOM 5128 C C . GLY D 2 132 ? 0.197 24.450 36.034 1.00 19.39 331 GLY D C 1
ATOM 5129 O O . GLY D 2 132 ? 1.396 24.405 36.339 1.00 18.17 331 GLY D O 1
ATOM 5130 N N . MET D 2 133 ? -0.446 23.429 35.456 1.00 17.80 332 MET D N 1
ATOM 5131 C CA . MET D 2 133 ? 0.251 22.197 35.069 1.00 19.24 332 MET D CA 1
ATOM 5132 C C . MET D 2 133 ? 0.791 22.211 33.636 1.00 19.36 332 MET D C 1
ATOM 5133 O O . MET D 2 133 ? 1.464 21.263 33.213 1.00 18.81 332 MET D O 1
ATOM 5138 N N . ALA D 2 134 ? 0.501 23.273 32.888 1.00 19.90 333 ALA D N 1
ATOM 5139 C CA . ALA D 2 134 ? 0.968 23.345 31.495 1.00 20.23 333 ALA D CA 1
ATOM 5140 C C . ALA D 2 134 ? 2.493 23.507 31.481 1.00 21.42 333 ALA D C 1
ATOM 5141 O O . ALA D 2 134 ? 3.034 24.265 32.298 1.00 21.22 333 ALA D O 1
ATOM 5143 N N . PRO D 2 135 ? 3.190 22.795 30.573 1.00 22.84 334 PRO D N 1
ATOM 5144 C CA . PRO D 2 135 ? 4.654 22.881 30.529 1.00 23.48 334 PRO D CA 1
ATOM 5145 C C . PRO D 2 135 ? 5.166 24.106 29.745 1.00 23.80 334 PRO D C 1
ATOM 5146 O O . PRO D 2 135 ? 5.775 23.955 28.697 1.00 24.69 334 PRO D O 1
ATOM 5150 N N . ILE D 2 136 ? 4.935 25.295 30.294 1.00 24.58 335 ILE D N 1
ATOM 5151 C CA . ILE D 2 136 ? 5.182 26.574 29.613 1.00 25.34 335 ILE D CA 1
ATOM 5152 C C . ILE D 2 136 ? 5.641 27.639 30.620 1.00 25.91 335 ILE D C 1
ATOM 5153 O O . ILE D 2 136 ? 5.598 27.409 31.839 1.00 25.91 335 ILE D O 1
ATOM 5158 N N . THR D 2 137 ? 6.027 28.807 30.099 1.00 26.59 336 THR D N 1
ATOM 5159 C CA . THR D 2 137 ? 6.351 29.998 30.915 1.00 26.87 336 THR D CA 1
ATOM 5160 C C . THR D 2 137 ? 5.107 30.565 31.570 1.00 27.52 336 THR D C 1
ATOM 5161 O O . THR D 2 137 ? 4.126 30.866 30.900 1.00 27.31 336 THR D O 1
ATOM 5165 N N . LEU D 2 138 ? 5.150 30.713 32.886 1.00 28.01 337 LEU D N 1
ATOM 5166 C CA . LEU D 2 138 ? 3.963 31.078 33.633 1.00 28.30 337 LEU D CA 1
ATOM 5167 C C . LEU D 2 138 ? 4.336 31.858 34.880 1.00 28.40 337 LEU D C 1
ATOM 5168 O O . LEU D 2 138 ? 5.232 31.438 35.628 1.00 28.25 337 LEU D O 1
ATOM 5173 N N . ASP D 2 139 ? 3.647 32.979 35.087 1.00 28.41 338 ASP D N 1
ATOM 5174 C CA . ASP D 2 139 ? 3.704 33.749 36.336 1.00 29.14 338 ASP D CA 1
ATOM 5175 C C . ASP D 2 139 ? 2.323 33.753 36.984 1.00 28.66 338 ASP D C 1
ATOM 5176 O O . ASP D 2 139 ? 1.412 34.436 36.511 1.00 28.10 338 ASP D O 1
ATOM 5181 N N . PRO D 2 140 ? 2.162 33.002 38.089 1.00 28.82 339 PRO D N 1
ATOM 5182 C CA . PRO D 2 140 ? 0.854 32.855 38.736 1.00 29.17 339 PRO D CA 1
ATOM 5183 C C . PRO D 2 140 ? 0.234 34.199 39.122 1.00 29.53 339 PRO D C 1
ATOM 5184 O O . PRO D 2 140 ? -0.998 34.319 39.195 1.00 29.92 339 PRO D O 1
ATOM 5188 N N . ASP D 2 141 ? 1.087 35.193 39.366 1.00 29.51 340 ASP D N 1
ATOM 5189 C CA . ASP D 2 141 ? 0.658 36.495 39.854 1.00 30.01 340 ASP D CA 1
ATOM 5190 C C . ASP D 2 141 ? 0.217 37.442 38.734 1.00 29.58 340 ASP D C 1
ATOM 5191 O O . ASP D 2 141 ? -0.183 38.572 39.011 1.00 29.98 340 ASP D O 1
ATOM 5196 N N . ARG D 2 142 ? 0.315 36.978 37.484 1.00 29.40 341 ARG D N 1
ATOM 5197 C CA . ARG D 2 142 ? -0.042 37.777 36.309 1.00 28.65 341 ARG D CA 1
ATOM 5198 C C . ARG D 2 142 ? -1.235 37.227 35.524 1.00 28.22 341 ARG D C 1
ATOM 5199 O O . ARG D 2 142 ? -1.567 37.760 34.465 1.00 29.34 341 ARG D O 1
ATOM 5207 N N . ILE D 2 143 ? -1.886 36.183 36.038 1.00 26.39 342 ILE D N 1
ATOM 5208 C CA . ILE D 2 143 ? -2.925 35.505 35.259 1.00 24.30 342 ILE D CA 1
ATOM 5209 C C . ILE D 2 143 ? -4.313 36.111 35.440 1.00 23.75 342 ILE D C 1
ATOM 5210 O O . ILE D 2 143 ? -4.751 36.372 36.548 1.00 23.04 342 ILE D O 1
ATOM 5215 N N . SER D 2 144 ? -5.030 36.305 34.342 1.00 22.33 343 SER D N 1
ATOM 5216 C CA . SER D 2 144 ? -6.406 36.733 34.463 1.00 22.20 343 SER D CA 1
ATOM 5217 C C . SER D 2 144 ? -7.330 35.690 33.832 1.00 21.03 343 SER D C 1
ATOM 5218 O O . SER D 2 144 ? -6.975 35.082 32.832 1.00 21.84 343 SER D O 1
ATOM 5221 N N . VAL D 2 145 ? -8.503 35.476 34.424 1.00 20.20 344 VAL D N 1
ATOM 5222 C CA . VAL D 2 145 ? -9.477 34.563 33.841 1.00 18.68 344 VAL D CA 1
ATOM 5223 C C . VAL D 2 145 ? -10.837 35.255 33.651 1.00 19.29 344 VAL D C 1
ATOM 5224 O O . VAL D 2 145 ? -11.393 35.890 34.566 1.00 18.31 344 VAL D O 1
ATOM 5228 N N . SER D 2 146 ? -11.367 35.124 32.445 1.00 19.04 345 SER D N 1
ATOM 5229 C CA . SER D 2 146 ? -12.664 35.703 32.135 1.00 19.52 345 SER D CA 1
ATOM 5230 C C . SER D 2 146 ? -13.621 34.631 31.651 1.00 19.76 345 SER D C 1
ATOM 5231 O O . SER D 2 146 ? -13.204 33.691 30.958 1.00 20.05 345 SER D O 1
ATOM 5234 N N . PHE D 2 147 ? -14.894 34.773 32.023 1.00 20.43 346 PHE D N 1
ATOM 5235 C CA . PHE D 2 147 ? -15.950 33.921 31.496 1.00 20.69 346 PHE D CA 1
ATOM 5236 C C . PHE D 2 147 ? -16.943 34.837 30.795 1.00 20.79 346 PHE D C 1
ATOM 5237 O O . PHE D 2 147 ? -17.489 35.776 31.400 1.00 20.72 346 PHE D O 1
ATOM 5245 N N . ASN D 2 148 ? -17.168 34.575 29.519 1.00 20.70 347 ASN D N 1
ATOM 5246 C CA . ASN D 2 148 ? -18.080 35.402 28.721 1.00 21.97 347 ASN D CA 1
ATOM 5247 C C . ASN D 2 148 ? -17.807 36.899 28.909 1.00 22.51 347 ASN D C 1
ATOM 5248 O O . ASN D 2 148 ? -18.741 37.695 29.116 1.00 23.02 347 ASN D O 1
ATOM 5253 N N . GLY D 2 149 ? -16.522 37.260 28.856 1.00 22.71 348 GLY D N 1
ATOM 5254 C CA . GLY D 2 149 ? -16.064 38.650 28.846 1.00 24.47 348 GLY D CA 1
ATOM 5255 C C . GLY D 2 149 ? -15.995 39.321 30.209 1.00 25.06 348 GLY D C 1
ATOM 5256 O O . GLY D 2 149 ? -15.609 40.499 30.311 1.00 25.93 348 GLY D O 1
ATOM 5257 N N . ALA D 2 150 ? -16.375 38.578 31.246 1.00 25.27 349 ALA D N 1
ATOM 5258 C CA . ALA D 2 150 ? -16.370 39.057 32.621 1.00 25.70 349 ALA D CA 1
ATOM 5259 C C . ALA D 2 150 ? -15.165 38.526 33.400 1.00 25.90 349 ALA D C 1
ATOM 5260 O O . ALA D 2 150 ? -15.009 37.308 33.579 1.00 25.23 349 ALA D O 1
ATOM 5262 N N . ALA D 2 151 ? -14.319 39.450 33.861 1.00 25.37 350 ALA D N 1
ATOM 5263 C CA . ALA D 2 151 ? -13.095 39.090 34.584 1.00 26.31 350 ALA D CA 1
ATOM 5264 C C . ALA D 2 151 ? -13.476 38.633 35.982 1.00 26.72 350 ALA D C 1
ATOM 5265 O O . ALA D 2 151 ? -14.094 39.399 36.732 1.00 28.73 350 ALA D O 1
ATOM 5267 N N . VAL D 2 152 ? -13.130 37.395 36.333 1.00 25.85 351 VAL D N 1
ATOM 5268 C CA . VAL D 2 152 ? -13.457 36.866 37.662 1.00 25.19 351 VAL D CA 1
ATOM 5269 C C . VAL D 2 152 ? -12.201 36.634 38.506 1.00 24.37 351 VAL D C 1
ATOM 5270 O O . VAL D 2 152 ? -12.275 36.534 39.745 1.00 24.49 351 VAL D O 1
ATOM 5274 N N . CYS D 2 153 ? -11.074 36.560 37.806 1.00 23.29 352 CYS D N 1
ATOM 5275 C CA . CYS D 2 153 ? -9.734 36.416 38.365 1.00 23.20 352 CYS D CA 1
ATOM 5276 C C . CYS D 2 153 ? -8.825 37.450 37.680 1.00 22.70 352 CYS D C 1
ATOM 5277 O O . CYS D 2 153 ? -8.768 37.516 36.461 1.00 20.67 352 CYS D O 1
ATOM 5280 N N . VAL D 2 154 ? -8.145 38.280 38.465 1.00 23.83 353 VAL D N 1
ATOM 5281 C CA . VAL D 2 154 ? -7.143 39.218 37.922 1.00 25.04 353 VAL D CA 1
ATOM 5282 C C . VAL D 2 154 ? -5.893 39.177 38.809 1.00 25.71 353 VAL D C 1
ATOM 5283 O O . VAL D 2 154 ? -5.998 39.084 40.023 1.00 25.53 353 VAL D O 1
ATOM 5287 N N . HIS D 2 155 ? -4.715 39.209 38.193 1.00 26.31 354 HIS D N 1
ATOM 5288 C CA . HIS D 2 155 ? -3.449 39.088 38.915 1.00 27.42 354 HIS D CA 1
ATOM 5289 C C . HIS D 2 155 ? -3.403 37.839 39.805 1.00 27.41 354 HIS D C 1
ATOM 5290 O O . HIS D 2 155 ? -2.852 37.860 40.911 1.00 28.03 354 HIS D O 1
ATOM 5297 N N . GLY D 2 156 ? -3.995 36.756 39.309 1.00 26.99 355 GLY D N 1
ATOM 5298 C CA . GLY D 2 156 ? -3.924 35.457 39.976 1.00 26.47 355 GLY D CA 1
ATOM 5299 C C . GLY D 2 156 ? -4.751 35.327 41.242 1.00 26.61 355 GLY D C 1
ATOM 5300 O O . GLY D 2 156 ? -4.513 34.404 42.030 1.00 26.95 355 GLY D O 1
ATOM 5301 N N . VAL D 2 157 ? -5.713 36.241 41.421 1.00 25.44 356 VAL D N 1
ATOM 5302 C CA . VAL D 2 157 ? -6.624 36.271 42.571 1.00 25.07 356 VAL D CA 1
ATOM 5303 C C . VAL D 2 157 ? -8.033 36.681 42.139 1.00 24.41 356 VAL D C 1
ATOM 5304 O O . VAL D 2 157 ? -8.215 37.262 41.063 1.00 23.79 356 VAL D O 1
ATOM 5308 N N . GLY D 2 158 ? -9.028 36.384 42.967 1.00 24.51 357 GLY D N 1
ATOM 5309 C CA . GLY D 2 158 ? -10.400 36.708 42.649 1.00 25.87 357 GLY D CA 1
ATOM 5310 C C . GLY D 2 158 ? -10.625 38.193 42.477 1.00 27.51 357 GLY D C 1
ATOM 5311 O O . GLY D 2 158 ? -10.075 39.001 43.236 1.00 27.47 357 GLY D O 1
ATOM 5312 N N . ALA D 2 159 ? -11.408 38.557 41.465 1.00 27.84 358 ALA D N 1
ATOM 5313 C CA . ALA D 2 159 ? -11.706 39.963 41.214 1.00 30.06 358 ALA D CA 1
ATOM 5314 C C . ALA D 2 159 ? -12.591 40.483 42.349 1.00 31.56 358 ALA D C 1
ATOM 5315 O O . ALA D 2 159 ? -13.352 39.710 42.931 1.00 32.51 358 ALA D O 1
ATOM 5317 N N . PRO D 2 160 ? -12.466 41.781 42.700 1.00 33.12 359 PRO D N 1
ATOM 5318 C CA . PRO D 2 160 ? -13.195 42.339 43.845 1.00 33.74 359 PRO D CA 1
ATOM 5319 C C . PRO D 2 160 ? -14.709 42.337 43.608 1.00 34.21 359 PRO D C 1
ATOM 5320 O O . PRO D 2 160 ? -15.143 42.361 42.448 1.00 35.10 359 PRO D O 1
ATOM 5324 N N . VAL D 2 165 ? -21.348 35.736 37.367 1.00 33.18 364 VAL D N 1
ATOM 5325 C CA . VAL D 2 165 ? -21.469 35.452 35.941 1.00 32.99 364 VAL D CA 1
ATOM 5326 C C . VAL D 2 165 ? -22.496 34.342 35.696 1.00 32.26 364 VAL D C 1
ATOM 5327 O O . VAL D 2 165 ? -22.425 33.271 36.304 1.00 32.17 364 VAL D O 1
ATOM 5331 N N . ASP D 2 166 ? -23.446 34.619 34.809 1.00 31.20 365 ASP D N 1
ATOM 5332 C CA . ASP D 2 166 ? -24.468 33.659 34.414 1.00 30.86 365 ASP D CA 1
ATOM 5333 C C . ASP D 2 166 ? -23.929 32.828 33.263 1.00 29.97 365 ASP D C 1
ATOM 5334 O O . ASP D 2 166 ? -23.658 33.361 32.190 1.00 30.11 365 ASP D O 1
ATOM 5339 N N . LEU D 2 167 ? -23.758 31.527 33.492 1.00 29.07 366 LEU D N 1
ATOM 5340 C CA . LEU D 2 167 ? -23.267 30.622 32.443 1.00 27.70 366 LEU D CA 1
ATOM 5341 C C . LEU D 2 167 ? -24.330 29.620 32.030 1.00 27.91 366 LEU D C 1
ATOM 5342 O O . LEU D 2 167 ? -24.012 28.544 31.541 1.00 27.32 366 LEU D O 1
ATOM 5347 N N . SER D 2 168 ? -25.600 29.985 32.223 1.00 27.91 367 SER D N 1
ATOM 5348 C CA . SER D 2 168 ? -26.723 29.101 31.927 1.00 28.36 367 SER D CA 1
ATOM 5349 C C . SER D 2 168 ? -26.813 28.775 30.432 1.00 28.32 367 SER D C 1
ATOM 5350 O O . SER D 2 168 ? -27.207 27.665 30.063 1.00 28.08 367 SER D O 1
ATOM 5353 N N . ASP D 2 169 ? -26.432 29.739 29.591 1.00 28.03 368 ASP D N 1
ATOM 5354 C CA . ASP D 2 169 ? -26.466 29.559 28.133 1.00 27.83 368 ASP D CA 1
ATOM 5355 C C . ASP D 2 169 ? -25.436 28.537 27.652 1.00 26.27 368 ASP D C 1
ATOM 5356 O O . ASP D 2 169 ? -24.412 28.296 28.309 1.00 24.37 368 ASP D O 1
ATOM 5361 N N . ALA D 2 170 ? -25.721 27.958 26.490 1.00 25.49 369 ALA D N 1
ATOM 5362 C CA . ALA D 2 170 ? -24.882 26.920 25.909 1.00 24.58 369 ALA D CA 1
ATOM 5363 C C . ALA D 2 170 ? -23.525 27.430 25.452 1.00 24.01 369 ALA D C 1
ATOM 5364 O O . ALA D 2 170 ? -22.533 26.699 25.510 1.00 23.51 369 ALA D O 1
ATOM 5366 N N . ASP D 2 171 ? -23.442 28.670 24.994 1.00 22.49 370 ASP D N 1
ATOM 5367 C CA . ASP D 2 171 ? -22.135 29.153 24.539 1.00 22.36 370 ASP D CA 1
ATOM 5368 C C . ASP D 2 171 ? -21.331 29.761 25.685 1.00 22.16 370 ASP D C 1
ATOM 5369 O O . ASP D 2 171 ? -21.798 30.675 26.360 1.00 21.75 370 ASP D O 1
ATOM 5374 N N . ILE D 2 172 ? -20.141 29.210 25.934 1.00 20.82 371 ILE D N 1
ATOM 5375 C CA . ILE D 2 172 ? -19.261 29.729 26.984 1.00 20.20 371 ILE D CA 1
ATOM 5376 C C . ILE D 2 172 ? -17.870 30.070 26.427 1.00 20.12 371 ILE D C 1
ATOM 5377 O O . ILE D 2 172 ? -17.222 29.216 25.817 1.00 20.10 371 ILE D O 1
ATOM 5382 N N . ASP D 2 173 ? -17.411 31.306 26.621 1.00 19.72 372 ASP D N 1
ATOM 5383 C CA . ASP D 2 173 ? -16.008 31.606 26.372 1.00 20.24 372 ASP D CA 1
ATOM 5384 C C . ASP D 2 173 ? -15.215 31.811 27.641 1.00 19.47 372 ASP D C 1
ATOM 5385 O O . ASP D 2 173 ? -15.544 32.663 28.482 1.00 18.71 372 ASP D O 1
ATOM 5390 N N . ILE D 2 174 ? -14.158 31.022 27.764 1.00 18.29 373 ILE D N 1
ATOM 5391 C CA . ILE D 2 174 ? -13.168 31.217 28.809 1.00 18.39 373 ILE D CA 1
ATOM 5392 C C . ILE D 2 174 ? -11.968 31.883 28.162 1.00 17.93 373 ILE D C 1
ATOM 5393 O O . ILE D 2 174 ? -11.482 31.432 27.115 1.00 18.28 373 ILE D O 1
ATOM 5398 N N . THR D 2 175 ? -11.508 32.983 28.746 1.00 17.56 374 THR D N 1
ATOM 5399 C CA . THR D 2 175 ? -10.328 33.658 28.213 1.00 18.19 374 THR D CA 1
ATOM 5400 C C . THR D 2 175 ? -9.320 33.827 29.342 1.00 18.19 374 THR D C 1
ATOM 5401 O O . THR D 2 175 ? -9.622 34.433 30.378 1.00 19.08 374 THR D O 1
ATOM 5405 N N . VAL D 2 176 ? -8.122 33.320 29.119 1.00 18.26 375 VAL D N 1
ATOM 5406 C CA . VAL D 2 176 ? -7.048 33.379 30.105 1.00 17.99 375 VAL D CA 1
ATOM 5407 C C . VAL D 2 176 ? -5.881 34.146 29.532 1.00 18.52 375 VAL D C 1
ATOM 5408 O O . VAL D 2 176 ? -5.370 33.790 28.478 1.00 18.28 375 VAL D O 1
ATOM 5412 N N . ASP D 2 177 ? -5.476 35.227 30.199 1.00 19.39 376 ASP D N 1
ATOM 5413 C CA . ASP D 2 177 ? -4.303 35.981 29.756 1.00 21.05 376 ASP D CA 1
ATOM 5414 C C . ASP D 2 177 ? -3.174 35.705 30.731 1.00 21.37 376 ASP D C 1
ATOM 5415 O O . ASP D 2 177 ? -3.378 35.755 31.946 1.00 21.10 376 ASP D O 1
ATOM 5420 N N . LEU D 2 178 ? -1.996 35.411 30.177 1.00 22.11 377 LEU D N 1
ATOM 5421 C CA . LEU D 2 178 ? -0.841 34.995 30.971 1.00 23.53 377 LEU D CA 1
ATOM 5422 C C . LEU D 2 178 ? 0.123 36.149 31.263 1.00 23.90 377 LEU D C 1
ATOM 5423 O O . LEU D 2 178 ? 0.945 36.049 32.171 1.00 25.92 377 LEU D O 1
ATOM 5428 N N . GLY D 2 179 ? -0.009 37.244 30.517 1.00 24.84 378 GLY D N 1
ATOM 5429 C CA . GLY D 2 179 ? 0.739 38.476 30.777 1.00 25.51 378 GLY D CA 1
ATOM 5430 C C . GLY D 2 179 ? 2.245 38.337 30.668 1.00 26.43 378 GLY D C 1
ATOM 5431 O O . GLY D 2 179 ? 2.984 39.068 31.336 1.00 26.90 378 GLY D O 1
ATOM 5432 N N . VAL D 2 180 ? 2.702 37.396 29.840 1.00 26.05 379 VAL D N 1
ATOM 5433 C CA . VAL D 2 180 ? 4.126 37.134 29.682 1.00 26.00 379 VAL D CA 1
ATOM 5434 C C . VAL D 2 180 ? 4.610 37.223 28.234 1.00 26.54 379 VAL D C 1
ATOM 5435 O O . VAL D 2 180 ? 5.757 36.887 27.934 1.00 26.85 379 VAL D O 1
ATOM 5439 N N . GLY D 2 181 ? 3.737 37.686 27.350 1.00 26.30 380 GLY D N 1
ATOM 5440 C CA . GLY D 2 181 ? 4.075 37.855 25.943 1.00 26.71 380 GLY D CA 1
ATOM 5441 C C . GLY D 2 181 ? 2.855 38.191 25.120 1.00 26.90 380 GLY D C 1
ATOM 5442 O O . GLY D 2 181 ? 1.846 38.676 25.650 1.00 27.01 380 GLY D O 1
ATOM 5443 N N . ASP D 2 182 ? 2.942 37.944 23.813 1.00 27.54 381 ASP D N 1
ATOM 5444 C CA . ASP D 2 182 ? 1.808 38.213 22.926 1.00 27.86 381 ASP D CA 1
ATOM 5445 C C . ASP D 2 182 ? 1.248 36.972 22.214 1.00 27.05 381 ASP D C 1
ATOM 5446 O O . ASP D 2 182 ? 0.375 37.107 21.354 1.00 26.63 381 ASP D O 1
ATOM 5451 N N . GLY D 2 183 ? 1.714 35.776 22.592 1.00 25.87 382 GLY D N 1
ATOM 5452 C CA . GLY D 2 183 ? 1.226 34.524 21.991 1.00 24.14 382 GLY D CA 1
ATOM 5453 C C . GLY D 2 183 ? -0.231 34.262 22.326 1.00 23.49 382 GLY D C 1
ATOM 5454 O O . GLY D 2 183 ? -0.660 34.403 23.470 1.00 23.21 382 GLY D O 1
ATOM 5455 N N . GLN D 2 184 ? -1.006 33.864 21.325 1.00 23.21 383 GLN D N 1
ATOM 5456 C CA . GLN D 2 184 ? -2.420 33.573 21.556 1.00 23.01 383 GLN D CA 1
ATOM 5457 C C . GLN D 2 184 ? -2.878 32.370 20.740 1.00 21.82 383 GLN D C 1
ATOM 5458 O O . GLN D 2 184 ? -2.290 32.059 19.701 1.00 21.84 383 GLN D O 1
ATOM 5464 N N . ALA D 2 185 ? -3.896 31.689 21.249 1.00 20.52 384 ALA D N 1
ATOM 5465 C CA . ALA D 2 185 ? -4.427 30.487 20.612 1.00 19.28 384 ALA D CA 1
ATOM 5466 C C . ALA D 2 185 ? -5.809 30.185 21.1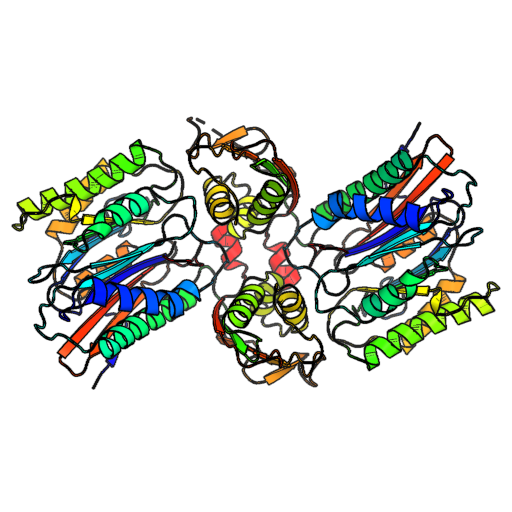64 1.00 18.83 384 ALA D C 1
ATOM 5467 O O . ALA D 2 185 ? -6.140 30.599 22.273 1.00 17.96 384 ALA D O 1
ATOM 5469 N N . ARG D 2 186 ? -6.597 29.421 20.411 1.00 18.00 385 ARG D N 1
ATOM 5470 C CA . ARG D 2 186 ? -7.988 29.163 20.763 1.00 19.62 385 ARG D CA 1
ATOM 5471 C C . ARG D 2 186 ? -8.372 27.710 20.465 1.00 18.83 385 ARG D C 1
ATOM 5472 O O . ARG D 2 186 ? -8.070 27.202 19.377 1.00 18.16 385 ARG D O 1
ATOM 5480 N N . ILE D 2 187 ? -9.027 27.059 21.431 1.00 17.51 386 ILE D N 1
ATOM 5481 C CA . ILE D 2 187 ? -9.462 25.668 21.281 1.00 16.42 386 ILE D CA 1
ATOM 5482 C C . ILE D 2 187 ? -10.975 25.565 21.404 1.00 15.76 386 ILE D C 1
ATOM 5483 O O . ILE D 2 187 ? -11.568 26.158 22.305 1.00 14.95 386 ILE D O 1
ATOM 5488 N N . ARG D 2 188 ? -11.584 24.827 20.471 1.00 14.61 387 ARG D N 1
ATOM 5489 C CA . ARG D 2 188 ? -12.978 24.470 20.570 1.00 15.25 387 ARG D CA 1
ATOM 5490 C C . ARG D 2 188 ? -13.090 23.181 21.344 1.00 14.79 387 ARG D C 1
ATOM 5491 O O . ARG D 2 188 ? -12.529 22.193 20.951 1.00 14.89 387 ARG D O 1
ATOM 5499 N N . THR D 2 189 ? -13.904 23.214 22.391 1.00 15.41 388 THR D N 1
ATOM 5500 C CA . THR D 2 189 ? -14.199 22.058 23.235 1.00 14.97 388 THR D CA 1
ATOM 5501 C C . THR D 2 189 ? -15.660 22.024 23.717 1.00 15.71 388 THR D C 1
ATOM 5502 O O . THR D 2 189 ? -16.521 22.802 23.267 1.00 15.11 388 THR D O 1
ATOM 5506 N N . THR D 2 190 ? -15.938 21.073 24.596 1.00 16.78 389 THR D N 1
ATOM 5507 C CA . THR D 2 190 ? -17.271 20.912 25.154 1.00 17.25 389 THR D CA 1
ATOM 5508 C C . THR D 2 190 ? -17.131 20.482 26.614 1.00 17.74 389 THR D C 1
ATOM 5509 O O . THR D 2 190 ? -16.013 20.224 27.128 1.00 18.16 389 THR D O 1
ATOM 5513 N N . ASP D 2 191 ? -18.268 20.420 27.287 1.00 17.62 390 ASP D N 1
ATOM 5514 C CA . ASP D 2 191 ? -18.318 20.030 28.694 1.00 18.25 390 ASP D CA 1
ATOM 5515 C C . ASP D 2 191 ? -18.358 18.508 28.865 1.00 18.19 390 ASP D C 1
ATOM 5516 O O . ASP D 2 191 ? -18.578 17.780 27.913 1.00 19.35 390 ASP D O 1
ATOM 5521 N N . LEU D 2 192 ? -18.168 18.032 30.092 1.00 17.87 391 LEU D N 1
ATOM 5522 C CA . LEU D 2 192 ? -18.236 16.608 30.398 1.00 17.93 391 LEU D CA 1
ATOM 5523 C C . LEU D 2 192 ? -19.545 16.385 31.150 1.00 18.23 391 LEU D C 1
ATOM 5524 O O . LEU D 2 192 ? -19.639 16.717 32.334 1.00 18.63 391 LEU D O 1
ATOM 5529 N N . SER D 2 193 ? -20.529 15.819 30.442 1.00 16.86 392 SER D N 1
ATOM 5530 C CA . SER D 2 193 ? -21.920 15.699 30.900 1.00 17.02 392 SER D CA 1
ATOM 5531 C C . SER D 2 193 ? -22.264 14.264 31.262 1.00 17.08 392 SER D C 1
ATOM 5532 O O . SER D 2 193 ? -21.528 13.344 30.900 1.00 17.77 392 SER D O 1
ATOM 5535 N N . HIS D 2 194 ? -23.383 14.052 31.963 1.00 17.29 393 HIS D N 1
ATOM 5536 C CA . HIS D 2 194 ? -23.873 12.681 32.162 1.00 16.89 393 HIS D CA 1
ATOM 5537 C C . HIS D 2 194 ? -24.120 12.015 30.820 1.00 17.27 393 HIS D C 1
ATOM 5538 O O . HIS D 2 194 ? -23.817 10.824 30.658 1.00 17.98 393 HIS D O 1
ATOM 5545 N N . ALA D 2 195 ? -24.628 12.789 29.861 1.00 17.06 394 ALA D N 1
ATOM 5546 C CA . ALA D 2 195 ? -24.869 12.282 28.522 1.00 17.11 394 ALA D CA 1
ATOM 5547 C C . ALA D 2 195 ? -23.593 11.764 27.853 1.00 16.93 394 ALA D C 1
ATOM 5548 O O . ALA D 2 195 ? -23.623 10.729 27.189 1.00 15.89 394 ALA D O 1
ATOM 5550 N N . TYR D 2 196 ? -22.475 12.480 28.027 1.00 16.90 395 TYR D N 1
ATOM 5551 C CA . TYR D 2 196 ? -21.201 11.957 27.518 1.00 17.30 395 TYR D CA 1
ATOM 5552 C C . TYR D 2 196 ? -20.935 10.593 28.124 1.00 17.25 395 TYR D C 1
ATOM 5553 O O . TYR D 2 196 ? -20.599 9.640 27.414 1.00 17.51 395 TYR D O 1
ATOM 5562 N N . VAL D 2 197 ? -21.076 10.522 29.446 1.00 16.73 396 VAL D N 1
ATOM 5563 C CA . VAL D 2 197 ? -20.698 9.332 30.214 1.00 17.16 396 VAL D CA 1
ATOM 5564 C C . VAL D 2 197 ? -21.574 8.162 29.794 1.00 17.79 396 VAL D C 1
ATOM 5565 O O . VAL D 2 197 ? -21.084 7.041 29.574 1.00 18.31 396 VAL D O 1
ATOM 5569 N N . GLU D 2 198 ? -22.876 8.421 29.679 1.00 18.62 397 GLU D N 1
ATOM 5570 C CA . GLU D 2 198 ? -23.818 7.359 29.336 1.00 19.47 397 GLU D CA 1
ATOM 5571 C C . GLU D 2 198 ? -23.580 6.825 27.929 1.00 19.03 397 GLU D C 1
ATOM 5572 O O . GLU D 2 198 ? -23.602 5.605 27.710 1.00 18.88 397 GLU D O 1
ATOM 5578 N N . GLU D 2 199 ? -23.362 7.734 26.984 1.00 18.29 398 GLU D N 1
ATOM 5579 C CA . GLU D 2 199 ? -23.093 7.349 25.603 1.00 19.90 398 GLU D CA 1
ATOM 5580 C C . GLU D 2 199 ? -21.857 6.466 25.484 1.00 19.13 398 GLU D C 1
ATOM 5581 O O . GLU D 2 199 ? -21.780 5.589 24.626 1.00 19.93 398 GLU D O 1
ATOM 5587 N N . ASN D 2 200 ? -20.888 6.700 26.355 1.00 18.97 399 ASN D N 1
ATOM 5588 C CA . ASN D 2 200 ? -19.604 6.049 26.252 1.00 18.54 399 ASN D CA 1
ATOM 5589 C C . ASN D 2 200 ? -19.388 4.849 27.181 1.00 19.04 399 ASN D C 1
ATOM 5590 O O . ASN D 2 200 ? -18.378 4.152 27.097 1.00 19.45 399 ASN D O 1
ATOM 5595 N N . SER D 2 201 ? -20.366 4.619 28.044 1.00 18.82 400 SER D N 1
ATOM 5596 C CA . SER D 2 201 ? -20.349 3.506 28.951 1.00 20.14 400 SER D CA 1
ATOM 5597 C C . SER D 2 201 ? -21.487 2.500 28.699 1.00 22.40 400 SER D C 1
ATOM 5598 O O . SER D 2 201 ? -21.359 1.346 29.078 1.00 23.09 400 SER D O 1
ATOM 5601 N N . ALA D 2 202 ? -22.619 2.937 28.135 1.00 25.06 401 ALA D N 1
ATOM 5602 C CA . ALA D 2 202 ? -23.780 2.031 28.031 1.00 27.08 401 ALA D CA 1
ATOM 5603 C C . ALA D 2 202 ? -23.952 1.376 26.673 1.00 28.34 401 ALA D C 1
ATOM 5604 O O . ALA D 2 202 ? -23.964 0.141 26.586 1.00 30.39 401 ALA D O 1
#

GO terms:
  GO:0005515 protein binding (F, IPI)

CATH classification: 3.60.70.12

Sequence (786 aa):
TTRLLRAQGVTAPAGFRAAGVAAGIKASGALDLALVFNEGPDYAAAGVFTRNQVKAAPVLWTQQVLTTGRLRAVILNSGGANACTGPAGFADTHATAEAVAAALSDWGTETGAIEVAVCSTGLIGDRLPMDKLLAGVAHVVHEMHGGLVGGDEAAHAIMTTDNVPKQVALHHHDNWTVGGMAKGAGMLAPSLATMLCVLTTDAAAEPAALERALRRAAAATFDRLDIDGSCSTNDTVLLLSSGASEIPPAQADLDEAVLRVCDDLCAQLQADAEGVTKRVTVTVTGAATEDDALVAARQIARDSLVKTALFGSDPNWGRVLAAVGMAPITLDPDRISVSFNGAAVCVHGVGAPGAREVDLSDADIDITVDLGVGDGQARIRTTDLSHAYVEENSATTRLLRAQGVTAPAGFRAAGVAAGIKASGALDLALVFNEGPDYAAAGVFTRNQVKAAPVLWTQQVLTTGRLRAVILNSGGANACTGPAGFADTHATAEAVAAALSDWGTETGAIEVAVCSTGLIGDRLPMDKLLAGVAHVVHEMHGGLVGGDEAAHAIMTTDNVPKQVALHHHDNWTVGGMAKGAGMLAPSLATMLCVLTTDAAAEPAALERALRRAAAATFDRLDIDGSCSTNDTVLLLSSGASEIPPAQADLDEAVLRVCDDLCAQLQADAEGVTKRVTVTVTGAATEDDALVAARQIARDSLVKTALFGSDPNWGRVLAAVGMAPITLDPDRISVSFNGAAVCVHGVGAPVDLSDADIDITVDLGVGDGQARIRTTDLSHAYVEENSA

B-factor: mean 22.36, std 7.14, range [10.41, 56.61]